Protein AF-A0AAD8QAN9-F1 (afdb_monomer_lite)

InterPro domains:
  IPR000089 Biotin/lipoyl attachment [PF00364] (906-971)
  IPR000089 Biotin/lipoyl attachment [PS50968] (890-973)
  IPR003778 Carboxyltransferase domain, subdomain A and B [PF02626] (230-506)
  IPR003778 Carboxyltransferase domain, subdomain A and B [SM00797] (229-523)
  IPR003833 Carboxyltransferase domain, subdomain C and D [PF02682] (568-786)
  IPR003833 Carboxyltransferase domain, subdomain C and D [SM00796] (567-798)
  IPR005479 Carbamoyl phosphate synthase, ATP-binding domain [PF02786] (1-60)
  IPR005479 Carbamoyl phosphate synthase, ATP-binding domain [PS00867] (33-40)
  IPR005482 Biotin carboxylase, C-terminal [PF02785] (92-199)
  IPR005482 Biotin carboxylase, C-terminal [SM00878] (92-199)
  IPR011053 Single hybrid motif [SSF51230] (899-971)
  IPR011054 Rudiment single hybrid motif [SSF51246] (86-200)
  IPR011761 ATP-grasp fold [PS50975] (3-64)
  IPR011764 Biotin carboxylation domain [PS50979] (1-203)
  IPR029000 Cyclophilin-like domain superfamily [G3DSA:2.40.100.10] (387-538)
  IPR029000 Cyclophilin-like domain superfamily [G3DSA:2.40.100.10] (674-815)
  IPR029000 Cyclophilin-like domain superfamily [SSF50891] (388-512)
  IPR029000 Cyclophilin-like domain superfamily [SSF50891] (685-813)
  IPR050856 Biotin-dependent Carboxylase Complex [PTHR18866] (1-973)

pLDDT: mean 92.1, std 8.52, range [37.84, 98.88]

Structure (mmCIF, N/CA/C/O backbone):
data_AF-A0AAD8QAN9-F1
#
_entry.id   AF-A0AAD8QAN9-F1
#
loop_
_atom_site.group_PDB
_atom_site.id
_atom_site.type_symbol
_atom_site.label_atom_id
_atom_site.label_alt_id
_atom_site.label_comp_id
_atom_site.label_asym_id
_atom_site.label_entity_id
_atom_site.label_seq_id
_atom_site.pdbx_PDB_ins_code
_atom_site.Cartn_x
_atom_site.Cartn_y
_atom_site.Cartn_z
_atom_site.occupancy
_atom_site.B_iso_or_equiv
_atom_site.auth_seq_id
_atom_site.auth_comp_id
_atom_site.auth_asym_id
_atom_site.auth_atom_id
_atom_site.pdbx_PDB_model_num
ATOM 1 N N . MET A 1 1 ? -55.946 -23.473 1.426 1.00 91.75 1 MET A N 1
ATOM 2 C CA . MET A 1 1 ? -54.948 -22.685 0.666 1.00 91.75 1 MET A CA 1
ATOM 3 C C . MET A 1 1 ? -54.656 -23.261 -0.725 1.00 91.75 1 MET A C 1
ATOM 5 O O . MET A 1 1 ? -55.124 -22.663 -1.681 1.00 91.75 1 MET A O 1
ATOM 9 N N . LEU A 1 2 ? -53.988 -24.421 -0.885 1.00 90.81 2 LEU A N 1
ATOM 10 C CA . LEU A 1 2 ? -53.606 -24.976 -2.211 1.00 90.81 2 LEU A CA 1
ATOM 11 C C . LEU A 1 2 ? -54.754 -25.036 -3.234 1.00 90.81 2 LEU A C 1
ATOM 13 O O . LEU A 1 2 ? -54.631 -24.508 -4.334 1.00 90.81 2 LEU A O 1
ATOM 17 N N . GLN A 1 3 ? -55.894 -25.626 -2.864 1.00 93.56 3 GLN A N 1
ATOM 18 C CA . GLN A 1 3 ? -57.057 -25.708 -3.755 1.00 93.56 3 GLN A CA 1
ATOM 19 C C . GLN A 1 3 ? -57.590 -24.322 -4.154 1.00 93.56 3 GLN A C 1
ATOM 21 O O . GLN A 1 3 ? -57.992 -24.132 -5.299 1.00 93.56 3 GLN A O 1
ATOM 26 N N . ALA A 1 4 ? -57.560 -23.349 -3.237 1.00 95.88 4 ALA A N 1
ATOM 27 C CA . ALA A 1 4 ? -57.970 -21.976 -3.522 1.00 95.88 4 ALA A CA 1
ATOM 28 C C . ALA A 1 4 ? -57.007 -21.309 -4.517 1.00 95.88 4 ALA A C 1
ATOM 30 O O . ALA A 1 4 ? -57.466 -20.724 -5.493 1.00 95.88 4 ALA A O 1
ATOM 31 N N . ALA A 1 5 ? -55.692 -21.475 -4.331 1.00 95.56 5 ALA A N 1
ATOM 32 C CA . ALA A 1 5 ? -54.677 -20.963 -5.251 1.00 95.56 5 ALA A CA 1
ATOM 33 C C . ALA A 1 5 ? -54.805 -21.582 -6.656 1.00 95.56 5 ALA A C 1
ATOM 35 O O . ALA A 1 5 ? -54.834 -20.854 -7.647 1.00 95.56 5 ALA A O 1
ATOM 36 N N . VAL A 1 6 ? -54.976 -22.908 -6.750 1.00 93.06 6 VAL A N 1
ATOM 37 C CA . VAL A 1 6 ? -55.193 -23.610 -8.030 1.00 93.06 6 VAL A CA 1
ATOM 38 C C . VAL A 1 6 ? -56.486 -23.148 -8.700 1.00 93.06 6 VAL A C 1
ATOM 40 O O . VAL A 1 6 ? -56.487 -22.886 -9.901 1.00 93.06 6 VAL A O 1
ATOM 43 N N . SER A 1 7 ? -57.580 -23.010 -7.944 1.00 95.88 7 SER A N 1
ATOM 44 C CA . SER A 1 7 ? -58.859 -22.525 -8.476 1.00 95.88 7 SER A CA 1
ATOM 45 C C . SER A 1 7 ? -58.746 -21.091 -8.995 1.00 95.88 7 SER A C 1
ATOM 47 O O . SER A 1 7 ? -59.261 -20.791 -10.072 1.00 95.88 7 SER A O 1
ATOM 49 N N . TYR A 1 8 ? -58.060 -20.216 -8.256 1.00 95.50 8 TYR A N 1
ATOM 50 C CA . TYR A 1 8 ? -57.839 -18.825 -8.639 1.00 95.50 8 TYR A CA 1
ATOM 51 C C . TYR A 1 8 ? -56.999 -18.722 -9.920 1.00 95.50 8 TYR A C 1
ATOM 53 O O . TYR A 1 8 ? -57.440 -18.128 -10.904 1.00 95.50 8 TYR A O 1
ATOM 61 N N . ALA A 1 9 ? -55.847 -19.400 -9.967 1.00 94.25 9 ALA A N 1
ATOM 62 C CA . ALA A 1 9 ? -54.978 -19.428 -11.143 1.00 94.25 9 ALA A CA 1
ATOM 63 C C . ALA A 1 9 ? -55.663 -20.058 -12.372 1.00 94.25 9 ALA A C 1
ATOM 65 O O . ALA A 1 9 ? -55.538 -19.543 -13.485 1.00 94.25 9 ALA A O 1
ATOM 66 N N . SER A 1 10 ? -56.443 -21.130 -12.179 1.00 92.50 10 SER A N 1
ATOM 67 C CA . SER A 1 10 ? -57.203 -21.785 -13.256 1.00 92.50 10 SER A CA 1
ATOM 68 C C . SER A 1 10 ? -58.278 -20.867 -13.835 1.00 92.50 10 SER A C 1
ATOM 70 O O . SER A 1 10 ? -58.451 -20.820 -15.053 1.00 92.50 10 SER A O 1
ATOM 72 N N . HIS A 1 11 ? -58.978 -20.106 -12.985 1.00 94.75 11 HIS A N 1
ATOM 73 C CA . HIS A 1 11 ? -59.978 -19.133 -13.428 1.00 94.75 11 HIS A CA 1
ATOM 74 C C . HIS A 1 11 ? -59.355 -18.042 -14.309 1.00 94.75 11 HIS A C 1
ATOM 76 O O . HIS A 1 11 ? -59.917 -17.680 -15.342 1.00 94.75 11 HIS A O 1
ATOM 82 N N . LEU A 1 12 ? -58.158 -17.579 -13.939 1.00 93.81 12 LEU A N 1
ATOM 83 C CA . LEU A 1 12 ? -57.383 -16.605 -14.709 1.00 93.81 12 LEU A CA 1
ATOM 84 C C . LEU A 1 12 ? -56.740 -17.196 -15.971 1.00 93.81 12 LEU A C 1
ATOM 86 O O . LEU A 1 12 ? -56.231 -16.441 -16.797 1.00 93.81 12 LEU A O 1
ATOM 90 N N . LYS A 1 13 ? -56.745 -18.529 -16.127 1.00 91.56 13 LYS A N 1
ATOM 91 C CA . LYS A 1 13 ? -55.947 -19.252 -17.133 1.00 91.56 13 LYS A CA 1
ATOM 92 C C . LYS A 1 13 ? -54.479 -18.823 -17.070 1.00 91.56 13 LYS A C 1
ATOM 94 O O . LYS A 1 13 ? -53.853 -18.552 -18.096 1.00 91.56 13 LYS A O 1
ATOM 99 N N . TYR A 1 14 ? -53.979 -18.696 -15.843 1.00 92.81 14 TYR A N 1
ATOM 100 C CA . TYR A 1 14 ? -52.655 -18.170 -15.567 1.00 92.81 14 TYR A CA 1
ATOM 101 C C . TYR A 1 14 ? -51.570 -19.058 -16.192 1.00 92.81 14 TYR A C 1
ATOM 103 O O . TYR A 1 14 ? -51.722 -20.277 -16.283 1.00 92.81 14 TYR A O 1
ATOM 111 N N . LYS A 1 15 ? -50.482 -18.432 -16.641 1.00 90.50 15 LYS A N 1
ATOM 112 C CA . LYS A 1 15 ? -49.371 -19.077 -17.348 1.00 90.50 15 LYS A CA 1
ATOM 113 C C . LYS A 1 15 ? -48.068 -18.817 -16.610 1.00 90.50 15 LYS A C 1
ATOM 115 O O . LYS A 1 15 ? -47.901 -17.736 -16.051 1.00 90.50 15 LYS A O 1
ATOM 120 N N . SER A 1 16 ? -47.122 -19.754 -16.705 1.00 92.31 16 SER A N 1
ATOM 121 C CA . SER A 1 16 ? -45.819 -19.662 -16.037 1.00 92.31 16 SER A CA 1
ATOM 122 C C . SER A 1 16 ? -45.941 -19.694 -14.500 1.00 92.31 16 SER A C 1
ATOM 124 O O . SER A 1 16 ? -46.916 -20.217 -13.960 1.00 92.31 16 SER A O 1
ATOM 126 N N . ALA A 1 17 ? -44.940 -19.182 -13.782 1.00 93.75 17 ALA A N 1
ATOM 127 C CA . ALA A 1 17 ? -44.905 -19.158 -12.320 1.00 93.75 17 ALA A CA 1
ATOM 128 C C . ALA A 1 17 ? -45.642 -17.942 -11.726 1.00 93.75 17 ALA A C 1
ATOM 130 O O . ALA A 1 17 ? -45.581 -16.829 -12.257 1.00 93.75 17 ALA A O 1
ATOM 131 N N . GLY A 1 18 ? -46.322 -18.151 -10.598 1.00 95.38 18 GLY A N 1
ATOM 132 C CA . GLY A 1 18 ? -46.926 -17.094 -9.789 1.00 95.38 18 GLY A CA 1
ATOM 133 C C . GLY A 1 18 ? -47.224 -17.581 -8.373 1.00 95.38 18 GLY A C 1
ATOM 134 O O . GLY A 1 18 ? -47.466 -18.773 -8.169 1.00 95.38 18 GLY A O 1
ATOM 135 N N . THR A 1 19 ? -47.218 -16.664 -7.408 1.00 97.12 19 THR A N 1
ATOM 136 C CA . THR A 1 19 ? -47.480 -16.965 -5.992 1.00 97.12 19 THR A CA 1
ATOM 137 C C . THR A 1 19 ? -48.793 -16.337 -5.564 1.00 97.12 19 THR A C 1
ATOM 139 O O . THR A 1 19 ? -49.011 -15.159 -5.817 1.00 97.12 19 THR A O 1
ATOM 142 N N . VAL A 1 20 ? -49.659 -17.107 -4.903 1.00 97.44 20 VAL A N 1
ATOM 143 C CA . VAL A 1 20 ? -50.863 -16.587 -4.239 1.00 97.44 20 VAL A CA 1
ATOM 144 C C . VAL A 1 20 ? -50.574 -16.495 -2.748 1.00 97.44 20 VAL A C 1
ATOM 146 O O . VAL A 1 20 ? -50.345 -17.519 -2.103 1.00 97.44 20 VAL A O 1
ATOM 149 N N . GLU A 1 21 ? -50.578 -15.279 -2.220 1.00 97.19 21 GLU A N 1
ATOM 150 C CA . GLU A 1 21 ? -50.246 -14.984 -0.831 1.00 97.19 21 GLU A CA 1
ATOM 151 C C . GLU A 1 21 ? -51.498 -14.919 0.038 1.00 97.19 21 GLU A C 1
ATOM 153 O O . GLU A 1 21 ? -52.565 -14.455 -0.383 1.00 97.19 21 GLU A O 1
ATOM 158 N N . PHE A 1 22 ? -51.356 -15.391 1.274 1.00 96.56 22 PHE A N 1
ATOM 159 C CA . PHE A 1 22 ? -52.423 -15.410 2.261 1.00 96.56 22 PHE A CA 1
ATOM 160 C C . PHE A 1 22 ? -51.927 -14.829 3.584 1.00 96.56 22 PHE A C 1
ATOM 162 O O . PHE A 1 22 ? -50.818 -15.137 4.017 1.00 96.56 22 PHE A O 1
ATOM 169 N N . LEU A 1 23 ? -52.779 -14.056 4.256 1.00 95.44 23 LEU A N 1
ATOM 170 C CA . LEU A 1 23 ? -52.665 -13.830 5.695 1.00 95.44 23 LEU A CA 1
ATOM 171 C C . LEU A 1 23 ? -53.233 -15.055 6.411 1.00 95.44 23 LEU A C 1
ATOM 173 O O . LEU A 1 23 ? -54.277 -15.558 5.997 1.00 95.44 23 LEU A O 1
ATOM 177 N N . VAL A 1 24 ? -52.565 -15.527 7.460 1.00 94.25 24 VAL A N 1
ATOM 178 C CA . VAL A 1 24 ? -53.010 -16.673 8.264 1.00 94.25 24 VAL A CA 1
ATOM 179 C C . VAL A 1 24 ? -53.081 -16.239 9.720 1.00 94.25 24 VAL A C 1
ATOM 181 O O . VAL A 1 24 ? -52.107 -15.703 10.244 1.00 94.25 24 VAL A O 1
ATOM 184 N N . ASP A 1 25 ? -54.234 -16.453 10.340 1.00 92.56 25 ASP A N 1
ATOM 185 C CA . ASP A 1 25 ? -54.445 -16.256 11.771 1.00 92.56 25 ASP A CA 1
ATOM 186 C C . ASP A 1 25 ? -53.920 -17.491 12.522 1.00 92.56 25 ASP A C 1
ATOM 188 O O . ASP A 1 25 ? -54.283 -18.624 12.195 1.00 92.56 25 ASP A O 1
ATOM 192 N N . ASP A 1 26 ? -52.999 -17.298 13.466 1.00 88.00 26 ASP A N 1
ATOM 193 C CA . ASP A 1 26 ? -52.278 -18.393 14.122 1.00 88.00 26 ASP A CA 1
ATOM 194 C C . ASP A 1 26 ? -53.106 -19.116 15.195 1.00 88.00 26 ASP A C 1
ATOM 196 O O . ASP A 1 26 ? -52.827 -20.279 15.495 1.00 88.00 26 ASP A O 1
ATOM 200 N N . GLU A 1 27 ? -54.150 -18.476 15.727 1.00 90.81 27 GLU A N 1
ATOM 201 C CA . GLU A 1 27 ? -55.052 -19.065 16.721 1.00 90.81 27 GLU A CA 1
ATOM 202 C C . GLU A 1 27 ? -56.147 -19.917 16.067 1.00 90.81 27 GLU A C 1
ATOM 204 O O . GLU A 1 27 ? -56.446 -21.027 16.516 1.00 90.81 27 GLU A O 1
ATOM 209 N N . THR A 1 28 ? -56.757 -19.401 15.001 1.00 95.31 28 THR A N 1
ATOM 210 C CA . THR A 1 28 ? -57.909 -20.024 14.328 1.00 95.31 28 THR A CA 1
ATOM 211 C C . THR A 1 28 ? -57.515 -20.891 13.135 1.00 95.31 28 THR A C 1
ATOM 213 O O . THR A 1 28 ? -58.293 -21.758 12.730 1.00 95.31 28 THR A O 1
ATOM 216 N N . ALA A 1 29 ? -56.314 -20.683 12.581 1.00 92.81 29 ALA A N 1
ATOM 217 C CA . ALA A 1 29 ? -55.864 -21.214 11.293 1.00 92.81 29 ALA A CA 1
ATOM 218 C C . ALA A 1 29 ? -56.712 -20.764 10.084 1.00 92.81 29 ALA A C 1
ATOM 220 O O . ALA A 1 29 ? -56.584 -21.334 8.989 1.00 92.81 29 ALA A O 1
ATOM 221 N N . ASP A 1 30 ? -57.550 -19.734 10.253 1.00 96.31 30 ASP A N 1
ATOM 222 C CA . ASP A 1 30 ? -58.231 -19.080 9.142 1.00 96.31 30 ASP A CA 1
ATOM 223 C C . ASP A 1 30 ? -57.208 -18.386 8.237 1.00 96.31 30 ASP A C 1
ATOM 225 O O . ASP A 1 30 ? -56.179 -17.875 8.685 1.00 96.31 30 ASP A O 1
ATOM 229 N N . PHE A 1 31 ? -57.484 -18.374 6.932 1.00 96.56 31 PHE A N 1
ATOM 230 C CA . PHE A 1 31 ? -56.617 -17.726 5.956 1.00 96.56 31 PHE A CA 1
ATOM 231 C C . PHE A 1 31 ? -57.398 -16.824 5.009 1.00 96.56 31 PHE A C 1
ATOM 233 O O . PHE A 1 31 ? -58.485 -17.163 4.537 1.00 96.56 31 PHE A O 1
ATOM 240 N N . PHE A 1 32 ? -56.796 -15.687 4.681 1.00 96.56 32 PHE A N 1
ATOM 241 C CA . PHE A 1 32 ? -57.403 -14.626 3.890 1.00 96.56 32 PHE A CA 1
ATOM 242 C C . PHE A 1 32 ? -56.495 -14.301 2.713 1.00 96.56 32 PHE A C 1
ATOM 244 O O . PHE A 1 32 ? -55.284 -14.187 2.876 1.00 96.56 32 PHE A O 1
ATOM 251 N N . PHE A 1 33 ? -57.068 -14.182 1.515 1.00 96.81 33 PHE A N 1
ATOM 252 C CA . PHE A 1 33 ? -56.310 -13.766 0.335 1.00 96.81 33 PHE A CA 1
ATOM 253 C C . PHE A 1 33 ? -55.682 -12.387 0.568 1.00 96.81 33 PHE A C 1
ATOM 255 O O . PHE A 1 33 ? -56.381 -11.467 0.994 1.00 96.81 33 PHE A O 1
ATOM 262 N N . LEU A 1 34 ? -54.389 -12.265 0.268 1.00 96.50 34 LEU A N 1
ATOM 263 C CA . LEU A 1 34 ? -53.660 -11.002 0.306 1.00 96.50 34 LEU A CA 1
ATOM 264 C C . LEU A 1 34 ? -53.456 -10.475 -1.115 1.00 96.50 34 LEU A C 1
ATOM 266 O O . LEU A 1 34 ? -54.053 -9.472 -1.500 1.00 96.50 34 LEU A O 1
ATOM 270 N N . GLU A 1 35 ? -52.652 -11.183 -1.908 1.00 96.38 35 GLU A N 1
ATOM 271 C CA . GLU A 1 35 ? -52.354 -10.818 -3.290 1.00 96.38 35 GLU A CA 1
ATOM 272 C C . GLU A 1 35 ? -51.906 -12.020 -4.137 1.00 96.38 35 GLU A C 1
ATOM 274 O O . GLU A 1 35 ? -51.739 -13.135 -3.642 1.00 96.38 35 GLU A O 1
ATOM 279 N N . MET A 1 36 ? -51.721 -11.797 -5.444 1.00 95.62 36 MET A N 1
ATOM 280 C CA . MET A 1 36 ? -51.029 -12.739 -6.322 1.00 95.62 36 MET A CA 1
ATOM 281 C C . MET A 1 36 ? -49.859 -12.046 -7.013 1.00 95.62 36 MET A C 1
ATOM 283 O O . MET A 1 36 ? -50.052 -11.174 -7.860 1.00 95.62 36 MET A O 1
ATOM 287 N N . ASN A 1 37 ? -48.650 -12.502 -6.710 1.00 96.62 37 ASN A N 1
ATOM 288 C CA . ASN A 1 37 ? -47.441 -12.089 -7.398 1.00 96.62 37 ASN A CA 1
ATOM 289 C C . ASN A 1 37 ? -47.364 -12.806 -8.753 1.00 96.62 37 ASN A C 1
ATOM 291 O O . ASN A 1 37 ? -47.120 -14.012 -8.828 1.00 96.62 37 ASN A O 1
ATOM 295 N N . THR A 1 38 ? -47.577 -12.065 -9.846 1.00 95.69 38 THR A N 1
ATOM 296 C CA . THR A 1 38 ? -47.634 -12.611 -11.215 1.00 95.69 38 THR A CA 1
ATOM 297 C C . THR A 1 38 ? -46.245 -12.783 -11.846 1.00 95.69 38 THR A C 1
ATOM 299 O O . THR A 1 38 ? -45.982 -12.323 -12.959 1.00 95.69 38 THR A O 1
ATOM 302 N N . ARG A 1 39 ? -45.317 -13.368 -11.085 1.00 96.50 39 ARG A N 1
ATOM 303 C CA . ARG A 1 39 ? -43.914 -13.597 -11.453 1.00 96.50 39 ARG A CA 1
ATOM 304 C C . ARG A 1 39 ? -43.284 -14.634 -10.523 1.00 96.50 39 ARG A C 1
ATOM 306 O O . ARG A 1 39 ? -43.839 -14.949 -9.474 1.00 96.50 39 ARG A O 1
ATOM 313 N N . LEU A 1 40 ? -42.079 -15.087 -10.867 1.00 97.25 40 LEU A N 1
ATOM 314 C CA . LEU A 1 40 ? -41.220 -15.811 -9.931 1.00 97.25 40 LEU A CA 1
ATOM 315 C C . LEU A 1 40 ? -40.827 -14.895 -8.754 1.00 97.25 40 LEU A C 1
ATOM 317 O O . LEU A 1 40 ? -40.596 -13.691 -8.930 1.00 97.25 40 LEU A O 1
ATOM 321 N N . GLN A 1 41 ? -40.752 -15.466 -7.555 1.00 97.44 41 GLN A N 1
ATOM 322 C CA . GLN A 1 41 ? -40.313 -14.770 -6.346 1.00 97.44 41 GLN A CA 1
ATOM 323 C C . GLN A 1 41 ? -38.879 -15.139 -5.957 1.00 97.44 41 GLN A C 1
ATOM 325 O O . GLN A 1 41 ? -38.317 -16.137 -6.412 1.00 97.44 41 GLN A O 1
ATOM 330 N N . ILE A 1 42 ? -38.267 -14.293 -5.130 1.00 96.56 42 ILE A N 1
ATOM 331 C CA . ILE A 1 42 ? -36.854 -14.394 -4.740 1.00 96.56 42 ILE A CA 1
ATOM 332 C C . ILE A 1 42 ? -36.598 -15.741 -4.037 1.00 96.56 42 ILE A C 1
ATOM 334 O O . ILE A 1 42 ? -35.665 -16.462 -4.389 1.00 96.56 42 ILE A O 1
ATOM 338 N N . GLU A 1 43 ? -37.509 -16.118 -3.147 1.00 97.38 43 GLU A N 1
ATOM 339 C CA . GLU A 1 43 ? -37.532 -17.302 -2.285 1.00 97.38 43 GLU A CA 1
ATOM 340 C C . GLU A 1 43 ? -37.883 -18.624 -2.994 1.00 97.38 43 GLU A C 1
ATOM 342 O O . GLU A 1 43 ? -38.046 -19.655 -2.348 1.00 97.38 43 GLU A O 1
ATOM 347 N N . HIS A 1 44 ? -38.014 -18.651 -4.323 1.00 97.81 44 HIS A N 1
ATOM 348 C CA . HIS A 1 44 ? -38.441 -19.859 -5.044 1.00 97.81 44 HIS A CA 1
ATOM 349 C C . HIS A 1 44 ? -37.535 -21.085 -4.795 1.00 97.81 44 HIS A C 1
ATOM 351 O O . HIS A 1 44 ? -38.011 -22.222 -4.820 1.00 97.81 44 HIS A O 1
ATOM 357 N N . GLY A 1 45 ? -36.247 -20.875 -4.500 1.00 97.44 45 GLY A N 1
ATOM 358 C CA . GLY A 1 45 ? -35.267 -21.952 -4.349 1.00 97.44 45 GLY A CA 1
ATOM 359 C C . GLY A 1 45 ? -35.556 -22.918 -3.189 1.00 97.44 45 GLY A C 1
ATOM 360 O O . GLY A 1 45 ? -35.283 -24.110 -3.313 1.00 97.44 45 GLY A O 1
ATOM 361 N N . ILE A 1 46 ? -36.213 -22.483 -2.105 1.00 97.88 46 ILE A N 1
ATOM 362 C CA . ILE A 1 46 ? -36.637 -23.415 -1.036 1.00 97.88 46 ILE A CA 1
ATOM 363 C C . ILE A 1 46 ? -37.753 -24.363 -1.496 1.00 97.88 46 ILE A C 1
ATOM 365 O O . ILE A 1 46 ? -37.813 -25.510 -1.042 1.00 97.88 46 ILE A O 1
ATOM 369 N N . THR A 1 47 ? -38.591 -23.928 -2.444 1.00 96.56 47 THR A N 1
ATOM 370 C CA . THR A 1 47 ? -39.586 -24.793 -3.098 1.00 96.56 47 THR A CA 1
ATOM 371 C C . THR A 1 47 ? -38.882 -25.814 -3.985 1.00 96.56 47 THR A C 1
ATOM 373 O O . THR A 1 47 ? -39.165 -27.008 -3.886 1.00 96.56 47 THR A O 1
ATOM 376 N N . GLU A 1 48 ? -37.913 -25.372 -4.788 1.00 96.88 48 GLU A N 1
ATOM 377 C CA . GLU A 1 48 ? -37.103 -26.250 -5.643 1.00 96.88 48 GLU A CA 1
ATOM 378 C C . GLU A 1 48 ? -36.406 -27.351 -4.840 1.00 96.88 48 GLU A C 1
ATOM 380 O O . GLU A 1 48 ? -36.466 -28.522 -5.215 1.00 96.88 48 GLU A O 1
ATOM 385 N N . MET A 1 49 ? -35.820 -27.017 -3.688 1.00 96.56 49 MET A N 1
ATOM 386 C CA . MET A 1 49 ? -35.150 -27.997 -2.827 1.00 96.56 49 MET A CA 1
ATOM 387 C C . MET A 1 49 ? -36.122 -29.019 -2.218 1.00 96.56 49 MET A C 1
ATOM 389 O O . MET A 1 49 ? -35.818 -30.213 -2.179 1.00 96.56 49 MET A O 1
ATOM 393 N N . CYS A 1 50 ? -37.307 -28.583 -1.776 1.00 96.62 50 CYS A N 1
ATOM 394 C CA . CYS A 1 50 ? -38.302 -29.469 -1.163 1.00 96.62 50 CYS A CA 1
ATOM 395 C C . CYS A 1 50 ? -39.022 -30.370 -2.181 1.00 96.62 50 CYS A C 1
ATOM 397 O O . CYS A 1 50 ? -39.365 -31.509 -1.857 1.00 96.62 50 CYS A O 1
ATOM 399 N N . TYR A 1 51 ? -39.261 -29.876 -3.398 1.00 94.25 51 TYR A N 1
ATOM 400 C CA . TYR A 1 51 ? -40.020 -30.583 -4.437 1.00 94.25 51 TYR A CA 1
ATOM 401 C C . TYR A 1 51 ? -39.144 -31.180 -5.544 1.00 94.25 51 TYR A C 1
ATOM 403 O O . TYR A 1 51 ? -39.646 -31.948 -6.360 1.00 94.25 51 TYR A O 1
ATOM 411 N N . ARG A 1 52 ? -37.833 -30.909 -5.540 1.00 91.75 52 ARG A N 1
ATOM 412 C CA . ARG A 1 52 ? -36.863 -31.361 -6.555 1.00 91.75 52 ARG A CA 1
ATOM 413 C C . ARG A 1 52 ? -37.282 -30.986 -7.976 1.00 91.75 52 ARG A C 1
ATOM 415 O O . ARG A 1 52 ? -37.248 -31.817 -8.881 1.00 91.75 52 ARG A O 1
ATOM 422 N N . VAL A 1 53 ? -37.686 -29.734 -8.136 1.00 93.12 53 VAL A N 1
ATOM 423 C CA . VAL A 1 53 ? -38.046 -29.123 -9.420 1.00 93.12 53 VAL A CA 1
ATOM 424 C C . VAL A 1 53 ? -37.118 -27.948 -9.699 1.00 93.12 53 VAL A C 1
ATOM 426 O O . VAL A 1 53 ? -36.581 -27.369 -8.762 1.00 93.12 53 VAL A O 1
ATOM 429 N N . ASP A 1 54 ? -36.953 -27.596 -10.969 1.00 95.12 54 ASP A N 1
ATOM 430 C CA . ASP A 1 54 ? -36.341 -26.338 -11.402 1.00 95.12 54 ASP A CA 1
ATOM 431 C C . ASP A 1 54 ? -37.460 -25.482 -12.003 1.00 95.12 54 ASP A C 1
ATOM 433 O O . ASP A 1 54 ? -38.025 -25.803 -13.053 1.00 95.12 54 ASP A O 1
ATOM 437 N N . LEU A 1 55 ? -37.855 -24.438 -11.279 1.00 96.00 55 LEU A N 1
ATOM 438 C CA . LEU A 1 55 ? -38.989 -23.599 -11.643 1.00 96.00 55 LEU A CA 1
ATOM 439 C C . LEU A 1 55 ? -38.658 -22.740 -12.859 1.00 96.00 55 LEU A C 1
ATOM 441 O O . LEU A 1 55 ? -39.523 -22.556 -13.712 1.00 96.00 55 LEU A O 1
ATOM 445 N N . VAL A 1 56 ? -37.415 -22.271 -12.994 1.00 97.12 56 VAL A N 1
ATOM 446 C CA . VAL A 1 56 ? -36.981 -21.509 -14.174 1.00 97.12 56 VAL A CA 1
ATOM 447 C C . VAL A 1 56 ? -37.002 -22.402 -15.411 1.00 97.12 56 VAL A C 1
ATOM 449 O O . VAL A 1 56 ? -37.516 -21.991 -16.453 1.00 97.12 56 VAL A O 1
ATOM 452 N N . HIS A 1 57 ? -36.526 -23.643 -15.294 1.00 96.00 57 HIS A N 1
ATOM 453 C CA . HIS A 1 57 ? -36.639 -24.634 -16.357 1.00 96.00 57 HIS A CA 1
ATOM 454 C C . HIS A 1 57 ? -38.100 -24.860 -16.756 1.00 96.00 57 HIS A C 1
ATOM 456 O O . HIS A 1 57 ? -38.403 -24.795 -17.942 1.00 96.00 57 HIS A O 1
ATOM 462 N N . LEU A 1 58 ? -39.020 -25.054 -15.804 1.00 94.62 58 LEU A N 1
ATOM 463 C CA . LEU A 1 58 ? -40.447 -25.237 -16.108 1.00 94.62 58 LEU A CA 1
ATOM 464 C C . LEU A 1 58 ? -41.066 -24.010 -16.793 1.00 94.62 58 LEU A C 1
ATOM 466 O O . LEU A 1 58 ? -41.856 -24.162 -17.725 1.00 94.62 58 LEU A O 1
ATOM 470 N N . MET A 1 59 ? -40.687 -22.796 -16.383 1.00 96.31 59 MET A N 1
ATOM 471 C CA . MET A 1 59 ? -41.126 -21.561 -17.041 1.00 96.31 59 MET A CA 1
ATOM 472 C C . MET A 1 59 ? -40.654 -21.504 -18.502 1.00 96.31 59 MET A C 1
ATOM 474 O O . MET A 1 59 ? -41.445 -21.195 -19.394 1.00 96.31 59 MET A O 1
ATOM 478 N N . LEU A 1 60 ? -39.380 -21.825 -18.757 1.00 96.81 60 LEU A N 1
ATOM 479 C CA . LEU A 1 60 ? -38.812 -21.872 -20.108 1.00 96.81 60 LEU A CA 1
ATOM 480 C C . LEU A 1 60 ? -39.420 -23.004 -20.941 1.00 96.81 60 LEU A C 1
ATOM 482 O O . LEU A 1 60 ? -39.728 -22.811 -22.113 1.00 96.81 60 LEU A O 1
ATOM 486 N N . TYR A 1 61 ? -39.651 -24.160 -20.325 1.00 94.69 61 TYR A N 1
ATOM 487 C CA . TYR A 1 61 ? -40.222 -25.325 -20.983 1.00 94.69 61 TYR A CA 1
ATOM 488 C C . TYR A 1 61 ? -41.668 -25.073 -21.414 1.00 94.69 61 TYR A C 1
ATOM 490 O O . TYR A 1 61 ? -42.051 -25.376 -22.544 1.00 94.69 61 TYR A O 1
ATOM 498 N N . GLN A 1 62 ? -42.452 -24.404 -20.565 1.00 94.12 62 GLN A N 1
ATOM 499 C CA . GLN A 1 62 ? -43.763 -23.903 -20.958 1.00 94.12 62 GLN A CA 1
ATOM 500 C C . GLN A 1 62 ? -43.671 -22.909 -22.122 1.00 94.12 62 GLN A C 1
ATOM 502 O O . GLN A 1 62 ? -44.445 -23.028 -23.073 1.00 94.12 62 GLN A O 1
ATOM 507 N N . ALA A 1 63 ? -42.730 -21.962 -22.079 1.00 95.19 63 ALA A N 1
ATOM 508 C CA . ALA A 1 63 ? -42.546 -20.996 -23.160 1.00 95.19 63 ALA A CA 1
ATOM 509 C C . ALA A 1 63 ? -42.176 -21.671 -24.498 1.00 95.19 63 ALA A C 1
ATOM 511 O O . ALA A 1 63 ? -42.632 -21.229 -25.553 1.00 95.19 63 ALA A O 1
ATOM 512 N N . ASP A 1 64 ? -41.408 -22.765 -24.474 1.00 96.38 64 ASP A N 1
ATOM 513 C CA . ASP A 1 64 ? -41.074 -23.544 -25.671 1.00 96.38 64 ASP A CA 1
ATOM 514 C C . ASP A 1 64 ? -42.295 -24.242 -26.281 1.00 96.38 64 ASP A C 1
ATOM 516 O O . ASP A 1 64 ? -42.492 -24.179 -27.499 1.00 96.38 64 ASP A O 1
ATOM 520 N N . TYR A 1 65 ? -43.158 -24.841 -25.456 1.00 95.00 65 TYR A N 1
ATOM 521 C CA . TYR A 1 65 ? -44.426 -25.410 -25.921 1.00 95.00 65 TYR A CA 1
ATOM 522 C C . TYR A 1 65 ? -45.343 -24.352 -26.541 1.00 95.00 65 TYR A C 1
ATOM 524 O O . TYR A 1 65 ? -45.918 -24.572 -27.612 1.00 95.00 65 TYR A O 1
ATOM 532 N N . GLU A 1 66 ? -45.443 -23.186 -25.904 1.00 94.00 66 GLU A N 1
ATOM 533 C CA . GLU A 1 66 ? -46.231 -22.060 -26.409 1.00 94.00 66 GLU A CA 1
ATOM 534 C C . GLU A 1 66 ? -45.680 -21.538 -27.741 1.00 94.00 66 GLU A C 1
ATOM 536 O O . GLU A 1 66 ? -46.438 -21.326 -28.691 1.00 94.00 66 GLU A O 1
ATOM 541 N N . ARG A 1 67 ? -44.352 -21.423 -27.863 1.00 95.56 67 ARG A N 1
ATOM 542 C CA . ARG A 1 67 ? -43.682 -21.086 -29.127 1.00 95.56 67 ARG A CA 1
ATOM 543 C C . ARG A 1 67 ? -43.940 -22.135 -30.214 1.00 95.56 67 ARG A C 1
ATOM 545 O O . ARG A 1 67 ? -44.047 -21.780 -31.385 1.00 95.56 67 ARG A O 1
ATOM 552 N N . GLY A 1 68 ? -44.067 -23.405 -29.833 1.00 95.19 68 GLY A N 1
ATOM 553 C CA . GLY A 1 68 ? -44.432 -24.522 -30.707 1.00 95.19 68 GLY A CA 1
ATOM 554 C C . GLY A 1 68 ? -45.914 -24.580 -31.107 1.00 95.19 68 GLY A C 1
ATOM 555 O O . GLY A 1 68 ? -46.306 -25.502 -31.820 1.00 95.19 68 GLY A O 1
ATOM 556 N N . GLY A 1 69 ? -46.743 -23.624 -30.670 1.00 94.88 69 GLY A N 1
ATOM 557 C CA . GLY A 1 69 ? -48.173 -23.554 -30.993 1.00 94.88 69 GLY A CA 1
ATOM 558 C C . GLY A 1 69 ? -49.081 -24.365 -30.064 1.00 94.88 69 GLY A C 1
ATOM 559 O O . GLY A 1 69 ? -50.273 -24.495 -30.344 1.00 94.88 69 GLY A O 1
ATOM 560 N N . GLN A 1 70 ? -48.548 -24.907 -28.967 1.00 92.69 70 GLN A N 1
ATOM 561 C CA . GLN A 1 70 ? -49.340 -25.567 -27.929 1.00 92.69 70 GLN A CA 1
ATOM 562 C C . GLN A 1 70 ? -49.810 -24.558 -26.869 1.00 92.69 70 GLN A C 1
ATOM 564 O O . GLN A 1 70 ? -49.358 -23.416 -26.823 1.00 92.69 70 GLN A O 1
ATOM 569 N N . LEU A 1 71 ? -50.752 -24.956 -26.007 1.00 88.94 71 LEU A N 1
ATOM 570 C CA . LEU A 1 71 ? -51.259 -24.072 -24.945 1.00 88.94 71 LEU A CA 1
ATOM 571 C C . LEU A 1 71 ? -50.267 -23.888 -23.781 1.00 88.94 71 LEU A C 1
ATOM 573 O O . LEU A 1 71 ? -50.340 -22.869 -23.095 1.00 88.94 71 LEU A O 1
ATOM 577 N N . GLY A 1 72 ? -49.381 -24.864 -23.575 1.00 90.62 72 GLY A N 1
ATOM 578 C CA . GLY A 1 72 ? -48.406 -24.972 -22.490 1.00 90.62 72 GLY A CA 1
ATOM 579 C C . GLY A 1 72 ? -47.927 -26.423 -22.367 1.00 90.62 72 GLY A C 1
ATOM 580 O O . GLY A 1 72 ? -48.225 -27.232 -23.248 1.00 90.62 72 GLY A O 1
ATOM 581 N N . ILE A 1 73 ? -47.223 -26.754 -21.281 1.00 92.19 73 ILE A N 1
ATOM 582 C CA . ILE A 1 73 ? -46.773 -28.131 -21.004 1.00 92.19 73 ILE A CA 1
ATOM 583 C C . ILE A 1 73 ? -48.004 -29.061 -20.911 1.00 92.19 73 ILE A C 1
ATOM 585 O O . ILE A 1 73 ? -48.968 -28.709 -20.217 1.00 92.19 73 ILE A O 1
ATOM 589 N N . PRO A 1 74 ? -48.007 -30.231 -21.582 1.00 92.31 74 PRO A N 1
ATOM 590 C CA . PRO A 1 74 ? -49.073 -31.223 -21.466 1.00 92.31 74 PRO A CA 1
ATOM 591 C C . PRO A 1 74 ? -49.384 -31.595 -20.008 1.00 92.31 74 PRO A C 1
ATOM 593 O O . PRO A 1 74 ? -48.496 -31.703 -19.162 1.00 92.31 74 PRO A O 1
ATOM 596 N N . SER A 1 75 ? -50.669 -31.767 -19.685 1.00 87.94 75 SER A N 1
ATOM 597 C CA . SER A 1 75 ? -51.103 -31.976 -18.295 1.00 87.94 75 SER A CA 1
ATOM 598 C C . SER A 1 75 ? -50.603 -33.287 -17.688 1.00 87.94 75 SER A C 1
ATOM 600 O O . SER A 1 75 ? -50.339 -33.331 -16.492 1.00 87.94 75 SER A O 1
ATOM 602 N N . ASP A 1 76 ? -50.476 -34.340 -18.491 1.00 90.44 76 ASP A N 1
ATOM 603 C CA . ASP A 1 76 ? -49.897 -35.627 -18.100 1.00 90.44 76 ASP A CA 1
ATOM 604 C C . ASP A 1 76 ? -48.406 -35.501 -17.761 1.00 90.44 76 ASP A C 1
ATOM 606 O O . ASP A 1 76 ? -47.946 -36.060 -16.766 1.00 90.44 76 ASP A O 1
ATOM 610 N N . GLU A 1 77 ? -47.672 -34.696 -18.528 1.00 91.69 77 GLU A N 1
ATOM 611 C CA . GLU A 1 77 ? -46.275 -34.377 -18.243 1.00 91.69 77 GLU A CA 1
ATOM 612 C C . GLU A 1 77 ? -46.135 -33.537 -16.961 1.00 91.69 77 GLU A C 1
ATOM 614 O O . GLU A 1 77 ? -45.351 -33.890 -16.079 1.00 91.69 77 GLU A O 1
ATOM 619 N N . LEU A 1 78 ? -46.955 -32.491 -16.786 1.00 86.25 78 LEU A N 1
ATOM 620 C CA . LEU A 1 78 ? -46.986 -31.684 -15.554 1.00 86.25 78 LEU A CA 1
ATOM 621 C C . LEU A 1 78 ? -47.311 -32.515 -14.307 1.00 86.25 78 LEU A C 1
ATOM 623 O O . LEU A 1 78 ? -46.684 -32.335 -13.262 1.00 86.25 78 LEU A O 1
ATOM 627 N N . GLN A 1 79 ? -48.266 -33.443 -14.410 1.00 86.88 79 GLN A N 1
ATOM 628 C CA . GLN A 1 79 ? -48.608 -34.362 -13.321 1.00 86.88 79 GLN A CA 1
ATOM 629 C C . GLN A 1 79 ? -47.428 -35.260 -12.928 1.00 86.88 79 GLN A C 1
ATOM 631 O O . GLN A 1 79 ? -47.307 -35.612 -11.756 1.00 86.88 79 GLN A O 1
ATOM 636 N N . GLY A 1 80 ? -46.524 -35.574 -13.863 1.00 88.00 80 GLY A N 1
ATOM 637 C CA . GLY A 1 80 ? -45.295 -36.322 -13.589 1.00 88.00 80 GLY A CA 1
ATOM 638 C C . GLY A 1 80 ? -44.322 -35.608 -12.642 1.00 88.00 80 GLY A C 1
ATOM 639 O O . GLY A 1 80 ? -43.567 -36.273 -11.932 1.00 88.00 80 GLY A O 1
ATOM 640 N N . PHE A 1 81 ? -44.365 -34.273 -12.578 1.00 84.62 81 PHE A N 1
ATOM 641 C CA . PHE A 1 81 ? -43.551 -33.467 -11.657 1.00 84.62 81 PHE A CA 1
ATOM 642 C C . PHE A 1 81 ? -44.218 -33.240 -10.293 1.00 84.62 81 PHE A C 1
ATOM 644 O O . PHE A 1 81 ? -43.567 -32.785 -9.349 1.00 84.62 81 PHE A O 1
ATOM 651 N N . GLN A 1 82 ? -45.513 -33.537 -10.164 1.00 83.31 82 GLN A N 1
ATOM 652 C CA . GLN A 1 82 ? -46.271 -33.255 -8.953 1.00 83.31 82 GLN A CA 1
ATOM 653 C C . GLN A 1 82 ? -45.871 -34.206 -7.816 1.00 83.31 82 GLN A C 1
ATOM 655 O O . GLN A 1 82 ? -45.892 -35.428 -7.959 1.00 83.31 82 GLN A O 1
ATOM 660 N N . GLN A 1 83 ? -45.562 -33.650 -6.642 1.00 84.00 83 GLN A N 1
ATOM 661 C CA . GLN A 1 83 ? -45.390 -34.432 -5.414 1.00 84.00 83 GLN A CA 1
ATOM 662 C C . GLN A 1 83 ? -46.541 -34.166 -4.445 1.00 84.00 83 GLN A C 1
ATOM 664 O O . GLN A 1 83 ? -47.030 -33.043 -4.344 1.00 84.00 83 GLN A O 1
ATOM 669 N N . ALA A 1 84 ? -46.961 -35.204 -3.717 1.00 83.44 84 ALA A N 1
ATOM 670 C CA . ALA A 1 84 ? -48.061 -35.101 -2.757 1.00 83.44 84 ALA A CA 1
ATOM 671 C C . ALA A 1 84 ? -47.708 -34.219 -1.545 1.00 83.44 84 ALA A C 1
ATOM 673 O O . ALA A 1 84 ? -48.566 -33.504 -1.030 1.00 83.44 84 ALA A O 1
ATOM 674 N N . HIS A 1 85 ? -46.446 -34.261 -1.107 1.00 87.69 85 HIS A N 1
ATOM 675 C CA . HIS A 1 85 ? -45.935 -33.540 0.057 1.00 87.69 85 HIS A CA 1
ATOM 676 C C . HIS A 1 85 ? -44.499 -33.058 -0.203 1.00 87.69 85 HIS A C 1
ATOM 678 O O . HIS A 1 85 ? -43.778 -33.719 -0.959 1.00 87.69 85 HIS A O 1
ATOM 684 N N . PRO A 1 86 ? -44.060 -31.951 0.427 1.00 91.88 86 PRO A N 1
ATOM 685 C CA . PRO A 1 86 ? -42.663 -31.534 0.372 1.00 91.88 86 PRO A CA 1
ATOM 686 C C . PRO A 1 86 ? -41.762 -32.598 1.013 1.00 91.88 86 PRO A C 1
ATOM 688 O O . PRO A 1 86 ? -42.128 -33.225 2.010 1.00 91.88 86 PRO A O 1
ATOM 691 N N . ARG A 1 87 ? -40.562 -32.803 0.461 1.00 92.44 87 ARG A N 1
ATOM 692 C CA . ARG A 1 87 ? -39.560 -33.700 1.049 1.00 92.44 87 ARG A CA 1
ATOM 693 C C . ARG A 1 87 ? -38.705 -32.925 2.039 1.00 92.44 87 ARG A C 1
ATOM 695 O O . ARG A 1 87 ? -37.856 -32.145 1.621 1.00 92.44 87 ARG A O 1
ATOM 702 N N . GLY A 1 88 ? -38.876 -33.184 3.331 1.00 95.31 88 GLY A N 1
ATOM 703 C CA . GLY A 1 88 ? -38.095 -32.521 4.374 1.00 95.31 88 GLY A CA 1
ATOM 704 C C . GLY A 1 88 ? -38.475 -31.050 4.548 1.00 95.31 88 GLY A C 1
ATOM 705 O O . GLY A 1 88 ? -39.633 -30.667 4.390 1.00 95.31 88 GLY A O 1
ATOM 706 N N . SER A 1 89 ? -37.504 -30.218 4.908 1.00 97.62 89 SER A N 1
ATOM 707 C CA . SER A 1 89 ? -37.690 -28.778 5.098 1.00 97.62 89 SER A CA 1
ATOM 708 C C . SER A 1 89 ? -36.496 -28.007 4.555 1.00 97.62 89 SER A C 1
ATOM 710 O O . SER A 1 89 ? -35.362 -28.477 4.649 1.00 97.62 89 SER A O 1
ATOM 712 N N . ALA A 1 90 ? -36.751 -26.816 4.018 1.00 98.19 90 ALA A N 1
ATOM 713 C CA . ALA A 1 90 ? -35.715 -25.900 3.573 1.00 98.19 90 ALA A CA 1
ATOM 714 C C . ALA A 1 90 ? -35.917 -24.502 4.169 1.00 98.19 90 ALA A C 1
ATOM 716 O O . ALA A 1 90 ? -37.047 -24.100 4.445 1.00 98.19 90 ALA A O 1
ATOM 717 N N . ILE A 1 91 ? -34.817 -23.785 4.383 1.00 98.31 91 ILE A N 1
ATOM 718 C CA . ILE A 1 91 ? -34.781 -22.410 4.898 1.00 98.31 91 ILE A CA 1
ATOM 719 C C . ILE A 1 91 ? -33.912 -21.584 3.946 1.00 98.31 91 ILE A C 1
ATOM 721 O O . ILE A 1 91 ? -32.872 -22.073 3.513 1.00 98.31 91 ILE A O 1
ATOM 725 N N . GLU A 1 92 ? -34.328 -20.354 3.634 1.00 98.56 92 GLU A N 1
ATOM 726 C CA . GLU A 1 92 ? -33.534 -19.350 2.908 1.00 98.56 92 GLU A CA 1
ATOM 727 C C . GLU A 1 92 ? -33.173 -18.206 3.862 1.00 98.56 92 GLU A C 1
ATOM 729 O O . GLU A 1 92 ? -34.014 -17.751 4.636 1.00 98.56 92 GLU A O 1
ATOM 734 N N . ALA A 1 93 ? -31.934 -17.729 3.781 1.00 98.44 93 ALA A N 1
ATOM 735 C CA . ALA A 1 93 ? -31.450 -16.515 4.416 1.00 98.44 93 ALA A CA 1
ATOM 736 C C . ALA A 1 93 ? -30.917 -15.573 3.327 1.00 98.44 93 ALA A C 1
ATOM 738 O O . ALA A 1 93 ? -30.146 -15.987 2.454 1.00 98.44 93 ALA A O 1
ATOM 739 N N . ARG A 1 94 ? -31.347 -14.307 3.363 1.00 98.38 94 ARG A N 1
ATOM 740 C CA . ARG A 1 94 ? -30.984 -13.291 2.367 1.00 98.38 94 ARG A CA 1
ATOM 741 C C . ARG A 1 94 ? -29.893 -12.396 2.915 1.00 98.38 94 ARG A C 1
ATOM 743 O O . ARG A 1 94 ? -30.135 -11.617 3.836 1.00 98.38 94 ARG A O 1
ATOM 750 N N . ILE A 1 95 ? -28.708 -12.527 2.341 1.00 98.12 95 ILE A N 1
ATOM 751 C CA . ILE A 1 95 ? -27.542 -11.769 2.762 1.00 98.12 95 ILE A CA 1
ATOM 752 C C . ILE A 1 95 ? -27.548 -10.434 2.029 1.00 98.12 95 ILE A C 1
ATOM 754 O O . ILE A 1 95 ? -27.505 -10.413 0.798 1.00 98.12 95 ILE A O 1
ATOM 758 N N . TYR A 1 96 ? -27.588 -9.341 2.780 1.00 97.38 96 TYR A N 1
ATOM 759 C CA . TYR A 1 96 ? -27.636 -7.975 2.270 1.00 97.38 96 TYR A CA 1
ATOM 760 C C . TYR A 1 96 ? -26.402 -7.184 2.692 1.00 97.38 96 TYR A C 1
ATOM 762 O O . TYR A 1 96 ? -25.871 -7.376 3.788 1.00 97.38 96 TYR A O 1
ATOM 770 N N . ALA A 1 97 ? -25.968 -6.283 1.813 1.00 95.50 97 ALA A N 1
ATOM 771 C CA . ALA A 1 97 ? -24.958 -5.270 2.085 1.00 95.50 97 ALA A CA 1
ATOM 772 C C . ALA A 1 97 ? -25.597 -4.112 2.861 1.00 95.50 97 ALA A C 1
ATOM 774 O O . ALA A 1 97 ? -25.904 -3.064 2.296 1.00 95.50 97 ALA A O 1
ATOM 775 N N . GLU A 1 98 ? -25.864 -4.333 4.142 1.00 94.19 98 GLU A N 1
ATOM 776 C CA . GLU A 1 98 ? -26.594 -3.427 5.029 1.00 94.19 98 GLU A CA 1
ATOM 777 C C . GLU A 1 98 ? -25.962 -3.428 6.419 1.00 94.19 98 GLU A C 1
ATOM 779 O O . GLU A 1 98 ? -25.273 -4.378 6.797 1.00 94.19 98 GLU A O 1
ATOM 784 N N . ILE A 1 99 ? -26.230 -2.371 7.186 1.00 93.12 99 ILE A N 1
ATOM 785 C CA . ILE A 1 99 ? -25.790 -2.229 8.575 1.00 93.12 99 ILE A CA 1
ATOM 786 C C . ILE A 1 99 ? -27.015 -2.353 9.494 1.00 93.12 99 ILE A C 1
ATOM 788 O O . ILE A 1 99 ? -27.720 -1.361 9.685 1.00 93.12 99 ILE A O 1
ATOM 792 N N . PRO A 1 100 ? -27.285 -3.529 10.095 1.00 93.69 100 PRO A N 1
ATOM 793 C CA . PRO A 1 100 ? -28.436 -3.712 10.985 1.00 93.69 100 PRO A CA 1
ATOM 794 C C . PRO A 1 100 ? -28.480 -2.736 12.168 1.00 93.69 100 PRO A C 1
ATOM 796 O O . PRO A 1 100 ? -29.562 -2.317 12.560 1.00 93.69 100 PRO A O 1
ATOM 799 N N . LEU A 1 101 ? -27.318 -2.331 12.701 1.00 91.50 101 LEU A N 1
ATOM 800 C CA . LEU A 1 101 ? -27.220 -1.344 13.787 1.00 91.50 101 LEU A CA 1
ATOM 801 C C . LEU A 1 101 ? -27.737 0.051 13.406 1.00 91.50 101 LEU A C 1
ATOM 803 O O . LEU A 1 101 ? -28.065 0.835 14.287 1.00 91.50 101 LEU A O 1
ATOM 807 N N . LEU A 1 102 ? -27.784 0.372 12.112 1.00 89.50 102 LEU A N 1
ATOM 808 C CA . LEU A 1 102 ? -28.140 1.695 11.596 1.00 89.50 102 LEU A CA 1
ATOM 809 C C . LEU A 1 102 ? -29.378 1.598 10.711 1.00 89.50 102 LEU A C 1
ATOM 811 O O . LEU A 1 102 ? -29.348 2.001 9.547 1.00 89.50 102 LEU A O 1
ATOM 815 N N . ASP A 1 103 ? -30.435 0.992 11.252 1.00 90.69 103 ASP A N 1
ATOM 816 C CA . ASP A 1 103 ? -31.729 0.815 10.586 1.00 90.69 103 ASP A CA 1
ATOM 817 C C . ASP A 1 103 ? -31.599 0.209 9.177 1.00 90.69 103 ASP A C 1
ATOM 819 O O . ASP A 1 103 ? -32.277 0.620 8.236 1.00 90.69 103 ASP A O 1
ATOM 823 N N . PHE A 1 104 ? -30.697 -0.770 9.026 1.00 92.06 104 PHE A N 1
ATOM 824 C CA . PHE A 1 104 ? -30.421 -1.464 7.761 1.00 92.06 104 PHE A CA 1
ATOM 825 C C . PHE A 1 104 ? -29.975 -0.527 6.627 1.00 92.06 104 PHE A C 1
ATOM 827 O O . PHE A 1 104 ? -30.219 -0.790 5.452 1.00 92.06 104 PHE A O 1
ATOM 834 N N . THR A 1 105 ? -29.278 0.565 6.960 1.00 89.81 105 THR A N 1
ATOM 835 C CA . THR A 1 105 ? -28.715 1.469 5.949 1.00 89.81 105 THR A CA 1
ATOM 836 C C . THR A 1 105 ? -27.821 0.688 4.968 1.00 89.81 105 THR A C 1
ATOM 838 O O . THR A 1 105 ? -26.970 -0.090 5.419 1.00 89.81 105 THR A O 1
ATOM 841 N N . PRO A 1 106 ? -27.958 0.895 3.641 1.00 88.25 106 PRO A N 1
ATOM 842 C CA . PRO A 1 106 ? -27.122 0.226 2.649 1.00 88.25 106 PRO A CA 1
ATOM 843 C C . PRO A 1 106 ? -25.625 0.495 2.848 1.00 88.25 106 PRO A C 1
ATOM 845 O O . PRO A 1 106 ? -25.206 1.630 3.077 1.00 88.25 106 PRO A O 1
ATOM 848 N N . SER A 1 107 ? -24.811 -0.545 2.679 1.00 90.25 107 SER A N 1
ATOM 849 C CA . SER A 1 107 ? -23.352 -0.526 2.816 1.00 90.25 107 SER A CA 1
ATOM 850 C C . SER A 1 107 ? -22.676 -0.908 1.490 1.00 90.25 107 SER A C 1
ATOM 852 O O . SER A 1 107 ? -22.209 -2.039 1.320 1.00 90.25 107 SER A O 1
ATOM 854 N N . PRO A 1 108 ? -22.653 -0.003 0.491 1.00 87.75 108 PRO A N 1
ATOM 855 C CA . PRO A 1 108 ? -21.874 -0.221 -0.721 1.00 87.75 108 PRO A CA 1
ATOM 856 C C . PRO A 1 108 ? -20.378 -0.213 -0.390 1.00 87.75 108 PRO A C 1
ATOM 858 O O . PRO A 1 108 ? -19.922 0.517 0.491 1.00 87.75 108 PRO A O 1
ATOM 861 N N . GLY A 1 109 ? -19.595 -0.983 -1.135 1.00 90.00 109 GLY A N 1
ATOM 862 C CA . GLY A 1 109 ? -18.167 -1.094 -0.874 1.00 90.00 109 GLY A CA 1
ATOM 863 C C . GLY A 1 109 ? -17.537 -2.323 -1.503 1.00 90.00 109 GLY A C 1
ATOM 864 O O . GLY A 1 109 ? -18.189 -3.103 -2.199 1.00 90.00 109 GLY A O 1
ATOM 865 N N . LEU A 1 110 ? -16.245 -2.485 -1.254 1.00 90.31 110 LEU A N 1
ATOM 866 C CA . LEU A 1 110 ? -15.460 -3.612 -1.729 1.00 90.31 110 LEU A CA 1
ATOM 867 C C . LEU A 1 110 ? -15.604 -4.816 -0.790 1.00 90.31 110 LEU A C 1
ATOM 869 O O . LEU A 1 110 ? -15.301 -4.725 0.399 1.00 90.31 110 LEU A O 1
ATOM 873 N N . LEU A 1 111 ? -15.971 -5.969 -1.349 1.00 92.44 111 LEU A N 1
ATOM 874 C CA . LEU A 1 111 ? -15.804 -7.266 -0.701 1.00 92.44 111 LEU A CA 1
ATOM 875 C C . LEU A 1 111 ? -14.380 -7.783 -0.945 1.00 92.44 111 LEU A C 1
ATOM 877 O O . LEU A 1 111 ? -14.048 -8.291 -2.019 1.00 92.44 111 LEU A O 1
ATOM 881 N N . GLN A 1 112 ? -13.533 -7.636 0.069 1.00 92.25 112 GLN A N 1
ATOM 882 C CA . GLN A 1 112 ? -12.119 -8.006 0.026 1.00 92.25 112 GLN A CA 1
ATOM 883 C C . GLN A 1 112 ? -11.917 -9.517 0.168 1.00 92.25 112 GLN A C 1
ATOM 885 O O . GLN A 1 112 ? -11.047 -10.073 -0.491 1.00 92.25 112 GLN A O 1
ATOM 890 N N . ASN A 1 113 ? -12.716 -10.191 0.996 1.00 92.94 113 ASN A N 1
ATOM 891 C CA . ASN A 1 113 ? -12.643 -11.641 1.168 1.00 92.94 113 ASN A CA 1
ATOM 892 C C . ASN A 1 113 ? -14.050 -12.240 1.284 1.00 92.94 113 ASN A C 1
ATOM 894 O O . ASN A 1 113 ? -14.855 -11.818 2.112 1.00 92.94 113 ASN A O 1
ATOM 898 N N . VAL A 1 114 ? -14.331 -13.213 0.426 1.00 94.75 114 VAL A N 1
ATOM 899 C CA . VAL A 1 114 ? -15.621 -13.859 0.208 1.00 94.75 114 VAL A CA 1
ATOM 900 C C . VAL A 1 114 ? -15.402 -15.366 0.196 1.00 94.75 114 VAL A C 1
ATOM 902 O O . VAL A 1 114 ? -14.745 -15.907 -0.696 1.00 94.75 114 VAL A O 1
ATOM 905 N N . SER A 1 115 ? -16.003 -16.051 1.163 1.00 95.50 115 SER A N 1
ATOM 906 C CA . SER A 1 115 ? -16.074 -17.509 1.223 1.00 95.50 115 SER A CA 1
ATOM 907 C C . SER A 1 115 ? -17.514 -17.929 1.476 1.00 95.50 115 SER A C 1
ATOM 909 O O . SER A 1 115 ? -18.151 -17.460 2.421 1.00 95.50 115 SER A O 1
ATOM 911 N N . TRP A 1 116 ? -18.023 -18.816 0.627 1.00 96.81 116 TRP A N 1
ATOM 912 C CA . TRP A 1 116 ? -19.387 -19.328 0.712 1.00 96.81 116 TRP A CA 1
ATOM 913 C C . TRP A 1 116 ? -19.406 -20.742 1.300 1.00 96.81 116 TRP A C 1
ATOM 915 O O . TRP A 1 116 ? -18.510 -21.538 1.000 1.00 96.81 116 TRP A O 1
ATOM 925 N N . PRO A 1 117 ? -20.436 -21.094 2.089 1.00 96.38 117 PRO A N 1
ATOM 926 C CA . PRO A 1 117 ? -20.549 -22.413 2.685 1.00 96.38 117 PRO A CA 1
ATOM 927 C C . PRO A 1 117 ? -20.795 -23.476 1.609 1.00 96.38 117 PRO A C 1
ATOM 929 O O . PRO A 1 117 ? -21.478 -23.245 0.610 1.00 96.38 117 PRO A O 1
ATOM 932 N N . GLN A 1 118 ? -20.262 -24.671 1.845 1.00 94.00 118 GLN A N 1
ATOM 933 C CA . GLN A 1 118 ? -20.460 -25.850 1.005 1.00 94.00 118 GLN A CA 1
ATOM 934 C C . GLN A 1 118 ? -20.939 -27.015 1.873 1.00 94.00 118 GLN A C 1
ATOM 936 O O . GLN A 1 118 ? -20.618 -27.086 3.059 1.00 94.00 118 GLN A O 1
ATOM 941 N N . GLY A 1 119 ? -21.692 -27.947 1.291 1.00 93.25 119 GLY A N 1
ATOM 942 C CA . GLY A 1 119 ? -22.136 -29.146 1.998 1.00 93.25 119 GLY A CA 1
ATOM 943 C C . GLY A 1 119 ? -23.414 -29.747 1.429 1.00 93.25 119 GLY A C 1
ATOM 944 O O . GLY A 1 119 ? -24.078 -29.154 0.578 1.00 93.25 119 GLY A O 1
ATOM 945 N N . ASP A 1 120 ? -23.762 -30.937 1.917 1.00 93.56 120 ASP A N 1
ATOM 946 C CA . ASP A 1 120 ? -24.992 -31.614 1.514 1.00 93.56 120 ASP A CA 1
ATOM 947 C C . ASP A 1 120 ? -26.236 -30.827 1.948 1.00 93.56 120 ASP A C 1
ATOM 949 O O . ASP A 1 120 ? -26.412 -30.469 3.120 1.00 93.56 120 ASP A O 1
ATOM 953 N N . GLY A 1 121 ? -27.107 -30.568 0.977 1.00 95.19 121 GLY A N 1
ATOM 954 C CA . GLY A 1 121 ? -28.294 -29.746 1.155 1.00 95.19 121 GLY A CA 1
ATOM 955 C C . GLY A 1 121 ? -28.013 -28.250 1.299 1.00 95.19 121 GLY A C 1
ATOM 956 O O . GLY A 1 121 ? -28.933 -27.550 1.691 1.00 95.19 121 GLY A O 1
ATOM 957 N N . VAL A 1 122 ? -26.812 -27.738 1.001 1.00 97.94 122 VAL A N 1
ATOM 958 C CA . VAL A 1 122 ? -26.523 -26.290 0.966 1.00 97.94 122 VAL A CA 1
ATOM 959 C C . VAL A 1 122 ? -26.515 -25.798 -0.483 1.00 97.94 122 VAL A C 1
ATOM 961 O O . VAL A 1 122 ? -25.849 -26.379 -1.338 1.00 97.94 122 VAL A O 1
ATOM 964 N N . ARG A 1 123 ? -27.236 -24.710 -0.764 1.00 97.94 123 ARG A N 1
ATOM 965 C CA . ARG A 1 123 ? -27.240 -24.008 -2.054 1.00 97.94 123 ARG A CA 1
ATOM 966 C C . ARG A 1 123 ? -27.032 -22.518 -1.814 1.00 97.94 123 ARG A C 1
ATOM 968 O O . ARG A 1 123 ? -27.707 -21.934 -0.974 1.00 97.94 123 ARG A O 1
ATOM 975 N N . VAL A 1 124 ? -26.129 -21.906 -2.572 1.00 98.25 124 VAL A N 1
ATOM 976 C CA . VAL A 1 124 ? -25.870 -20.464 -2.512 1.00 98.25 124 VAL A CA 1
ATOM 977 C C . VAL A 1 124 ? -26.089 -19.871 -3.895 1.00 98.25 124 VAL A C 1
ATOM 979 O O . VAL A 1 124 ? -25.317 -20.134 -4.814 1.00 98.25 124 VAL A O 1
ATOM 982 N N . ASP A 1 125 ? -27.138 -19.065 -4.032 1.00 98.06 125 ASP A N 1
ATOM 983 C CA . ASP A 1 125 ? -27.376 -18.271 -5.235 1.00 98.06 125 ASP A CA 1
ATOM 984 C C . ASP A 1 125 ? -26.749 -16.890 -5.010 1.00 98.06 125 ASP A C 1
ATOM 986 O O . ASP A 1 125 ? -27.210 -16.128 -4.159 1.00 98.06 125 ASP A O 1
ATOM 990 N N . THR A 1 126 ? -25.683 -16.560 -5.736 1.00 97.31 126 THR A N 1
ATOM 991 C CA . THR A 1 126 ? -24.946 -15.301 -5.558 1.00 97.31 126 THR A CA 1
ATOM 992 C C . THR A 1 126 ? -24.331 -14.817 -6.866 1.00 97.31 126 THR A C 1
ATOM 994 O O . THR A 1 126 ? -24.142 -15.588 -7.807 1.00 97.31 126 THR A O 1
ATOM 997 N N . TRP A 1 127 ? -24.012 -13.528 -6.915 1.00 94.56 127 TRP A N 1
ATOM 998 C CA . TRP A 1 127 ? -23.294 -12.884 -8.013 1.00 94.56 127 TRP A CA 1
ATOM 999 C C . TRP A 1 127 ? -21.921 -12.345 -7.587 1.00 94.56 127 TRP A C 1
ATOM 1001 O O . TRP A 1 127 ? -21.158 -11.896 -8.442 1.00 94.56 127 TRP A O 1
ATOM 1011 N N . VAL A 1 128 ? -21.596 -12.385 -6.288 1.00 92.88 128 VAL A N 1
ATOM 1012 C CA . VAL A 1 128 ? -20.361 -11.805 -5.751 1.00 92.88 128 VAL A CA 1
ATOM 1013 C C . VAL A 1 128 ? -19.275 -12.855 -5.518 1.00 92.88 128 VAL A C 1
ATOM 1015 O O . VAL A 1 128 ? -19.529 -14.036 -5.274 1.00 92.88 128 VAL A O 1
ATOM 1018 N N . LYS A 1 129 ? -18.033 -12.383 -5.555 1.00 90.25 129 LYS A N 1
ATOM 1019 C CA . LYS A 1 129 ? -16.796 -13.123 -5.290 1.00 90.25 129 LYS A CA 1
ATOM 1020 C C . LYS A 1 129 ? -15.758 -12.151 -4.716 1.00 90.25 129 LYS A C 1
ATOM 1022 O O . LYS A 1 129 ? -16.051 -10.965 -4.579 1.00 90.25 129 LYS A O 1
ATOM 1027 N N . ASN A 1 130 ? -14.555 -12.637 -4.414 1.00 88.50 130 ASN A N 1
ATOM 1028 C CA . ASN A 1 130 ? -13.427 -11.771 -4.051 1.00 88.50 130 ASN A CA 1
ATOM 1029 C C . ASN A 1 130 ? -13.240 -10.643 -5.075 1.00 88.50 130 ASN A C 1
ATOM 1031 O O . ASN A 1 130 ? -13.351 -10.891 -6.278 1.00 88.50 130 ASN A O 1
ATOM 1035 N N . ASP A 1 131 ? -12.911 -9.446 -4.587 1.00 85.12 131 ASP A N 1
ATOM 1036 C CA . ASP A 1 131 ? -12.730 -8.222 -5.385 1.00 85.12 131 ASP A CA 1
ATOM 1037 C C . ASP A 1 131 ? -14.020 -7.666 -6.011 1.00 85.12 131 ASP A C 1
ATOM 1039 O O . ASP A 1 131 ? -13.981 -6.874 -6.953 1.00 85.12 131 ASP A O 1
ATOM 1043 N N . GLN A 1 132 ? -15.193 -8.079 -5.521 1.00 89.12 132 GLN A N 1
ATOM 1044 C CA . GLN A 1 132 ? -16.454 -7.541 -6.019 1.00 89.12 132 GLN A CA 1
ATOM 1045 C C . GLN A 1 132 ? -16.802 -6.235 -5.304 1.00 89.12 132 GLN A C 1
ATOM 1047 O O . GLN A 1 132 ? -16.944 -6.192 -4.083 1.00 89.12 132 GLN A O 1
ATOM 1052 N N . HIS A 1 133 ? -17.010 -5.173 -6.081 1.00 88.56 133 HIS A N 1
ATOM 1053 C CA . HIS A 1 133 ? -17.539 -3.917 -5.566 1.00 88.56 133 HIS A CA 1
ATOM 1054 C C . HIS A 1 133 ? -19.070 -3.929 -5.615 1.00 88.56 133 HIS A C 1
ATOM 1056 O O . HIS A 1 133 ? -19.664 -4.134 -6.679 1.00 88.56 133 HIS A O 1
ATOM 1062 N N . ILE A 1 134 ? -19.706 -3.687 -4.472 1.00 88.38 134 ILE A N 1
ATOM 1063 C CA . ILE A 1 134 ? -21.147 -3.474 -4.345 1.00 88.38 134 ILE A CA 1
ATOM 1064 C C . ILE A 1 134 ? -21.428 -1.991 -4.573 1.00 88.38 134 ILE A C 1
ATOM 1066 O O . ILE A 1 134 ? -20.806 -1.125 -3.959 1.00 88.38 134 ILE A O 1
ATOM 1070 N N . THR A 1 135 ? -22.337 -1.683 -5.494 1.00 86.75 135 THR A N 1
ATOM 1071 C CA . THR A 1 135 ? -22.689 -0.301 -5.856 1.00 86.75 135 THR A CA 1
ATOM 1072 C C . THR A 1 135 ? -24.004 0.125 -5.208 1.00 86.75 135 THR A C 1
ATOM 1074 O O . THR A 1 135 ? -24.877 -0.724 -5.051 1.00 86.75 135 THR A O 1
ATOM 1077 N N . PRO A 1 136 ? -24.225 1.427 -4.957 1.00 82.19 136 PRO A N 1
ATOM 1078 C CA . PRO A 1 136 ? -25.484 1.922 -4.393 1.00 82.19 136 PRO A CA 1
ATOM 1079 C C . PRO A 1 136 ? -26.632 2.053 -5.416 1.00 82.19 136 PRO A C 1
ATOM 1081 O O . PRO A 1 136 ? -27.668 2.618 -5.092 1.00 82.19 136 PRO A O 1
ATOM 1084 N N . PHE A 1 137 ? -26.455 1.623 -6.672 1.00 82.31 137 PHE A N 1
ATOM 1085 C CA . PHE A 1 137 ? -27.383 1.961 -7.764 1.00 82.31 137 PHE A CA 1
ATOM 1086 C C . PHE A 1 137 ? -28.653 1.107 -7.838 1.00 82.31 137 PHE A C 1
ATOM 1088 O O . PHE A 1 137 ? -29.618 1.527 -8.474 1.00 82.31 137 PHE A O 1
ATOM 1095 N N . TYR A 1 138 ? -28.639 -0.090 -7.254 1.00 90.06 138 TYR A N 1
ATOM 1096 C CA . TYR A 1 138 ? -29.722 -1.067 -7.379 1.00 90.06 138 TYR A CA 1
ATOM 1097 C C . TYR A 1 138 ? -30.150 -1.568 -5.993 1.00 90.06 138 TYR A C 1
ATOM 1099 O O . TYR A 1 138 ? -30.477 -0.767 -5.125 1.00 90.06 138 TYR A O 1
ATOM 1107 N N . ASP A 1 139 ? -30.153 -2.884 -5.797 1.00 91.44 139 ASP A N 1
ATOM 1108 C CA . ASP A 1 139 ? -30.543 -3.564 -4.569 1.00 91.44 139 ASP A CA 1
ATOM 1109 C C . ASP A 1 139 ? -29.297 -4.122 -3.838 1.00 91.44 139 ASP A C 1
ATOM 1111 O O . ASP A 1 139 ? -28.358 -4.561 -4.514 1.00 91.44 139 ASP A O 1
ATOM 1115 N N . PRO A 1 140 ? -29.253 -4.106 -2.488 1.00 92.06 140 PRO A N 1
ATOM 1116 C CA . PRO A 1 140 ? -28.093 -4.561 -1.723 1.00 92.06 140 PRO A CA 1
ATOM 1117 C C . PRO A 1 140 ? -27.980 -6.091 -1.565 1.00 92.06 140 PRO A C 1
ATOM 1119 O O . PRO A 1 140 ? -27.114 -6.544 -0.814 1.00 92.06 140 PRO A O 1
ATOM 1122 N N . LEU A 1 141 ? -28.816 -6.911 -2.222 1.00 96.56 141 LEU A N 1
ATOM 1123 C CA . LEU A 1 141 ? -28.766 -8.373 -2.106 1.00 96.56 141 LEU A CA 1
ATOM 1124 C C . LEU A 1 141 ? -27.439 -8.936 -2.636 1.00 96.56 141 LEU A C 1
ATOM 1126 O O . LEU A 1 141 ? -27.118 -8.864 -3.824 1.00 96.56 141 LEU A O 1
ATOM 1130 N N . ILE A 1 142 ? -26.692 -9.577 -1.742 1.00 96.88 142 ILE A N 1
ATOM 1131 C CA . ILE A 1 142 ? -25.406 -10.225 -2.014 1.00 96.88 142 ILE A CA 1
ATOM 1132 C C . ILE A 1 142 ? -25.624 -11.676 -2.446 1.00 96.88 142 ILE A C 1
ATOM 1134 O O . ILE A 1 142 ? -25.058 -12.152 -3.437 1.00 96.88 142 ILE A O 1
ATOM 1138 N N . ALA A 1 143 ? -26.419 -12.405 -1.665 1.00 97.88 143 ALA A N 1
ATOM 1139 C CA . ALA A 1 143 ? -26.635 -13.830 -1.855 1.00 97.88 143 ALA A CA 1
ATOM 1140 C C . ALA A 1 143 ? -27.918 -14.316 -1.188 1.00 97.88 143 ALA A C 1
ATOM 1142 O O . ALA A 1 143 ? -28.407 -13.736 -0.219 1.00 97.88 143 ALA A O 1
ATOM 1143 N N . LYS A 1 144 ? -28.404 -15.458 -1.666 1.00 98.50 144 LYS A N 1
ATOM 1144 C CA . LYS A 1 144 ? -29.409 -16.275 -0.990 1.00 98.50 144 LYS A CA 1
ATOM 1145 C C . LYS A 1 144 ? -28.739 -17.571 -0.575 1.00 98.50 144 LYS A C 1
ATOM 1147 O O . LYS A 1 144 ? -28.369 -18.377 -1.431 1.00 98.50 144 LYS A O 1
ATOM 1152 N N . ILE A 1 145 ? -28.568 -17.757 0.728 1.00 98.56 145 ILE A N 1
ATOM 1153 C CA . ILE A 1 145 ? -28.102 -19.025 1.283 1.00 98.56 145 ILE A CA 1
ATOM 1154 C C . ILE A 1 145 ? -29.339 -19.841 1.605 1.00 98.56 145 ILE A C 1
ATOM 1156 O O . ILE A 1 145 ? -30.212 -19.399 2.346 1.00 98.56 145 ILE A O 1
ATOM 1160 N N . MET A 1 146 ? -29.422 -21.032 1.034 1.00 98.56 146 MET A N 1
ATOM 1161 C CA . MET A 1 146 ? -30.508 -21.967 1.253 1.00 98.56 146 MET A CA 1
ATOM 1162 C C . MET A 1 146 ? -29.950 -23.266 1.799 1.00 98.56 146 MET A C 1
ATOM 1164 O O . MET A 1 146 ? -28.925 -23.767 1.332 1.00 98.56 146 MET A O 1
ATOM 1168 N N . VAL A 1 147 ? -30.651 -23.832 2.774 1.00 98.38 147 VAL A N 1
ATOM 1169 C CA . VAL A 1 147 ? -30.330 -25.155 3.298 1.00 98.38 147 VAL A CA 1
ATOM 1170 C C . VAL A 1 147 ? -31.555 -26.044 3.286 1.00 98.38 147 VAL A C 1
ATOM 1172 O O . VAL A 1 147 ? -32.666 -25.580 3.526 1.00 98.38 147 VAL A O 1
ATOM 1175 N N . HIS A 1 148 ? -31.342 -27.331 3.049 1.00 98.50 148 HIS A N 1
ATOM 1176 C CA . HIS A 1 148 ? -32.354 -28.374 3.050 1.00 98.50 148 HIS A CA 1
ATOM 1177 C C . HIS A 1 148 ? -31.958 -29.506 3.996 1.00 98.50 148 HIS A C 1
ATOM 1179 O O . HIS A 1 148 ? -30.789 -29.900 4.097 1.00 98.50 148 HIS A O 1
ATOM 1185 N N . SER A 1 149 ? -32.957 -30.046 4.688 1.00 98.00 149 SER A N 1
ATOM 1186 C CA . SER A 1 149 ? -32.807 -31.268 5.463 1.00 98.00 149 SER A CA 1
ATOM 1187 C C . SER A 1 149 ? -33.998 -32.208 5.278 1.00 98.00 149 SER A C 1
ATOM 1189 O O . SER A 1 149 ? -35.147 -31.770 5.411 1.00 98.00 149 SER A O 1
ATOM 1191 N N . PRO A 1 150 ? -33.760 -33.511 5.026 1.00 96.69 150 PRO A N 1
ATOM 1192 C CA . PRO A 1 150 ? -34.814 -34.520 5.083 1.00 96.69 150 PRO A CA 1
ATOM 1193 C C . PRO A 1 150 ? -35.353 -34.724 6.510 1.00 96.69 150 PRO A C 1
ATOM 1195 O O . PRO A 1 150 ? -36.496 -35.150 6.656 1.00 96.69 150 PRO A O 1
ATOM 1198 N N . ASP A 1 151 ? -34.582 -34.357 7.539 1.00 96.62 151 ASP A N 1
ATOM 1199 C CA . ASP A 1 151 ? -34.884 -34.597 8.958 1.00 96.62 151 ASP A CA 1
ATOM 1200 C C . ASP A 1 151 ? -35.723 -33.471 9.597 1.00 96.62 151 ASP A C 1
ATOM 1202 O O . ASP A 1 151 ? -35.855 -33.364 10.819 1.00 96.62 151 ASP A O 1
ATOM 1206 N N . GLY A 1 152 ? -36.325 -32.625 8.758 1.00 95.81 152 GLY A N 1
ATOM 1207 C CA . GLY A 1 152 ? -37.288 -31.602 9.150 1.00 95.81 152 GLY A CA 1
ATOM 1208 C C . GLY A 1 152 ? -36.676 -30.254 9.541 1.00 95.81 152 GLY A C 1
ATOM 1209 O O . GLY A 1 152 ? -35.469 -30.017 9.472 1.00 95.81 152 GLY A O 1
ATOM 1210 N N . ARG A 1 153 ? -37.555 -29.330 9.946 1.00 96.31 153 ARG A N 1
ATOM 1211 C CA . ARG A 1 153 ? -37.238 -27.908 10.158 1.00 96.31 153 ARG A CA 1
ATOM 1212 C C . ARG A 1 153 ? -36.125 -27.666 11.178 1.00 96.31 153 ARG A C 1
ATOM 1214 O O . ARG A 1 153 ? -35.284 -26.806 10.946 1.00 96.31 153 ARG A O 1
ATOM 1221 N N . ALA A 1 154 ? -36.108 -28.412 12.282 1.00 96.94 154 ALA A N 1
ATOM 1222 C CA . ALA A 1 154 ? -35.104 -28.231 13.330 1.00 96.94 154 ALA A CA 1
ATOM 1223 C C . ALA A 1 154 ? -33.686 -28.561 12.833 1.00 96.94 154 ALA A C 1
ATOM 1225 O O . ALA A 1 154 ? -32.731 -27.875 13.191 1.00 96.94 154 ALA A O 1
ATOM 1226 N N . ASP A 1 155 ? -33.537 -29.581 11.982 1.00 97.75 155 ASP A N 1
ATOM 1227 C CA . ASP A 1 155 ? -32.242 -29.892 11.377 1.00 97.75 155 ASP A CA 1
ATOM 1228 C C . ASP A 1 155 ? -31.860 -28.879 10.291 1.00 97.75 155 ASP A C 1
ATOM 1230 O O . ASP A 1 155 ? -30.726 -28.408 10.271 1.00 97.75 155 ASP A O 1
ATOM 1234 N N . ALA A 1 156 ? -32.818 -28.443 9.464 1.00 97.94 156 ALA A N 1
ATOM 1235 C CA . ALA A 1 156 ? -32.592 -27.356 8.510 1.00 97.94 156 ALA A CA 1
ATOM 1236 C C . ALA A 1 156 ? -32.131 -26.061 9.211 1.00 97.94 156 ALA A C 1
ATOM 1238 O O . ALA A 1 156 ? -31.200 -25.414 8.746 1.00 97.94 156 ALA A O 1
ATOM 1239 N N . GLN A 1 157 ? -32.707 -25.709 10.365 1.00 97.94 157 GLN A N 1
ATOM 1240 C CA . GLN A 1 157 ? -32.274 -24.560 11.170 1.00 97.94 157 GLN A CA 1
ATOM 1241 C C . GLN A 1 157 ? -30.827 -24.719 11.651 1.00 97.94 157 GLN A C 1
ATOM 1243 O O . GLN A 1 157 ? -30.023 -23.808 11.456 1.00 97.94 157 GLN A O 1
ATOM 1248 N N . ARG A 1 158 ? -30.464 -25.880 12.221 1.00 97.62 158 ARG A N 1
ATOM 1249 C CA . ARG A 1 158 ? -29.074 -26.160 12.631 1.00 97.62 158 ARG A CA 1
ATOM 1250 C C . ARG A 1 158 ? -28.102 -26.045 11.459 1.00 97.62 158 ARG A C 1
ATOM 1252 O O . ARG A 1 158 ? -27.054 -25.419 11.599 1.00 97.62 158 ARG A O 1
ATOM 1259 N N . LYS A 1 159 ? -28.462 -26.608 10.300 1.00 97.88 159 LYS A N 1
ATOM 1260 C CA . LYS A 1 159 ? -27.669 -26.491 9.070 1.00 97.88 159 LYS A CA 1
ATOM 1261 C C . LYS A 1 159 ? -27.538 -25.040 8.608 1.00 97.88 159 LYS A C 1
ATOM 1263 O O . LYS A 1 159 ? -26.450 -24.660 8.194 1.00 97.88 159 LYS A O 1
ATOM 1268 N N . MET A 1 160 ? -28.596 -24.228 8.700 1.00 98.31 160 MET A N 1
ATOM 1269 C CA . MET A 1 160 ? -28.544 -22.816 8.301 1.00 98.31 160 MET A CA 1
ATOM 1270 C C . MET A 1 160 ? -27.608 -22.026 9.211 1.00 98.31 160 MET A C 1
ATOM 1272 O O . MET A 1 160 ? -26.757 -21.299 8.717 1.00 98.31 160 MET A O 1
ATOM 1276 N N . ILE A 1 161 ? -27.714 -22.211 10.529 1.00 98.06 161 ILE A N 1
ATOM 1277 C CA . ILE A 1 161 ? -26.817 -21.577 11.506 1.00 98.06 161 ILE A CA 1
ATOM 1278 C C . ILE A 1 161 ? -25.359 -21.932 11.184 1.00 98.06 161 ILE A C 1
ATOM 1280 O O . ILE A 1 161 ? -24.513 -21.045 11.118 1.00 98.06 161 ILE A O 1
ATOM 1284 N N . ALA A 1 162 ? -25.073 -23.209 10.908 1.00 97.31 162 ALA A N 1
ATOM 1285 C CA . ALA A 1 162 ? -23.737 -23.644 10.507 1.00 97.31 162 ALA A CA 1
ATOM 1286 C C . ALA A 1 162 ? -23.296 -23.056 9.152 1.00 97.31 162 ALA A C 1
ATOM 1288 O O . ALA A 1 162 ? -22.133 -22.701 8.994 1.00 97.31 162 ALA A O 1
ATOM 1289 N N . ALA A 1 163 ? -24.196 -22.937 8.172 1.00 97.94 163 ALA A N 1
ATOM 1290 C CA . ALA A 1 163 ? -23.892 -22.345 6.869 1.00 97.94 163 ALA A CA 1
ATOM 1291 C C . ALA A 1 163 ? -23.565 -20.846 6.982 1.00 97.94 163 ALA A C 1
ATOM 1293 O O . ALA A 1 163 ? -22.576 -20.395 6.409 1.00 97.94 163 ALA A O 1
ATOM 1294 N N . LEU A 1 164 ? -24.341 -20.089 7.764 1.00 97.62 164 LEU A N 1
ATOM 1295 C CA . LEU A 1 164 ? -24.081 -18.671 8.023 1.00 97.62 164 LEU A CA 1
ATOM 1296 C C . LEU A 1 164 ? -22.790 -18.465 8.821 1.00 97.62 164 LEU A C 1
ATOM 1298 O O . LEU A 1 164 ? -21.989 -17.617 8.449 1.00 97.62 164 LEU A O 1
ATOM 1302 N N . ALA A 1 165 ? -22.537 -19.277 9.852 1.00 95.19 165 ALA A N 1
ATOM 1303 C CA . ALA A 1 165 ? -21.296 -19.211 10.628 1.00 95.19 165 ALA A CA 1
ATOM 1304 C C . ALA A 1 165 ? -20.042 -19.557 9.799 1.00 95.19 165 ALA A C 1
ATOM 1306 O O . ALA A 1 165 ? -18.958 -19.063 10.087 1.00 95.19 165 ALA A O 1
ATOM 1307 N N . ASN A 1 166 ? -20.189 -20.384 8.757 1.00 95.69 166 ASN A N 1
ATOM 1308 C CA . ASN A 1 166 ? -19.122 -20.725 7.809 1.00 95.69 166 ASN A CA 1
ATOM 1309 C C . ASN A 1 166 ? -19.092 -19.808 6.569 1.00 95.69 166 ASN A C 1
ATOM 1311 O O . ASN A 1 166 ? -18.381 -20.099 5.607 1.00 95.69 166 ASN A O 1
ATOM 1315 N N . THR A 1 167 ? -19.872 -18.725 6.560 1.00 97.25 167 THR A N 1
ATOM 1316 C CA . THR A 1 167 ? -19.820 -17.696 5.518 1.00 97.25 167 THR A CA 1
ATOM 1317 C C . THR A 1 167 ? -18.827 -16.618 5.936 1.00 97.25 167 THR A C 1
ATOM 1319 O O . THR A 1 167 ? -18.872 -16.129 7.059 1.00 97.25 167 THR A O 1
ATOM 1322 N N . THR A 1 168 ? -17.942 -16.211 5.030 1.00 95.50 168 THR A N 1
ATOM 1323 C CA . THR A 1 168 ? -17.019 -15.092 5.256 1.00 95.50 168 THR A CA 1
ATOM 1324 C C . THR A 1 168 ? -17.302 -14.006 4.236 1.00 95.50 168 THR A C 1
ATOM 1326 O O . THR A 1 168 ? -17.198 -14.254 3.039 1.00 95.50 168 THR A O 1
ATOM 1329 N N . LEU A 1 169 ? -17.648 -12.810 4.708 1.00 95.50 169 LEU A N 1
ATOM 1330 C CA . LEU A 1 169 ? -17.847 -11.613 3.893 1.00 95.50 169 LEU A CA 1
ATOM 1331 C C . LEU A 1 169 ? -17.156 -10.449 4.597 1.00 95.50 169 LEU A C 1
ATOM 1333 O O . LEU A 1 169 ? -17.689 -9.896 5.550 1.00 95.50 169 LEU A O 1
ATOM 1337 N N . GLN A 1 170 ? -15.946 -10.120 4.155 1.00 94.94 170 GLN A N 1
ATOM 1338 C CA . GLN A 1 170 ? -15.118 -9.084 4.769 1.00 94.94 170 GLN A CA 1
ATOM 1339 C C . GLN A 1 170 ? -14.910 -7.913 3.808 1.00 94.94 170 GLN A C 1
ATOM 1341 O O . GLN A 1 170 ? -14.753 -8.100 2.597 1.00 94.94 170 GLN A O 1
ATOM 1346 N N . GLY A 1 171 ? -14.865 -6.704 4.364 1.00 91.12 171 GLY A N 1
ATOM 1347 C CA . GLY A 1 171 ? -14.655 -5.448 3.647 1.00 91.12 171 GLY A CA 1
ATOM 1348 C C . GLY A 1 171 ? -15.852 -4.512 3.786 1.00 91.12 171 GLY A C 1
ATOM 1349 O O . GLY A 1 171 ? -15.725 -3.452 4.398 1.00 91.12 171 GLY A O 1
ATOM 1350 N N . THR A 1 172 ? -17.016 -4.912 3.274 1.00 89.75 172 THR A N 1
ATOM 1351 C CA . THR A 1 172 ? -18.275 -4.171 3.457 1.00 89.75 172 THR A CA 1
ATOM 1352 C C . THR A 1 172 ? -19.146 -4.801 4.540 1.00 89.75 172 THR A C 1
ATOM 1354 O O . THR A 1 172 ? -19.040 -6.002 4.789 1.00 89.75 172 THR A O 1
ATOM 1357 N N . GLN A 1 173 ? -20.006 -4.003 5.174 1.00 92.94 173 GLN A N 1
ATOM 1358 C CA . GLN A 1 173 ? -20.894 -4.500 6.223 1.00 92.94 173 GLN A CA 1
ATOM 1359 C C . GLN A 1 173 ? -22.042 -5.316 5.640 1.00 92.94 173 GLN A C 1
ATOM 1361 O O . GLN A 1 173 ? -22.518 -5.052 4.532 1.00 92.94 173 GLN A O 1
ATOM 1366 N N . THR A 1 174 ? -22.475 -6.323 6.396 1.00 95.44 174 THR A N 1
ATOM 1367 C CA . THR A 1 174 ? -23.564 -7.208 5.989 1.00 95.44 174 THR A CA 1
ATOM 1368 C C . THR A 1 174 ? -24.499 -7.511 7.149 1.00 95.44 174 THR A C 1
ATOM 1370 O O . THR A 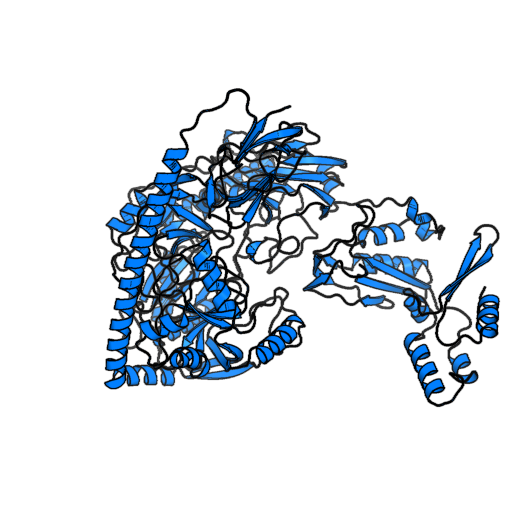1 174 ? -24.142 -7.386 8.320 1.00 95.44 174 THR A O 1
ATOM 1373 N N . ASN A 1 175 ? -25.688 -8.011 6.831 1.00 96.31 175 ASN A N 1
ATOM 1374 C CA . ASN A 1 175 ? -26.648 -8.484 7.824 1.00 96.31 175 ASN A CA 1
ATOM 1375 C C . ASN A 1 175 ? -26.376 -9.921 8.335 1.00 96.31 175 ASN A C 1
ATOM 1377 O O . ASN A 1 175 ? -27.253 -10.520 8.960 1.00 96.31 175 ASN A O 1
ATOM 1381 N N . LEU A 1 176 ? -25.193 -10.501 8.086 1.00 95.31 176 LEU A N 1
ATOM 1382 C CA . LEU A 1 176 ? -24.900 -11.908 8.393 1.00 95.31 176 LEU A CA 1
ATOM 1383 C C . LEU A 1 176 ? -25.096 -12.244 9.882 1.00 95.31 176 LEU A C 1
ATOM 1385 O O . LEU A 1 176 ? -25.769 -13.222 10.215 1.00 95.31 176 LEU A O 1
ATOM 1389 N N . GLN A 1 177 ? -24.561 -11.408 10.776 1.00 93.75 177 GLN A N 1
ATOM 1390 C CA . GLN A 1 177 ? -24.697 -11.588 12.225 1.00 93.75 177 GLN A CA 1
ATOM 1391 C C . GLN A 1 177 ? -26.153 -11.464 12.689 1.00 93.75 177 GLN A C 1
ATOM 1393 O O . GLN A 1 177 ? -26.611 -12.263 13.506 1.00 93.75 177 GLN A O 1
ATOM 1398 N N . TYR A 1 178 ? -26.898 -10.508 12.126 1.00 96.62 178 TYR A N 1
ATOM 1399 C CA . TYR A 1 178 ? -28.325 -10.344 12.397 1.00 96.62 178 TYR A CA 1
ATOM 1400 C C . TYR A 1 178 ? -29.103 -11.623 12.054 1.00 96.62 178 TYR A C 1
ATOM 1402 O O . TYR A 1 178 ? -29.846 -12.142 12.886 1.00 96.62 178 TYR A O 1
ATOM 1410 N N . LEU A 1 179 ? -28.879 -12.191 10.865 1.00 97.44 179 LEU A N 1
ATOM 1411 C CA . LEU A 1 179 ? -29.544 -13.424 10.432 1.00 97.44 179 LEU A CA 1
ATOM 1412 C C . LEU A 1 179 ? -29.200 -14.615 11.332 1.00 97.44 179 LEU A C 1
ATOM 1414 O O . LEU A 1 179 ? -30.082 -15.411 11.662 1.00 97.44 179 LEU A O 1
ATOM 1418 N N . LEU A 1 180 ? -27.935 -14.727 11.747 1.00 96.25 180 LEU A N 1
ATOM 1419 C CA . LEU A 1 180 ? -27.490 -15.771 12.665 1.00 96.25 180 LEU A CA 1
ATOM 1420 C C . LEU A 1 180 ? -28.254 -15.697 13.997 1.00 96.25 180 LEU A C 1
ATOM 1422 O O . LEU A 1 180 ? -28.785 -16.711 14.448 1.00 96.25 180 LEU A O 1
ATOM 1426 N N . GLN A 1 181 ? -28.376 -14.503 14.582 1.00 96.50 181 GLN A N 1
ATOM 1427 C CA . GLN A 1 181 ? -29.081 -14.303 15.853 1.00 96.50 181 GLN A CA 1
ATOM 1428 C C . GLN A 1 181 ? -30.590 -14.523 15.734 1.00 96.50 181 GLN A C 1
ATOM 1430 O O . GLN A 1 181 ? -31.187 -15.161 16.604 1.00 96.50 181 GLN A O 1
ATOM 1435 N N . VAL A 1 182 ? -31.216 -14.078 14.638 1.00 96.94 182 VAL A N 1
ATOM 1436 C CA . VAL A 1 182 ? -32.636 -14.359 14.368 1.00 96.94 182 VAL A CA 1
ATOM 1437 C C . VAL A 1 182 ? -32.885 -15.867 14.370 1.00 96.94 182 VAL A C 1
ATOM 1439 O O . VAL A 1 182 ? -33.812 -16.340 15.032 1.00 96.94 182 VAL A O 1
ATOM 1442 N N . LEU A 1 183 ? -32.034 -16.636 13.688 1.00 96.75 183 LEU A N 1
ATOM 1443 C CA . LEU A 1 183 ? -32.147 -18.093 13.615 1.00 96.75 183 LEU A CA 1
ATOM 1444 C C . LEU A 1 183 ? -31.800 -18.797 14.928 1.00 96.75 183 LEU A C 1
ATOM 1446 O O . LEU A 1 183 ? -32.292 -19.898 15.153 1.00 96.75 183 LEU A O 1
ATOM 1450 N N . GLN A 1 184 ? -30.978 -18.202 15.789 1.00 96.38 184 GLN A N 1
ATOM 1451 C CA . GLN A 1 184 ? -30.680 -18.727 17.126 1.00 96.38 184 GLN A CA 1
ATOM 1452 C C . GLN A 1 184 ? -31.772 -18.397 18.152 1.00 96.38 184 GLN A C 1
ATOM 1454 O O . GLN A 1 184 ? -31.816 -19.015 19.214 1.00 96.38 184 GLN A O 1
ATOM 1459 N N . SER A 1 185 ? -32.673 -17.461 17.841 1.00 95.88 185 SER A N 1
ATOM 1460 C CA . SER A 1 185 ? -33.709 -17.026 18.772 1.00 95.88 185 SER A CA 1
ATOM 1461 C C . SER A 1 185 ? -34.714 -18.130 19.124 1.00 95.88 185 SER A C 1
ATOM 1463 O O . SER A 1 185 ? -35.089 -18.991 18.315 1.00 95.88 185 SER A O 1
ATOM 1465 N N . ASP A 1 186 ? -35.223 -18.051 20.351 1.00 94.31 186 ASP A N 1
ATOM 1466 C CA . ASP A 1 186 ? -36.280 -18.923 20.861 1.00 94.31 186 ASP A CA 1
ATOM 1467 C C . ASP A 1 186 ? -37.568 -18.825 20.028 1.00 94.31 186 ASP A C 1
ATOM 1469 O O . ASP A 1 186 ? -38.225 -19.838 19.774 1.00 94.31 186 ASP A O 1
ATOM 1473 N N . ASN A 1 187 ? -37.914 -17.615 19.575 1.00 93.44 187 ASN A N 1
ATOM 1474 C CA . ASN A 1 187 ? -39.100 -17.360 18.757 1.00 93.44 187 ASN A CA 1
ATOM 1475 C C . ASN A 1 187 ? -39.002 -18.067 17.406 1.00 93.44 187 ASN A C 1
ATOM 1477 O O . ASN A 1 187 ? -39.925 -18.793 17.032 1.00 93.44 187 ASN A O 1
ATOM 1481 N N . PHE A 1 188 ? -37.866 -17.943 16.709 1.00 95.31 188 PHE A N 1
ATOM 1482 C CA . PHE A 1 188 ? -37.663 -18.672 15.461 1.00 95.31 188 PHE A CA 1
ATOM 1483 C C . PHE A 1 188 ? -37.679 -20.184 15.702 1.00 95.31 188 PHE A C 1
ATOM 1485 O O . PHE A 1 188 ? -38.370 -20.915 14.991 1.00 95.31 188 PHE A O 1
ATOM 1492 N N . SER A 1 189 ? -36.990 -20.673 16.734 1.00 94.62 189 SER A N 1
ATOM 1493 C CA . SER A 1 189 ? -36.930 -22.106 17.054 1.00 94.62 189 SER A CA 1
ATOM 1494 C C . SER A 1 189 ? -38.320 -22.712 17.286 1.00 94.62 189 SER A C 1
ATOM 1496 O O . SER A 1 189 ? -38.637 -23.759 16.720 1.00 94.62 189 SER A O 1
ATOM 1498 N N . LYS A 1 190 ? -39.183 -22.017 18.038 1.00 93.00 190 LYS A N 1
ATOM 1499 C CA . LYS A 1 190 ? -40.562 -22.444 18.340 1.00 93.00 190 LYS A CA 1
ATOM 1500 C C . LYS A 1 190 ? -41.546 -22.224 17.184 1.00 93.00 190 LYS A C 1
ATOM 1502 O O . LYS A 1 190 ? -42.623 -22.807 17.205 1.00 93.00 190 LYS A O 1
ATOM 1507 N N . GLY A 1 191 ? -41.170 -21.440 16.169 1.00 90.56 191 GLY A N 1
ATOM 1508 C CA . GLY A 1 191 ? -42.044 -21.080 15.047 1.00 90.56 191 GLY A CA 1
ATOM 1509 C C . GLY A 1 191 ? -42.958 -19.882 15.325 1.00 90.56 191 GLY A C 1
ATOM 1510 O O . GLY A 1 191 ? -43.875 -19.632 14.551 1.00 90.56 191 GLY A O 1
ATOM 1511 N N . ASN A 1 192 ? -42.693 -19.120 16.388 1.00 90.94 192 ASN A N 1
ATOM 1512 C CA . ASN A 1 192 ? -43.435 -17.914 16.762 1.00 90.94 192 ASN A CA 1
ATOM 1513 C C . ASN A 1 192 ? -42.966 -16.718 15.915 1.00 90.94 192 ASN A C 1
ATOM 1515 O O . ASN A 1 192 ? -42.377 -15.764 16.426 1.00 90.94 192 ASN A O 1
ATOM 1519 N N . THR A 1 193 ? -43.168 -16.801 14.601 1.00 90.38 193 THR A N 1
ATOM 1520 C CA . THR A 1 193 ? -42.670 -15.838 13.608 1.00 90.38 193 THR A CA 1
ATOM 1521 C C . THR A 1 193 ? -43.824 -15.096 12.937 1.00 90.38 193 THR A C 1
ATOM 1523 O O . THR A 1 193 ? -44.005 -15.188 11.722 1.00 90.38 193 THR A O 1
ATOM 1526 N N . LEU A 1 194 ? -44.632 -14.388 13.733 1.00 90.25 194 LEU A N 1
ATOM 1527 C CA . LEU A 1 194 ? -45.656 -13.471 13.218 1.00 90.25 194 LEU A CA 1
ATOM 1528 C C . LEU A 1 194 ? -45.021 -12.410 12.306 1.00 90.25 194 LEU A C 1
ATOM 1530 O O . LEU A 1 194 ? -43.832 -12.120 12.417 1.00 90.25 194 LEU A O 1
ATOM 1534 N N . ALA A 1 195 ? -45.808 -11.778 11.434 1.00 85.38 195 ALA A N 1
ATOM 1535 C CA . ALA A 1 195 ? -45.285 -10.804 10.467 1.00 85.38 195 ALA A CA 1
ATOM 1536 C C . ALA A 1 195 ? -44.531 -9.617 11.113 1.00 85.38 195 ALA A C 1
ATOM 1538 O O . ALA A 1 195 ? -43.660 -9.022 10.487 1.00 85.38 195 ALA A O 1
ATOM 1539 N N . ASN A 1 196 ? -44.824 -9.293 12.376 1.00 87.62 196 ASN A N 1
ATOM 1540 C CA . ASN A 1 196 ? -44.156 -8.247 13.155 1.00 87.62 196 ASN A CA 1
ATOM 1541 C C . ASN A 1 196 ? -43.014 -8.758 14.057 1.00 87.62 196 ASN A C 1
ATOM 1543 O O . ASN A 1 196 ? -42.436 -7.962 14.793 1.00 87.62 196 ASN A O 1
ATOM 1547 N N . PHE A 1 197 ? -42.674 -10.052 14.017 1.00 89.81 197 PHE A N 1
ATOM 1548 C CA . PHE A 1 197 ? -41.650 -10.681 14.866 1.00 89.81 197 PHE A CA 1
ATOM 1549 C C . PHE A 1 197 ? -40.312 -9.930 14.835 1.00 89.81 197 PHE A C 1
ATOM 1551 O O . PHE A 1 197 ? -39.710 -9.695 15.881 1.00 89.81 197 PHE A O 1
ATOM 1558 N N . LEU A 1 198 ? -39.867 -9.519 13.646 1.00 92.38 198 LEU A N 1
ATOM 1559 C CA . LEU A 1 198 ? -38.584 -8.839 13.469 1.00 92.38 198 LEU A CA 1
ATOM 1560 C C . LEU A 1 198 ? -38.611 -7.361 13.883 1.00 92.38 198 LEU A C 1
ATOM 1562 O O . LEU A 1 198 ? -37.552 -6.797 14.128 1.00 92.38 198 LEU A O 1
ATOM 1566 N N . ALA A 1 199 ? -39.789 -6.737 14.007 1.00 87.62 199 ALA A N 1
ATOM 1567 C CA . ALA A 1 199 ? -39.905 -5.303 14.294 1.00 87.62 199 ALA A CA 1
ATOM 1568 C C . ALA A 1 199 ? -39.381 -4.919 15.689 1.00 87.62 199 ALA A C 1
ATOM 1570 O O . ALA A 1 199 ? -38.975 -3.783 15.903 1.00 87.62 199 ALA A O 1
ATOM 1571 N N . ALA A 1 200 ? -39.395 -5.861 16.636 1.00 83.50 200 ALA A N 1
ATOM 1572 C CA . ALA A 1 200 ? -38.870 -5.676 17.989 1.00 83.50 200 ALA A CA 1
ATOM 1573 C C . ALA A 1 200 ? -37.553 -6.437 18.232 1.00 83.50 200 ALA A C 1
ATOM 1575 O O . ALA A 1 200 ? -37.073 -6.478 19.365 1.00 83.50 200 ALA A O 1
ATOM 1576 N N . PHE A 1 201 ? -36.985 -7.075 17.203 1.00 90.88 201 PHE A N 1
ATOM 1577 C CA . PHE A 1 201 ? -35.761 -7.856 17.344 1.00 90.88 201 PHE A CA 1
ATOM 1578 C C . PHE A 1 201 ? -34.547 -6.924 17.398 1.00 90.88 201 PHE A C 1
ATOM 1580 O O . PHE A 1 201 ? -34.265 -6.213 16.438 1.00 90.88 201 PHE A O 1
ATOM 1587 N N . GLN A 1 202 ? -33.829 -6.942 18.519 1.00 86.88 202 GLN A N 1
ATOM 1588 C CA . GLN A 1 202 ? -32.596 -6.183 18.716 1.00 86.88 202 GLN A CA 1
ATOM 1589 C C . GLN A 1 202 ? -31.399 -7.094 18.448 1.00 86.88 202 GLN A C 1
ATOM 1591 O O . GLN A 1 202 ? -31.355 -8.218 18.945 1.00 86.88 202 GLN A O 1
ATOM 1596 N N . VAL A 1 203 ? -30.449 -6.613 17.649 1.00 90.19 203 VAL A N 1
ATOM 1597 C CA . VAL A 1 203 ? -29.199 -7.326 17.368 1.00 90.19 203 VAL A CA 1
ATOM 1598 C C . VAL A 1 203 ? -28.135 -6.907 18.372 1.00 90.19 203 VAL A C 1
ATOM 1600 O O . VAL A 1 203 ? -27.936 -5.720 18.612 1.00 90.19 203 VAL A O 1
ATOM 1603 N N . GLU A 1 204 ? -27.428 -7.878 18.938 1.00 89.88 204 GLU A N 1
ATOM 1604 C CA . GLU A 1 204 ? -26.262 -7.611 19.781 1.00 89.88 204 GLU A CA 1
ATOM 1605 C C . GLU A 1 204 ? -24.993 -7.703 18.933 1.00 89.88 204 GLU A C 1
ATOM 1607 O O . GLU A 1 204 ? -24.775 -8.698 18.239 1.00 89.88 204 GLU A O 1
ATOM 1612 N N . VAL A 1 205 ? -24.138 -6.684 18.965 1.00 91.25 205 VAL A N 1
ATOM 1613 C CA . VAL A 1 205 ? -22.942 -6.639 18.115 1.00 91.25 205 VAL A CA 1
ATOM 1614 C C . VAL A 1 205 ? -21.693 -6.446 18.963 1.00 91.25 205 VAL A C 1
ATOM 1616 O O . VAL A 1 205 ? -21.560 -5.461 19.678 1.00 91.25 205 VAL A O 1
ATOM 1619 N N . CYS A 1 206 ? -20.740 -7.372 18.839 1.00 95.44 206 CYS A N 1
ATOM 1620 C CA . CYS A 1 206 ? -19.414 -7.239 19.433 1.00 95.44 206 CYS A CA 1
ATOM 1621 C C . CYS A 1 206 ? -18.520 -6.405 18.503 1.00 95.44 206 CYS A C 1
ATOM 1623 O O . CYS A 1 206 ? -17.731 -6.938 17.721 1.00 95.44 206 CYS A O 1
ATOM 1625 N N . ALA A 1 207 ? -18.708 -5.087 18.522 1.00 97.25 207 ALA A N 1
ATOM 1626 C CA . ALA A 1 207 ? -18.006 -4.159 17.642 1.00 97.25 207 ALA A CA 1
ATOM 1627 C C . ALA A 1 207 ? -17.838 -2.775 18.278 1.00 97.25 207 ALA A C 1
ATOM 1629 O O . ALA A 1 207 ? -18.455 -2.448 19.292 1.00 97.25 207 ALA A O 1
ATOM 1630 N N . MET A 1 208 ? -17.040 -1.939 17.621 1.00 97.88 208 MET A N 1
ATOM 1631 C CA . MET A 1 208 ? -17.075 -0.489 17.785 1.00 97.88 208 MET A CA 1
ATOM 1632 C C . MET A 1 208 ? -17.568 0.177 16.497 1.00 97.88 208 MET A C 1
ATOM 1634 O O . MET A 1 208 ? -17.285 -0.296 15.395 1.00 97.88 208 MET A O 1
ATOM 1638 N N . GLN A 1 209 ? -18.294 1.279 16.635 1.00 97.50 209 GLN A N 1
ATOM 1639 C CA . GLN A 1 209 ? -18.803 2.093 15.540 1.00 97.50 209 GLN A CA 1
ATOM 1640 C C . GLN A 1 209 ? -18.028 3.403 15.450 1.00 97.50 209 GLN A C 1
ATOM 1642 O O . GLN A 1 209 ? -17.820 4.093 16.445 1.00 97.50 209 GLN A O 1
ATOM 1647 N N . VAL A 1 210 ? -17.658 3.789 14.233 1.00 97.56 210 VAL A N 1
ATOM 1648 C CA . VAL A 1 210 ? -17.031 5.083 13.966 1.00 97.56 210 VAL A CA 1
ATOM 1649 C C . VAL A 1 210 ? -18.100 6.170 13.861 1.00 97.56 210 VAL A C 1
ATOM 1651 O O . VAL A 1 210 ? -18.781 6.275 12.843 1.00 97.56 210 VAL A O 1
ATOM 1654 N N . LEU A 1 211 ? -18.228 7.019 14.881 1.00 94.88 211 LEU A N 1
ATOM 1655 C CA . LEU A 1 211 ? -19.098 8.202 14.833 1.00 94.88 211 LEU A CA 1
ATOM 1656 C C . LEU A 1 211 ? -18.444 9.325 14.019 1.00 94.88 211 LEU A C 1
ATOM 1658 O O . LEU A 1 211 ? -19.067 9.947 13.157 1.00 94.88 211 LEU A O 1
ATOM 1662 N N . SER A 1 212 ? -17.149 9.539 14.249 1.00 93.62 212 SER A N 1
ATOM 1663 C CA . SER A 1 212 ? -16.308 10.465 13.492 1.00 93.62 212 SER A CA 1
ATOM 1664 C C . SER A 1 212 ? -14.966 9.798 13.192 1.00 93.62 212 SER A C 1
ATOM 1666 O O . SER A 1 212 ? -14.344 9.275 14.112 1.00 93.62 212 SER A O 1
ATOM 1668 N N . PRO A 1 213 ? -14.473 9.798 11.941 1.00 90.81 213 PRO A N 1
ATOM 1669 C CA . PRO A 1 213 ? -13.261 9.058 11.580 1.00 90.81 213 PRO A CA 1
ATOM 1670 C C . PRO A 1 213 ? -11.942 9.787 11.889 1.00 90.81 213 PRO A C 1
ATOM 1672 O O . PRO A 1 213 ? -10.871 9.193 11.741 1.00 90.81 213 PRO A O 1
ATOM 1675 N N . GLY A 1 214 ? -11.986 11.069 12.261 1.00 91.38 214 GLY A N 1
ATOM 1676 C CA . GLY A 1 214 ? -10.798 11.927 12.305 1.00 91.38 214 GLY A CA 1
ATOM 1677 C C . GLY A 1 214 ? -10.301 12.337 10.908 1.00 91.38 214 GLY A C 1
ATOM 1678 O O . GLY A 1 214 ? -11.013 12.215 9.908 1.00 91.38 214 GLY A O 1
ATOM 1679 N N . VAL A 1 215 ? -9.069 12.849 10.818 1.00 86.38 215 VAL A N 1
ATOM 1680 C CA . VAL A 1 215 ? -8.494 13.342 9.543 1.00 86.38 215 VAL A CA 1
ATOM 1681 C C . VAL A 1 215 ? -8.020 12.183 8.660 1.00 86.38 215 VAL A C 1
ATOM 1683 O O . VAL A 1 215 ? -8.437 12.046 7.497 1.00 86.38 215 VAL A O 1
ATOM 1686 N N . LEU A 1 216 ? -7.149 11.343 9.222 1.00 92.31 216 LEU A N 1
ATOM 1687 C CA . LEU A 1 216 ? -6.567 10.169 8.580 1.00 92.31 216 LEU A CA 1
ATOM 1688 C C . LEU A 1 216 ? -6.298 9.102 9.649 1.00 92.31 216 LEU A C 1
ATOM 1690 O O . LEU A 1 216 ? -5.223 9.067 10.248 1.00 92.31 216 LEU A O 1
ATOM 1694 N N . THR A 1 217 ? -7.298 8.247 9.863 1.00 98.56 217 THR A N 1
ATOM 1695 C CA . THR A 1 217 ? -7.213 7.073 10.739 1.00 98.56 217 THR A CA 1
ATOM 1696 C C . THR A 1 217 ? -7.189 5.814 9.881 1.00 98.56 217 THR A C 1
ATOM 1698 O O . THR A 1 217 ? -8.072 5.628 9.042 1.00 98.56 217 THR A O 1
ATOM 1701 N N . THR A 1 218 ? -6.174 4.966 10.041 1.00 98.62 218 THR A N 1
ATOM 1702 C CA . THR A 1 218 ? -5.991 3.747 9.229 1.00 98.62 218 THR A CA 1
ATOM 1703 C C . THR A 1 218 ? -5.639 2.550 10.093 1.00 98.62 218 THR A C 1
ATOM 1705 O O . THR A 1 218 ? -4.997 2.705 11.128 1.00 98.62 218 THR A O 1
ATOM 1708 N N . VAL A 1 219 ? -6.018 1.356 9.643 1.00 98.75 219 VAL A N 1
ATOM 1709 C CA . VAL A 1 219 ? -5.617 0.101 10.285 1.00 98.75 219 VAL A CA 1
ATOM 1710 C C . VAL A 1 219 ? -4.179 -0.211 9.885 1.00 98.75 219 VAL A C 1
ATOM 1712 O O . VAL A 1 219 ? -3.848 -0.211 8.696 1.00 98.75 219 VAL A O 1
ATOM 1715 N N . GLN A 1 220 ? -3.323 -0.445 10.871 1.00 98.81 220 GLN A N 1
ATOM 1716 C CA . GLN A 1 220 ? -1.921 -0.805 10.684 1.00 98.81 220 GLN A CA 1
ATOM 1717 C C . GLN A 1 220 ? -1.572 -1.983 11.591 1.00 98.81 220 GLN A C 1
ATOM 1719 O O . GLN A 1 220 ? -2.167 -2.152 12.649 1.00 98.81 220 GLN A O 1
ATOM 1724 N N . ASP A 1 221 ? -0.603 -2.782 11.174 1.00 98.44 221 ASP A N 1
ATOM 1725 C CA . ASP A 1 221 ? 0.024 -3.838 11.966 1.00 98.44 221 ASP A CA 1
ATOM 1726 C C . ASP A 1 221 ? 1.550 -3.728 11.852 1.00 98.44 221 ASP A C 1
ATOM 1728 O O . ASP A 1 221 ? 2.079 -2.958 11.046 1.00 98.44 221 ASP A O 1
ATOM 1732 N N . TYR A 1 222 ? 2.277 -4.464 12.688 1.00 97.38 222 TYR A N 1
ATOM 1733 C CA . TYR A 1 222 ? 3.739 -4.457 12.680 1.00 97.38 222 TYR A CA 1
ATOM 1734 C C . TYR A 1 222 ? 4.277 -5.862 12.371 1.00 97.38 222 TYR A C 1
ATOM 1736 O O . TYR A 1 222 ? 3.814 -6.820 12.982 1.00 97.38 222 TYR A O 1
ATOM 1744 N N . PRO A 1 223 ? 5.270 -6.020 11.472 1.00 95.06 223 PRO A N 1
ATOM 1745 C CA . PRO A 1 223 ? 6.026 -4.976 10.769 1.00 95.06 223 PRO A CA 1
ATOM 1746 C C . PRO A 1 223 ? 5.391 -4.510 9.444 1.00 95.06 223 PRO A C 1
ATOM 1748 O O . PRO A 1 223 ? 6.029 -3.766 8.696 1.00 95.06 223 PRO A O 1
ATOM 1751 N N . GLY A 1 224 ? 4.175 -4.956 9.126 1.00 96.00 224 GLY A N 1
ATOM 1752 C CA . GLY A 1 224 ? 3.586 -4.810 7.797 1.00 96.00 224 GLY A CA 1
ATOM 1753 C C . GLY A 1 224 ? 4.145 -5.831 6.795 1.00 96.00 224 GLY A C 1
ATOM 1754 O O . GLY A 1 224 ? 4.678 -6.876 7.160 1.00 96.00 224 GLY A O 1
ATOM 1755 N N . ARG A 1 225 ? 4.059 -5.522 5.499 1.00 94.56 225 ARG A N 1
ATOM 1756 C CA . ARG A 1 225 ? 4.418 -6.390 4.356 1.00 94.56 225 ARG A CA 1
ATOM 1757 C C . ARG A 1 225 ? 5.908 -6.370 3.990 1.00 94.56 225 ARG A C 1
ATOM 1759 O O . ARG A 1 225 ? 6.270 -6.315 2.814 1.00 94.56 225 ARG A O 1
ATOM 1766 N N . THR A 1 226 ? 6.806 -6.387 4.969 1.00 91.25 226 THR A N 1
ATOM 1767 C CA . THR A 1 226 ? 8.256 -6.232 4.719 1.00 91.25 226 THR A CA 1
ATOM 1768 C C . THR A 1 226 ? 8.870 -7.351 3.871 1.00 91.25 226 THR A C 1
ATOM 1770 O O . THR A 1 226 ? 9.898 -7.139 3.231 1.00 91.25 226 THR A O 1
ATOM 1773 N N . THR A 1 227 ? 8.235 -8.520 3.795 1.00 89.38 227 THR A N 1
ATOM 1774 C CA . THR A 1 227 ? 8.755 -9.710 3.102 1.00 89.38 227 THR A CA 1
ATOM 1775 C C . THR A 1 227 ? 8.337 -9.829 1.631 1.00 89.38 227 THR A C 1
ATOM 1777 O O . THR A 1 227 ? 8.903 -10.652 0.916 1.00 89.38 227 THR A O 1
ATOM 1780 N N . VAL A 1 228 ? 7.397 -9.006 1.145 1.00 91.50 228 VAL A N 1
ATOM 1781 C CA . VAL A 1 228 ? 6.759 -9.185 -0.179 1.00 91.50 228 VAL A CA 1
ATOM 1782 C C . VAL A 1 228 ? 7.644 -8.729 -1.355 1.00 91.50 228 VAL A C 1
ATOM 1784 O O . VAL A 1 228 ? 7.765 -9.436 -2.360 1.00 91.50 228 VAL A O 1
ATOM 1787 N N . GLY A 1 229 ? 8.266 -7.550 -1.244 1.00 90.94 229 GLY A N 1
ATOM 1788 C CA . GLY A 1 229 ? 9.040 -6.931 -2.333 1.00 90.94 229 GLY A CA 1
ATOM 1789 C C . GLY A 1 229 ? 8.171 -6.470 -3.515 1.00 90.94 229 GLY A C 1
ATOM 1790 O O . GLY A 1 229 ? 6.981 -6.191 -3.355 1.00 90.94 229 GLY A O 1
ATOM 1791 N N . HIS A 1 230 ? 8.762 -6.407 -4.714 1.00 94.00 230 HIS A N 1
ATOM 1792 C CA . HIS A 1 230 ? 8.072 -6.111 -5.984 1.00 94.00 230 HIS A CA 1
ATOM 1793 C C . HIS A 1 230 ? 7.266 -4.797 -5.994 1.00 94.00 230 HIS A C 1
ATOM 1795 O O . HIS A 1 230 ? 6.230 -4.694 -6.649 1.00 94.00 230 HIS A O 1
ATOM 1801 N N . GLY A 1 231 ? 7.705 -3.772 -5.273 1.00 93.31 231 GLY A N 1
ATOM 1802 C CA . GLY A 1 231 ? 7.039 -2.471 -5.206 1.00 93.31 231 GLY A CA 1
ATOM 1803 C C . GLY A 1 231 ? 5.782 -2.456 -4.349 1.00 93.31 231 GLY A C 1
ATOM 1804 O O . GLY A 1 231 ? 5.083 -1.442 -4.320 1.00 93.31 231 GLY A O 1
ATOM 1805 N N . VAL A 1 232 ? 5.450 -3.553 -3.666 1.00 95.06 232 VAL A N 1
ATOM 1806 C CA . VAL A 1 232 ? 4.389 -3.539 -2.659 1.00 95.06 232 VAL A CA 1
ATOM 1807 C C . VAL A 1 232 ? 4.947 -2.831 -1.424 1.00 95.06 232 VAL A C 1
ATOM 1809 O O . VAL A 1 232 ? 5.925 -3.317 -0.847 1.00 95.06 232 VAL A O 1
ATOM 1812 N N . PRO A 1 233 ? 4.378 -1.684 -1.007 1.00 94.25 233 PRO A N 1
ATOM 1813 C CA . PRO A 1 233 ? 4.888 -0.994 0.163 1.00 94.25 233 PRO A CA 1
ATOM 1814 C C . PRO A 1 233 ? 4.737 -1.879 1.407 1.00 94.25 233 PRO A C 1
ATOM 1816 O O . PRO A 1 233 ? 3.706 -2.554 1.558 1.00 94.25 233 PRO A O 1
ATOM 1819 N N . PRO A 1 234 ? 5.718 -1.842 2.327 1.00 94.56 234 PRO A N 1
ATOM 1820 C CA . PRO A 1 234 ? 5.602 -2.559 3.587 1.00 94.56 234 PRO A CA 1
ATOM 1821 C C . PRO A 1 234 ? 4.424 -2.033 4.413 1.00 94.56 234 PRO A C 1
ATOM 1823 O O . PRO A 1 234 ? 3.750 -2.817 5.074 1.00 94.56 234 PRO A O 1
ATOM 1826 N N . SER A 1 235 ? 4.125 -0.731 4.336 1.00 97.00 235 SER A N 1
ATOM 1827 C CA . SER A 1 235 ? 3.163 -0.068 5.220 1.00 97.00 235 SER A CA 1
ATOM 1828 C C . SER A 1 235 ? 3.516 -0.317 6.690 1.00 97.00 235 SER A C 1
ATOM 1830 O O . SER A 1 235 ? 4.695 -0.246 7.045 1.00 97.00 235 SER A O 1
ATOM 1832 N N . GLY A 1 236 ? 2.527 -0.529 7.556 1.00 97.56 236 GLY A N 1
ATOM 1833 C CA . GLY A 1 236 ? 2.729 -0.560 8.993 1.00 97.56 236 GLY A CA 1
ATOM 1834 C C . GLY A 1 236 ? 2.767 0.841 9.602 1.00 97.56 236 GLY A C 1
ATOM 1835 O O . GLY A 1 236 ? 2.540 1.850 8.908 1.00 97.56 236 GLY A O 1
ATOM 1836 N N . PRO A 1 237 ? 3.030 0.919 10.914 1.00 97.94 237 PRO A N 1
ATOM 1837 C CA . PRO A 1 237 ? 3.048 2.175 11.641 1.00 97.94 237 PRO A CA 1
ATOM 1838 C C . PRO A 1 237 ? 4.221 3.055 11.205 1.00 97.94 237 PRO A C 1
ATOM 1840 O O . PRO A 1 237 ? 5.360 2.599 11.059 1.00 97.94 237 PRO A O 1
ATOM 1843 N N . MET A 1 238 ? 3.956 4.347 11.037 1.00 97.75 238 MET A N 1
ATOM 1844 C CA . MET A 1 238 ? 5.003 5.350 10.824 1.00 97.75 238 MET A CA 1
ATOM 1845 C C . MET A 1 238 ? 5.909 5.492 12.055 1.00 97.75 238 MET A C 1
ATOM 1847 O O . MET A 1 238 ? 7.098 5.750 11.906 1.00 97.75 238 MET A O 1
ATOM 1851 N N . ASP A 1 239 ? 5.349 5.289 13.247 1.00 97.75 239 ASP A N 1
ATOM 1852 C CA . ASP A 1 239 ? 6.042 5.153 14.527 1.00 97.75 239 ASP A CA 1
ATOM 1853 C C . ASP A 1 239 ? 5.722 3.782 15.139 1.00 97.75 239 ASP A C 1
ATOM 1855 O O . ASP A 1 239 ? 4.678 3.549 15.758 1.00 97.75 239 ASP A O 1
ATOM 1859 N N . ASP A 1 240 ? 6.636 2.843 14.890 1.00 96.00 240 ASP A N 1
ATOM 1860 C CA . ASP A 1 240 ? 6.539 1.463 15.354 1.00 96.00 240 ASP A CA 1
ATOM 1861 C C . ASP A 1 240 ? 6.805 1.303 16.853 1.00 96.00 240 ASP A C 1
ATOM 1863 O O . ASP A 1 240 ? 6.373 0.317 17.442 1.00 96.00 240 ASP A O 1
ATOM 1867 N N . LEU A 1 241 ? 7.448 2.278 17.498 1.00 96.69 241 LEU A N 1
ATOM 1868 C CA . LEU A 1 241 ? 7.701 2.232 18.932 1.00 96.69 241 LEU A CA 1
ATOM 1869 C C . LEU A 1 241 ? 6.392 2.436 19.704 1.00 96.69 241 LEU A C 1
ATOM 1871 O O . LEU A 1 241 ? 5.973 1.575 20.475 1.00 96.69 241 LEU A O 1
ATOM 1875 N N . SER A 1 242 ? 5.708 3.552 19.457 1.00 98.19 242 SER A N 1
ATOM 1876 C CA . SER A 1 242 ? 4.501 3.941 20.193 1.00 98.19 242 SER A CA 1
ATOM 1877 C C . SER A 1 242 ? 3.335 2.987 19.947 1.00 98.19 242 SER A C 1
ATOM 1879 O O . SER A 1 242 ? 2.577 2.679 20.868 1.00 98.19 242 SER A O 1
ATOM 1881 N N . SER A 1 243 ? 3.205 2.488 18.718 1.00 98.38 243 SER A N 1
ATOM 1882 C CA . SER A 1 243 ? 2.181 1.501 18.364 1.00 98.38 243 SER A CA 1
ATOM 1883 C C . SER A 1 243 ? 2.381 0.167 19.084 1.00 98.38 243 SER A C 1
ATOM 1885 O O . SER A 1 243 ? 1.436 -0.364 19.670 1.00 98.38 243 SER A O 1
ATOM 1887 N N . ARG A 1 244 ? 3.617 -0.345 19.131 1.00 98.62 244 ARG A N 1
ATOM 1888 C CA . ARG A 1 244 ? 3.945 -1.567 19.879 1.00 98.62 244 ARG A CA 1
ATOM 1889 C C . ARG A 1 244 ? 3.716 -1.389 21.380 1.00 98.62 244 ARG A C 1
ATOM 1891 O O . ARG A 1 244 ? 3.184 -2.299 22.010 1.00 98.62 244 ARG A O 1
ATOM 1898 N N . VAL A 1 245 ? 4.025 -0.218 21.949 1.00 98.56 245 VAL A N 1
ATOM 1899 C CA . VAL A 1 245 ? 3.702 0.076 23.359 1.00 98.56 245 VAL A CA 1
ATOM 1900 C C . VAL A 1 245 ? 2.190 0.087 23.609 1.00 98.56 245 VAL A C 1
ATOM 1902 O O . VAL A 1 245 ? 1.746 -0.460 24.617 1.00 98.56 245 VAL A O 1
ATOM 1905 N N . ALA A 1 246 ? 1.384 0.651 22.701 1.00 98.75 246 ALA A N 1
ATOM 1906 C CA . ALA A 1 246 ? -0.076 0.604 22.822 1.00 98.75 246 ALA A CA 1
ATOM 1907 C C . ALA A 1 246 ? -0.593 -0.846 22.873 1.00 98.75 246 ALA A C 1
ATOM 1909 O O . ALA A 1 246 ? -1.399 -1.181 23.742 1.00 98.75 246 ALA A O 1
ATOM 1910 N N . ASN A 1 247 ? -0.070 -1.727 22.011 1.00 98.75 247 ASN A N 1
ATOM 1911 C CA . ASN A 1 247 ? -0.385 -3.157 22.044 1.00 98.75 247 ASN A CA 1
ATOM 1912 C C . ASN A 1 247 ? 0.019 -3.823 23.363 1.00 98.75 247 ASN A C 1
ATOM 1914 O O . ASN A 1 247 ? -0.794 -4.525 23.966 1.00 98.75 247 ASN A O 1
ATOM 1918 N N . ILE A 1 248 ? 1.235 -3.568 23.848 1.00 98.56 248 ILE A N 1
ATOM 1919 C CA . ILE A 1 248 ? 1.712 -4.108 25.129 1.00 98.56 248 ILE A CA 1
ATOM 1920 C C . ILE A 1 248 ? 0.776 -3.691 26.274 1.00 98.56 248 ILE A C 1
ATOM 1922 O O . ILE A 1 248 ? 0.383 -4.527 27.084 1.00 98.56 248 ILE A O 1
ATOM 1926 N N . LEU A 1 249 ? 0.340 -2.427 26.322 1.00 98.50 249 LEU A N 1
ATOM 1927 C CA . LEU A 1 249 ? -0.532 -1.923 27.391 1.00 98.50 249 LEU A CA 1
ATOM 1928 C C . LEU A 1 249 ? -1.893 -2.615 27.448 1.00 98.50 249 LEU A C 1
ATOM 1930 O O . LEU A 1 249 ? -2.390 -2.908 28.542 1.00 98.50 249 LEU A O 1
ATOM 1934 N N . VAL A 1 250 ? -2.487 -2.916 26.292 1.00 98.44 250 VAL A N 1
ATOM 1935 C CA . VAL A 1 250 ? -3.726 -3.705 26.238 1.00 98.44 250 VAL A CA 1
ATOM 1936 C C . VAL A 1 250 ? -3.476 -5.203 26.426 1.00 98.44 250 VAL A C 1
ATOM 1938 O O . VAL A 1 250 ? -4.432 -5.947 26.595 1.00 98.44 250 VAL A O 1
ATOM 1941 N N . GLY A 1 251 ? -2.217 -5.651 26.454 1.00 97.56 251 GLY A N 1
ATOM 1942 C CA . GLY A 1 251 ? -1.810 -7.047 26.628 1.00 97.56 251 GLY A CA 1
ATOM 1943 C C . GLY A 1 251 ? -1.803 -7.858 25.330 1.00 97.56 251 GLY A C 1
ATOM 1944 O O . GLY A 1 251 ? -1.973 -9.075 25.376 1.00 97.56 251 GLY A O 1
ATOM 1945 N N . ASN A 1 252 ? -1.710 -7.210 24.170 1.00 98.31 252 ASN A N 1
ATOM 1946 C CA . ASN A 1 252 ? -1.560 -7.866 22.871 1.00 98.31 252 ASN A CA 1
ATOM 1947 C C . ASN A 1 252 ? -0.103 -8.258 22.604 1.00 98.31 252 ASN A C 1
ATOM 1949 O O . ASN A 1 252 ? 0.825 -7.656 23.145 1.00 98.31 252 ASN A O 1
ATOM 1953 N N . ASP A 1 253 ? 0.087 -9.207 21.684 1.00 97.69 253 ASP A N 1
ATOM 1954 C CA . ASP A 1 253 ? 1.365 -9.306 20.982 1.00 97.69 253 ASP A CA 1
ATOM 1955 C C . ASP A 1 253 ? 1.638 -7.970 20.251 1.00 97.69 253 ASP A C 1
ATOM 1957 O O . ASP A 1 253 ? 0.706 -7.404 19.664 1.00 97.69 253 ASP A O 1
ATOM 1961 N N . PRO A 1 254 ? 2.873 -7.431 20.272 1.00 97.56 254 PRO A N 1
ATOM 1962 C CA . PRO A 1 254 ? 3.189 -6.151 19.641 1.00 97.56 254 PRO A CA 1
ATOM 1963 C C . PRO A 1 254 ? 2.850 -6.054 18.146 1.00 97.56 254 PRO A C 1
ATOM 1965 O O . PRO A 1 254 ? 2.724 -4.937 17.645 1.00 97.56 254 PRO A O 1
ATOM 1968 N N . SER A 1 255 ? 2.708 -7.185 17.445 1.00 97.12 255 SER A N 1
ATOM 1969 C CA . SER A 1 255 ? 2.364 -7.253 16.019 1.00 97.12 255 SER A CA 1
ATOM 1970 C C . SER A 1 255 ? 0.875 -7.091 15.702 1.00 97.12 255 SER A C 1
ATOM 1972 O O . SER A 1 255 ? 0.553 -6.794 14.553 1.00 97.12 255 SER A O 1
ATOM 1974 N N . VAL A 1 256 ? -0.021 -7.256 16.686 1.00 98.31 256 VAL A N 1
ATOM 1975 C CA . VAL A 1 256 ? -1.482 -7.186 16.480 1.00 98.31 256 VAL A CA 1
ATOM 1976 C C . VAL A 1 256 ? -1.880 -5.840 15.878 1.00 98.31 256 VAL A C 1
ATOM 1978 O O . VAL A 1 256 ? -1.299 -4.808 16.200 1.00 98.31 256 VAL A O 1
ATOM 1981 N N . GLU A 1 257 ? -2.875 -5.831 15.001 1.00 98.56 257 GLU A N 1
ATOM 1982 C CA . GLU A 1 257 ? -3.352 -4.615 14.357 1.00 98.56 257 GLU A CA 1
ATOM 1983 C C . GLU A 1 257 ? -3.953 -3.584 15.332 1.00 98.56 257 GLU A C 1
ATOM 1985 O O . GLU A 1 257 ? -4.590 -3.911 16.335 1.00 98.56 257 GLU A O 1
ATOM 1990 N N . PHE A 1 258 ? -3.778 -2.309 14.994 1.00 98.81 258 PHE A N 1
ATOM 1991 C CA . PHE A 1 258 ? -4.225 -1.129 15.737 1.00 98.81 258 PHE A CA 1
ATOM 1992 C C . PHE A 1 258 ? -4.626 -0.014 14.759 1.00 98.81 258 PHE A C 1
ATOM 1994 O O . PHE A 1 258 ? -4.468 -0.133 13.540 1.00 98.81 258 PHE A O 1
ATOM 2001 N N . LEU A 1 259 ? -5.155 1.091 15.284 1.00 98.88 259 LEU A N 1
ATOM 2002 C CA . LEU A 1 259 ? -5.442 2.288 14.495 1.00 98.88 259 LEU A CA 1
ATOM 2003 C C . LEU A 1 259 ? -4.284 3.285 14.598 1.00 98.88 259 LEU A C 1
ATOM 2005 O O . LEU A 1 259 ? -3.971 3.762 15.687 1.00 98.88 259 LEU A O 1
ATOM 2009 N N . GLU A 1 260 ? -3.668 3.629 13.466 1.00 98.88 260 GLU A N 1
ATOM 2010 C CA . GLU A 1 260 ? -2.787 4.797 13.344 1.00 98.88 260 GLU A CA 1
ATOM 2011 C C . GLU A 1 260 ? -3.638 6.040 13.085 1.00 98.88 260 GLU A C 1
ATOM 2013 O O . GLU A 1 260 ? -4.419 6.075 12.131 1.00 98.88 260 GLU A O 1
ATOM 2018 N N . ILE A 1 261 ? -3.448 7.066 13.911 1.00 98.69 261 ILE A N 1
ATOM 2019 C CA . ILE A 1 261 ? -4.185 8.327 13.905 1.00 98.69 261 ILE A CA 1
ATOM 2020 C C . ILE A 1 261 ? -3.225 9.452 13.532 1.00 98.69 261 ILE A C 1
ATOM 2022 O O . ILE A 1 261 ? -2.211 9.653 14.198 1.00 98.69 261 ILE A O 1
ATOM 2026 N N . THR A 1 262 ? -3.553 10.220 12.494 1.00 96.25 262 THR A N 1
ATOM 2027 C CA . THR A 1 262 ? -2.769 11.393 12.079 1.00 96.25 262 THR A CA 1
ATOM 2028 C C . THR A 1 262 ? -3.555 12.680 12.328 1.00 96.25 262 THR A C 1
ATOM 2030 O O . THR A 1 262 ? -4.673 12.824 11.835 1.00 96.25 262 THR A O 1
ATOM 2033 N N . MET A 1 263 ? -2.943 13.633 13.040 1.00 91.81 263 MET A N 1
ATOM 2034 C CA . MET A 1 263 ? -3.508 14.935 13.437 1.00 91.81 263 MET A CA 1
ATOM 2035 C C . MET A 1 263 ? -4.706 14.892 14.390 1.00 91.81 263 MET A C 1
ATOM 2037 O O . MET A 1 263 ? -4.561 15.310 15.529 1.00 91.81 263 MET A O 1
ATOM 2041 N N . THR A 1 264 ? -5.878 14.443 13.948 1.00 91.56 264 THR A N 1
ATOM 2042 C CA . THR A 1 264 ? -7.098 14.406 14.773 1.00 91.56 264 THR A CA 1
ATOM 2043 C C . THR A 1 264 ? -7.683 13.011 14.724 1.00 91.56 264 THR A C 1
ATOM 2045 O O . THR A 1 264 ? -7.858 12.459 13.631 1.00 91.56 264 THR A O 1
ATOM 2048 N N . GLY A 1 265 ? -7.952 12.459 15.904 1.00 95.94 265 GLY A N 1
ATOM 2049 C CA . GLY A 1 265 ? -8.446 11.104 16.075 1.00 95.94 265 GLY A CA 1
ATOM 2050 C C . GLY A 1 265 ? -9.944 10.925 15.864 1.00 95.94 265 GLY A C 1
ATOM 2051 O O . GLY A 1 265 ? -10.664 11.880 15.555 1.00 95.94 265 GLY A O 1
ATOM 2052 N N . PRO A 1 266 ? -10.392 9.662 15.949 1.00 98.06 266 PRO A N 1
ATOM 2053 C CA . PRO A 1 266 ? -11.786 9.309 15.801 1.00 98.06 266 PRO A CA 1
ATOM 2054 C C . PRO A 1 266 ? -12.583 9.483 17.101 1.00 98.06 266 PRO A C 1
ATOM 2056 O O . PRO A 1 266 ? -12.038 9.498 18.206 1.00 98.06 266 PRO A O 1
ATOM 2059 N N . GLU A 1 267 ? -13.899 9.525 16.931 1.00 98.62 267 GLU A N 1
ATOM 2060 C CA . GLU A 1 267 ? -14.898 9.316 17.976 1.00 98.62 267 GLU A CA 1
ATOM 2061 C C . GLU A 1 267 ? -15.565 7.959 17.720 1.00 98.62 267 GLU A C 1
ATOM 2063 O O . GLU A 1 267 ? -16.066 7.714 16.617 1.00 98.62 267 GLU A O 1
ATOM 2068 N N . LEU A 1 268 ? -15.509 7.066 18.709 1.00 98.81 268 LEU A N 1
ATOM 2069 C CA . LEU A 1 268 ? -15.863 5.654 18.588 1.00 98.81 268 LEU A CA 1
ATOM 2070 C C . LEU A 1 268 ? -16.863 5.256 19.676 1.00 98.81 268 LEU A C 1
ATOM 2072 O O . LEU A 1 268 ? -16.557 5.381 20.859 1.00 98.81 268 LEU A O 1
ATOM 2076 N N . GLU A 1 269 ? -18.017 4.729 19.283 1.00 98.50 269 GLU A N 1
ATOM 2077 C CA . GLU A 1 269 ? -18.996 4.135 20.199 1.00 98.50 269 GLU A CA 1
ATOM 2078 C C . GLU A 1 269 ? -18.749 2.629 20.324 1.00 98.50 269 GLU A C 1
ATOM 2080 O O . GLU A 1 269 ? -18.563 1.939 19.321 1.00 98.50 269 GLU A O 1
ATOM 2085 N N . PHE A 1 270 ? -18.733 2.106 21.547 1.00 98.56 270 PHE A N 1
ATOM 2086 C CA . PHE A 1 270 ? -18.466 0.694 21.812 1.00 98.56 270 PHE A CA 1
ATOM 2087 C C . PHE A 1 270 ? -19.764 -0.076 22.068 1.00 98.56 270 PHE A C 1
ATOM 2089 O O . PHE A 1 270 ? -20.423 0.131 23.082 1.00 98.56 270 PHE A O 1
ATOM 2096 N N . HIS A 1 271 ? -20.101 -1.025 21.190 1.00 97.69 271 HIS A N 1
ATOM 2097 C CA . HIS A 1 271 ? -21.268 -1.912 21.342 1.00 97.69 271 HIS A CA 1
ATOM 2098 C C . HIS A 1 271 ? -20.977 -3.144 22.216 1.00 97.69 271 HIS A C 1
ATOM 2100 O O . HIS A 1 271 ? -21.889 -3.879 22.586 1.00 97.69 271 HIS A O 1
ATOM 2106 N N . GLU A 1 272 ? -19.717 -3.321 22.620 1.00 97.75 272 GLU A N 1
ATOM 2107 C CA . GLU A 1 272 ? -19.246 -4.265 23.637 1.00 97.75 272 GLU A CA 1
ATOM 2108 C C . GLU A 1 272 ? -18.118 -3.612 24.452 1.00 97.75 272 GLU A C 1
ATOM 2110 O O . GLU A 1 272 ? -17.377 -2.769 23.947 1.00 97.75 272 GLU A O 1
ATOM 2115 N N . SER A 1 273 ? -17.969 -3.998 25.718 1.00 98.50 273 SER A N 1
ATOM 2116 C CA . SER A 1 273 ? -16.889 -3.515 26.577 1.00 98.50 273 SER A CA 1
ATOM 2117 C C . SER A 1 273 ? -15.519 -3.947 26.043 1.00 98.50 273 SER A C 1
ATOM 2119 O O . SER A 1 273 ? -15.336 -5.079 25.594 1.00 98.50 273 SER A O 1
ATOM 2121 N N . ALA A 1 274 ? -14.527 -3.063 26.130 1.00 98.69 274 ALA A N 1
ATOM 2122 C CA . ALA A 1 274 ? -13.203 -3.276 25.558 1.00 98.69 274 ALA A CA 1
ATOM 2123 C C . ALA A 1 274 ? -12.077 -2.685 26.415 1.00 98.69 274 ALA A C 1
ATOM 2125 O O . ALA A 1 274 ? -12.268 -1.763 27.212 1.00 98.69 274 ALA A O 1
ATOM 2126 N N . ILE A 1 275 ? -10.870 -3.216 26.208 1.00 98.81 275 ILE A N 1
ATOM 2127 C CA . ILE A 1 275 ? -9.624 -2.662 26.744 1.00 98.81 275 ILE A CA 1
ATOM 2128 C C . ILE A 1 275 ? -8.908 -1.940 25.609 1.00 98.81 275 ILE A C 1
ATOM 2130 O O . ILE A 1 275 ? -8.622 -2.548 24.575 1.00 98.81 275 ILE A O 1
ATOM 2134 N N . VAL A 1 276 ? -8.581 -0.671 25.828 1.00 98.88 276 VAL A N 1
ATOM 2135 C CA . VAL A 1 276 ? -7.914 0.179 24.843 1.00 98.88 276 VAL A CA 1
ATOM 2136 C C . VAL A 1 276 ? -6.693 0.880 25.434 1.00 98.88 276 VAL A C 1
ATOM 2138 O O . VAL A 1 276 ? -6.598 1.061 26.649 1.00 98.88 276 VAL A O 1
ATOM 2141 N N . ALA A 1 277 ? -5.756 1.287 24.582 1.00 98.88 277 ALA A N 1
ATOM 2142 C CA . ALA A 1 277 ? -4.645 2.157 24.961 1.00 98.88 277 ALA A CA 1
ATOM 2143 C C . ALA A 1 277 ? -4.333 3.142 23.835 1.00 98.88 277 ALA A C 1
ATOM 2145 O O . ALA A 1 277 ? -4.351 2.764 22.663 1.00 98.88 277 ALA A O 1
ATOM 2146 N N . VAL A 1 278 ? -4.024 4.387 24.208 1.00 98.81 278 VAL A N 1
ATOM 2147 C CA . VAL A 1 278 ? -3.627 5.453 23.279 1.00 98.81 278 VAL A CA 1
ATOM 2148 C C . VAL A 1 278 ? -2.204 5.911 23.602 1.00 98.81 278 VAL A C 1
ATOM 2150 O O . VAL A 1 278 ? -1.949 6.383 24.712 1.00 98.81 278 VAL A O 1
ATOM 2153 N N . CYS A 1 279 ? -1.291 5.783 22.640 1.00 98.56 279 CYS A N 1
ATOM 2154 C CA . CYS A 1 279 ? 0.126 6.167 22.751 1.00 98.56 279 CYS A CA 1
ATOM 2155 C C . CYS A 1 279 ? 0.554 7.040 21.559 1.00 98.56 279 CYS A C 1
ATOM 2157 O O . CYS A 1 279 ? -0.191 7.168 20.590 1.00 98.56 279 CYS A O 1
ATOM 2159 N N . GLY A 1 280 ? 1.760 7.611 21.592 1.00 97.94 280 GLY A N 1
ATOM 2160 C CA . GLY A 1 280 ? 2.276 8.498 20.541 1.00 97.94 280 GLY A CA 1
ATOM 2161 C C . GLY A 1 280 ? 2.224 9.977 20.930 1.00 97.94 280 GLY A C 1
ATOM 2162 O O . GLY A 1 280 ? 2.364 10.320 22.106 1.00 97.94 280 GLY A O 1
ATOM 2163 N N . ALA A 1 281 ? 2.013 10.840 19.934 1.00 96.81 281 ALA A N 1
ATOM 2164 C CA . ALA A 1 281 ? 1.872 12.282 20.111 1.00 96.81 281 ALA A CA 1
ATOM 2165 C C . ALA A 1 281 ? 0.720 12.628 21.063 1.00 96.81 281 ALA A C 1
ATOM 2167 O O . ALA A 1 281 ? -0.301 11.938 21.096 1.00 96.81 281 ALA A O 1
ATOM 2168 N N . GLN A 1 282 ? 0.883 13.719 21.811 1.00 96.12 282 GLN A N 1
ATOM 2169 C CA . GLN A 1 282 ? -0.076 14.123 22.834 1.00 96.12 282 GLN A CA 1
ATOM 2170 C C . GLN A 1 282 ? -1.431 14.489 22.225 1.00 96.12 282 GLN A C 1
ATOM 2172 O O . GLN A 1 282 ? -1.520 15.369 21.368 1.00 96.12 282 GLN A O 1
ATOM 2177 N N . VAL A 1 283 ? -2.483 13.822 22.698 1.00 97.06 283 VAL A N 1
ATOM 2178 C CA . VAL A 1 283 ? -3.882 14.034 22.310 1.00 97.06 283 VAL A CA 1
ATOM 2179 C C . VAL A 1 283 ? -4.780 13.992 23.549 1.00 97.06 283 VAL A C 1
ATOM 2181 O O . VAL A 1 283 ? -4.538 13.187 24.450 1.00 97.06 283 VAL A O 1
ATOM 2184 N N . PRO A 1 284 ? -5.845 14.810 23.618 1.00 97.81 284 PRO A N 1
ATOM 2185 C CA . PRO A 1 284 ? -6.889 14.621 24.615 1.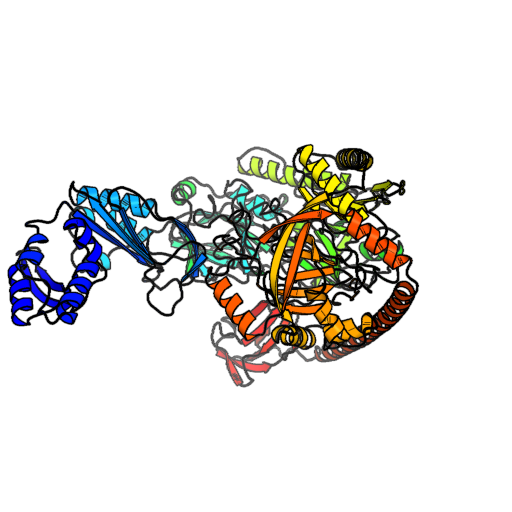00 97.81 284 PRO A CA 1
ATOM 2186 C C . PRO A 1 284 ? -7.597 13.287 24.361 1.00 97.81 284 PRO A C 1
ATOM 2188 O O . PRO A 1 284 ? -7.999 13.014 23.229 1.00 97.81 284 PRO A O 1
ATOM 2191 N N . VAL A 1 285 ? -7.764 12.472 25.402 1.00 98.62 285 VAL A N 1
ATOM 2192 C CA . VAL A 1 285 ? -8.510 11.208 25.341 1.00 98.62 285 VAL A CA 1
ATOM 2193 C C . VAL A 1 285 ? -9.639 11.279 26.356 1.00 98.62 285 VAL A C 1
ATOM 2195 O O . VAL A 1 285 ? -9.384 11.509 27.538 1.00 98.62 285 VAL A O 1
ATOM 2198 N N . THR A 1 286 ? -10.882 11.085 25.917 1.00 98.69 286 THR A N 1
ATOM 2199 C CA . THR A 1 286 ? -12.042 11.084 26.815 1.00 98.69 286 THR A CA 1
ATOM 2200 C C . THR A 1 286 ? -12.931 9.866 26.605 1.00 98.69 286 THR A C 1
ATOM 2202 O O . THR A 1 286 ? -13.025 9.338 25.500 1.00 98.69 286 THR A O 1
ATOM 2205 N N . VAL A 1 287 ? -13.579 9.412 27.680 1.00 98.62 287 VAL A N 1
ATOM 2206 C CA . VAL A 1 287 ? -14.644 8.398 27.648 1.00 98.62 287 VAL A CA 1
ATOM 2207 C C . VAL A 1 287 ? -15.894 9.034 28.240 1.00 98.62 287 VAL A C 1
ATOM 2209 O O . VAL A 1 287 ? -15.860 9.455 29.394 1.00 98.62 287 VAL A O 1
ATOM 2212 N N . ASP A 1 288 ? -16.959 9.162 27.448 1.00 97.75 288 ASP A N 1
ATOM 2213 C CA . ASP A 1 288 ? -18.177 9.922 27.785 1.00 97.75 288 ASP A CA 1
ATOM 2214 C C . ASP A 1 288 ? -17.884 11.357 28.272 1.00 97.75 288 ASP A C 1
ATOM 2216 O O . ASP A 1 288 ? -18.534 11.895 29.167 1.00 97.75 288 ASP A O 1
ATOM 2220 N N . GLY A 1 289 ? -16.856 11.983 27.692 1.00 94.50 289 GLY A N 1
ATOM 2221 C CA . GLY A 1 289 ? -16.402 13.326 28.061 1.00 94.50 289 GLY A CA 1
ATOM 2222 C C . GLY A 1 289 ? -15.501 13.394 29.301 1.00 94.50 289 GLY A C 1
ATOM 2223 O O . GLY A 1 289 ? -14.926 14.450 29.553 1.00 94.50 289 GLY A O 1
ATOM 2224 N N . GLU A 1 290 ? -15.305 12.297 30.040 1.00 97.94 290 GLU A N 1
ATOM 2225 C CA . GLU A 1 290 ? -14.341 12.240 31.146 1.00 97.94 290 GLU A CA 1
ATOM 2226 C C . GLU A 1 290 ? -12.921 11.988 30.632 1.00 97.94 290 GLU A C 1
ATOM 2228 O O . GLU A 1 290 ? -12.685 11.024 29.902 1.00 97.94 290 GLU A O 1
ATOM 2233 N N . GLU A 1 291 ? -11.955 12.808 31.050 1.00 98.06 291 GLU A N 1
ATOM 2234 C CA . GLU A 1 291 ? -10.551 12.647 30.659 1.00 98.06 291 GLU A CA 1
ATOM 2235 C C . GLU A 1 291 ? -9.953 11.315 31.130 1.00 98.06 291 GLU A C 1
ATOM 2237 O O . GLU A 1 291 ? -10.139 10.864 32.267 1.00 98.06 291 GLU A O 1
ATOM 2242 N N . ARG A 1 292 ? -9.179 10.693 30.238 1.00 97.94 292 ARG A N 1
ATOM 2243 C CA . ARG A 1 292 ? -8.380 9.499 30.503 1.00 97.94 292 ARG A CA 1
ATOM 2244 C C . ARG A 1 292 ? -6.919 9.771 30.143 1.00 97.94 292 ARG A C 1
ATOM 2246 O O . ARG A 1 292 ? -6.647 10.424 29.137 1.00 97.94 292 ARG A O 1
ATOM 2253 N N . PRO A 1 293 ? -5.962 9.267 30.936 1.00 97.19 293 PRO A N 1
ATOM 2254 C CA . PRO A 1 293 ? -4.552 9.426 30.616 1.00 97.19 293 PRO A CA 1
ATOM 2255 C C . PRO A 1 293 ? -4.177 8.602 29.376 1.00 97.19 293 PRO A C 1
ATOM 2257 O O . PRO A 1 293 ? -4.571 7.443 29.249 1.00 97.19 293 PRO A O 1
ATOM 2260 N N . MET A 1 294 ? -3.355 9.176 28.492 1.00 97.50 294 MET A N 1
ATOM 2261 C CA . MET A 1 294 ? -2.602 8.404 27.494 1.00 97.50 294 MET A CA 1
ATOM 2262 C C . MET A 1 294 ? -1.636 7.418 28.175 1.00 97.50 294 MET A C 1
ATOM 2264 O O . MET A 1 294 ? -1.469 7.437 29.398 1.00 97.50 294 MET A O 1
ATOM 2268 N N . TRP A 1 295 ? -0.983 6.554 27.389 1.00 98.06 295 TRP A N 1
ATOM 2269 C CA . TRP A 1 295 ? 0.020 5.594 27.880 1.00 98.06 295 TRP A CA 1
ATOM 2270 C C . TRP A 1 295 ? -0.518 4.721 29.015 1.00 98.06 295 TRP A C 1
ATOM 2272 O O . TRP A 1 295 ? 0.170 4.411 29.990 1.00 98.06 295 TRP A O 1
ATOM 2282 N N . SER A 1 296 ? -1.799 4.374 28.898 1.00 97.94 296 SER A N 1
ATOM 2283 C CA . SER A 1 296 ? -2.563 3.706 29.936 1.00 97.94 296 SER A CA 1
ATOM 2284 C C . SER A 1 296 ? -3.484 2.650 29.347 1.00 97.94 296 SER A C 1
ATOM 2286 O O . SER A 1 296 ? -3.999 2.800 28.240 1.00 97.94 296 SER A O 1
ATOM 2288 N N . ARG A 1 297 ? -3.730 1.600 30.129 1.00 98.19 297 ARG A N 1
ATOM 2289 C CA . ARG A 1 297 ? -4.804 0.639 29.916 1.00 98.19 297 ARG A CA 1
ATOM 2290 C C . ARG A 1 297 ? -6.122 1.271 30.358 1.00 98.19 297 ARG A C 1
ATOM 2292 O O . ARG A 1 297 ? -6.361 1.444 31.555 1.00 98.19 297 ARG A O 1
ATOM 2299 N N . ILE A 1 298 ? -6.963 1.602 29.389 1.00 98.62 298 ILE A N 1
ATOM 2300 C CA . ILE A 1 298 ? -8.280 2.211 29.571 1.00 98.62 298 ILE A CA 1
ATOM 2301 C C . ILE A 1 298 ? -9.342 1.132 29.346 1.00 98.62 298 ILE A C 1
ATOM 2303 O O . ILE A 1 298 ? -9.242 0.334 28.417 1.00 98.62 298 ILE A O 1
ATOM 2307 N N . ILE A 1 299 ? -10.360 1.102 30.203 1.00 98.50 299 ILE A N 1
ATOM 2308 C CA . ILE A 1 299 ? -11.508 0.200 30.070 1.00 98.50 299 ILE A CA 1
ATOM 2309 C C . ILE A 1 299 ? -12.687 1.046 29.595 1.00 98.50 299 ILE A C 1
ATOM 2311 O O . ILE A 1 299 ? -13.087 1.975 30.298 1.00 98.50 299 ILE A O 1
ATOM 2315 N N . VAL A 1 300 ? -13.217 0.727 28.417 1.00 98.56 300 VAL A N 1
ATOM 2316 C CA . VAL A 1 300 ? -14.415 1.352 27.842 1.00 98.56 300 VAL A CA 1
ATOM 2317 C C . VAL A 1 300 ? -15.553 0.352 27.976 1.00 98.56 300 VAL A C 1
ATOM 2319 O O . VAL A 1 300 ? -15.402 -0.804 27.586 1.00 98.56 300 VAL A O 1
ATOM 2322 N N . LYS A 1 301 ? -16.666 0.748 28.588 1.00 98.25 301 LYS A N 1
ATOM 2323 C CA . LYS A 1 301 ? -17.824 -0.136 28.763 1.00 98.25 301 LYS A CA 1
ATOM 2324 C C . LYS A 1 301 ? -18.724 -0.089 27.532 1.00 98.25 301 LYS A C 1
ATOM 2326 O O . LYS A 1 301 ? -18.714 0.885 26.786 1.00 98.25 301 LYS A O 1
ATOM 2331 N N . GLN A 1 302 ? -19.534 -1.128 27.369 1.00 97.75 302 GLN A N 1
ATOM 2332 C CA . GLN A 1 302 ? -20.619 -1.145 26.392 1.00 97.75 302 GLN A CA 1
ATOM 2333 C C . GLN A 1 302 ? -21.504 0.111 26.521 1.00 97.75 302 GLN A C 1
ATOM 2335 O O . GLN A 1 302 ? -21.889 0.495 27.629 1.00 97.75 302 GLN A O 1
ATOM 2340 N N . GLY A 1 303 ? -21.814 0.733 25.385 1.00 97.31 303 GLY A N 1
ATOM 2341 C CA . GLY A 1 303 ? -22.590 1.966 25.251 1.00 97.31 303 GLY A CA 1
ATOM 2342 C C . GLY A 1 303 ? -21.802 3.257 25.489 1.00 97.31 303 GLY A C 1
ATOM 2343 O O . GLY A 1 303 ? -22.390 4.330 25.398 1.00 97.31 303 GLY A O 1
ATOM 2344 N N . GLN A 1 304 ? -20.506 3.182 25.819 1.00 98.56 304 GLN A N 1
ATOM 2345 C CA . GLN A 1 304 ? -19.676 4.373 26.017 1.00 98.56 304 GLN A CA 1
ATOM 2346 C C . GLN A 1 304 ? -18.987 4.814 24.727 1.00 98.56 304 GLN A C 1
ATOM 2348 O O . GLN A 1 304 ? -18.655 4.000 23.859 1.00 98.56 304 GLN A O 1
ATOM 2353 N N . THR A 1 305 ? -18.679 6.108 24.667 1.00 98.81 305 THR A N 1
ATOM 2354 C CA . THR A 1 305 ? -17.980 6.728 23.542 1.00 98.81 305 THR A CA 1
ATOM 2355 C C . THR A 1 305 ? -16.563 7.125 23.933 1.00 98.81 305 THR A C 1
ATOM 2357 O O . THR A 1 305 ? -16.356 7.917 24.853 1.00 98.81 305 THR A O 1
ATOM 2360 N N . LEU A 1 306 ? -15.577 6.607 23.200 1.00 98.81 306 LEU A N 1
ATOM 2361 C CA . LEU A 1 306 ? -14.179 7.028 23.255 1.00 98.81 306 LEU A CA 1
ATOM 2362 C C . LEU A 1 306 ? -13.938 8.129 22.219 1.00 98.81 306 LEU A C 1
ATOM 2364 O O . LEU A 1 306 ? -14.139 7.912 21.027 1.00 98.81 306 LEU A O 1
ATOM 2368 N N . ASN A 1 307 ? -13.436 9.280 22.650 1.00 98.69 307 ASN A N 1
ATOM 2369 C CA . ASN A 1 307 ? -13.038 10.369 21.763 1.00 98.69 307 ASN A CA 1
ATOM 2370 C C . ASN A 1 307 ? -11.532 10.625 21.875 1.00 98.69 307 ASN A C 1
ATOM 2372 O O . ASN A 1 307 ? -10.997 10.780 22.977 1.00 98.69 307 ASN A O 1
ATOM 2376 N N . ILE A 1 308 ? -10.859 10.683 20.726 1.00 98.50 308 ILE A N 1
ATOM 2377 C CA . ILE A 1 308 ? -9.450 11.052 20.608 1.00 98.50 308 ILE A CA 1
ATOM 2378 C C . ILE A 1 308 ? -9.365 12.378 19.854 1.00 98.50 308 ILE A C 1
ATOM 2380 O O . ILE A 1 308 ? -9.686 12.460 18.670 1.00 98.50 308 ILE A O 1
ATOM 2384 N N . GLY A 1 309 ? -8.912 13.419 20.548 1.00 94.19 309 GLY A N 1
ATOM 2385 C CA . GLY A 1 309 ? -8.875 14.779 20.024 1.00 94.19 309 GLY A CA 1
ATOM 2386 C C . GLY A 1 309 ? -7.764 15.043 19.002 1.00 94.19 309 GLY A C 1
ATOM 2387 O O . GLY A 1 309 ? -7.216 14.148 18.355 1.00 94.19 309 GLY A O 1
ATOM 2388 N N . SER A 1 310 ? -7.437 16.326 18.849 1.00 93.81 310 SER A N 1
ATOM 2389 C CA . SER A 1 310 ? -6.343 16.786 17.992 1.00 93.81 310 SER A CA 1
ATOM 2390 C C . SER A 1 310 ? -5.005 16.759 18.722 1.00 93.81 310 SER A C 1
ATOM 2392 O O . SER A 1 310 ? -4.930 17.090 19.906 1.00 93.81 310 SER A O 1
ATOM 2394 N N . VAL A 1 311 ? -3.949 16.419 17.989 1.00 92.25 311 VAL A N 1
ATOM 2395 C CA . VAL A 1 311 ? -2.565 16.472 18.456 1.00 92.25 311 VAL A CA 1
ATOM 2396 C C . VAL A 1 311 ? -2.207 17.899 18.851 1.00 92.25 311 VAL A C 1
ATOM 2398 O O . VAL A 1 311 ? -2.455 18.844 18.098 1.00 92.25 311 VAL A O 1
ATOM 2401 N N . PHE A 1 312 ? -1.585 18.049 20.017 1.00 89.81 312 PHE A N 1
ATOM 2402 C CA . PHE A 1 312 ? -1.017 19.305 20.495 1.00 89.81 312 PHE A CA 1
ATOM 2403 C C . PHE A 1 312 ? 0.419 19.087 20.986 1.00 89.81 312 PHE A C 1
ATOM 2405 O O . PHE A 1 312 ? 0.792 17.990 21.384 1.00 89.81 312 PHE A O 1
ATOM 2412 N N . GLY A 1 313 ? 1.242 20.138 20.955 1.00 88.62 313 GLY A N 1
ATOM 2413 C CA . GLY A 1 313 ? 2.664 20.023 21.292 1.00 88.62 313 GLY A CA 1
ATOM 2414 C C . GLY A 1 313 ? 3.475 19.309 20.206 1.00 88.62 313 GLY A C 1
ATOM 2415 O O . GLY A 1 313 ? 3.233 19.517 19.012 1.00 88.62 313 GLY A O 1
ATOM 2416 N N . ASP A 1 314 ? 4.468 18.523 20.615 1.00 90.69 314 ASP A N 1
ATOM 2417 C CA . ASP A 1 314 ? 5.367 17.799 19.714 1.00 90.69 314 ASP A CA 1
ATOM 2418 C C . ASP A 1 314 ? 4.750 16.495 19.190 1.00 90.69 314 ASP A C 1
ATOM 2420 O O . ASP A 1 314 ? 3.879 15.887 19.814 1.00 90.69 314 ASP A O 1
ATOM 2424 N N . GLY A 1 315 ? 5.213 16.063 18.016 1.00 94.12 315 GLY A N 1
ATOM 2425 C CA . GLY A 1 315 ? 4.689 14.890 17.319 1.00 94.12 315 GLY A CA 1
ATOM 2426 C C . GLY A 1 315 ? 3.567 15.183 16.316 1.00 94.12 315 GLY A C 1
ATOM 2427 O O . GLY A 1 315 ? 3.160 16.328 16.102 1.00 94.12 315 GLY A O 1
ATOM 2428 N N . LEU A 1 316 ? 3.090 14.121 15.661 1.00 95.38 316 LEU A N 1
ATOM 2429 C CA . LEU A 1 316 ? 2.044 14.169 14.629 1.00 95.38 316 LEU A CA 1
ATOM 2430 C C . LEU A 1 316 ? 1.043 13.007 14.714 1.00 95.38 316 LEU A C 1
ATOM 2432 O O . LEU A 1 316 ? -0.096 13.151 14.256 1.00 95.38 316 LEU A O 1
ATOM 2436 N N . ARG A 1 317 ? 1.465 11.847 15.232 1.00 98.06 317 ARG A N 1
ATOM 2437 C CA . ARG A 1 317 ? 0.679 10.610 15.175 1.00 98.06 317 ARG A CA 1
ATOM 2438 C C . ARG A 1 317 ? 0.469 9.988 16.542 1.00 98.06 317 ARG A C 1
ATOM 2440 O O . ARG A 1 317 ? 1.409 9.879 17.327 1.00 98.06 317 ARG A O 1
ATOM 2447 N N . ALA A 1 318 ? -0.748 9.516 16.770 1.00 98.56 318 ALA A N 1
ATOM 2448 C CA . ALA A 1 318 ? -1.116 8.686 17.907 1.00 98.56 318 ALA A CA 1
ATOM 2449 C C . ALA A 1 318 ? -1.566 7.299 17.423 1.00 98.56 318 ALA A C 1
ATOM 2451 O O . ALA A 1 318 ? -1.861 7.104 16.243 1.00 98.56 318 ALA A O 1
ATOM 2452 N N . TYR A 1 319 ? -1.614 6.334 18.334 1.00 98.88 319 TYR A N 1
ATOM 2453 C CA . TYR A 1 319 ? -1.965 4.947 18.046 1.00 98.88 319 TYR A CA 1
ATOM 2454 C C . TYR A 1 319 ? -2.967 4.447 19.070 1.00 98.88 319 TYR A C 1
ATOM 2456 O O . TYR A 1 319 ? -2.707 4.553 20.266 1.00 98.88 319 TYR A O 1
ATOM 2464 N N . LEU A 1 320 ? -4.081 3.895 18.594 1.00 98.88 320 LEU A N 1
ATOM 2465 C CA . LEU A 1 320 ? -5.111 3.266 19.414 1.00 98.88 320 LEU A CA 1
ATOM 2466 C C . LEU A 1 320 ? -5.058 1.751 19.213 1.00 98.88 320 LEU A C 1
ATOM 2468 O O . LEU A 1 320 ? -5.437 1.249 18.153 1.00 98.88 320 LEU A O 1
ATOM 2472 N N . ALA A 1 321 ? -4.610 1.031 20.237 1.00 98.88 321 ALA A N 1
ATOM 2473 C CA . ALA A 1 321 ? -4.690 -0.424 20.284 1.00 98.88 321 ALA A CA 1
ATOM 2474 C C . ALA A 1 321 ? -5.956 -0.862 21.026 1.00 98.88 321 ALA A C 1
ATOM 2476 O O . ALA A 1 321 ? -6.345 -0.241 22.018 1.00 98.88 321 ALA A O 1
ATOM 2477 N N . VAL A 1 322 ? -6.559 -1.960 20.570 1.00 98.81 322 VAL A N 1
ATOM 2478 C CA . VAL A 1 322 ? -7.679 -2.636 21.235 1.00 98.81 322 VAL A CA 1
ATOM 2479 C C . VAL A 1 322 ? -7.264 -4.078 21.517 1.00 98.81 322 VAL A C 1
ATOM 2481 O O . VAL A 1 322 ? -6.678 -4.737 20.652 1.00 98.81 322 VAL A O 1
ATOM 2484 N N . LYS A 1 323 ? -7.518 -4.585 22.729 1.00 98.75 323 LYS A N 1
ATOM 2485 C CA . LYS A 1 323 ? -7.193 -5.979 23.080 1.00 98.75 323 LYS A CA 1
ATOM 2486 C C . LYS A 1 323 ? -7.861 -6.939 22.082 1.00 98.75 323 LYS A C 1
ATOM 2488 O O . LYS A 1 323 ? -9.073 -6.908 21.906 1.00 98.75 323 LYS A O 1
ATOM 2493 N N . GLY A 1 324 ? -7.067 -7.816 21.468 1.00 98.25 324 GLY A N 1
ATOM 2494 C CA . GLY A 1 324 ? -7.521 -8.789 20.468 1.00 98.25 324 GLY A CA 1
ATOM 2495 C C . GLY A 1 324 ? -7.594 -8.279 19.023 1.00 98.25 324 GLY A C 1
ATOM 2496 O O . GLY A 1 324 ? -7.888 -9.083 18.143 1.00 98.25 324 GLY A O 1
ATOM 2497 N N . GLY A 1 325 ? -7.301 -7.000 18.764 1.00 98.25 325 GLY A N 1
ATOM 2498 C CA . GLY A 1 325 ? -7.271 -6.438 17.411 1.00 98.25 325 GLY A CA 1
ATOM 2499 C C . GLY A 1 325 ? -8.650 -6.358 16.744 1.00 98.25 325 GLY A C 1
ATOM 2500 O O . GLY A 1 325 ? -9.671 -6.167 17.406 1.00 98.25 325 GLY A O 1
ATOM 2501 N N . PHE A 1 326 ? -8.664 -6.503 15.419 1.00 97.94 326 PHE A N 1
ATOM 2502 C CA . PHE A 1 326 ? -9.816 -6.373 14.523 1.00 97.94 326 PHE A CA 1
ATOM 2503 C C . PHE A 1 326 ? -9.975 -7.658 13.684 1.00 97.94 326 PHE A C 1
ATOM 2505 O O . PHE A 1 326 ? -9.539 -7.719 12.523 1.00 97.94 326 PHE A O 1
ATOM 2512 N N . PRO A 1 327 ? -10.571 -8.725 14.248 1.00 94.94 327 PRO A N 1
ATOM 2513 C CA . PRO A 1 327 ? -10.559 -10.069 13.662 1.00 94.94 327 PRO A CA 1
ATOM 2514 C C . PRO A 1 327 ? -11.191 -10.160 12.267 1.00 94.94 327 PRO A C 1
ATOM 2516 O O . PRO A 1 327 ? -10.735 -10.959 11.451 1.00 94.94 327 PRO A O 1
ATOM 2519 N N . GLU A 1 328 ? -12.191 -9.330 11.961 1.00 94.69 328 GLU A N 1
ATOM 2520 C CA . GLU A 1 328 ? -12.896 -9.376 10.672 1.00 94.69 328 GLU A CA 1
ATOM 2521 C C . GLU A 1 328 ? -12.235 -8.563 9.550 1.00 94.69 328 GLU A C 1
ATOM 2523 O O . GLU A 1 328 ? -12.691 -8.606 8.407 1.00 94.69 328 GLU A O 1
ATOM 2528 N N . ILE A 1 329 ? -11.138 -7.857 9.833 1.00 96.50 329 ILE A N 1
ATOM 2529 C CA . ILE A 1 329 ? -10.349 -7.197 8.790 1.00 96.50 329 ILE A CA 1
ATOM 2530 C C . ILE A 1 329 ? -9.462 -8.246 8.099 1.00 96.50 329 ILE A C 1
ATOM 2532 O O . ILE A 1 329 ? -8.690 -8.926 8.783 1.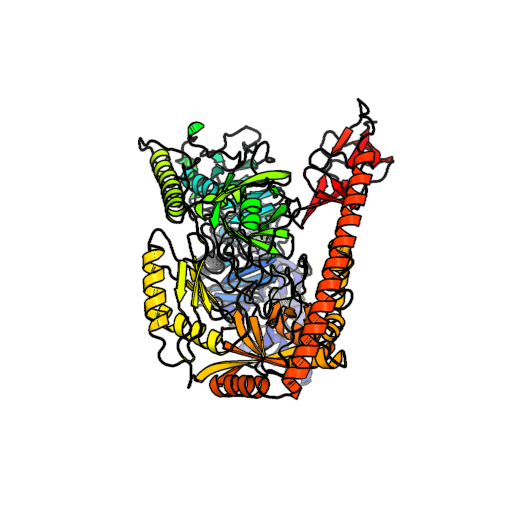00 96.50 329 ILE A O 1
ATOM 2536 N N . PRO A 1 330 ? -9.542 -8.398 6.763 1.00 94.50 330 PRO A N 1
ATOM 2537 C CA . PRO A 1 330 ? -8.831 -9.450 6.050 1.00 94.50 330 PRO A CA 1
ATOM 2538 C C . PRO A 1 330 ? -7.331 -9.163 5.954 1.00 94.50 330 PRO A C 1
ATOM 2540 O O . PRO A 1 330 ? -6.896 -8.014 5.853 1.00 94.50 330 PRO A O 1
ATOM 2543 N N . LEU A 1 331 ? -6.539 -10.235 5.907 1.00 94.38 331 LEU A N 1
ATOM 2544 C CA . LEU A 1 331 ? -5.133 -10.150 5.523 1.00 94.38 331 LEU A CA 1
ATOM 2545 C C . LEU A 1 331 ? -5.013 -9.867 4.024 1.00 94.38 331 LEU A C 1
ATOM 2547 O O . LEU A 1 331 ? -5.709 -10.464 3.201 1.00 94.38 331 LEU A O 1
ATOM 2551 N N . PHE A 1 332 ? -4.062 -9.011 3.672 1.00 93.69 332 PHE A N 1
ATOM 2552 C CA . PHE A 1 332 ? -3.622 -8.784 2.307 1.00 93.69 332 PHE A CA 1
ATOM 2553 C C . PHE A 1 332 ? -2.103 -8.956 2.238 1.00 93.69 332 PHE A C 1
ATOM 2555 O O . PHE A 1 332 ? -1.360 -8.131 2.772 1.00 93.69 332 PHE A O 1
ATOM 2562 N N . LEU A 1 333 ? -1.653 -10.036 1.585 1.00 94.38 333 LEU A N 1
ATOM 2563 C CA . LEU A 1 333 ? -0.242 -10.446 1.545 1.00 94.38 333 LEU A CA 1
ATOM 2564 C C . LEU A 1 333 ? 0.365 -10.516 2.961 1.00 94.38 333 LEU A C 1
ATOM 2566 O O . LEU A 1 333 ? 1.347 -9.844 3.260 1.00 94.38 333 LEU A O 1
ATOM 2570 N N . ASP A 1 334 ? -0.283 -11.306 3.824 1.00 93.06 334 ASP A N 1
ATOM 2571 C CA . ASP A 1 334 ? 0.117 -11.604 5.210 1.00 93.06 334 ASP A CA 1
ATOM 2572 C C . ASP A 1 334 ? 0.102 -10.421 6.197 1.00 93.06 334 ASP A C 1
ATOM 2574 O O . ASP A 1 334 ? 0.646 -10.524 7.292 1.00 93.06 334 ASP A O 1
ATOM 2578 N N . SER A 1 335 ? -0.561 -9.309 5.860 1.00 96.88 335 SER A N 1
ATOM 2579 C CA . SER A 1 335 ? -0.698 -8.149 6.756 1.00 96.88 335 SER A CA 1
ATOM 2580 C C . SER A 1 335 ? -2.035 -7.424 6.574 1.00 96.88 335 SER A C 1
ATOM 2582 O O . SER A 1 335 ? -2.593 -7.371 5.476 1.00 96.88 335 SER A O 1
ATOM 2584 N N . LYS A 1 336 ? -2.547 -6.832 7.655 1.00 97.38 336 LYS A N 1
ATOM 2585 C CA . LYS A 1 336 ? -3.736 -5.964 7.692 1.00 97.38 336 LYS A CA 1
ATOM 2586 C C . LYS A 1 336 ? -3.401 -4.483 7.497 1.00 97.38 336 LYS A C 1
ATOM 2588 O O . LYS A 1 336 ? -4.308 -3.656 7.474 1.00 97.38 336 LYS A O 1
ATOM 2593 N N . SER A 1 337 ? -2.129 -4.125 7.325 1.00 98.25 337 SER A N 1
ATOM 2594 C CA . SER A 1 337 ? -1.711 -2.731 7.167 1.00 98.25 337 SER A CA 1
ATOM 2595 C C . SER A 1 337 ? -2.297 -2.057 5.934 1.00 98.25 337 SER A C 1
ATOM 2597 O O . SER A 1 337 ? -2.287 -2.619 4.836 1.00 98.25 337 SER A O 1
ATOM 2599 N N . THR A 1 338 ? -2.730 -0.810 6.086 1.00 98.06 338 THR A N 1
ATOM 2600 C CA . THR A 1 338 ? -3.367 -0.043 5.010 1.00 98.06 338 THR A CA 1
ATOM 2601 C C . THR A 1 338 ? -2.351 0.831 4.268 1.00 98.06 338 THR A C 1
ATOM 2603 O O . THR A 1 338 ? -1.619 1.590 4.902 1.00 98.06 338 THR A O 1
ATOM 2606 N N . ALA A 1 339 ? -2.358 0.796 2.932 1.00 95.12 339 ALA A N 1
ATOM 2607 C CA . ALA A 1 339 ? -1.699 1.787 2.074 1.00 95.12 339 ALA A CA 1
ATOM 2608 C C . ALA A 1 339 ? -2.776 2.598 1.324 1.00 95.12 339 ALA A C 1
ATOM 2610 O O . ALA A 1 339 ? -3.144 2.236 0.202 1.00 95.12 339 ALA A O 1
ATOM 2611 N N . PRO A 1 340 ? -3.322 3.673 1.925 1.00 90.75 340 PRO A N 1
ATOM 2612 C CA . PRO A 1 340 ? -4.533 4.322 1.424 1.00 90.75 340 PRO A CA 1
ATOM 2613 C C . PRO A 1 340 ? -4.370 4.973 0.046 1.00 90.75 340 PRO A C 1
ATOM 2615 O O . PRO A 1 340 ? -5.302 4.950 -0.749 1.00 90.75 340 PRO A O 1
ATOM 2618 N N . GLU A 1 341 ? -3.186 5.508 -0.276 1.00 84.38 341 GLU A N 1
ATOM 2619 C CA . GLU A 1 341 ? -2.917 6.094 -1.602 1.00 84.38 341 GLU A CA 1
ATOM 2620 C C . GLU A 1 341 ? -2.926 5.043 -2.731 1.00 84.38 341 GLU A C 1
ATOM 2622 O O . GLU A 1 341 ? -3.113 5.401 -3.892 1.00 84.38 341 GLU A O 1
ATOM 2627 N N . LEU A 1 342 ? -2.747 3.756 -2.402 1.00 87.81 342 LEU A N 1
ATOM 2628 C CA . LEU A 1 342 ? -2.772 2.640 -3.354 1.00 87.81 342 LEU A CA 1
ATOM 2629 C C . LEU A 1 342 ? -4.023 1.757 -3.225 1.00 87.81 342 LEU A C 1
ATOM 2631 O O . LEU A 1 342 ? -4.182 0.829 -4.015 1.00 87.81 342 LEU A O 1
ATOM 2635 N N . GLY A 1 343 ? -4.891 2.009 -2.240 1.00 89.81 343 GLY A N 1
ATOM 2636 C CA . GLY A 1 343 ? -6.082 1.194 -2.003 1.00 89.81 343 GLY A CA 1
ATOM 2637 C C . GLY A 1 343 ? -5.790 -0.217 -1.476 1.00 89.81 343 GLY A C 1
ATOM 2638 O O . GLY A 1 343 ? -6.540 -1.132 -1.794 1.00 89.81 343 GLY A O 1
ATOM 2639 N N . LEU A 1 344 ? -4.706 -0.430 -0.713 1.00 92.75 344 LEU A N 1
ATOM 2640 C CA . LEU A 1 344 ? -4.278 -1.774 -0.280 1.00 92.75 344 LEU A CA 1
ATOM 2641 C C . LEU A 1 344 ? -4.513 -2.030 1.212 1.00 92.75 344 LEU A C 1
ATOM 2643 O O . LEU A 1 344 ? -4.219 -1.162 2.032 1.00 92.75 344 LEU A O 1
ATOM 2647 N N . GLY A 1 345 ? -4.913 -3.259 1.556 1.00 94.38 345 GLY A N 1
ATOM 2648 C CA . GLY A 1 345 ? -4.999 -3.756 2.937 1.00 94.38 345 GLY A CA 1
ATOM 2649 C C . GLY A 1 345 ? -6.038 -3.047 3.813 1.00 94.38 345 GLY A C 1
ATOM 2650 O O . GLY A 1 345 ? -6.855 -2.275 3.323 1.00 94.38 345 GLY A O 1
ATOM 2651 N N . GLY A 1 346 ? -6.034 -3.336 5.114 1.00 96.06 346 GLY A N 1
ATOM 2652 C CA . GLY A 1 346 ? -6.967 -2.751 6.079 1.00 96.06 346 GLY A CA 1
ATOM 2653 C C . GLY A 1 346 ? -8.438 -2.878 5.686 1.00 96.06 346 GLY A C 1
ATOM 2654 O O . GLY A 1 346 ? -8.844 -3.822 5.004 1.00 96.06 346 GLY A O 1
ATOM 2655 N N . LEU A 1 347 ? -9.238 -1.895 6.103 1.00 94.88 347 LEU A N 1
ATOM 2656 C CA . LEU A 1 347 ? -10.653 -1.814 5.755 1.00 94.88 347 LEU A CA 1
ATOM 2657 C C . LEU A 1 347 ? -10.809 -1.201 4.357 1.00 94.88 347 LEU A C 1
ATOM 2659 O O . LEU A 1 347 ? -10.687 0.010 4.179 1.00 94.88 347 LEU A O 1
ATOM 2663 N N . GLN A 1 348 ? -11.054 -2.053 3.360 1.00 93.12 348 GLN A N 1
ATOM 2664 C CA . GLN A 1 348 ? -11.256 -1.687 1.950 1.00 93.12 348 GLN A CA 1
ATOM 2665 C C . GLN A 1 348 ? -10.133 -0.824 1.342 1.00 93.12 348 GLN A C 1
ATOM 2667 O O . GLN A 1 348 ? -10.385 -0.018 0.448 1.00 93.12 348 GLN A O 1
ATOM 2672 N N . GLY A 1 349 ? -8.895 -0.942 1.831 1.00 93.56 349 GLY A N 1
ATOM 2673 C CA . GLY A 1 349 ? -7.770 -0.167 1.308 1.00 93.56 349 GLY A CA 1
ATOM 2674 C C . GLY A 1 349 ? -7.797 1.316 1.657 1.00 93.56 349 GLY A C 1
ATOM 2675 O O . GLY A 1 349 ? -7.042 2.078 1.061 1.00 93.56 349 GLY A O 1
ATOM 2676 N N . ARG A 1 350 ? -8.660 1.761 2.578 1.00 93.69 350 ARG A N 1
ATOM 2677 C CA . ARG A 1 350 ? -8.918 3.184 2.836 1.00 93.69 350 ARG A CA 1
ATOM 2678 C C . ARG A 1 350 ? -8.772 3.558 4.308 1.00 93.69 350 ARG A C 1
ATOM 2680 O O . ARG A 1 350 ? -8.680 2.720 5.199 1.00 93.69 350 ARG A O 1
ATOM 2687 N N . LYS A 1 351 ? -8.784 4.867 4.560 1.00 94.94 351 LYS A N 1
ATOM 2688 C CA . LYS A 1 351 ? -9.002 5.410 5.904 1.00 94.94 351 LYS A CA 1
ATOM 2689 C C . LYS A 1 351 ? -10.412 5.095 6.410 1.00 94.94 351 LYS A C 1
ATOM 2691 O O . LYS A 1 351 ? -11.321 4.865 5.602 1.00 94.94 351 LYS A O 1
ATOM 2696 N N . LEU A 1 352 ? -10.586 5.142 7.729 1.00 96.06 352 LEU A N 1
ATOM 2697 C CA . LEU A 1 352 ? -11.899 5.013 8.356 1.00 96.06 352 LEU A CA 1
ATOM 2698 C C . LEU A 1 352 ? -12.863 6.089 7.841 1.00 96.06 352 LEU A C 1
ATOM 2700 O O . LEU A 1 352 ? -12.465 7.201 7.475 1.00 96.06 352 LEU A O 1
ATOM 2704 N N . GLN A 1 353 ? -14.138 5.740 7.815 1.00 90.31 353 GLN A N 1
ATOM 2705 C CA . GLN A 1 353 ? -15.264 6.584 7.451 1.00 90.31 353 GLN A CA 1
ATOM 2706 C C . GLN A 1 353 ? -16.310 6.533 8.564 1.00 90.31 353 GLN A C 1
ATOM 2708 O O . GLN A 1 353 ? -16.343 5.601 9.364 1.00 90.31 353 GLN A O 1
ATOM 2713 N N . ALA A 1 354 ? -17.155 7.563 8.631 1.00 87.56 354 ALA A N 1
ATOM 2714 C CA . ALA A 1 354 ? -18.296 7.541 9.536 1.00 87.56 354 ALA A CA 1
ATOM 2715 C C . ALA A 1 354 ? -19.180 6.324 9.228 1.00 87.56 354 ALA A C 1
ATOM 2717 O O . ALA A 1 354 ? -19.370 5.983 8.059 1.00 87.56 354 ALA A O 1
ATOM 2718 N N . ASN A 1 355 ? -19.721 5.716 10.279 1.00 89.88 355 ASN A N 1
ATOM 2719 C CA . ASN A 1 355 ? -20.543 4.508 10.257 1.00 89.88 355 ASN A CA 1
ATOM 2720 C C . ASN A 1 355 ? -19.811 3.214 9.871 1.00 89.88 355 ASN A C 1
ATOM 2722 O O . ASN A 1 355 ? -20.463 2.182 9.718 1.00 89.88 355 ASN A O 1
ATOM 2726 N N . ASP A 1 356 ? -18.479 3.224 9.764 1.00 94.75 356 ASP A N 1
ATOM 2727 C CA . ASP A 1 356 ? -17.730 1.968 9.760 1.00 94.75 356 ASP A CA 1
ATOM 2728 C C . ASP A 1 356 ? -17.999 1.215 11.076 1.00 94.75 356 ASP A C 1
ATOM 2730 O O . ASP A 1 356 ? -17.880 1.784 12.165 1.00 94.75 356 ASP A O 1
ATOM 2734 N N . ILE A 1 357 ? -18.347 -0.068 10.966 1.00 95.75 357 ILE A N 1
ATOM 2735 C CA . ILE A 1 357 ? -18.478 -0.993 12.097 1.00 95.75 357 ILE A CA 1
ATOM 2736 C C . ILE A 1 357 ? -17.247 -1.896 12.094 1.00 95.75 357 ILE A C 1
ATOM 2738 O O . ILE A 1 357 ? -16.946 -2.549 11.096 1.00 95.75 357 ILE A O 1
ATOM 2742 N N . ILE A 1 358 ? -16.503 -1.908 13.194 1.00 97.38 358 ILE A N 1
ATOM 2743 C CA . ILE A 1 358 ? -15.257 -2.662 13.318 1.00 97.38 358 ILE A CA 1
ATOM 2744 C C . ILE A 1 358 ? -15.457 -3.715 14.400 1.00 97.38 358 ILE A C 1
ATOM 2746 O O . ILE A 1 358 ? -15.585 -3.383 15.579 1.00 97.38 358 ILE A O 1
ATOM 2750 N N . ALA A 1 359 ? -15.499 -4.980 13.985 1.00 96.94 359 ALA A N 1
ATOM 2751 C CA . ALA A 1 359 ? -15.675 -6.104 14.892 1.00 96.94 359 ALA A CA 1
ATOM 2752 C C . ALA A 1 359 ? -14.545 -6.175 15.927 1.00 96.94 359 ALA A C 1
ATOM 2754 O O . ALA A 1 359 ? -13.372 -5.956 15.609 1.00 96.94 359 ALA A O 1
ATOM 2755 N N . LEU A 1 360 ? -14.921 -6.522 17.153 1.00 98.06 360 LEU A N 1
ATOM 2756 C CA . LEU A 1 360 ? -14.015 -6.813 18.256 1.00 98.06 360 LEU A CA 1
ATOM 2757 C C . LEU A 1 360 ? -13.910 -8.330 18.455 1.00 98.06 360 LEU A C 1
ATOM 2759 O O . LEU A 1 360 ? -14.684 -9.115 17.905 1.00 98.06 360 LEU A O 1
ATOM 2763 N N . SER A 1 361 ? -12.935 -8.762 19.254 1.00 97.06 361 SER A N 1
ATOM 2764 C CA . SER A 1 361 ? -12.855 -10.163 19.674 1.00 97.06 361 SER A CA 1
ATOM 2765 C C . SER A 1 361 ? -14.128 -10.575 20.429 1.00 97.06 361 SER A C 1
ATOM 2767 O O . SER A 1 361 ? -14.544 -9.842 21.328 1.00 97.06 361 SER A O 1
ATOM 2769 N N . PRO A 1 362 ? -14.691 -11.775 20.190 1.00 95.56 362 PRO A N 1
ATOM 2770 C CA . PRO A 1 362 ? -15.785 -12.314 21.003 1.00 95.56 362 PRO A CA 1
ATOM 2771 C C . PRO A 1 362 ? -15.480 -12.384 22.511 1.00 95.56 362 PRO A C 1
ATOM 2773 O O . PRO A 1 362 ? -16.398 -12.422 23.322 1.00 95.56 362 PRO A O 1
ATOM 2776 N N . GLU A 1 363 ? -14.202 -12.385 22.907 1.00 97.81 363 GLU A N 1
ATOM 2777 C CA . GLU A 1 363 ? -13.781 -12.375 24.316 1.00 97.81 363 GLU A CA 1
ATOM 2778 C C . GLU A 1 363 ? -13.651 -10.960 24.919 1.00 97.81 363 GLU A C 1
ATOM 2780 O O . GLU A 1 363 ? -13.340 -10.830 26.105 1.00 97.81 363 GLU A O 1
ATOM 2785 N N . SER A 1 364 ? -13.894 -9.894 24.140 1.00 98.06 364 SER A N 1
ATOM 2786 C CA . SER A 1 364 ? -13.652 -8.498 24.542 1.00 98.06 364 SER A CA 1
ATOM 2787 C C . SER A 1 364 ? -14.311 -8.139 25.877 1.00 98.06 364 SER A C 1
ATOM 2789 O O . SER A 1 364 ? -13.628 -7.666 26.791 1.00 98.06 364 SER A O 1
ATOM 2791 N N . GLY A 1 365 ? -15.603 -8.446 26.035 1.00 97.81 365 GLY A N 1
ATOM 2792 C CA . GLY A 1 365 ? -16.340 -8.166 27.269 1.00 97.81 365 GLY A CA 1
ATOM 2793 C C . GLY A 1 365 ? -15.782 -8.916 28.485 1.00 97.81 365 GLY A C 1
ATOM 2794 O O . GLY A 1 365 ? -15.637 -8.342 29.567 1.00 97.81 365 GLY A O 1
ATOM 2795 N N . ALA A 1 366 ? -15.381 -10.180 28.304 1.00 98.06 366 ALA A N 1
ATOM 2796 C CA . ALA A 1 366 ? -14.797 -10.994 29.370 1.00 98.06 366 ALA A CA 1
ATOM 2797 C C . ALA A 1 366 ? -13.428 -10.457 29.818 1.00 98.06 366 ALA A C 1
ATOM 2799 O O . ALA A 1 366 ? -13.158 -10.361 31.018 1.00 98.06 366 ALA A O 1
ATOM 2800 N N . TRP A 1 367 ? -12.574 -10.058 28.871 1.00 98.25 367 TRP A N 1
ATOM 2801 C CA . TRP A 1 367 ? -11.286 -9.440 29.185 1.00 98.25 367 TRP A CA 1
ATOM 2802 C C . TRP A 1 367 ? -11.463 -8.091 29.883 1.00 98.25 367 TRP A C 1
ATOM 2804 O O . TRP A 1 367 ? -10.806 -7.839 30.894 1.00 98.25 367 TRP A O 1
ATOM 2814 N N . ALA A 1 368 ? -12.372 -7.244 29.391 1.00 97.94 368 ALA A N 1
ATOM 2815 C CA . ALA A 1 368 ? -12.660 -5.942 29.985 1.00 97.94 368 ALA A CA 1
ATOM 2816 C C . ALA A 1 368 ? -13.158 -6.067 31.435 1.00 97.94 368 ALA A C 1
ATOM 2818 O O . ALA A 1 368 ? -12.725 -5.303 32.297 1.00 97.94 368 ALA A O 1
ATOM 2819 N N . ALA A 1 369 ? -13.995 -7.067 31.728 1.00 97.62 369 ALA A N 1
ATOM 2820 C CA . ALA A 1 369 ? -14.486 -7.336 33.079 1.00 97.62 369 ALA A CA 1
ATOM 2821 C C . ALA A 1 369 ? -13.377 -7.761 34.064 1.00 97.62 369 ALA A C 1
ATOM 2823 O O . ALA A 1 369 ? -13.468 -7.469 35.257 1.00 97.62 369 ALA A O 1
ATOM 2824 N N . ALA A 1 370 ? -12.332 -8.442 33.582 1.00 96.88 370 ALA A N 1
ATOM 2825 C CA . ALA A 1 370 ? -11.201 -8.892 34.398 1.00 96.88 370 ALA A CA 1
ATOM 2826 C C . ALA A 1 370 ? -10.071 -7.850 34.520 1.00 96.88 370 ALA A C 1
ATOM 2828 O O . ALA A 1 370 ? -9.211 -7.961 35.401 1.00 96.88 370 ALA A O 1
ATOM 2829 N N . ALA A 1 371 ? -10.043 -6.854 33.632 1.00 95.62 371 ALA A N 1
ATOM 2830 C CA . ALA A 1 371 ? -8.966 -5.882 33.544 1.00 95.62 371 ALA A CA 1
ATOM 2831 C C . ALA A 1 371 ? -8.969 -4.868 34.695 1.00 95.62 371 ALA A C 1
ATOM 2833 O O . ALA A 1 371 ? -10.000 -4.501 35.258 1.00 95.62 371 ALA A O 1
ATOM 2834 N N . LYS A 1 372 ? -7.777 -4.354 35.009 1.00 93.88 372 LYS A N 1
ATOM 2835 C CA . LYS A 1 372 ? -7.579 -3.216 35.914 1.00 93.88 372 LYS A CA 1
ATOM 2836 C C . LYS A 1 372 ? -6.920 -2.068 35.151 1.00 93.88 372 LYS A C 1
ATOM 2838 O O . LYS A 1 372 ? -6.008 -2.355 34.370 1.00 93.88 372 LYS A O 1
ATOM 2843 N N . PRO A 1 373 ? -7.322 -0.805 35.384 1.00 94.69 373 PRO A N 1
ATOM 2844 C CA . PRO A 1 373 ? -6.609 0.344 34.843 1.00 94.69 373 PRO A CA 1
ATOM 2845 C C . PRO A 1 373 ? -5.136 0.329 35.257 1.00 94.69 373 PRO A C 1
ATOM 2847 O O . PRO A 1 373 ? -4.800 -0.068 36.374 1.00 94.69 373 PRO A O 1
ATOM 2850 N N . PHE A 1 374 ? -4.269 0.767 34.355 1.00 96.00 374 PHE A N 1
ATOM 2851 C CA . PHE A 1 374 ? -2.826 0.850 34.566 1.00 96.00 374 PHE A CA 1
ATOM 2852 C C . PHE A 1 374 ? -2.279 2.010 33.740 1.00 96.00 374 PHE A C 1
ATOM 2854 O O . PHE A 1 374 ? -2.712 2.183 32.607 1.00 96.00 374 PHE A O 1
ATOM 2861 N N . SER A 1 375 ? -1.332 2.776 34.273 1.00 96.81 375 SER A N 1
ATOM 2862 C CA . SER A 1 375 ? -0.718 3.912 33.579 1.00 96.81 375 SER A CA 1
ATOM 2863 C C . SER A 1 375 ? 0.792 3.820 33.690 1.00 96.81 375 SER A C 1
ATOM 2865 O O . SER A 1 375 ? 1.314 3.550 34.774 1.00 96.81 375 SER A O 1
ATOM 2867 N N . LEU A 1 376 ? 1.493 4.071 32.586 1.00 96.19 376 LEU A N 1
ATOM 2868 C CA . LEU A 1 376 ? 2.945 4.148 32.619 1.00 96.19 376 LEU A CA 1
ATOM 2869 C C . LEU A 1 376 ? 3.406 5.390 33.395 1.00 96.19 376 LEU A C 1
ATOM 2871 O O . LEU A 1 376 ? 2.802 6.460 33.270 1.00 96.19 376 LEU A O 1
ATOM 2875 N N . PRO A 1 377 ? 4.497 5.286 34.173 1.00 93.12 377 PRO A N 1
ATOM 2876 C CA . PRO A 1 377 ? 5.144 6.456 34.746 1.00 93.12 377 PRO A CA 1
ATOM 2877 C C . PRO A 1 377 ? 5.602 7.433 33.644 1.00 93.12 377 PRO A C 1
ATOM 2879 O O . PRO A 1 377 ? 6.145 6.990 32.634 1.00 93.12 377 PRO A O 1
ATOM 2882 N N . PRO A 1 378 ? 5.497 8.763 33.827 1.00 90.06 378 PRO A N 1
ATOM 2883 C CA . PRO A 1 378 ? 5.895 9.725 32.792 1.00 90.06 378 PRO A CA 1
ATOM 2884 C C . PRO A 1 378 ? 7.346 9.581 32.305 1.00 90.06 378 PRO A C 1
ATOM 2886 O O . PRO A 1 378 ? 7.629 9.823 31.139 1.00 90.06 378 PRO A O 1
ATOM 2889 N N . GLY A 1 379 ? 8.266 9.150 33.178 1.00 91.75 379 GLY A N 1
ATOM 2890 C CA . GLY A 1 379 ? 9.689 8.997 32.854 1.00 91.75 379 GLY A CA 1
ATOM 2891 C C . GLY A 1 379 ? 10.028 7.847 31.900 1.00 91.75 379 GLY A C 1
ATOM 2892 O O . GLY A 1 379 ? 11.172 7.761 31.468 1.00 91.75 379 GLY A O 1
ATOM 2893 N N . VAL A 1 380 ? 9.068 6.972 31.574 1.00 93.75 380 VAL A N 1
ATOM 2894 C CA . VAL A 1 380 ? 9.276 5.861 30.627 1.00 93.75 380 VAL A CA 1
ATOM 2895 C C . VAL A 1 380 ? 8.663 6.130 29.252 1.00 93.75 380 VAL A C 1
ATOM 2897 O O . VAL A 1 380 ? 8.756 5.282 28.365 1.00 93.75 380 VAL A O 1
ATOM 2900 N N . VAL A 1 381 ? 8.025 7.288 29.063 1.00 94.31 381 VAL A N 1
ATOM 2901 C CA . VAL A 1 381 ? 7.433 7.704 27.785 1.00 94.31 381 VAL A CA 1
ATOM 2902 C C . VAL A 1 381 ? 8.532 8.282 26.876 1.00 94.31 381 VAL A C 1
ATOM 2904 O O . VAL A 1 381 ? 9.355 9.057 27.368 1.00 94.31 381 VAL A O 1
ATOM 2907 N N . PRO A 1 382 ? 8.586 7.927 25.575 1.00 92.88 382 PRO A N 1
ATOM 2908 C CA . PRO A 1 382 ? 9.565 8.491 24.646 1.00 92.88 382 PRO A CA 1
ATOM 2909 C C . PRO A 1 382 ? 9.403 10.008 24.471 1.00 92.88 382 PRO A C 1
ATOM 2911 O O . PRO A 1 382 ? 8.288 10.530 24.499 1.00 92.88 382 PRO A O 1
ATOM 2914 N N . ASP A 1 383 ? 10.516 10.707 24.248 1.00 91.00 383 ASP A N 1
ATOM 2915 C CA . ASP A 1 383 ? 10.519 12.142 23.943 1.00 91.00 383 ASP A CA 1
ATOM 2916 C C . ASP A 1 383 ? 10.279 12.387 22.444 1.00 91.00 383 ASP A C 1
ATOM 2918 O O . ASP A 1 383 ? 10.961 11.816 21.590 1.00 91.00 383 ASP A O 1
ATOM 2922 N N . TYR A 1 384 ? 9.319 13.254 22.122 1.00 89.94 384 TYR A N 1
ATOM 2923 C CA . TYR A 1 384 ? 8.944 13.609 20.750 1.00 89.94 384 TYR A CA 1
ATOM 2924 C C . TYR A 1 384 ? 9.549 14.930 20.263 1.00 89.94 384 TYR A C 1
ATOM 2926 O O . TYR A 1 384 ? 9.306 15.324 19.118 1.00 89.94 384 TYR A O 1
ATOM 2934 N N . ASN A 1 385 ? 10.362 15.600 21.082 1.00 90.50 385 ASN A N 1
ATOM 2935 C CA . ASN A 1 385 ? 11.141 16.757 20.659 1.00 90.50 385 ASN A CA 1
ATOM 2936 C C . ASN A 1 385 ? 12.353 16.318 19.812 1.00 90.50 385 ASN A C 1
ATOM 2938 O O . ASN A 1 385 ? 13.473 16.135 20.294 1.00 90.50 385 ASN A O 1
ATOM 2942 N N . VAL A 1 386 ? 12.110 16.098 18.519 1.00 91.56 386 VAL A N 1
ATOM 2943 C CA . VAL A 1 386 ? 13.104 15.570 17.574 1.00 91.56 386 VAL A CA 1
ATOM 2944 C C . VAL A 1 386 ? 13.991 16.689 17.023 1.00 91.56 386 VAL A C 1
ATOM 2946 O O . VAL A 1 386 ? 13.688 17.303 16.007 1.00 91.56 386 VAL A O 1
ATOM 2949 N N . SER A 1 387 ? 15.149 16.907 17.643 1.00 92.94 387 SER A N 1
ATOM 2950 C CA . SER A 1 387 ? 16.173 17.831 17.128 1.00 92.94 387 SER A CA 1
ATOM 2951 C C . SER A 1 387 ? 17.191 17.163 16.194 1.00 92.94 387 SER A C 1
ATOM 2953 O O . SER A 1 387 ? 17.743 17.814 15.302 1.00 92.94 387 SER A O 1
ATOM 2955 N N . GLU A 1 388 ? 17.415 15.858 16.361 1.00 94.31 388 GLU A N 1
ATOM 2956 C CA . GLU A 1 388 ? 18.387 15.063 15.607 1.00 94.31 388 GLU A CA 1
ATOM 2957 C C . GLU A 1 388 ? 17.811 13.700 15.204 1.00 94.31 388 GLU A C 1
ATOM 2959 O O . GLU A 1 388 ? 17.111 13.041 15.982 1.00 94.31 388 GLU A O 1
ATOM 2964 N N . ILE A 1 389 ? 18.152 13.261 13.990 1.00 95.81 389 ILE A N 1
ATOM 2965 C CA . ILE A 1 389 ? 17.813 11.933 13.467 1.00 95.81 389 ILE A CA 1
ATOM 2966 C C . ILE A 1 389 ? 19.095 11.229 13.032 1.00 95.81 389 ILE A C 1
ATOM 2968 O O . ILE A 1 389 ? 19.849 11.758 12.204 1.00 95.81 389 ILE A O 1
ATOM 2972 N N . TYR A 1 390 ? 19.333 10.029 13.570 1.00 95.88 390 TYR A N 1
ATOM 2973 C CA . TYR A 1 390 ? 20.513 9.250 13.206 1.00 95.88 390 TYR A CA 1
ATOM 2974 C C . TYR A 1 390 ? 20.354 8.566 11.847 1.00 95.88 390 TYR A C 1
ATOM 2976 O O . TYR A 1 390 ? 19.307 8.009 11.505 1.00 95.88 390 TYR A O 1
ATOM 2984 N N . CYS A 1 391 ? 21.420 8.625 11.053 1.00 96.12 391 CYS A N 1
ATOM 2985 C CA . CYS A 1 391 ? 21.470 8.052 9.716 1.00 96.12 391 CYS A CA 1
ATOM 2986 C C . CYS A 1 391 ? 22.851 7.466 9.407 1.00 96.12 391 CYS A C 1
ATOM 2988 O O . CYS A 1 391 ? 23.872 7.873 9.960 1.00 96.12 391 CYS A O 1
ATOM 2990 N N . LEU A 1 392 ? 22.882 6.510 8.487 1.00 96.25 392 LEU A N 1
ATOM 2991 C CA . LEU A 1 392 ? 24.096 5.919 7.954 1.00 96.25 392 LEU A CA 1
ATOM 2992 C C . LEU A 1 392 ? 24.496 6.603 6.643 1.00 96.25 392 LEU A C 1
ATOM 2994 O O . LEU A 1 392 ? 23.651 7.003 5.838 1.00 96.25 392 LEU A O 1
ATOM 2998 N N . ASN A 1 393 ? 25.805 6.682 6.400 1.00 95.62 393 ASN A N 1
ATOM 2999 C CA . ASN A 1 393 ? 26.359 7.115 5.119 1.00 95.62 393 ASN A CA 1
ATOM 3000 C C . ASN A 1 393 ? 26.106 6.024 4.068 1.00 95.62 393 ASN A C 1
ATOM 3002 O O . ASN A 1 393 ? 26.608 4.908 4.215 1.00 95.62 393 ASN A O 1
ATOM 3006 N N . GLY A 1 394 ? 25.354 6.341 3.015 1.00 94.50 394 GLY A N 1
ATOM 3007 C CA . GLY A 1 394 ? 25.115 5.447 1.886 1.00 94.50 394 GLY A CA 1
ATOM 3008 C C . GLY A 1 394 ? 23.647 5.248 1.509 1.00 94.50 394 GLY A C 1
ATOM 3009 O O . GLY A 1 394 ? 22.748 5.629 2.264 1.00 94.50 394 GLY A O 1
ATOM 3010 N N . PRO A 1 395 ? 23.404 4.655 0.323 1.00 96.06 395 PRO A N 1
ATOM 3011 C CA . PRO A 1 395 ? 24.403 4.022 -0.558 1.00 96.06 395 PRO A CA 1
ATOM 3012 C C . PRO A 1 395 ? 25.272 4.972 -1.398 1.00 96.06 395 PRO A C 1
ATOM 3014 O O . PRO A 1 395 ? 26.375 4.592 -1.785 1.00 96.06 395 PRO A O 1
ATOM 3017 N N . PHE A 1 396 ? 24.841 6.211 -1.648 1.00 96.00 396 PHE A N 1
ATOM 3018 C CA . PHE A 1 396 ? 25.505 7.120 -2.600 1.00 96.00 396 PHE A CA 1
ATOM 3019 C C . PHE A 1 396 ? 26.104 8.381 -1.954 1.00 96.00 396 PHE A C 1
ATOM 3021 O O . PHE A 1 396 ? 26.119 9.455 -2.552 1.00 96.00 396 PHE A O 1
ATOM 3028 N N . GLY A 1 397 ? 26.587 8.258 -0.716 1.00 95.00 397 GLY A N 1
ATOM 3029 C CA . GLY A 1 397 ? 27.263 9.330 0.027 1.00 95.00 397 GLY A CA 1
ATOM 3030 C C . GLY A 1 397 ? 28.780 9.401 -0.201 1.00 95.00 397 GLY A C 1
ATOM 3031 O O . GLY A 1 397 ? 29.501 9.981 0.609 1.00 95.00 397 GLY A O 1
ATOM 3032 N N . SER A 1 398 ? 29.283 8.753 -1.253 1.00 93.75 398 SER A N 1
ATOM 3033 C CA . SER A 1 398 ? 30.703 8.638 -1.598 1.00 93.75 398 SER A CA 1
ATOM 3034 C C . SER A 1 398 ? 31.104 9.602 -2.721 1.00 93.75 398 SER A C 1
ATOM 3036 O O . SER A 1 398 ? 30.259 10.115 -3.455 1.00 93.75 398 SER A O 1
ATOM 3038 N N . GLN A 1 399 ? 32.414 9.840 -2.863 1.00 92.88 399 GLN A N 1
ATOM 3039 C CA . GLN A 1 399 ? 32.986 10.878 -3.739 1.00 92.88 399 GLN A CA 1
ATOM 3040 C C . GLN A 1 399 ? 32.770 10.667 -5.244 1.00 92.88 399 GLN A C 1
ATOM 3042 O O . GLN A 1 399 ? 33.008 11.581 -6.024 1.00 92.88 399 GLN A O 1
ATOM 3047 N N . ASP A 1 400 ? 32.315 9.493 -5.665 1.00 91.44 400 ASP A N 1
ATOM 3048 C CA . ASP A 1 400 ? 31.878 9.220 -7.035 1.00 91.44 400 ASP A CA 1
ATOM 3049 C C . ASP A 1 400 ? 30.519 9.867 -7.369 1.00 91.44 400 ASP A C 1
ATOM 3051 O O . ASP A 1 400 ? 30.225 10.104 -8.541 1.00 91.44 400 ASP A O 1
ATOM 3055 N N . ILE A 1 401 ? 29.707 10.203 -6.357 1.00 93.69 401 ILE A N 1
ATOM 3056 C CA . ILE A 1 401 ? 28.380 10.816 -6.529 1.00 93.69 401 ILE A CA 1
ATOM 3057 C C . ILE A 1 401 ? 28.275 12.167 -5.815 1.00 93.69 401 ILE A C 1
ATOM 3059 O O . ILE A 1 401 ? 27.838 13.151 -6.421 1.00 93.69 401 ILE A O 1
ATOM 3063 N N . LEU A 1 402 ? 28.686 12.238 -4.548 1.00 95.31 402 LEU A N 1
ATOM 3064 C CA . LEU A 1 402 ? 28.540 13.409 -3.685 1.00 95.31 402 LEU A CA 1
ATOM 3065 C C . LEU A 1 402 ? 29.905 13.899 -3.196 1.00 95.31 402 LEU A C 1
ATOM 3067 O O . LEU A 1 402 ? 30.742 13.116 -2.756 1.00 95.31 402 LEU A O 1
ATOM 3071 N N . THR A 1 403 ? 30.142 15.211 -3.254 1.00 95.94 403 THR A N 1
ATOM 3072 C CA . THR A 1 403 ? 31.396 15.775 -2.731 1.00 95.94 403 THR A CA 1
ATOM 3073 C C . THR A 1 403 ? 31.443 15.688 -1.197 1.00 95.94 403 THR A C 1
ATOM 3075 O O . THR A 1 403 ? 30.385 15.669 -0.564 1.00 95.94 403 THR A O 1
ATOM 3078 N N . PRO A 1 404 ? 32.635 15.708 -0.567 1.00 94.25 404 PRO A N 1
ATOM 3079 C CA . PRO A 1 404 ? 32.747 15.828 0.890 1.00 94.25 404 PRO A CA 1
ATOM 3080 C C . PRO A 1 404 ? 31.983 17.040 1.441 1.00 94.25 404 PRO A C 1
ATOM 3082 O O . PRO A 1 404 ? 31.237 16.904 2.399 1.00 94.25 404 PRO A O 1
ATOM 3085 N N . GLU A 1 405 ? 32.068 18.184 0.755 1.00 95.38 405 GLU A N 1
ATOM 3086 C CA . GLU A 1 405 ? 31.300 19.382 1.106 1.00 95.38 405 GLU A CA 1
ATOM 3087 C C . GLU A 1 405 ? 29.785 19.139 1.015 1.00 95.38 405 GLU A C 1
ATOM 3089 O O . GLU A 1 405 ? 29.035 19.572 1.880 1.00 95.38 405 GLU A O 1
ATOM 3094 N N . GLY A 1 406 ? 29.318 18.407 0.000 1.00 95.31 406 GLY A N 1
ATOM 3095 C CA . GLY A 1 406 ? 27.916 18.011 -0.110 1.00 95.31 406 GLY A CA 1
ATOM 3096 C C . GLY A 1 406 ? 27.448 17.141 1.062 1.00 95.31 406 GLY A C 1
ATOM 3097 O O . GLY A 1 406 ? 26.330 17.326 1.532 1.00 95.31 406 GLY A O 1
ATOM 3098 N N . MET A 1 407 ? 28.289 16.231 1.563 1.00 95.12 407 MET A N 1
ATOM 3099 C CA . MET A 1 407 ? 27.980 15.446 2.766 1.00 95.12 407 MET A CA 1
ATOM 3100 C C . MET A 1 407 ? 27.963 16.325 4.025 1.00 95.12 407 MET A C 1
ATOM 3102 O O . MET A 1 407 ? 27.035 16.222 4.825 1.00 95.12 407 MET A O 1
ATOM 3106 N N . ASP A 1 408 ? 28.925 17.240 4.168 1.00 94.38 408 ASP A N 1
ATOM 3107 C CA . ASP A 1 408 ? 28.953 18.202 5.275 1.00 94.38 408 ASP A CA 1
ATOM 3108 C C . ASP A 1 408 ? 27.703 19.093 5.270 1.00 94.38 408 ASP A C 1
ATOM 3110 O O . ASP A 1 408 ? 27.153 19.406 6.324 1.00 94.38 408 ASP A O 1
ATOM 3114 N N . MET A 1 409 ? 27.189 19.465 4.092 1.00 95.50 409 MET A N 1
ATOM 3115 C CA . MET A 1 409 ? 25.925 20.196 3.973 1.00 95.50 409 MET A CA 1
ATOM 3116 C C . MET A 1 409 ? 24.735 19.386 4.500 1.00 95.50 409 MET A C 1
ATOM 3118 O O . MET A 1 409 ? 23.846 19.979 5.105 1.00 95.50 409 MET A O 1
ATOM 3122 N N . ILE A 1 410 ? 24.703 18.060 4.319 1.00 95.25 410 ILE A N 1
ATOM 3123 C CA . ILE A 1 410 ? 23.619 17.212 4.844 1.00 95.25 410 ILE A CA 1
ATOM 3124 C C . ILE A 1 410 ? 23.598 17.243 6.375 1.00 95.25 410 ILE A C 1
ATOM 3126 O O . ILE A 1 410 ? 22.527 17.409 6.958 1.00 95.25 410 ILE A O 1
ATOM 3130 N N . THR A 1 411 ? 24.757 17.117 7.021 1.00 93.75 411 THR A N 1
ATOM 3131 C CA . THR A 1 411 ? 24.857 16.952 8.481 1.00 93.75 411 THR A CA 1
ATOM 3132 C C . THR A 1 411 ? 24.914 18.271 9.254 1.00 93.75 411 THR A C 1
ATOM 3134 O O . THR A 1 411 ? 24.431 18.351 10.380 1.00 93.75 411 THR A O 1
ATOM 3137 N N . SER A 1 412 ? 25.470 19.333 8.664 1.00 94.62 412 SER A N 1
ATOM 3138 C CA . SER A 1 412 ? 25.579 20.646 9.322 1.00 94.62 412 SER A CA 1
ATOM 3139 C C . SER A 1 412 ? 24.344 21.534 9.150 1.00 94.62 412 SER A C 1
ATOM 3141 O O . SER A 1 412 ? 24.138 22.460 9.941 1.00 94.62 412 SER A O 1
ATOM 3143 N N . SER A 1 413 ? 23.513 21.263 8.139 1.00 95.62 413 SER A N 1
ATOM 3144 C CA . SER A 1 413 ? 22.314 22.057 7.862 1.00 95.62 413 SER A CA 1
ATOM 3145 C C . SER A 1 413 ? 21.132 21.631 8.718 1.00 95.62 413 SER A C 1
ATOM 3147 O O . SER A 1 413 ? 20.951 20.460 9.043 1.00 95.62 413 SER A O 1
ATOM 3149 N N . GLN A 1 414 ? 20.283 22.604 9.028 1.00 95.88 414 GLN A N 1
ATOM 3150 C CA . GLN A 1 414 ? 18.962 22.364 9.584 1.00 95.88 414 GLN A CA 1
ATOM 3151 C C . GLN A 1 414 ? 17.971 22.142 8.438 1.00 95.88 414 GLN A C 1
ATOM 3153 O O . GLN A 1 414 ? 17.857 22.979 7.542 1.00 95.88 414 GLN A O 1
ATOM 3158 N N . TRP A 1 415 ? 17.275 21.012 8.470 1.00 96.06 415 TRP A N 1
ATOM 3159 C CA . TRP A 1 415 ? 16.278 20.620 7.478 1.00 96.06 415 TRP A CA 1
ATOM 3160 C C . TRP A 1 415 ? 14.890 20.861 8.037 1.00 96.06 415 TRP A C 1
ATOM 3162 O O . TRP A 1 415 ? 14.637 20.505 9.183 1.00 96.06 415 TRP A O 1
ATOM 3172 N N . THR A 1 416 ? 13.998 21.439 7.235 1.00 95.44 416 THR A N 1
ATOM 3173 C CA . THR A 1 416 ? 12.612 21.719 7.639 1.00 95.44 416 THR A CA 1
ATOM 3174 C C . THR A 1 416 ? 11.647 20.821 6.882 1.00 95.44 416 THR A C 1
ATOM 3176 O O . THR A 1 416 ? 11.798 20.603 5.682 1.00 95.44 416 THR A O 1
ATOM 3179 N N . VAL A 1 417 ? 10.650 20.279 7.571 1.00 94.06 417 VAL A N 1
ATOM 3180 C CA . VAL A 1 417 ? 9.632 19.411 6.973 1.00 94.06 417 VAL A CA 1
ATOM 3181 C C . VAL A 1 417 ? 8.627 20.248 6.188 1.00 94.06 417 VAL A C 1
ATOM 3183 O O . VAL A 1 417 ? 7.972 21.132 6.737 1.00 94.06 417 VAL A O 1
ATOM 3186 N N . SER A 1 418 ? 8.456 19.931 4.909 1.00 87.44 418 SER A N 1
ATOM 3187 C CA . SER A 1 418 ? 7.483 20.590 4.035 1.00 87.44 418 SER A CA 1
ATOM 3188 C C . SER A 1 418 ? 6.060 20.082 4.300 1.00 87.44 418 SER A C 1
ATOM 3190 O O . SER A 1 418 ? 5.862 18.903 4.622 1.00 87.44 418 SER A O 1
ATOM 3192 N N . HIS A 1 419 ? 5.045 20.925 4.072 1.00 78.19 419 HIS A N 1
ATOM 3193 C CA . HIS A 1 419 ? 3.622 20.541 4.135 1.00 78.19 419 HIS A CA 1
ATOM 3194 C C . HIS A 1 419 ? 3.225 19.480 3.099 1.00 78.19 419 HIS A C 1
ATOM 3196 O O . HIS A 1 419 ? 2.213 18.797 3.249 1.00 78.19 419 HIS A O 1
ATOM 3202 N N . ASN A 1 420 ? 4.056 19.281 2.074 1.00 77.94 420 ASN A N 1
ATOM 3203 C CA . ASN A 1 420 ? 3.908 18.245 1.050 1.00 77.94 420 ASN A CA 1
ATOM 3204 C C . ASN A 1 420 ? 4.490 16.880 1.477 1.00 77.94 420 ASN A C 1
ATOM 3206 O O . ASN A 1 420 ? 5.165 16.209 0.690 1.00 77.94 420 ASN A O 1
ATOM 3210 N N . SER A 1 421 ? 4.237 16.473 2.722 1.00 87.31 421 SER A N 1
ATOM 3211 C CA . SER A 1 421 ? 4.698 15.208 3.314 1.00 87.31 421 SER A CA 1
ATOM 3212 C C . SER A 1 421 ? 3.531 14.241 3.538 1.00 87.31 421 SER A C 1
ATOM 3214 O O . SER A 1 421 ? 2.422 14.660 3.836 1.00 87.31 421 SER A O 1
ATOM 3216 N N . SER A 1 422 ? 3.762 12.938 3.381 1.00 88.62 422 SER A N 1
ATOM 3217 C CA . SER A 1 422 ? 2.724 11.886 3.434 1.00 88.62 422 SER A CA 1
ATOM 3218 C C . SER A 1 422 ? 3.315 10.578 3.975 1.00 88.62 422 SER A C 1
ATOM 3220 O O . SER A 1 422 ? 4.507 10.521 4.270 1.00 88.62 422 SER A O 1
ATOM 3222 N N . ARG A 1 423 ? 2.522 9.502 4.061 1.00 93.62 423 ARG A N 1
ATOM 3223 C CA . ARG A 1 423 ? 3.039 8.164 4.415 1.00 93.62 423 ARG A CA 1
ATOM 3224 C C . ARG A 1 423 ? 3.975 7.566 3.355 1.00 93.62 423 ARG A C 1
ATOM 3226 O O . ARG A 1 423 ? 4.762 6.679 3.689 1.00 93.62 423 ARG A O 1
ATOM 3233 N N . ILE A 1 424 ? 3.945 8.063 2.111 1.00 91.12 424 ILE A N 1
ATOM 3234 C CA . ILE A 1 424 ? 4.928 7.706 1.069 1.00 91.12 424 ILE A CA 1
ATOM 3235 C C . ILE A 1 424 ? 6.326 8.231 1.433 1.00 91.12 424 ILE A C 1
ATOM 3237 O O . ILE A 1 424 ? 7.340 7.589 1.154 1.00 91.12 424 ILE A O 1
ATOM 3241 N N . GLY A 1 425 ? 6.379 9.405 2.061 1.00 91.38 425 GLY A N 1
ATOM 3242 C CA . GLY A 1 425 ? 7.611 9.985 2.572 1.00 91.38 425 GLY A CA 1
ATOM 3243 C C . GLY A 1 425 ? 7.486 11.443 2.989 1.00 91.38 425 GLY A C 1
ATOM 3244 O O . GLY A 1 425 ? 6.494 12.129 2.707 1.00 91.38 425 GLY A O 1
ATOM 3245 N N . VAL A 1 426 ? 8.532 11.894 3.676 1.00 93.88 426 VAL A N 1
ATOM 3246 C CA . VAL A 1 426 ? 8.640 13.210 4.301 1.00 93.88 426 VAL A CA 1
ATOM 3247 C C . VAL A 1 426 ? 9.520 14.096 3.429 1.00 93.88 426 VAL A C 1
ATOM 3249 O O . VAL A 1 426 ? 10.710 13.832 3.253 1.00 93.88 426 VAL A O 1
ATOM 3252 N N . ARG A 1 427 ? 8.927 15.141 2.848 1.00 91.75 427 ARG A N 1
ATOM 3253 C CA . ARG A 1 427 ? 9.642 16.096 1.998 1.00 91.75 427 ARG A CA 1
ATOM 3254 C C . ARG A 1 427 ? 10.357 17.121 2.864 1.00 91.75 427 ARG A C 1
ATOM 3256 O O . ARG A 1 427 ? 9.771 17.635 3.814 1.00 91.75 427 ARG A O 1
ATOM 3263 N N . LEU A 1 428 ? 11.593 17.440 2.495 1.00 94.06 428 LEU A N 1
ATOM 3264 C CA . LEU A 1 428 ? 12.435 18.362 3.245 1.00 94.06 428 LEU A CA 1
ATOM 3265 C C . LEU A 1 428 ? 12.772 19.613 2.436 1.00 94.06 428 LEU A C 1
ATOM 3267 O O . LEU A 1 428 ? 12.898 19.580 1.211 1.00 94.06 428 LEU A O 1
ATOM 3271 N N . GLU A 1 429 ? 12.969 20.703 3.162 1.00 90.38 429 GLU A N 1
ATOM 3272 C CA . GLU A 1 429 ? 13.466 21.982 2.681 1.00 90.38 429 GLU A CA 1
ATOM 3273 C C . GLU A 1 429 ? 14.830 22.253 3.318 1.00 90.38 429 GLU A C 1
ATOM 3275 O O . GLU A 1 429 ? 15.021 22.075 4.524 1.00 90.38 429 GLU A O 1
ATOM 3280 N N . GLY A 1 430 ? 15.794 22.645 2.488 1.00 90.25 430 GLY A N 1
ATOM 3281 C CA . GLY A 1 430 ? 17.174 22.891 2.889 1.00 90.25 430 GLY A CA 1
ATOM 3282 C C . GLY A 1 430 ? 18.054 23.245 1.687 1.00 90.25 430 GLY A C 1
ATOM 3283 O O . GLY A 1 430 ? 17.534 23.541 0.604 1.00 90.25 430 GLY A O 1
ATOM 3284 N N . PRO A 1 431 ? 19.384 23.272 1.856 1.00 90.69 431 PRO A N 1
ATOM 3285 C CA . PRO A 1 431 ? 20.282 23.752 0.816 1.00 90.69 431 PRO A CA 1
ATOM 3286 C C . PRO A 1 431 ? 20.449 22.750 -0.337 1.00 90.69 431 PRO A C 1
ATOM 3288 O O . PRO A 1 431 ? 20.283 21.540 -0.182 1.00 90.69 431 PRO A O 1
ATOM 3291 N N . ARG A 1 432 ? 20.840 23.268 -1.508 1.00 89.62 432 ARG A N 1
ATOM 3292 C CA . ARG A 1 432 ? 21.170 22.452 -2.688 1.00 89.62 432 ARG A CA 1
ATOM 3293 C C . ARG A 1 432 ? 22.516 21.765 -2.507 1.00 89.62 432 ARG A C 1
ATOM 3295 O O . ARG A 1 432 ? 23.493 22.425 -2.160 1.00 89.62 432 ARG A O 1
ATOM 3302 N N . LEU A 1 433 ? 22.578 20.466 -2.780 1.00 91.94 433 LEU A N 1
ATOM 3303 C CA . LEU A 1 433 ? 23.800 19.690 -2.592 1.00 91.94 433 LEU A CA 1
ATOM 3304 C C . LEU A 1 433 ? 24.845 19.953 -3.679 1.00 91.94 433 LEU A C 1
ATOM 3306 O O . LEU A 1 433 ? 24.537 20.229 -4.839 1.00 91.94 433 LEU A O 1
ATOM 3310 N N . LYS A 1 434 ? 26.112 19.781 -3.298 1.00 93.88 434 LYS A N 1
ATOM 3311 C CA . LYS A 1 434 ? 27.257 19.808 -4.209 1.00 93.88 434 LYS A CA 1
ATOM 3312 C C . LYS A 1 434 ? 27.602 18.400 -4.676 1.00 93.88 434 LYS A C 1
ATOM 3314 O O . LYS A 1 434 ? 28.264 17.631 -3.972 1.00 93.88 434 LYS A O 1
ATOM 3319 N N . TRP A 1 435 ? 27.153 18.075 -5.880 1.00 94.88 435 TRP A N 1
ATOM 3320 C CA . TRP A 1 435 ? 27.409 16.796 -6.541 1.00 94.88 435 TRP A CA 1
ATOM 3321 C C . TRP A 1 435 ? 28.847 16.693 -7.061 1.00 94.88 435 TRP A C 1
ATOM 3323 O O . TRP A 1 435 ? 29.413 17.673 -7.540 1.00 94.88 435 TRP A O 1
ATOM 3333 N N . ALA A 1 436 ? 29.437 15.496 -6.996 1.00 94.94 436 ALA A N 1
ATOM 3334 C CA . ALA A 1 436 ? 30.794 15.231 -7.495 1.00 94.94 436 ALA A CA 1
ATOM 3335 C C . ALA A 1 436 ? 30.852 15.024 -9.020 1.00 94.94 436 ALA A C 1
ATOM 3337 O O . ALA A 1 436 ? 31.924 14.908 -9.611 1.00 94.94 436 ALA A O 1
ATOM 3338 N N . ARG A 1 437 ? 29.684 14.995 -9.664 1.00 92.25 437 ARG A N 1
ATOM 3339 C CA . ARG A 1 437 ? 29.497 14.751 -11.093 1.00 92.25 437 ARG A CA 1
ATOM 3340 C C . ARG A 1 437 ? 28.539 15.770 -11.695 1.00 92.25 437 ARG A C 1
ATOM 3342 O O . ARG A 1 437 ? 27.729 16.371 -10.997 1.00 92.25 437 ARG A O 1
ATOM 3349 N N . THR A 1 438 ? 28.615 15.933 -13.009 1.00 87.88 438 THR A N 1
ATOM 3350 C CA . THR A 1 438 ? 27.786 16.884 -13.768 1.00 87.88 438 THR A CA 1
ATOM 3351 C C . THR A 1 438 ? 26.564 16.239 -14.424 1.00 87.88 438 THR A C 1
ATOM 3353 O O . THR A 1 438 ? 25.683 16.949 -14.896 1.00 87.88 438 THR A O 1
ATOM 3356 N N . THR A 1 439 ? 26.495 14.906 -14.450 1.00 86.94 439 THR A N 1
ATOM 3357 C CA . THR A 1 439 ? 25.407 14.120 -15.048 1.00 86.94 439 THR A CA 1
ATOM 3358 C C . THR A 1 439 ? 25.277 12.766 -14.347 1.00 86.94 439 THR A C 1
ATOM 3360 O O . THR A 1 439 ? 26.247 12.271 -13.771 1.00 86.94 439 THR A O 1
ATOM 3363 N N . GLY A 1 440 ? 24.087 12.166 -14.401 1.00 85.69 440 GLY A N 1
ATOM 3364 C CA . GLY A 1 440 ? 23.810 10.806 -13.936 1.00 85.69 440 GLY A CA 1
ATOM 3365 C C . GLY A 1 440 ? 24.109 9.712 -14.968 1.00 85.69 440 GLY A C 1
ATOM 3366 O O . GLY A 1 440 ? 23.873 8.534 -14.701 1.00 85.69 440 GLY A O 1
ATOM 3367 N N . GLY A 1 441 ? 24.606 10.076 -16.155 1.00 83.75 441 GLY A N 1
ATOM 3368 C CA . GLY A 1 441 ? 24.960 9.118 -17.202 1.00 83.75 441 GLY A CA 1
ATOM 3369 C C . GLY A 1 441 ? 23.745 8.321 -17.687 1.00 83.75 441 GLY A C 1
ATOM 3370 O O . GLY A 1 441 ? 22.747 8.901 -18.119 1.00 83.75 441 GLY A O 1
ATOM 3371 N N . GLY A 1 442 ? 23.818 6.987 -17.618 1.00 79.81 442 GLY A N 1
ATOM 3372 C CA . GLY A 1 442 ? 22.736 6.099 -18.058 1.00 79.81 442 GLY A CA 1
ATOM 3373 C C . GLY A 1 442 ? 21.430 6.231 -17.259 1.00 79.81 442 GLY A C 1
ATOM 3374 O O . GLY A 1 442 ? 20.369 5.874 -17.780 1.00 79.81 442 GLY A O 1
ATOM 3375 N N . GLY A 1 443 ? 21.494 6.783 -16.040 1.00 83.94 443 GLY A N 1
ATOM 3376 C CA . GLY A 1 443 ? 20.338 7.029 -15.172 1.00 83.94 443 GLY A CA 1
ATOM 3377 C C . GLY A 1 443 ? 19.549 8.307 -15.491 1.00 83.94 443 GLY A C 1
ATOM 3378 O O . GLY A 1 443 ? 18.395 8.428 -15.073 1.00 83.94 443 GLY A O 1
ATOM 3379 N N . GLY A 1 444 ? 20.138 9.254 -16.233 1.00 85.81 444 GLY A N 1
ATOM 3380 C CA . GLY A 1 444 ? 19.523 10.537 -16.596 1.00 85.81 444 GLY A CA 1
ATOM 3381 C C . GLY A 1 444 ? 20.491 11.723 -16.522 1.00 85.81 444 GLY A C 1
ATOM 3382 O O . GLY A 1 444 ? 21.612 11.606 -16.033 1.00 85.81 444 GLY A O 1
ATOM 3383 N N . SER A 1 445 ? 20.060 12.886 -17.019 1.00 85.88 445 SER A N 1
ATOM 3384 C CA . SER A 1 445 ? 20.928 14.066 -17.158 1.00 85.88 445 SER A CA 1
ATOM 3385 C C . SER A 1 445 ? 21.232 14.793 -15.844 1.00 85.88 445 SER A C 1
ATOM 3387 O O . SER A 1 445 ? 22.219 15.521 -15.779 1.00 85.88 445 SER A O 1
ATOM 3389 N N . HIS A 1 446 ? 20.423 14.618 -14.794 1.00 89.19 446 HIS A N 1
ATOM 3390 C CA . HIS A 1 446 ? 20.649 15.296 -13.515 1.00 89.19 446 HIS A CA 1
ATOM 3391 C C . HIS A 1 446 ? 21.725 14.564 -12.687 1.00 89.19 446 HIS A C 1
ATOM 3393 O O . HIS A 1 446 ? 21.690 13.334 -12.627 1.00 89.19 446 HIS A O 1
ATOM 3399 N N . PRO A 1 447 ? 22.634 15.263 -11.976 1.00 91.81 447 PRO A N 1
ATOM 3400 C CA . PRO A 1 447 ? 23.659 14.635 -11.132 1.00 91.81 447 PRO A CA 1
ATOM 3401 C C . PRO A 1 447 ? 23.144 13.712 -10.022 1.00 91.81 447 PRO A C 1
ATOM 3403 O O . PRO A 1 447 ? 23.886 12.863 -9.539 1.00 91.81 447 PRO A O 1
ATOM 3406 N N . SER A 1 448 ? 21.886 13.849 -9.606 1.00 92.25 448 SER A N 1
ATOM 3407 C CA . SER A 1 448 ? 21.270 12.929 -8.641 1.00 92.25 448 SER A CA 1
ATOM 3408 C C . SER A 1 448 ? 20.713 11.654 -9.283 1.00 92.25 448 SER A C 1
ATOM 3410 O O . SER A 1 448 ? 20.382 10.713 -8.568 1.00 92.25 448 SER A O 1
ATOM 3412 N N . ASN A 1 449 ? 20.606 11.580 -10.615 1.00 92.12 449 ASN A N 1
ATOM 3413 C CA . ASN A 1 449 ? 20.100 10.388 -11.289 1.00 92.12 449 ASN A CA 1
ATOM 3414 C C . ASN A 1 449 ? 21.129 9.256 -11.245 1.00 92.12 449 ASN A C 1
ATOM 3416 O O . ASN A 1 449 ? 22.291 9.437 -11.591 1.00 92.12 449 ASN A O 1
ATOM 3420 N N . VAL A 1 450 ? 20.691 8.071 -10.855 1.00 92.69 450 VAL A N 1
ATOM 3421 C CA . VAL A 1 450 ? 21.463 6.824 -10.928 1.00 92.69 450 VAL A CA 1
ATOM 3422 C C . VAL A 1 450 ? 20.639 5.804 -11.704 1.00 92.69 450 VAL A C 1
ATOM 3424 O O . VAL A 1 450 ? 19.448 6.033 -11.956 1.00 92.69 450 VAL A O 1
ATOM 3427 N N . PHE A 1 451 ? 21.247 4.691 -12.105 1.00 90.50 451 PHE A N 1
ATOM 3428 C CA . PHE A 1 451 ? 20.447 3.544 -12.502 1.00 90.50 451 PHE A CA 1
ATOM 3429 C C . PHE A 1 451 ? 19.522 3.133 -11.382 1.00 90.50 451 PHE A C 1
ATOM 3431 O O . PHE A 1 451 ? 19.851 3.254 -10.202 1.00 90.50 451 PHE A O 1
ATOM 3438 N N . ASP A 1 452 ? 18.344 2.684 -11.786 1.00 91.94 452 ASP A N 1
ATOM 3439 C CA . ASP A 1 452 ? 17.339 2.263 -10.847 1.00 91.94 452 ASP A CA 1
ATOM 3440 C C . ASP A 1 452 ? 17.904 1.131 -9.973 1.00 91.94 452 ASP A C 1
ATOM 3442 O O . ASP A 1 452 ? 18.658 0.263 -10.417 1.00 91.94 452 ASP A O 1
ATOM 3446 N N . TYR A 1 453 ? 17.609 1.216 -8.687 1.00 94.50 453 TYR A N 1
ATOM 3447 C CA . TYR A 1 453 ? 18.010 0.265 -7.663 1.00 94.50 453 TYR A CA 1
ATOM 3448 C C . TYR A 1 453 ? 16.902 0.234 -6.616 1.00 94.50 453 TYR A C 1
ATOM 3450 O O . TYR A 1 453 ? 16.061 1.137 -6.567 1.00 94.50 453 TYR A O 1
ATOM 3458 N N . GLU A 1 454 ? 16.868 -0.804 -5.790 1.00 94.69 454 GLU A N 1
ATOM 3459 C CA . GLU A 1 454 ? 15.932 -0.806 -4.675 1.00 94.69 454 GLU A CA 1
ATOM 3460 C C . GLU A 1 454 ? 16.439 0.127 -3.571 1.00 94.69 454 GLU A C 1
ATOM 3462 O O . GLU A 1 454 ? 17.537 -0.046 -3.034 1.00 94.69 454 GLU A O 1
ATOM 3467 N N . TYR A 1 455 ? 15.627 1.122 -3.238 1.00 94.62 455 TYR A N 1
ATOM 3468 C CA . TYR A 1 455 ? 15.856 2.046 -2.150 1.00 94.62 455 TYR A CA 1
ATOM 3469 C C . TYR A 1 455 ? 15.884 1.311 -0.806 1.00 94.62 455 TYR A C 1
ATOM 3471 O O . TYR A 1 455 ? 14.963 0.540 -0.496 1.00 94.62 455 TYR A O 1
ATOM 3479 N N . PRO A 1 456 ? 16.884 1.600 0.043 1.00 91.06 456 PRO A N 1
ATOM 3480 C CA . PRO A 1 456 ? 16.881 1.100 1.406 1.00 91.06 456 PRO A CA 1
ATOM 3481 C C . PRO A 1 456 ? 15.731 1.724 2.206 1.00 91.06 456 PRO A C 1
ATOM 3483 O O . PRO A 1 456 ? 15.231 2.809 1.882 1.00 91.06 456 PRO A O 1
ATOM 3486 N N . ASN A 1 457 ? 15.300 1.036 3.263 1.00 86.56 457 ASN A N 1
ATOM 3487 C CA . ASN A 1 457 ? 14.307 1.580 4.184 1.00 86.56 457 ASN A CA 1
ATOM 3488 C C . ASN A 1 457 ? 14.841 2.864 4.833 1.00 86.56 457 ASN A C 1
ATOM 3490 O O . ASN A 1 457 ? 15.982 2.882 5.277 1.00 86.56 457 ASN A O 1
ATOM 3494 N N . GLY A 1 458 ? 14.053 3.943 4.849 1.00 93.56 458 GLY A N 1
ATOM 3495 C CA . GLY A 1 458 ? 14.528 5.236 5.352 1.00 93.56 458 GLY A CA 1
ATOM 3496 C C . GLY A 1 458 ? 15.545 5.941 4.443 1.00 93.56 458 GLY A C 1
ATOM 3497 O O . GLY A 1 458 ? 16.174 6.908 4.871 1.00 93.56 458 GLY A O 1
ATOM 3498 N N . GLY A 1 459 ? 15.741 5.490 3.198 1.00 96.50 459 GLY A N 1
ATOM 3499 C CA . GLY A 1 459 ? 16.633 6.158 2.249 1.00 96.50 459 GLY A CA 1
ATOM 3500 C C . GLY A 1 459 ? 16.226 7.617 2.021 1.00 96.50 459 GLY A C 1
ATOM 3501 O O . GLY A 1 459 ? 15.081 7.892 1.649 1.00 96.50 459 GLY A O 1
ATOM 3502 N N . VAL A 1 460 ? 17.160 8.553 2.218 1.00 96.88 460 VAL A N 1
ATOM 3503 C CA . VAL A 1 460 ? 16.926 9.984 1.981 1.00 96.88 460 VAL A CA 1
ATOM 3504 C C . VAL A 1 460 ? 17.240 10.293 0.524 1.00 96.88 460 VAL A C 1
ATOM 3506 O O . VAL A 1 460 ? 18.393 10.444 0.128 1.00 96.88 460 VAL A O 1
ATOM 3509 N N . ASN A 1 461 ? 16.192 10.328 -0.287 1.00 94.81 461 ASN A N 1
ATOM 3510 C CA . ASN A 1 461 ? 16.241 10.367 -1.736 1.00 94.81 461 ASN A CA 1
ATOM 3511 C C . ASN A 1 461 ? 16.282 11.793 -2.289 1.00 94.81 461 ASN A C 1
ATOM 3513 O O . ASN A 1 461 ? 15.466 12.631 -1.910 1.00 94.81 461 ASN A O 1
ATOM 3517 N N . TRP A 1 462 ? 17.181 12.058 -3.241 1.00 93.12 462 TRP A N 1
ATOM 3518 C CA . TRP A 1 462 ? 17.264 13.350 -3.933 1.00 93.12 462 TRP A CA 1
ATOM 3519 C C . TRP A 1 462 ? 16.594 13.313 -5.309 1.00 93.12 462 TRP A C 1
ATOM 3521 O O . TRP A 1 462 ? 17.224 13.054 -6.342 1.00 93.12 462 TRP A O 1
ATOM 3531 N N . THR A 1 463 ? 15.297 13.625 -5.327 1.00 87.38 463 THR A N 1
ATOM 3532 C CA . THR A 1 463 ? 14.481 13.745 -6.548 1.00 87.38 463 THR A CA 1
ATOM 3533 C C . THR A 1 463 ? 14.825 15.020 -7.325 1.00 87.38 463 THR A C 1
ATOM 3535 O O . THR A 1 463 ? 14.137 16.037 -7.264 1.00 87.38 463 THR A O 1
ATOM 3538 N N . GLY A 1 464 ? 15.953 14.983 -8.032 1.00 85.62 464 GLY A N 1
ATOM 3539 C CA . GLY A 1 464 ? 16.584 16.190 -8.561 1.00 85.62 464 GLY A CA 1
ATOM 3540 C C . GLY A 1 464 ? 17.247 16.984 -7.435 1.00 85.62 464 GLY A C 1
ATOM 3541 O O . GLY A 1 464 ? 18.194 16.499 -6.817 1.00 85.62 464 GLY A O 1
ATOM 3542 N N . GLU A 1 465 ? 16.731 18.182 -7.166 1.00 85.38 465 GLU A N 1
ATOM 3543 C CA . GLU A 1 465 ? 17.243 19.099 -6.131 1.00 85.38 465 GLU A CA 1
ATOM 3544 C C . GLU A 1 465 ? 16.521 18.964 -4.778 1.00 85.38 465 GLU A C 1
ATOM 3546 O O . GLU A 1 465 ? 16.946 19.564 -3.792 1.00 85.38 465 GLU A O 1
ATOM 3551 N N . TYR A 1 466 ? 15.432 18.189 -4.715 1.00 83.38 466 TYR A N 1
ATOM 3552 C CA . TYR A 1 466 ? 14.574 18.100 -3.531 1.00 83.38 466 TYR A CA 1
ATOM 3553 C C . TYR A 1 466 ? 14.813 16.803 -2.740 1.00 83.38 466 TYR A C 1
ATOM 3555 O O . TYR A 1 466 ? 14.608 15.718 -3.304 1.00 83.38 466 TYR A O 1
ATOM 3563 N N . PRO A 1 467 ? 15.185 16.898 -1.446 1.00 91.94 467 PRO A N 1
ATOM 3564 C CA . PRO A 1 467 ? 15.301 15.748 -0.564 1.00 91.94 467 PRO A CA 1
ATOM 3565 C C . PRO A 1 467 ? 13.946 15.220 -0.098 1.00 91.94 467 PRO A C 1
ATOM 3567 O O . PRO A 1 467 ? 12.995 15.967 0.160 1.00 91.94 467 PRO A O 1
ATOM 3570 N N . PHE A 1 468 ? 13.892 13.905 0.063 1.00 89.75 468 PHE A N 1
ATOM 3571 C CA . PHE A 1 468 ? 12.697 13.178 0.450 1.00 89.75 468 PHE A CA 1
ATOM 3572 C C . PHE A 1 468 ? 13.081 11.948 1.279 1.00 89.75 468 PHE A C 1
ATOM 3574 O O . PHE A 1 468 ? 13.776 11.068 0.782 1.00 89.75 468 PHE A O 1
ATOM 3581 N N . ILE A 1 469 ? 12.644 11.858 2.536 1.00 95.88 469 ILE A N 1
ATOM 3582 C CA . ILE A 1 469 ? 12.833 10.642 3.342 1.00 95.88 469 ILE A CA 1
ATOM 3583 C C . ILE A 1 469 ? 11.746 9.652 2.944 1.00 95.88 469 ILE A C 1
ATOM 3585 O O . ILE A 1 469 ? 10.564 9.922 3.162 1.00 95.88 469 ILE A O 1
ATOM 3589 N N . PHE A 1 470 ? 12.115 8.505 2.381 1.00 94.75 470 PHE A N 1
ATOM 3590 C CA . PHE A 1 470 ? 11.138 7.455 2.115 1.00 94.75 470 PHE A CA 1
ATOM 3591 C C . PHE A 1 470 ? 10.677 6.776 3.409 1.00 94.75 470 PHE A C 1
ATOM 3593 O O . PHE A 1 470 ? 11.499 6.331 4.208 1.00 94.75 470 PHE A O 1
ATOM 3600 N N . SER A 1 471 ? 9.359 6.667 3.594 1.00 91.88 471 SER A N 1
ATOM 3601 C CA . SER A 1 471 ? 8.741 6.077 4.790 1.00 91.88 471 SER A CA 1
ATOM 3602 C C . SER A 1 471 ? 7.937 4.809 4.472 1.00 91.88 471 SER A C 1
ATOM 3604 O O . SER A 1 471 ? 8.286 4.075 3.554 1.00 91.88 471 SER A O 1
ATOM 3606 N N . ARG A 1 472 ? 6.901 4.482 5.253 1.00 93.75 472 ARG A N 1
ATOM 3607 C CA . ARG A 1 472 ? 6.252 3.160 5.229 1.00 93.75 472 ARG A CA 1
ATOM 3608 C C . ARG A 1 472 ? 5.486 2.831 3.938 1.00 93.75 472 ARG A C 1
ATOM 3610 O O . ARG A 1 472 ? 5.539 1.687 3.498 1.00 93.75 472 ARG A O 1
ATOM 3617 N N . ASP A 1 473 ? 4.857 3.808 3.283 1.00 94.50 473 ASP A N 1
ATOM 3618 C CA . ASP A 1 473 ? 4.138 3.608 2.008 1.00 94.50 473 ASP A CA 1
ATOM 3619 C C . ASP A 1 473 ? 4.992 3.997 0.780 1.00 94.50 473 ASP A C 1
ATOM 3621 O O . ASP A 1 473 ? 4.479 4.397 -0.266 1.00 94.50 473 ASP A O 1
ATOM 3625 N N . ARG A 1 474 ? 6.322 3.945 0.915 1.00 92.00 474 ARG A N 1
ATOM 3626 C CA . ARG A 1 474 ? 7.278 4.308 -0.141 1.00 92.00 474 ARG A CA 1
ATOM 3627 C C . ARG A 1 474 ? 7.215 3.372 -1.354 1.00 92.00 474 ARG A C 1
ATOM 3629 O O . ARG A 1 474 ? 6.887 2.195 -1.190 1.00 92.00 474 ARG A O 1
ATOM 3636 N N . PRO A 1 475 ? 7.646 3.837 -2.542 1.00 92.00 475 PRO A N 1
ATOM 3637 C CA . PRO A 1 475 ? 8.087 2.907 -3.567 1.00 92.00 475 PRO A CA 1
ATOM 3638 C C . PRO A 1 475 ? 9.346 2.168 -3.094 1.00 92.00 475 PRO A C 1
ATOM 3640 O O . PRO A 1 475 ? 10.175 2.728 -2.363 1.00 92.00 475 PRO A O 1
ATOM 3643 N N . ASP A 1 476 ? 9.524 0.923 -3.524 1.00 91.56 476 ASP A N 1
ATOM 3644 C CA . ASP A 1 476 ? 10.720 0.159 -3.160 1.00 91.56 476 ASP A CA 1
ATOM 3645 C C . ASP A 1 476 ? 11.930 0.518 -4.029 1.00 91.56 476 ASP A C 1
ATOM 3647 O O . ASP A 1 476 ? 13.039 0.518 -3.524 1.00 91.56 476 ASP A O 1
ATOM 3651 N N . LEU A 1 477 ? 11.734 0.897 -5.291 1.00 92.25 477 LEU A N 1
ATOM 3652 C CA . LEU A 1 477 ? 12.789 1.041 -6.296 1.00 92.25 477 LEU A CA 1
ATOM 3653 C C . LEU A 1 477 ? 12.689 2.357 -7.059 1.00 92.25 477 LEU A C 1
ATOM 3655 O O . LEU A 1 477 ? 11.607 2.886 -7.283 1.00 92.25 477 LEU A O 1
ATOM 3659 N N . GLY A 1 478 ? 13.821 2.873 -7.523 1.00 92.00 478 GLY A N 1
ATOM 3660 C CA . GLY A 1 478 ? 13.880 3.986 -8.467 1.00 92.00 478 GLY A CA 1
ATOM 3661 C C . GLY A 1 478 ? 15.319 4.419 -8.717 1.00 92.00 478 GLY A C 1
ATOM 3662 O O . GLY A 1 478 ? 16.248 3.828 -8.181 1.00 92.00 478 GLY A O 1
ATOM 3663 N N . GLY A 1 479 ? 15.529 5.439 -9.549 1.00 91.19 479 GLY A N 1
ATOM 3664 C CA . GLY A 1 479 ? 16.887 5.851 -9.943 1.00 91.19 479 GLY A CA 1
ATOM 3665 C C . GLY A 1 479 ? 17.227 7.296 -9.608 1.00 91.19 479 GLY A C 1
ATOM 3666 O O . GLY A 1 479 ? 17.619 8.073 -10.484 1.00 91.19 479 GLY A O 1
ATOM 3667 N N . PHE A 1 480 ? 17.063 7.644 -8.337 1.00 93.56 480 PHE A N 1
ATOM 3668 C CA . PHE A 1 480 ? 17.622 8.844 -7.718 1.00 93.56 480 PHE A CA 1
ATOM 3669 C C . PHE A 1 480 ? 18.529 8.433 -6.559 1.00 93.56 480 PHE A C 1
ATOM 3671 O O . PHE A 1 480 ? 18.207 7.498 -5.838 1.00 93.56 480 PHE A O 1
ATOM 3678 N N . ALA A 1 481 ? 19.651 9.115 -6.368 1.00 95.31 481 ALA A N 1
ATOM 3679 C CA . ALA A 1 481 ? 20.600 8.780 -5.318 1.00 95.31 481 ALA A CA 1
ATOM 3680 C C . ALA A 1 481 ? 20.007 9.017 -3.917 1.00 95.31 481 ALA A C 1
ATOM 3682 O O . ALA A 1 481 ? 19.401 10.062 -3.661 1.00 95.31 481 ALA A O 1
ATOM 3683 N N . CYS A 1 482 ? 20.255 8.074 -3.004 1.00 97.25 482 CYS A N 1
ATOM 3684 C CA . CYS A 1 482 ? 20.145 8.273 -1.559 1.00 97.25 482 CYS A CA 1
ATOM 3685 C C . CYS A 1 482 ? 21.555 8.404 -0.959 1.00 97.25 482 CYS A C 1
ATOM 3687 O O . CYS A 1 482 ? 22.252 7.391 -0.839 1.00 97.25 482 CYS A O 1
ATOM 3689 N N . PRO A 1 483 ? 22.027 9.619 -0.621 1.00 96.81 483 PRO A N 1
ATOM 3690 C CA . PRO A 1 483 ? 23.352 9.788 -0.030 1.00 96.81 483 PRO A CA 1
ATOM 3691 C C . PRO A 1 483 ? 23.453 9.287 1.412 1.00 96.81 483 PRO A C 1
ATOM 3693 O O . PRO A 1 483 ? 24.515 8.828 1.828 1.00 96.81 483 PRO A O 1
ATOM 3696 N N . VAL A 1 484 ? 22.350 9.363 2.157 1.00 97.38 484 VAL A N 1
ATOM 3697 C CA . VAL A 1 484 ? 22.226 8.862 3.529 1.00 97.38 484 VAL A CA 1
ATOM 3698 C C . VAL A 1 484 ? 20.942 8.050 3.680 1.00 97.38 484 VAL A C 1
ATOM 3700 O O . VAL A 1 484 ? 19.990 8.219 2.911 1.00 97.38 484 VAL A O 1
ATOM 3703 N N . THR A 1 485 ? 20.914 7.177 4.682 1.00 97.81 485 THR A N 1
ATOM 3704 C CA . THR A 1 485 ? 19.769 6.318 5.006 1.00 97.81 485 THR A CA 1
ATOM 3705 C C . THR A 1 485 ? 19.483 6.403 6.499 1.00 97.81 485 THR A C 1
ATOM 3707 O O . THR A 1 485 ? 20.397 6.214 7.297 1.00 97.81 485 THR A O 1
ATOM 3710 N N . ILE A 1 486 ? 18.246 6.717 6.888 1.00 97.56 486 ILE A N 1
ATOM 3711 C CA . ILE A 1 486 ? 17.838 6.766 8.300 1.00 97.56 486 ILE A CA 1
ATOM 3712 C C . ILE A 1 486 ? 18.023 5.389 8.941 1.00 97.56 486 ILE A C 1
ATOM 3714 O O . ILE A 1 486 ? 17.678 4.385 8.323 1.00 97.56 486 ILE A O 1
ATOM 3718 N N . CYS A 1 487 ? 18.547 5.344 10.168 1.00 95.88 487 CYS A N 1
ATOM 3719 C CA . CYS A 1 487 ? 18.630 4.092 10.918 1.00 95.88 487 CYS A CA 1
ATOM 3720 C C . CYS A 1 487 ? 17.222 3.506 11.096 1.00 95.88 487 CYS A C 1
ATOM 3722 O O . CYS A 1 487 ? 16.313 4.229 11.510 1.00 95.88 487 CYS A O 1
ATOM 3724 N N . SER A 1 488 ? 17.020 2.209 10.858 1.00 95.19 488 SER A N 1
ATOM 3725 C CA . SER A 1 488 ? 15.681 1.601 10.943 1.00 95.19 488 SER A CA 1
ATOM 3726 C C . SER A 1 488 ? 15.002 1.858 12.294 1.00 95.19 488 SER A C 1
ATOM 3728 O O . SER A 1 488 ? 13.822 2.199 12.336 1.00 95.19 488 SER A O 1
ATOM 3730 N N . ALA A 1 489 ? 15.766 1.792 13.389 1.00 95.31 489 ALA A N 1
ATOM 3731 C CA . ALA A 1 489 ? 15.303 2.047 14.753 1.00 95.31 489 ALA A CA 1
ATOM 3732 C C . ALA A 1 489 ? 15.052 3.537 15.088 1.00 95.31 489 ALA A C 1
ATOM 3734 O O . ALA A 1 489 ? 14.612 3.853 16.189 1.00 95.31 489 ALA A O 1
ATOM 3735 N N . GLU A 1 490 ? 15.300 4.462 14.160 1.00 96.12 490 GLU A N 1
ATOM 3736 C CA . GLU A 1 490 ? 14.999 5.897 14.291 1.00 96.12 490 GLU A CA 1
ATOM 3737 C C . GLU A 1 490 ? 13.779 6.314 13.457 1.00 96.12 490 GLU A C 1
ATOM 3739 O O . GLU A 1 490 ? 13.322 7.455 13.550 1.00 96.12 490 GLU A O 1
ATOM 3744 N N . MET A 1 491 ? 13.206 5.398 12.665 1.00 96.19 491 MET A N 1
ATOM 3745 C CA . MET A 1 491 ? 12.038 5.687 11.827 1.00 96.19 491 MET A CA 1
ATOM 3746 C C . MET A 1 491 ? 10.827 6.160 12.637 1.00 96.19 491 MET A C 1
ATOM 3748 O O . MET A 1 491 ? 10.024 6.934 12.118 1.00 96.19 491 MET A O 1
ATOM 3752 N N . TRP A 1 492 ? 10.734 5.798 13.920 1.00 96.44 492 TRP A N 1
ATOM 3753 C CA . TRP A 1 492 ? 9.687 6.307 14.802 1.00 96.44 492 TRP A CA 1
ATOM 3754 C C . TRP A 1 492 ? 9.715 7.830 14.974 1.00 96.44 492 TRP A C 1
ATOM 3756 O O . TRP A 1 492 ? 8.661 8.465 14.990 1.00 96.44 492 TRP A O 1
ATOM 3766 N N . LYS A 1 493 ? 10.905 8.443 14.986 1.00 97.12 493 LYS A N 1
ATOM 3767 C CA . LYS A 1 493 ? 11.053 9.905 15.004 1.00 97.12 493 LYS A CA 1
ATOM 3768 C C . LYS A 1 493 ? 10.527 10.520 13.712 1.00 97.12 493 LYS A C 1
ATOM 3770 O O . LYS A 1 493 ? 9.791 11.504 13.752 1.00 97.12 493 LYS A O 1
ATOM 3775 N N . VAL A 1 494 ? 10.837 9.903 12.565 1.00 96.94 494 VAL A N 1
ATOM 3776 C CA . VAL A 1 494 ? 10.313 10.316 11.248 1.00 96.94 494 VAL A CA 1
ATOM 3777 C C . VAL A 1 494 ? 8.783 10.257 11.233 1.00 96.94 494 VAL A C 1
ATOM 3779 O O . VAL A 1 494 ? 8.137 11.156 10.695 1.00 96.94 494 VAL A O 1
ATOM 3782 N N . GLY A 1 495 ? 8.188 9.248 11.875 1.00 96.56 495 GLY A N 1
ATOM 3783 C CA . GLY A 1 495 ? 6.739 9.118 12.020 1.00 96.56 495 GLY A CA 1
ATOM 3784 C C . GLY A 1 495 ? 6.059 10.229 12.822 1.00 96.56 495 GLY A C 1
ATOM 3785 O O . GLY A 1 495 ? 4.850 10.424 12.671 1.00 96.56 495 GLY A O 1
ATOM 3786 N N . GLN A 1 496 ? 6.824 10.989 13.605 1.00 97.06 496 GLN A N 1
ATOM 3787 C CA . GLN A 1 496 ? 6.344 12.078 14.457 1.00 97.06 496 GLN A CA 1
ATOM 3788 C C . GLN A 1 496 ? 6.671 13.475 13.909 1.00 97.06 496 GLN A C 1
ATOM 3790 O O . GLN A 1 496 ? 6.228 14.486 14.454 1.00 97.06 496 GLN A O 1
ATOM 3795 N N . LEU A 1 497 ? 7.392 13.560 12.789 1.00 95.56 497 LEU A N 1
ATOM 3796 C CA . LEU A 1 497 ? 7.654 14.824 12.110 1.00 95.56 497 LEU A CA 1
ATOM 3797 C C . LEU A 1 497 ? 6.362 15.442 11.552 1.00 95.56 497 LEU A C 1
ATOM 3799 O O . LEU A 1 497 ? 5.584 14.775 10.868 1.00 95.56 497 LEU A O 1
ATOM 3803 N N . LYS A 1 498 ? 6.177 16.745 11.787 1.00 90.69 498 LYS A N 1
ATOM 3804 C CA . LYS A 1 498 ? 5.077 17.571 11.258 1.00 90.69 498 LYS A CA 1
ATOM 3805 C C . LYS A 1 498 ? 5.618 18.715 10.402 1.00 90.69 498 LYS A C 1
ATOM 3807 O O . LYS A 1 498 ? 6.784 19.076 10.531 1.00 90.69 498 LYS A O 1
ATOM 3812 N N . ALA A 1 499 ? 4.778 19.293 9.545 1.00 88.81 499 ALA A N 1
ATOM 3813 C CA . ALA A 1 499 ? 5.157 20.440 8.716 1.00 88.81 499 ALA A CA 1
ATOM 3814 C C . ALA A 1 499 ? 5.740 21.585 9.567 1.00 88.81 499 ALA A C 1
ATOM 3816 O O . ALA A 1 499 ? 5.227 21.882 10.646 1.00 88.81 499 ALA A O 1
ATOM 3817 N N . GLY A 1 500 ? 6.826 22.196 9.092 1.00 89.38 500 GLY A N 1
ATOM 3818 C CA . GLY A 1 500 ? 7.573 23.236 9.802 1.00 89.38 500 GLY A CA 1
ATOM 3819 C C . GLY A 1 500 ? 8.533 22.723 10.883 1.00 89.38 500 GLY A C 1
ATOM 3820 O O . GLY A 1 500 ? 9.368 23.493 11.349 1.00 89.38 500 GLY A O 1
ATOM 3821 N N . HIS A 1 501 ? 8.474 21.442 11.271 1.00 92.62 501 HIS A N 1
ATOM 3822 C CA . HIS A 1 501 ? 9.442 20.869 12.208 1.00 92.62 501 HIS A CA 1
ATOM 3823 C C . HIS A 1 501 ? 10.829 20.863 11.563 1.00 92.62 501 HIS A C 1
ATOM 3825 O O . HIS A 1 501 ? 10.980 20.457 10.408 1.00 92.62 501 HIS A O 1
ATOM 3831 N N . ALA A 1 502 ? 11.831 21.312 12.311 1.00 95.31 502 ALA A N 1
ATOM 3832 C CA . ALA A 1 502 ? 13.201 21.372 11.861 1.00 95.31 502 ALA A CA 1
ATOM 3833 C C . ALA A 1 502 ? 14.138 20.497 12.704 1.00 95.31 502 ALA A C 1
ATOM 3835 O O . ALA A 1 502 ? 14.066 20.523 13.928 1.00 95.31 502 ALA A O 1
ATOM 3836 N N . PHE A 1 503 ? 15.036 19.767 12.043 1.00 96.50 503 PHE A N 1
ATOM 3837 C CA . PHE A 1 503 ? 15.973 18.828 12.670 1.00 96.50 503 PHE A CA 1
ATOM 3838 C C . PHE A 1 503 ? 17.312 18.795 11.914 1.00 96.50 503 PHE A C 1
ATOM 3840 O O . PHE A 1 503 ? 17.458 19.404 10.848 1.00 96.50 503 PHE A O 1
ATOM 3847 N N . ARG A 1 504 ? 18.302 18.077 12.453 1.00 96.75 504 ARG A N 1
ATOM 3848 C CA . ARG A 1 504 ? 19.579 17.790 11.776 1.00 96.75 504 ARG A CA 1
ATOM 3849 C C . ARG A 1 504 ? 19.801 16.295 11.592 1.00 96.75 504 ARG A C 1
ATOM 3851 O O . ARG A 1 504 ? 19.389 15.485 12.421 1.00 96.75 504 ARG A O 1
ATOM 3858 N N . PHE A 1 505 ? 20.478 15.934 10.506 1.00 96.38 505 PHE A N 1
ATOM 3859 C CA . PHE A 1 505 ? 20.969 14.574 10.320 1.00 96.38 505 PHE A CA 1
ATOM 3860 C C . PHE A 1 505 ? 22.278 14.390 11.073 1.00 96.38 505 PHE A C 1
ATOM 3862 O O . PHE A 1 505 ? 23.204 15.183 10.910 1.00 96.38 505 PHE A O 1
ATOM 3869 N N . GLN A 1 506 ? 22.377 13.301 11.822 1.00 94.19 506 GLN A N 1
ATOM 3870 C CA . GLN A 1 506 ? 23.600 12.936 12.517 1.00 94.19 506 GLN A CA 1
ATOM 3871 C C . GLN A 1 506 ? 24.077 11.573 12.007 1.00 94.19 506 GLN A C 1
ATOM 3873 O O . GLN A 1 506 ? 23.345 10.584 12.044 1.00 94.19 506 GLN A O 1
ATOM 3878 N N . LEU A 1 507 ? 25.302 11.537 11.479 1.00 94.00 507 LEU A N 1
ATOM 3879 C CA . LEU A 1 507 ? 25.889 10.305 10.959 1.00 94.00 507 LEU A CA 1
ATOM 3880 C C . LEU A 1 507 ? 26.328 9.397 12.105 1.00 94.00 507 LEU A C 1
ATOM 3882 O O . LEU A 1 507 ? 26.993 9.852 13.036 1.00 94.00 507 LEU A O 1
ATOM 3886 N N . VAL A 1 508 ? 26.002 8.114 11.982 1.00 93.88 508 VAL A N 1
ATOM 3887 C CA . VAL A 1 508 ? 26.414 7.057 12.910 1.00 93.88 508 VAL A CA 1
ATOM 3888 C C . VAL A 1 508 ? 27.000 5.864 12.152 1.00 93.88 508 VAL A C 1
ATOM 3890 O O . VAL A 1 508 ? 26.856 5.746 10.928 1.00 93.88 508 VAL A O 1
ATOM 3893 N N . THR A 1 509 ? 27.710 4.992 12.862 1.00 93.88 509 THR A N 1
ATOM 3894 C CA . THR A 1 509 ? 28.253 3.754 12.290 1.00 93.88 509 THR A CA 1
ATOM 3895 C C . THR A 1 509 ? 27.189 2.655 12.209 1.00 93.88 509 THR A C 1
ATOM 3897 O O . THR A 1 509 ? 26.110 2.768 12.791 1.00 93.88 509 THR A O 1
ATOM 3900 N N . PHE A 1 510 ? 27.494 1.566 11.495 1.00 94.75 510 PHE A N 1
ATOM 3901 C CA . PHE A 1 510 ? 26.656 0.364 11.519 1.00 94.75 510 PHE A CA 1
ATOM 3902 C C . PHE A 1 510 ? 26.479 -0.167 12.951 1.00 94.75 510 PHE A C 1
ATOM 3904 O O . PHE A 1 510 ? 25.356 -0.442 13.357 1.00 94.75 510 PHE A O 1
ATOM 3911 N N . GLU A 1 511 ? 27.554 -0.216 13.743 1.00 93.81 511 GLU A N 1
ATOM 3912 C CA . GLU A 1 511 ? 27.504 -0.701 15.130 1.00 93.81 511 GLU A CA 1
ATOM 3913 C C . GLU A 1 511 ? 26.590 0.148 16.016 1.00 93.81 511 GLU A C 1
ATOM 3915 O O . GLU A 1 511 ? 25.795 -0.392 16.785 1.00 93.81 511 GLU A O 1
ATOM 3920 N N . ASP A 1 512 ? 26.646 1.474 15.863 1.00 93.88 512 ASP A N 1
ATOM 3921 C CA . ASP A 1 512 ? 25.746 2.383 16.575 1.00 93.88 512 ASP A CA 1
ATOM 3922 C C . ASP A 1 512 ? 24.281 2.109 16.202 1.00 93.88 512 ASP A C 1
ATOM 3924 O O . ASP A 1 512 ? 23.418 2.065 17.076 1.00 93.88 512 ASP A O 1
ATOM 3928 N N . ALA A 1 513 ? 23.985 1.890 14.914 1.00 94.88 513 ALA A N 1
ATOM 3929 C CA . ALA A 1 513 ? 22.630 1.593 14.446 1.00 94.88 513 ALA A CA 1
ATOM 3930 C C . ALA A 1 513 ? 22.096 0.259 15.001 1.00 94.88 513 ALA A C 1
ATOM 3932 O O . ALA A 1 513 ? 20.931 0.176 15.412 1.00 94.88 513 ALA A O 1
ATOM 3933 N N . VAL A 1 514 ? 22.947 -0.770 15.078 1.00 95.50 514 VAL A N 1
ATOM 3934 C CA . VAL A 1 514 ? 22.594 -2.050 15.709 1.00 95.50 514 VAL A CA 1
ATOM 3935 C C . VAL A 1 514 ? 22.354 -1.869 17.208 1.00 95.50 514 VAL A C 1
ATOM 3937 O O . VAL A 1 514 ? 21.389 -2.415 17.742 1.00 95.50 514 VAL A O 1
ATOM 3940 N N . GLU A 1 515 ? 23.171 -1.071 17.894 1.00 94.69 515 GLU A N 1
ATOM 3941 C CA . GLU A 1 515 ? 22.994 -0.805 19.323 1.00 94.69 515 GLU A CA 1
ATOM 3942 C C . GLU A 1 515 ? 21.714 -0.012 19.621 1.00 94.69 515 GLU A C 1
ATOM 3944 O O . GLU A 1 515 ? 20.973 -0.357 20.542 1.00 94.69 515 GLU A O 1
ATOM 3949 N N . ILE A 1 516 ? 21.384 0.990 18.798 1.00 95.06 516 ILE A N 1
ATOM 3950 C CA . ILE A 1 516 ? 20.104 1.709 18.888 1.00 95.06 516 ILE A CA 1
ATOM 3951 C C . ILE A 1 516 ? 18.935 0.727 18.726 1.00 95.06 516 ILE A C 1
ATOM 3953 O O . ILE A 1 516 ? 17.974 0.784 19.495 1.00 95.06 516 ILE A O 1
ATOM 3957 N N . THR A 1 517 ? 19.036 -0.211 17.780 1.00 95.44 517 THR A N 1
ATOM 3958 C CA . THR A 1 517 ? 18.021 -1.255 17.572 1.00 95.44 517 THR A CA 1
ATOM 3959 C C . THR A 1 517 ? 17.873 -2.144 18.808 1.00 95.44 517 THR A C 1
ATOM 3961 O O . THR A 1 517 ? 16.762 -2.313 19.311 1.00 95.44 517 THR A O 1
ATOM 3964 N N . ARG A 1 518 ? 18.982 -2.656 19.363 1.00 95.69 518 ARG A N 1
ATOM 3965 C CA . ARG A 1 518 ? 18.965 -3.474 20.591 1.00 95.69 518 ARG A CA 1
ATOM 3966 C C . ARG A 1 518 ? 18.355 -2.730 21.770 1.00 95.69 518 ARG A C 1
ATOM 3968 O O . ARG A 1 518 ? 17.586 -3.321 22.524 1.00 95.69 518 ARG A O 1
ATOM 3975 N N . ARG A 1 519 ? 18.670 -1.443 21.927 1.00 94.88 519 ARG A N 1
ATOM 3976 C CA . ARG A 1 519 ? 18.119 -0.611 23.000 1.00 94.88 519 ARG A CA 1
ATOM 3977 C C . ARG A 1 519 ? 16.610 -0.426 22.857 1.00 94.88 519 ARG A C 1
ATOM 3979 O O . ARG A 1 519 ? 15.905 -0.541 23.854 1.00 94.88 519 ARG A O 1
ATOM 3986 N N . ASN A 1 520 ? 16.110 -0.168 21.649 1.00 95.81 520 ASN A N 1
ATOM 3987 C CA . ASN A 1 520 ? 14.672 -0.017 21.418 1.00 95.81 520 ASN A CA 1
ATOM 3988 C C . ASN A 1 520 ? 13.912 -1.329 21.682 1.00 95.81 520 ASN A C 1
ATOM 3990 O O . ASN A 1 520 ? 12.886 -1.309 22.360 1.00 95.81 520 ASN A O 1
ATOM 3994 N N . GLU A 1 521 ? 14.432 -2.473 21.225 1.00 96.06 521 GLU A N 1
ATOM 3995 C CA . GLU A 1 521 ? 13.844 -3.785 21.545 1.00 96.06 521 GLU A CA 1
ATOM 3996 C C . GLU A 1 521 ? 13.930 -4.103 23.046 1.00 96.06 521 GLU A C 1
ATOM 3998 O O . GLU A 1 521 ? 12.980 -4.618 23.635 1.00 96.06 521 GLU A O 1
ATOM 4003 N N . GLY A 1 522 ? 15.044 -3.743 23.693 1.00 96.50 522 GLY A N 1
ATOM 4004 C CA . GLY A 1 522 ? 15.217 -3.853 25.139 1.00 96.50 522 GLY A CA 1
ATOM 4005 C C . GLY A 1 522 ? 14.188 -3.029 25.914 1.00 96.50 522 GLY A C 1
ATOM 4006 O O . GLY A 1 522 ? 13.578 -3.544 26.846 1.00 96.50 522 GLY A O 1
ATOM 4007 N N . TYR A 1 523 ? 13.931 -1.791 25.488 1.00 96.88 523 TYR A N 1
ATOM 4008 C CA . TYR A 1 523 ? 12.896 -0.929 26.060 1.00 96.88 523 TYR A CA 1
ATOM 4009 C C . TYR A 1 523 ? 11.502 -1.561 25.966 1.00 96.88 523 TYR A C 1
ATOM 4011 O O . TYR A 1 523 ? 10.799 -1.638 26.973 1.00 96.88 523 TYR A O 1
ATOM 4019 N N . LEU A 1 524 ? 11.118 -2.068 24.790 1.00 97.25 524 LEU A N 1
ATOM 4020 C CA . LEU A 1 524 ? 9.821 -2.724 24.598 1.00 97.25 524 LEU A CA 1
ATOM 4021 C C . LEU A 1 524 ? 9.686 -3.988 25.454 1.00 97.25 524 LEU A C 1
ATOM 4023 O O . LEU A 1 524 ? 8.635 -4.221 26.050 1.00 97.25 524 LEU A O 1
ATOM 4027 N N . LYS A 1 525 ? 10.759 -4.779 25.566 1.00 96.94 525 LYS A N 1
ATOM 4028 C CA . LYS A 1 525 ? 10.786 -5.970 26.419 1.00 96.94 525 LYS A CA 1
ATOM 4029 C C . LYS A 1 525 ? 10.637 -5.619 27.902 1.00 96.94 525 LYS A C 1
ATOM 4031 O O . LYS A 1 525 ? 9.837 -6.250 28.588 1.00 96.94 525 LYS A O 1
ATOM 4036 N N . SER A 1 526 ? 11.368 -4.618 28.394 1.00 96.94 526 SER A N 1
ATOM 4037 C CA . SER A 1 526 ? 11.249 -4.164 29.785 1.00 96.94 526 SER A CA 1
ATOM 4038 C C . SER A 1 526 ? 9.872 -3.558 30.069 1.00 96.94 526 SER A C 1
ATOM 4040 O O . SER A 1 526 ? 9.325 -3.762 31.147 1.00 96.94 526 SER A O 1
ATOM 4042 N N . LEU A 1 527 ? 9.265 -2.861 29.104 1.00 95.88 527 LEU A N 1
ATOM 4043 C CA . LEU A 1 527 ? 7.888 -2.383 29.236 1.00 95.88 527 LEU A CA 1
ATOM 4044 C C . LEU A 1 527 ? 6.876 -3.522 29.353 1.00 95.88 527 LEU A C 1
ATOM 4046 O O . LEU A 1 527 ? 5.975 -3.431 30.181 1.00 95.88 527 LEU A O 1
ATOM 4050 N N . ALA A 1 528 ? 7.013 -4.578 28.548 1.00 96.44 528 ALA A N 1
ATOM 4051 C CA . ALA A 1 528 ? 6.131 -5.739 28.638 1.00 96.44 528 ALA A CA 1
ATOM 4052 C C . ALA A 1 528 ? 6.205 -6.386 30.029 1.00 96.44 528 ALA A C 1
ATOM 4054 O O . ALA A 1 528 ? 5.174 -6.560 30.672 1.00 96.44 528 ALA A O 1
ATOM 4055 N N . ALA A 1 529 ? 7.419 -6.606 30.542 1.00 95.94 529 ALA A N 1
ATOM 4056 C CA . ALA A 1 529 ? 7.632 -7.116 31.896 1.00 95.94 529 ALA A CA 1
ATOM 4057 C C . ALA A 1 529 ? 7.016 -6.202 32.977 1.00 95.94 529 ALA A C 1
ATOM 4059 O O . ALA A 1 529 ? 6.329 -6.684 33.877 1.00 95.94 529 ALA A O 1
ATOM 4060 N N . LEU A 1 530 ? 7.176 -4.875 32.858 1.00 95.06 530 LEU A N 1
ATOM 4061 C CA . LEU A 1 530 ? 6.556 -3.911 33.777 1.00 95.06 530 LEU A CA 1
ATOM 4062 C C . LEU A 1 530 ? 5.018 -3.989 33.752 1.00 95.06 530 LEU A C 1
ATOM 4064 O O . LEU A 1 530 ? 4.376 -3.940 34.801 1.00 95.06 530 LEU A O 1
ATOM 4068 N N . VAL A 1 531 ? 4.418 -4.104 32.564 1.00 94.00 531 VAL A N 1
ATOM 4069 C CA . VAL A 1 531 ? 2.958 -4.208 32.384 1.00 94.00 531 VAL A CA 1
ATOM 4070 C C . VAL A 1 531 ? 2.406 -5.532 32.928 1.00 94.00 531 VAL A C 1
ATOM 4072 O O . VAL A 1 531 ? 1.278 -5.557 33.431 1.00 94.00 531 VAL A O 1
ATOM 4075 N N . ASP A 1 532 ? 3.209 -6.596 32.892 1.00 92.38 532 ASP A N 1
ATOM 4076 C CA . ASP A 1 532 ? 2.900 -7.903 33.484 1.00 92.38 532 ASP A CA 1
ATOM 4077 C C . ASP A 1 532 ? 3.132 -7.949 35.009 1.00 92.38 532 ASP A C 1
ATOM 4079 O O . ASP A 1 532 ? 2.789 -8.932 35.670 1.00 92.38 532 ASP A O 1
ATOM 4083 N N . GLY A 1 533 ? 3.625 -6.853 35.598 1.00 91.56 533 GLY A N 1
ATOM 4084 C CA . GLY A 1 533 ? 3.787 -6.681 37.042 1.00 91.56 533 GLY A CA 1
ATOM 4085 C C . GLY A 1 533 ? 5.160 -7.078 37.586 1.00 91.56 533 GLY A C 1
ATOM 4086 O O . GLY A 1 533 ? 5.302 -7.218 38.801 1.00 91.56 533 GLY A O 1
ATOM 4087 N N . GLU A 1 534 ? 6.163 -7.258 36.725 1.00 93.12 534 GLU A N 1
ATOM 4088 C CA . GLU A 1 534 ? 7.548 -7.491 37.140 1.00 93.12 534 GLU A CA 1
ATOM 4089 C C . GLU A 1 534 ? 8.236 -6.180 37.565 1.00 93.12 534 GLU A C 1
ATOM 4091 O O . GLU A 1 534 ? 8.056 -5.124 36.953 1.00 93.12 534 GLU A O 1
ATOM 4096 N N . GLU A 1 535 ? 9.073 -6.238 38.607 1.00 89.06 535 GLU A N 1
ATOM 4097 C CA . GLU A 1 535 ? 9.933 -5.113 38.993 1.00 89.06 535 GLU A CA 1
ATOM 4098 C C . GLU A 1 535 ? 11.125 -5.016 38.028 1.00 89.06 535 GLU A C 1
ATOM 4100 O O . GLU A 1 535 ? 12.122 -5.724 38.175 1.00 89.06 535 GLU A O 1
ATOM 4105 N N . THR A 1 536 ? 11.031 -4.128 37.037 1.00 91.88 536 THR A N 1
ATOM 4106 C CA . THR A 1 536 ? 12.116 -3.852 36.086 1.00 91.88 536 THR A CA 1
ATOM 4107 C C . THR A 1 536 ? 12.306 -2.356 35.863 1.00 91.88 536 THR A C 1
ATOM 4109 O O . THR A 1 536 ? 11.349 -1.582 35.819 1.00 91.88 536 THR A O 1
ATOM 4112 N N . GLU A 1 537 ? 13.558 -1.941 35.684 1.00 91.62 537 GLU A N 1
ATOM 4113 C CA . GLU A 1 537 ? 13.883 -0.589 35.236 1.00 91.62 537 GLU A CA 1
ATOM 4114 C C . GLU A 1 537 ? 13.591 -0.469 33.734 1.00 91.62 537 GLU A C 1
ATOM 4116 O O . GLU A 1 537 ? 13.930 -1.355 32.941 1.00 91.62 537 GLU A O 1
ATOM 4121 N N . VAL A 1 538 ? 12.930 0.620 33.345 1.00 94.31 538 VAL A N 1
ATOM 4122 C CA . VAL A 1 538 ? 12.574 0.907 31.955 1.00 94.31 538 VAL A CA 1
ATOM 4123 C C . VAL A 1 538 ? 13.189 2.243 31.571 1.00 94.31 538 VAL A C 1
ATOM 4125 O O . VAL A 1 538 ? 12.827 3.280 32.121 1.00 94.31 538 VAL A O 1
ATOM 4128 N N . THR A 1 539 ? 14.082 2.212 30.586 1.00 92.94 539 THR A N 1
ATOM 4129 C CA . THR A 1 539 ? 14.732 3.412 30.054 1.00 92.94 539 THR A CA 1
ATOM 4130 C C . THR A 1 539 ? 14.205 3.679 28.649 1.00 92.94 539 THR A C 1
ATOM 4132 O O . THR A 1 539 ? 14.411 2.832 27.774 1.00 92.94 539 THR A O 1
ATOM 4135 N N . PRO A 1 540 ? 13.528 4.815 28.400 1.00 91.81 540 PRO A N 1
ATOM 4136 C CA . PRO A 1 540 ? 13.045 5.141 27.066 1.00 91.81 540 PRO A CA 1
ATOM 4137 C C . PRO A 1 540 ? 14.213 5.347 26.089 1.00 91.81 540 PRO A C 1
ATOM 4139 O O . PRO A 1 540 ? 15.328 5.681 26.510 1.00 91.81 540 PRO A O 1
ATOM 4142 N N . PRO A 1 541 ? 13.986 5.179 24.775 1.00 91.25 541 PRO A N 1
ATOM 4143 C CA . PRO A 1 541 ? 14.988 5.517 23.774 1.00 91.25 541 PRO A CA 1
ATOM 4144 C C . PRO A 1 541 ? 15.445 6.973 23.916 1.00 91.25 541 PRO A C 1
ATOM 4146 O O . PRO A 1 541 ? 14.628 7.883 24.025 1.00 91.25 541 PRO A O 1
ATOM 4149 N N . GLY A 1 542 ? 16.759 7.190 23.901 1.00 83.44 542 GLY A N 1
ATOM 4150 C CA . GLY A 1 542 ? 17.370 8.510 24.069 1.00 83.44 542 GLY A CA 1
ATOM 4151 C C . GLY A 1 542 ? 18.508 8.779 23.080 1.00 83.44 542 GLY A C 1
ATOM 4152 O O . GLY A 1 542 ? 18.749 7.989 22.164 1.00 83.44 542 GLY A O 1
ATOM 4153 N N . PRO A 1 543 ? 19.253 9.878 23.236 1.00 77.94 543 PRO A N 1
ATOM 4154 C CA . PRO A 1 543 ? 20.454 10.106 22.442 1.00 77.94 543 PRO A CA 1
ATOM 4155 C C . PRO A 1 543 ? 21.500 9.012 22.705 1.00 77.94 543 PRO A C 1
ATOM 4157 O O . PRO A 1 543 ? 21.593 8.468 23.807 1.00 77.94 543 PRO A O 1
ATOM 4160 N N . THR A 1 544 ? 22.283 8.681 21.683 1.00 71.00 544 THR A N 1
ATOM 4161 C CA . THR A 1 544 ? 23.429 7.770 21.797 1.00 71.00 544 THR A CA 1
ATOM 4162 C C . THR A 1 544 ? 24.704 8.591 21.665 1.00 71.00 544 THR A C 1
ATOM 4164 O O . THR A 1 544 ? 24.805 9.462 20.802 1.00 71.00 544 THR A O 1
ATOM 4167 N N . THR A 1 545 ? 25.704 8.329 22.506 1.00 60.22 545 THR A N 1
ATOM 4168 C CA . THR A 1 545 ? 27.023 8.955 22.369 1.00 60.22 545 THR A CA 1
ATOM 4169 C C . THR A 1 545 ? 27.786 8.299 21.220 1.00 60.22 545 THR A C 1
ATOM 4171 O O . THR A 1 545 ? 28.553 7.364 21.439 1.00 60.22 545 THR A O 1
ATOM 4174 N N . SER A 1 546 ? 27.582 8.776 19.992 1.00 56.50 546 SER A N 1
ATOM 4175 C CA . SER A 1 546 ? 28.427 8.385 18.860 1.00 56.50 546 SER A CA 1
ATOM 4176 C C . SER A 1 546 ? 29.802 9.034 19.019 1.00 56.50 546 SER A C 1
ATOM 4178 O O . SER A 1 546 ? 29.928 10.259 19.056 1.00 56.50 546 SER A O 1
ATOM 4180 N N . GLY A 1 547 ? 30.859 8.223 19.089 1.00 53.97 547 GLY A N 1
ATOM 4181 C CA . GLY A 1 547 ? 32.221 8.723 18.901 1.00 53.97 547 GLY A CA 1
ATOM 4182 C C . GLY A 1 547 ? 32.385 9.320 17.498 1.00 53.97 547 GLY A C 1
ATOM 4183 O O . GLY A 1 547 ? 31.678 8.934 16.569 1.00 53.97 547 GLY A O 1
ATOM 4184 N N . SER A 1 548 ? 33.322 10.257 17.328 1.00 55.44 548 SER A N 1
ATOM 4185 C CA . SER A 1 548 ? 33.702 10.829 16.024 1.00 55.44 548 SER A CA 1
ATOM 4186 C C . SER A 1 548 ? 34.417 9.777 15.163 1.00 55.44 548 SER A C 1
ATOM 4188 O O . SER A 1 548 ? 35.642 9.779 15.027 1.00 55.44 548 SER A O 1
ATOM 4190 N N . GLN A 1 549 ? 33.668 8.803 14.647 1.00 66.69 549 GLN A N 1
ATOM 4191 C CA . GLN A 1 549 ? 34.177 7.792 13.730 1.00 66.69 549 GLN A CA 1
ATOM 4192 C C . GLN A 1 549 ? 33.827 8.163 12.291 1.00 66.69 549 GLN A C 1
ATOM 4194 O O . GLN A 1 549 ? 32.726 8.607 11.974 1.00 66.69 549 GLN A O 1
ATOM 4199 N N . LYS A 1 550 ? 34.801 7.987 11.398 1.00 76.25 550 LYS A N 1
ATOM 4200 C CA . LYS A 1 550 ? 34.643 8.270 9.974 1.00 76.25 550 LYS A CA 1
ATOM 4201 C C . LYS A 1 550 ? 33.748 7.201 9.344 1.00 76.25 550 LYS A C 1
ATOM 4203 O O . LYS A 1 550 ? 34.130 6.036 9.304 1.00 76.25 550 LYS A O 1
ATOM 4208 N N . THR A 1 551 ? 32.591 7.596 8.826 1.00 84.25 551 THR A N 1
ATOM 4209 C CA . THR A 1 551 ? 31.677 6.699 8.105 1.00 84.25 551 THR A CA 1
ATOM 4210 C C . THR A 1 551 ? 32.031 6.639 6.613 1.00 84.25 551 THR A C 1
ATOM 4212 O O . THR A 1 551 ? 32.550 7.602 6.042 1.00 84.25 551 THR A O 1
ATOM 4215 N N . THR A 1 552 ? 31.759 5.506 5.962 1.00 88.56 552 THR A N 1
ATOM 4216 C CA . THR A 1 552 ? 31.908 5.317 4.508 1.00 88.56 552 THR A CA 1
ATOM 4217 C C . THR A 1 552 ? 30.660 4.646 3.948 1.00 88.56 552 THR A C 1
ATOM 4219 O O . THR A 1 552 ? 30.076 3.791 4.605 1.00 88.56 552 THR A O 1
ATOM 4222 N N . SER A 1 553 ? 30.256 5.028 2.739 1.00 94.00 553 SER A N 1
ATOM 4223 C CA . SER A 1 553 ? 29.170 4.369 2.004 1.00 94.00 553 SER A CA 1
ATOM 4224 C C . SER A 1 553 ? 29.645 3.229 1.112 1.00 94.00 553 SER A C 1
ATOM 4226 O O . SER A 1 553 ? 28.837 2.374 0.766 1.00 94.00 553 SER A O 1
ATOM 4228 N N . ILE A 1 554 ? 30.933 3.180 0.754 1.00 96.88 554 ILE A N 1
ATOM 4229 C CA . ILE A 1 554 ? 31.533 2.049 0.036 1.00 96.88 554 ILE A CA 1
ATOM 4230 C C . ILE A 1 554 ? 32.171 1.124 1.071 1.00 96.88 554 ILE A C 1
ATOM 4232 O O . ILE A 1 554 ? 33.103 1.530 1.770 1.00 96.88 554 ILE A O 1
ATOM 4236 N N . LEU A 1 555 ? 31.657 -0.102 1.153 1.00 97.06 555 LEU A N 1
ATOM 4237 C CA . LEU A 1 555 ? 32.134 -1.165 2.036 1.00 97.06 555 LEU A CA 1
ATOM 4238 C C . LEU A 1 555 ? 33.321 -1.908 1.416 1.00 97.06 555 LEU A C 1
ATOM 4240 O O . LEU A 1 555 ? 34.303 -2.200 2.094 1.00 97.06 555 LEU A O 1
ATOM 4244 N N . HIS A 1 556 ? 33.241 -2.200 0.115 1.00 97.56 556 HIS A N 1
ATOM 4245 C CA . HIS A 1 556 ? 34.298 -2.883 -0.626 1.00 97.56 556 HIS A CA 1
ATOM 4246 C C . HIS A 1 556 ? 34.229 -2.564 -2.126 1.00 97.56 556 HIS A C 1
ATOM 4248 O O . HIS A 1 556 ? 33.187 -2.160 -2.647 1.00 97.56 556 HIS A O 1
ATOM 4254 N N . THR A 1 557 ? 35.339 -2.731 -2.846 1.00 96.94 557 THR A N 1
ATOM 4255 C CA . THR A 1 557 ? 35.372 -2.632 -4.312 1.00 96.94 557 THR A CA 1
ATOM 4256 C C . THR A 1 557 ? 36.343 -3.651 -4.887 1.00 96.94 557 THR A C 1
ATOM 4258 O O . THR A 1 557 ? 37.512 -3.667 -4.505 1.00 96.94 557 THR A O 1
ATOM 4261 N N . THR A 1 558 ? 35.873 -4.441 -5.848 1.00 95.25 558 THR A N 1
ATOM 4262 C CA . THR A 1 558 ? 36.697 -5.357 -6.644 1.00 95.25 558 THR A CA 1
ATOM 4263 C C . THR A 1 558 ? 36.914 -4.770 -8.036 1.00 95.25 558 THR A C 1
ATOM 4265 O O . THR A 1 558 ? 36.032 -4.123 -8.603 1.00 95.25 558 THR A O 1
ATOM 4268 N N . GLN A 1 559 ? 38.116 -4.944 -8.587 1.00 93.69 559 GLN A N 1
ATOM 4269 C CA . GLN A 1 559 ? 38.433 -4.506 -9.950 1.00 93.69 559 GLN A CA 1
ATOM 4270 C C . GLN A 1 559 ? 37.838 -5.475 -10.978 1.00 93.69 559 GLN A C 1
ATOM 4272 O O . GLN A 1 559 ? 37.612 -6.642 -10.672 1.00 93.69 559 GLN A O 1
ATOM 4277 N N . SER A 1 560 ? 37.616 -5.003 -12.205 1.00 90.25 560 SER A N 1
ATOM 4278 C CA . SER A 1 560 ? 37.176 -5.869 -13.305 1.00 90.25 560 SER A CA 1
ATOM 4279 C C . SER A 1 560 ? 38.209 -6.959 -13.610 1.00 90.25 560 SER A C 1
ATOM 4281 O O . SER A 1 560 ? 39.408 -6.665 -13.673 1.00 90.25 560 SER A O 1
ATOM 4283 N N . LEU A 1 561 ? 37.747 -8.179 -13.885 1.00 87.25 561 LEU A N 1
ATOM 4284 C CA . LEU A 1 561 ? 38.581 -9.321 -14.261 1.00 87.25 561 LEU A CA 1
ATOM 4285 C C . LEU A 1 561 ? 38.019 -9.985 -15.526 1.00 87.25 561 LEU A C 1
ATOM 4287 O O . LEU A 1 561 ? 37.020 -10.697 -15.476 1.00 87.25 561 LEU A O 1
ATOM 4291 N N . GLY A 1 562 ? 38.666 -9.764 -16.674 1.00 84.56 562 GLY A N 1
ATOM 4292 C CA . GLY A 1 562 ? 38.154 -10.252 -17.960 1.00 84.56 562 GLY A CA 1
ATOM 4293 C C . GLY A 1 562 ? 36.793 -9.629 -18.293 1.00 84.56 562 GLY A C 1
ATOM 4294 O O . GLY A 1 562 ? 36.662 -8.408 -18.264 1.00 84.56 562 GLY A O 1
ATOM 4295 N N . ASP A 1 563 ? 35.796 -10.466 -18.588 1.00 82.31 563 ASP A N 1
ATOM 4296 C CA . ASP A 1 563 ? 34.406 -10.042 -18.814 1.00 82.31 563 ASP A CA 1
ATOM 4297 C C . ASP A 1 563 ? 33.623 -9.798 -17.507 1.00 82.31 563 ASP A C 1
ATOM 4299 O O . ASP A 1 563 ? 32.503 -9.286 -17.559 1.00 82.31 563 ASP A O 1
ATOM 4303 N N . HIS A 1 564 ? 34.185 -10.140 -16.337 1.00 90.00 564 HIS A N 1
ATOM 4304 C CA . HIS A 1 564 ? 33.562 -9.840 -15.049 1.00 90.00 564 HIS A CA 1
ATOM 4305 C C . HIS A 1 564 ? 33.735 -8.347 -14.718 1.00 90.00 564 HIS A C 1
ATOM 4307 O O . HIS A 1 564 ? 34.873 -7.869 -14.594 1.00 90.00 564 HIS A O 1
ATOM 4313 N N . PRO A 1 565 ? 32.639 -7.584 -14.560 1.00 92.69 565 PRO A N 1
ATOM 4314 C CA . PRO A 1 565 ? 32.708 -6.149 -14.330 1.00 92.69 565 PRO A CA 1
ATOM 4315 C C . PRO A 1 565 ? 33.279 -5.813 -12.946 1.00 92.69 565 PRO A C 1
ATOM 4317 O O . PRO A 1 565 ? 33.325 -6.645 -12.039 1.00 92.69 565 PRO A O 1
ATOM 4320 N N . ARG A 1 566 ? 33.709 -4.555 -12.785 1.00 94.81 566 ARG A N 1
ATOM 4321 C CA . ARG A 1 566 ? 34.032 -3.969 -11.474 1.00 94.81 566 ARG A CA 1
ATOM 4322 C C . ARG A 1 566 ? 32.810 -4.080 -10.561 1.00 94.81 566 ARG A C 1
ATOM 4324 O O . ARG A 1 566 ? 31.710 -3.777 -11.023 1.00 94.81 566 ARG A O 1
ATOM 4331 N N . VAL A 1 567 ? 33.004 -4.423 -9.289 1.00 97.31 567 VAL A N 1
ATOM 4332 C CA . VAL A 1 567 ? 31.908 -4.506 -8.311 1.00 97.31 567 VAL A CA 1
ATOM 4333 C C . VAL A 1 567 ? 32.142 -3.532 -7.172 1.00 97.31 567 VAL A C 1
ATOM 4335 O O . VAL A 1 567 ? 33.235 -3.463 -6.612 1.00 97.31 567 VAL A O 1
ATOM 4338 N N . THR A 1 568 ? 31.113 -2.777 -6.811 1.00 97.81 568 THR A N 1
ATOM 4339 C CA . THR A 1 568 ? 31.116 -1.871 -5.663 1.00 97.81 568 THR A CA 1
ATOM 4340 C C . THR A 1 568 ? 30.034 -2.307 -4.684 1.00 97.81 568 THR A C 1
ATOM 4342 O O . THR A 1 568 ? 28.850 -2.309 -5.008 1.00 97.81 568 THR A O 1
ATOM 4345 N N . TYR A 1 569 ? 30.445 -2.656 -3.467 1.00 98.25 569 TYR A N 1
ATOM 4346 C CA . TYR A 1 569 ? 29.551 -3.029 -2.375 1.00 98.25 569 TYR A CA 1
ATOM 4347 C C . TYR A 1 569 ? 29.277 -1.787 -1.535 1.00 98.25 569 TYR A C 1
ATOM 4349 O O . TYR A 1 569 ? 30.200 -1.224 -0.940 1.00 98.25 569 TYR A O 1
ATOM 4357 N N . ARG A 1 570 ? 28.025 -1.335 -1.502 1.00 98.00 570 ARG A N 1
ATOM 4358 C CA . ARG A 1 570 ? 27.603 -0.102 -0.832 1.00 98.00 570 ARG A CA 1
ATOM 4359 C C . ARG A 1 570 ? 26.725 -0.392 0.375 1.00 98.00 570 ARG A C 1
ATOM 4361 O O . ARG A 1 570 ? 25.905 -1.308 0.358 1.00 98.00 570 ARG A O 1
ATOM 4368 N N . GLN A 1 571 ? 26.857 0.437 1.400 1.00 97.38 571 GLN A N 1
ATOM 4369 C CA . GLN A 1 571 ? 26.004 0.406 2.580 1.00 97.38 571 GLN A CA 1
ATOM 4370 C C . GLN A 1 571 ? 24.599 0.923 2.242 1.00 97.38 571 GLN A C 1
ATOM 4372 O O . GLN A 1 571 ? 24.433 2.091 1.896 1.00 97.38 571 GLN A O 1
ATOM 4377 N N . GLY A 1 572 ? 23.583 0.069 2.355 1.00 95.62 572 GLY A N 1
ATOM 4378 C CA . GLY A 1 572 ? 22.171 0.399 2.145 1.00 95.62 572 GLY A CA 1
ATOM 4379 C C . GLY A 1 572 ? 21.425 0.615 3.464 1.00 95.62 572 GLY A C 1
ATOM 4380 O O . GLY A 1 572 ? 20.392 -0.006 3.686 1.00 95.62 572 GLY A O 1
ATOM 4381 N N . GLY A 1 573 ? 21.961 1.450 4.357 1.00 95.44 573 GLY A N 1
ATOM 4382 C CA . GLY A 1 573 ? 21.479 1.555 5.740 1.00 95.44 573 GLY A CA 1
ATOM 4383 C C . GLY A 1 573 ? 21.944 0.392 6.623 1.00 95.44 573 GLY A C 1
ATOM 4384 O O . GLY A 1 573 ? 22.932 -0.273 6.312 1.00 95.44 573 GLY A O 1
ATOM 4385 N N . ASP A 1 574 ? 21.241 0.161 7.731 1.00 95.81 574 ASP A N 1
ATOM 4386 C CA . ASP A 1 574 ? 21.524 -0.908 8.700 1.00 95.81 574 ASP A CA 1
ATOM 4387 C C . ASP A 1 574 ? 20.938 -2.275 8.309 1.00 95.81 574 ASP A C 1
ATOM 4389 O O . ASP A 1 574 ? 21.322 -3.285 8.885 1.00 95.81 574 ASP A O 1
ATOM 4393 N N . ALA A 1 575 ? 20.059 -2.326 7.304 1.00 95.19 575 ALA A N 1
ATOM 4394 C CA . ALA A 1 575 ? 19.336 -3.543 6.923 1.00 95.19 575 ALA A CA 1
ATOM 4395 C C . ALA A 1 575 ? 19.534 -3.964 5.455 1.00 95.19 575 ALA A C 1
ATOM 4397 O O . ALA A 1 575 ? 18.828 -4.849 4.973 1.00 95.19 575 ALA A O 1
ATOM 4398 N N . ALA A 1 576 ? 20.465 -3.346 4.714 1.00 96.56 576 ALA A N 1
ATOM 4399 C CA . ALA A 1 576 ? 20.769 -3.768 3.346 1.00 96.56 576 ALA A CA 1
ATOM 4400 C C . ALA A 1 576 ? 22.212 -3.489 2.892 1.00 96.56 576 ALA A C 1
ATOM 4402 O O . ALA A 1 576 ? 22.875 -2.552 3.344 1.00 96.56 576 ALA A O 1
ATOM 4403 N N . ILE A 1 577 ? 22.677 -4.286 1.928 1.00 98.06 577 ILE A N 1
ATOM 4404 C CA . ILE A 1 577 ? 23.880 -4.040 1.122 1.00 98.06 577 ILE A CA 1
ATOM 4405 C C . ILE A 1 577 ? 23.449 -3.906 -0.342 1.00 98.06 577 ILE A C 1
ATOM 4407 O O . ILE A 1 577 ? 22.725 -4.755 -0.860 1.00 98.06 577 ILE A O 1
ATOM 4411 N N . VAL A 1 578 ? 23.895 -2.844 -1.015 1.00 98.12 578 VAL A N 1
ATOM 4412 C CA . VAL A 1 578 ? 23.649 -2.619 -2.447 1.00 98.12 578 VAL A CA 1
ATOM 4413 C C . VAL A 1 578 ? 24.907 -2.993 -3.220 1.00 98.12 578 VAL A C 1
ATOM 4415 O O . VAL A 1 578 ? 25.950 -2.365 -3.055 1.00 98.12 578 VAL A O 1
ATOM 4418 N N . ILE A 1 579 ? 24.813 -4.017 -4.060 1.00 98.19 579 ILE A N 1
ATOM 4419 C CA . ILE A 1 579 ? 25.907 -4.491 -4.910 1.00 98.19 579 ILE A CA 1
ATOM 4420 C C . ILE A 1 579 ? 25.731 -3.850 -6.280 1.00 98.19 579 ILE A C 1
ATOM 4422 O O . ILE A 1 579 ? 24.697 -4.042 -6.911 1.00 98.19 579 ILE A O 1
ATOM 4426 N N . GLU A 1 580 ? 26.709 -3.076 -6.733 1.00 96.69 580 GLU A N 1
ATOM 4427 C CA . GLU A 1 580 ? 26.685 -2.384 -8.020 1.00 96.69 580 GLU A CA 1
ATOM 4428 C C . GLU A 1 580 ? 27.761 -2.938 -8.955 1.00 96.69 580 GLU A C 1
ATOM 4430 O O . GLU A 1 580 ? 28.940 -2.954 -8.608 1.00 96.69 580 GLU A O 1
ATOM 4435 N N . TYR A 1 581 ? 27.358 -3.330 -10.161 1.00 95.94 581 TYR A N 1
ATOM 4436 C CA . TYR A 1 581 ? 28.248 -3.769 -11.229 1.00 95.94 581 TYR A CA 1
ATOM 4437 C C . TYR A 1 581 ? 28.497 -2.645 -12.245 1.00 95.94 581 TYR A C 1
ATOM 4439 O O . TYR A 1 581 ? 27.562 -2.008 -12.738 1.00 95.94 581 TYR A O 1
ATOM 4447 N N . GLY A 1 582 ? 29.763 -2.436 -12.606 1.00 92.75 582 GLY A N 1
ATOM 4448 C CA . GLY A 1 582 ? 30.186 -1.492 -13.642 1.00 92.75 582 GLY A CA 1
ATOM 4449 C C . GLY A 1 582 ? 30.298 -0.031 -13.178 1.00 92.75 582 GLY A C 1
ATOM 4450 O O . GLY A 1 582 ? 30.680 0.262 -12.042 1.00 92.75 582 GLY A O 1
ATOM 4451 N N . GLU A 1 583 ? 30.042 0.906 -14.102 1.00 86.25 583 GLU A N 1
ATOM 4452 C CA . GLU A 1 583 ? 30.278 2.352 -13.915 1.00 86.25 583 GLU A CA 1
ATOM 4453 C C . GLU A 1 583 ? 29.058 3.232 -14.265 1.00 86.25 583 GLU A C 1
ATOM 4455 O O . GLU A 1 583 ? 29.192 4.219 -14.985 1.00 86.25 583 GLU A O 1
ATOM 4460 N N . GLN A 1 584 ? 27.846 2.889 -13.803 1.00 84.88 584 GLN A N 1
ATOM 4461 C CA . GLN A 1 584 ? 26.608 3.630 -14.146 1.00 84.88 584 GLN A CA 1
ATOM 4462 C C . GLN A 1 584 ? 26.388 3.798 -15.674 1.00 84.88 584 GLN A C 1
ATOM 4464 O O . GLN A 1 584 ? 25.752 4.745 -16.153 1.00 84.88 584 GLN A O 1
ATOM 4469 N N . VAL A 1 585 ? 26.895 2.833 -16.451 1.00 84.00 585 VAL A N 1
ATOM 4470 C CA . VAL A 1 585 ? 26.672 2.662 -17.893 1.00 84.00 585 VAL A CA 1
ATOM 4471 C C . VAL A 1 585 ? 26.004 1.310 -18.132 1.00 84.00 585 VAL A C 1
ATOM 4473 O O . VAL A 1 585 ? 26.367 0.316 -17.506 1.00 84.00 585 VAL A O 1
ATOM 4476 N N . ALA A 1 586 ? 24.985 1.287 -18.993 1.00 85.25 586 ALA A N 1
ATOM 4477 C CA . ALA A 1 586 ? 24.207 0.082 -19.239 1.00 85.25 586 ALA A CA 1
ATOM 4478 C C . ALA A 1 586 ? 25.058 -0.932 -20.012 1.00 85.25 586 ALA A C 1
ATOM 4480 O O . ALA A 1 586 ? 25.478 -0.656 -21.137 1.00 85.25 586 ALA A O 1
ATOM 4481 N N . ASP A 1 587 ? 25.272 -2.096 -19.408 1.00 90.12 587 ASP A N 1
ATOM 4482 C CA . ASP A 1 587 ? 25.918 -3.253 -20.017 1.00 90.12 587 ASP A CA 1
ATOM 4483 C C . ASP A 1 587 ? 25.141 -4.505 -19.601 1.00 90.12 587 ASP A C 1
ATOM 4485 O O . ASP A 1 587 ? 24.892 -4.727 -18.414 1.00 90.12 587 ASP A O 1
ATOM 4489 N N . LEU A 1 588 ? 24.753 -5.323 -20.579 1.00 92.06 588 LEU A N 1
ATOM 4490 C CA . LEU A 1 588 ? 24.028 -6.567 -20.330 1.00 92.06 588 LEU A CA 1
ATOM 4491 C C . LEU A 1 588 ? 24.872 -7.580 -19.540 1.00 92.06 588 LEU A C 1
ATOM 4493 O O . LEU A 1 588 ? 24.293 -8.423 -18.857 1.00 92.06 588 LEU A O 1
ATOM 4497 N N . ARG A 1 589 ? 26.210 -7.471 -19.561 1.00 91.94 589 ARG A N 1
ATOM 4498 C CA . ARG A 1 589 ? 27.105 -8.263 -18.698 1.00 91.94 589 ARG A CA 1
ATOM 4499 C C . ARG A 1 589 ? 26.823 -8.016 -17.214 1.00 91.94 589 ARG A C 1
ATOM 4501 O O . ARG A 1 589 ? 26.744 -8.969 -16.446 1.00 91.94 589 ARG A O 1
ATOM 4508 N N . ASN A 1 590 ? 26.555 -6.765 -16.825 1.00 93.69 590 ASN A N 1
ATOM 4509 C CA . ASN A 1 590 ? 26.177 -6.422 -15.449 1.00 93.69 590 ASN A CA 1
ATOM 4510 C C . ASN A 1 590 ? 24.868 -7.122 -15.054 1.00 93.69 590 ASN A C 1
ATOM 4512 O O . ASN A 1 590 ? 24.768 -7.704 -13.977 1.00 93.69 590 ASN A O 1
ATOM 4516 N N . THR A 1 591 ? 23.876 -7.114 -15.949 1.00 94.19 591 THR A N 1
ATOM 4517 C CA . THR A 1 591 ? 22.574 -7.761 -15.725 1.00 94.19 591 THR A CA 1
ATOM 4518 C C . THR A 1 591 ? 22.707 -9.281 -15.583 1.00 94.19 591 THR A C 1
ATOM 4520 O O . THR A 1 591 ? 22.011 -9.898 -14.773 1.00 94.19 591 THR A O 1
ATOM 4523 N N . VAL A 1 592 ? 23.627 -9.897 -16.335 1.00 93.50 592 VAL A N 1
ATOM 4524 C CA . VAL A 1 592 ? 23.972 -11.320 -16.194 1.00 93.50 592 VAL A CA 1
ATOM 4525 C C . VAL A 1 592 ? 24.565 -11.603 -14.812 1.00 93.50 592 VAL A C 1
ATOM 4527 O O . VAL A 1 592 ? 24.075 -12.508 -14.135 1.00 93.50 592 VAL A O 1
ATOM 4530 N N . CYS A 1 593 ? 25.539 -10.810 -14.350 1.00 94.94 593 CYS A N 1
ATOM 4531 C CA . CYS A 1 593 ? 26.119 -10.960 -13.010 1.00 94.94 593 CYS A CA 1
ATOM 4532 C C . CYS A 1 593 ? 25.058 -10.842 -11.908 1.00 94.94 593 CYS A C 1
ATOM 4534 O O . CYS A 1 593 ? 24.963 -11.727 -11.060 1.00 94.94 593 CYS A O 1
ATOM 4536 N N . VAL A 1 594 ? 24.192 -9.821 -11.970 1.00 96.00 594 VAL A N 1
ATOM 4537 C CA . VAL A 1 594 ? 23.074 -9.640 -11.022 1.00 96.00 594 VAL A CA 1
ATOM 4538 C C . VAL A 1 594 ? 22.200 -10.892 -10.950 1.00 96.00 594 VAL A C 1
ATOM 4540 O O . VAL A 1 594 ? 21.864 -11.365 -9.859 1.00 96.00 594 VAL A O 1
ATOM 4543 N N . LYS A 1 595 ? 21.830 -11.453 -12.108 1.00 94.50 595 LYS A N 1
ATOM 4544 C CA . LYS A 1 595 ? 21.010 -12.665 -12.175 1.00 94.50 595 LYS A CA 1
ATOM 4545 C C . LYS A 1 595 ? 21.718 -13.861 -11.535 1.00 94.50 595 LYS A C 1
ATOM 4547 O O . LYS A 1 595 ? 21.113 -14.525 -10.692 1.00 94.50 595 LYS A O 1
ATOM 4552 N N . ILE A 1 596 ? 22.965 -14.127 -11.924 1.00 94.75 596 ILE A N 1
ATOM 4553 C CA . ILE A 1 596 ? 23.732 -15.280 -11.431 1.00 94.75 596 ILE A CA 1
ATOM 4554 C C . ILE A 1 596 ? 23.957 -15.160 -9.921 1.00 94.75 596 ILE A C 1
ATOM 4556 O O . ILE A 1 596 ? 23.749 -16.130 -9.191 1.00 94.75 596 ILE A O 1
ATOM 4560 N N . LEU A 1 597 ? 24.320 -13.972 -9.429 1.00 96.25 597 LEU A N 1
ATOM 4561 C CA . LEU A 1 597 ? 24.526 -13.748 -8.002 1.00 96.25 597 LEU A CA 1
ATOM 4562 C C . LEU A 1 597 ? 23.229 -13.965 -7.211 1.00 96.25 597 LEU A C 1
ATOM 4564 O O . LEU A 1 597 ? 23.242 -14.676 -6.205 1.00 96.25 597 LEU A O 1
ATOM 4568 N N . LYS A 1 598 ? 22.089 -13.442 -7.688 1.00 96.12 598 LYS A N 1
ATOM 4569 C CA . LYS A 1 598 ? 20.778 -13.688 -7.062 1.00 96.12 598 LYS A CA 1
ATOM 4570 C C . LYS A 1 598 ? 20.467 -15.185 -6.961 1.00 96.12 598 LYS A C 1
ATOM 4572 O O . LYS A 1 598 ? 19.995 -15.646 -5.919 1.00 96.12 598 LYS A O 1
ATOM 4577 N N . GLU A 1 599 ? 20.718 -15.948 -8.023 1.00 94.56 599 GLU A N 1
ATOM 4578 C CA . GLU A 1 599 ? 20.499 -17.400 -8.046 1.00 94.56 599 GLU A CA 1
ATOM 4579 C C . GLU A 1 599 ? 21.427 -18.131 -7.070 1.00 94.56 599 GLU A C 1
ATOM 4581 O O . GLU A 1 599 ? 20.961 -18.969 -6.293 1.00 94.56 599 GLU A O 1
ATOM 4586 N N . LYS A 1 600 ? 22.714 -17.763 -7.034 1.00 95.50 600 LYS A N 1
ATOM 4587 C CA . LYS A 1 600 ? 23.695 -18.308 -6.085 1.00 95.50 600 LYS A CA 1
ATOM 4588 C C . LYS A 1 600 ? 23.306 -18.020 -4.630 1.00 95.50 600 LYS A C 1
ATOM 4590 O O . LYS A 1 600 ? 23.353 -18.939 -3.813 1.00 95.50 600 LYS A O 1
ATOM 4595 N N . ILE A 1 601 ? 22.872 -16.800 -4.298 1.00 96.00 601 ILE A N 1
ATOM 4596 C CA . ILE A 1 601 ? 22.394 -16.450 -2.946 1.00 96.00 601 ILE A CA 1
ATOM 4597 C C . ILE A 1 601 ? 21.147 -17.267 -2.590 1.00 96.00 601 ILE A C 1
ATOM 4599 O O . ILE A 1 601 ? 21.090 -17.887 -1.527 1.00 96.00 601 ILE A O 1
ATOM 4603 N N . SER A 1 602 ? 20.174 -17.336 -3.503 1.00 94.12 602 SER A N 1
ATOM 4604 C CA . SER A 1 602 ? 18.929 -18.087 -3.290 1.00 94.12 602 SER A CA 1
ATOM 4605 C C . SER A 1 602 ? 19.198 -19.578 -3.046 1.00 94.12 602 SER A C 1
ATOM 4607 O O . SER A 1 602 ? 18.579 -20.192 -2.177 1.00 94.12 602 SER A O 1
ATOM 4609 N N . ALA A 1 603 ? 20.174 -20.161 -3.752 1.00 95.38 603 ALA A N 1
ATOM 4610 C CA . ALA A 1 603 ? 20.585 -21.552 -3.575 1.00 95.38 603 ALA A CA 1
ATOM 4611 C C . ALA A 1 603 ? 21.211 -21.836 -2.196 1.00 95.38 603 ALA A C 1
ATOM 4613 O O . ALA A 1 603 ? 21.118 -22.961 -1.704 1.00 95.38 603 ALA A O 1
ATOM 4614 N N . ARG A 1 604 ? 21.816 -20.829 -1.547 1.00 93.81 604 ARG A N 1
ATOM 4615 C CA . ARG A 1 604 ? 22.387 -20.956 -0.195 1.00 93.81 604 ARG A CA 1
ATOM 4616 C C . ARG A 1 604 ? 21.334 -20.949 0.914 1.00 93.81 604 ARG A C 1
ATOM 4618 O O . ARG A 1 604 ? 21.661 -21.380 2.015 1.00 93.81 604 ARG A O 1
ATOM 4625 N N . LYS A 1 605 ? 20.103 -20.491 0.637 1.00 90.38 605 LYS A N 1
ATOM 4626 C CA . LYS A 1 605 ? 18.999 -20.388 1.614 1.00 90.38 605 LYS A CA 1
ATOM 4627 C C . LYS A 1 605 ? 19.419 -19.680 2.910 1.00 90.38 605 LYS A C 1
ATOM 4629 O O . LYS A 1 605 ? 19.150 -20.162 4.009 1.00 90.38 605 LYS A O 1
ATOM 4634 N N . LEU A 1 606 ? 20.127 -18.561 2.767 1.00 89.06 606 LEU A N 1
ATOM 4635 C CA . LEU A 1 606 ? 20.534 -17.741 3.904 1.00 89.06 606 LEU A CA 1
ATOM 4636 C C . LEU A 1 606 ? 19.294 -17.217 4.645 1.00 89.06 606 LEU A C 1
ATOM 4638 O O . LEU A 1 606 ? 18.310 -16.821 4.020 1.00 89.06 606 LEU A O 1
ATOM 4642 N N . VAL A 1 607 ? 19.343 -17.244 5.976 1.00 88.12 607 VAL A N 1
ATOM 4643 C CA . VAL A 1 607 ? 18.233 -16.818 6.838 1.00 88.12 607 VAL A CA 1
ATOM 4644 C C . VAL A 1 607 ? 18.042 -15.307 6.723 1.00 88.12 607 VAL A C 1
ATOM 4646 O O . VAL A 1 607 ? 19.021 -14.565 6.700 1.00 88.12 607 VAL A O 1
ATOM 4649 N N . SER A 1 608 ? 16.783 -14.867 6.662 1.00 87.12 608 SER A N 1
ATOM 4650 C CA . SER A 1 608 ? 16.405 -13.447 6.651 1.00 87.12 608 SER A CA 1
ATOM 4651 C C . SER A 1 608 ? 17.012 -12.636 5.498 1.00 87.12 608 SER A C 1
ATOM 4653 O O . SER A 1 608 ? 17.162 -11.427 5.622 1.00 87.12 608 SER A O 1
ATOM 4655 N N . ILE A 1 609 ? 17.340 -13.281 4.369 1.00 93.12 609 ILE A N 1
ATOM 4656 C CA . ILE A 1 609 ? 17.854 -12.614 3.168 1.00 93.12 609 ILE A CA 1
ATOM 4657 C C . ILE A 1 609 ? 16.762 -12.456 2.110 1.00 93.12 609 ILE A C 1
ATOM 4659 O O . ILE A 1 609 ? 16.119 -13.430 1.712 1.00 93.12 609 ILE A O 1
ATOM 4663 N N . ARG A 1 610 ? 16.615 -11.234 1.587 1.00 92.81 610 ARG A N 1
ATOM 4664 C CA . ARG A 1 610 ? 15.790 -10.926 0.407 1.00 92.81 610 ARG A CA 1
ATOM 4665 C C . ARG A 1 610 ? 16.622 -10.181 -0.630 1.00 92.81 610 ARG A C 1
ATOM 4667 O O . ARG A 1 610 ? 17.375 -9.275 -0.288 1.00 92.81 610 ARG A O 1
ATOM 4674 N N . CYS A 1 611 ? 16.472 -10.558 -1.896 1.00 95.06 611 CYS A N 1
ATOM 4675 C CA . CYS A 1 611 ? 17.296 -10.066 -2.995 1.00 95.06 611 CYS A CA 1
ATOM 4676 C C . CYS A 1 611 ? 16.442 -9.443 -4.101 1.00 95.06 611 CYS A C 1
ATOM 4678 O O . CYS A 1 611 ? 15.716 -10.173 -4.786 1.00 95.06 611 CYS A O 1
ATOM 4680 N N . GLU A 1 612 ? 16.618 -8.146 -4.348 1.00 95.00 612 GLU A N 1
ATOM 4681 C CA . GLU A 1 612 ? 15.924 -7.435 -5.423 1.00 95.00 612 GLU A CA 1
ATOM 4682 C C . GLU A 1 612 ? 16.894 -7.011 -6.536 1.00 95.00 612 GLU A C 1
ATOM 4684 O O . GLU A 1 612 ? 17.792 -6.189 -6.314 1.00 95.00 612 GLU A O 1
ATOM 4689 N N . PRO A 1 613 ? 16.764 -7.604 -7.737 1.00 95.94 613 PRO A N 1
ATOM 4690 C CA . PRO A 1 613 ? 17.631 -7.311 -8.867 1.00 95.94 613 PRO A CA 1
ATOM 4691 C C . PRO A 1 613 ? 17.160 -6.079 -9.652 1.00 95.94 613 PRO A C 1
ATOM 4693 O O . PRO A 1 613 ? 15.962 -5.827 -9.799 1.00 95.94 613 PRO A O 1
ATOM 4696 N N . ASN A 1 614 ? 18.123 -5.364 -10.228 1.00 94.88 614 ASN A N 1
ATOM 4697 C CA . ASN A 1 614 ? 17.920 -4.347 -11.254 1.00 94.88 614 ASN A CA 1
ATOM 4698 C C . ASN A 1 614 ? 18.925 -4.537 -12.414 1.00 94.88 614 ASN A C 1
ATOM 4700 O O . ASN A 1 614 ? 19.657 -5.523 -12.466 1.00 94.88 614 ASN A O 1
ATOM 4704 N N . ILE A 1 615 ? 19.012 -3.570 -13.334 1.00 93.12 615 ILE A N 1
ATOM 4705 C CA . ILE A 1 615 ? 19.894 -3.616 -14.510 1.00 93.12 615 ILE A CA 1
ATOM 4706 C C . ILE A 1 615 ? 21.359 -3.886 -14.174 1.00 93.12 615 ILE A C 1
ATOM 4708 O O . ILE A 1 615 ? 22.014 -4.669 -14.859 1.00 93.12 615 ILE A O 1
ATOM 4712 N N . SER A 1 616 ? 21.875 -3.230 -13.141 1.00 94.75 616 SER A N 1
ATOM 4713 C CA . SER A 1 616 ? 23.283 -3.304 -12.751 1.00 94.75 616 SER A CA 1
ATOM 4714 C C . SER A 1 616 ? 23.465 -3.344 -11.241 1.00 94.75 616 SER A C 1
ATOM 4716 O O . SER A 1 616 ? 24.579 -3.165 -10.757 1.00 94.75 616 SER A O 1
ATOM 4718 N N . THR A 1 617 ? 22.380 -3.526 -10.489 1.00 96.38 617 THR A N 1
ATOM 4719 C CA . THR A 1 617 ? 22.415 -3.564 -9.032 1.00 96.38 617 THR A CA 1
ATOM 4720 C C . THR A 1 617 ? 21.674 -4.778 -8.497 1.00 96.38 617 THR A C 1
ATOM 4722 O O . THR A 1 617 ? 20.694 -5.238 -9.084 1.00 96.38 617 THR A O 1
ATOM 4725 N N . LEU A 1 618 ? 22.153 -5.297 -7.372 1.00 97.62 618 LEU A N 1
ATOM 4726 C CA . LEU A 1 618 ? 21.431 -6.247 -6.541 1.00 97.62 618 LEU A CA 1
ATOM 4727 C C . LEU A 1 618 ? 21.376 -5.690 -5.120 1.00 97.62 618 LEU A C 1
ATOM 4729 O O . LEU A 1 618 ? 22.414 -5.556 -4.470 1.00 97.62 618 LEU A O 1
ATOM 4733 N N . THR A 1 619 ? 20.177 -5.380 -4.635 1.00 97.31 619 THR A N 1
ATOM 4734 C CA . THR A 1 619 ? 19.981 -5.008 -3.231 1.00 97.31 619 THR A CA 1
ATOM 4735 C C . THR A 1 619 ? 19.706 -6.268 -2.420 1.00 97.31 619 THR A C 1
ATOM 4737 O O . THR A 1 619 ? 18.809 -7.048 -2.745 1.00 97.31 619 THR A O 1
ATOM 4740 N N . VAL A 1 620 ? 20.497 -6.482 -1.369 1.00 97.38 620 VAL A N 1
ATOM 4741 C CA . VAL A 1 620 ? 20.386 -7.625 -0.459 1.00 97.38 620 VAL A CA 1
ATOM 4742 C C . VAL A 1 620 ? 19.978 -7.111 0.917 1.00 97.38 620 VAL A C 1
ATOM 4744 O O . VAL A 1 620 ? 20.783 -6.481 1.600 1.00 97.38 620 VAL A O 1
ATOM 4747 N N . HIS A 1 621 ? 18.732 -7.370 1.311 1.00 95.94 621 HIS A N 1
ATOM 4748 C CA . HIS A 1 621 ? 18.214 -7.054 2.646 1.00 95.94 621 HIS A CA 1
ATOM 4749 C C . HIS A 1 621 ? 18.566 -8.153 3.633 1.00 95.94 621 HIS A C 1
ATOM 4751 O O . HIS A 1 621 ? 18.587 -9.325 3.252 1.00 95.94 621 HIS A O 1
ATOM 4757 N N . PHE A 1 622 ? 18.794 -7.769 4.885 1.00 95.62 622 PHE A N 1
ATOM 4758 C CA . PHE A 1 622 ? 19.090 -8.679 5.984 1.00 95.62 622 PHE A CA 1
ATOM 4759 C C . PHE A 1 622 ? 18.598 -8.127 7.326 1.00 95.62 622 PHE A C 1
ATOM 4761 O O . PHE A 1 622 ? 18.368 -6.928 7.467 1.00 95.62 622 PHE A O 1
ATOM 4768 N N . ASP A 1 623 ? 18.452 -9.009 8.315 1.00 94.94 623 ASP A N 1
ATOM 4769 C CA . ASP A 1 623 ? 18.222 -8.622 9.709 1.00 94.94 623 ASP A CA 1
ATOM 4770 C C . ASP A 1 623 ? 19.579 -8.468 10.427 1.00 94.94 623 ASP A C 1
ATOM 4772 O O . ASP A 1 623 ? 20.274 -9.477 10.623 1.00 94.94 623 ASP A O 1
ATOM 4776 N N . PRO A 1 624 ? 19.974 -7.246 10.837 1.00 94.56 624 PRO A N 1
ATOM 4777 C CA . PRO A 1 624 ? 21.271 -7.006 11.460 1.00 94.56 624 PRO A CA 1
ATOM 4778 C C . PRO A 1 624 ? 21.418 -7.621 12.859 1.00 94.56 624 PRO A C 1
ATOM 4780 O O . PRO A 1 624 ? 22.541 -7.748 13.350 1.00 94.56 624 PRO A O 1
ATOM 4783 N N . LEU A 1 625 ? 20.322 -8.030 13.509 1.00 94.31 625 LEU A N 1
ATOM 4784 C CA . LEU A 1 625 ? 20.378 -8.768 14.773 1.00 94.31 625 LEU A CA 1
ATOM 4785 C C . LEU A 1 625 ? 20.654 -10.264 14.566 1.00 94.31 625 LEU A C 1
ATOM 4787 O O . LEU A 1 625 ? 21.113 -10.926 15.496 1.00 94.31 625 LEU A O 1
ATOM 4791 N N . GLN A 1 626 ? 20.401 -10.792 13.364 1.00 94.56 626 GLN A N 1
ATOM 4792 C CA . GLN A 1 626 ? 20.638 -12.199 13.022 1.00 94.56 626 GLN A CA 1
ATOM 4793 C C . GLN A 1 626 ? 21.926 -12.418 12.225 1.00 94.56 626 GLN A C 1
ATOM 4795 O O . GLN A 1 626 ? 22.557 -13.463 12.374 1.00 94.56 626 GLN A O 1
ATOM 4800 N N . MET A 1 627 ? 22.315 -11.466 11.373 1.00 94.62 627 MET A N 1
ATOM 4801 C CA . MET A 1 627 ? 23.505 -11.567 10.528 1.00 94.62 627 MET A CA 1
ATOM 4802 C C . MET A 1 627 ? 24.259 -10.243 10.508 1.00 94.62 627 MET A C 1
ATOM 4804 O O . MET A 1 627 ? 23.710 -9.208 10.145 1.00 94.62 627 MET A O 1
ATOM 4808 N N . HIS A 1 628 ? 25.539 -10.277 10.873 1.00 95.75 628 HIS A N 1
ATOM 4809 C CA . HIS A 1 628 ? 26.363 -9.074 10.886 1.00 95.75 628 HIS A CA 1
ATOM 4810 C C . HIS A 1 628 ? 26.681 -8.591 9.460 1.00 95.75 628 HIS A C 1
ATOM 4812 O O . HIS A 1 628 ? 26.930 -9.411 8.572 1.00 95.75 628 HIS A O 1
ATOM 4818 N N . GLN A 1 629 ? 26.764 -7.271 9.237 1.00 96.56 629 GLN A N 1
ATOM 4819 C CA . GLN A 1 629 ? 27.041 -6.696 7.909 1.00 96.56 629 GLN A CA 1
ATOM 4820 C C . GLN A 1 629 ? 28.344 -7.234 7.302 1.00 96.56 629 GLN A C 1
ATOM 4822 O O . GLN A 1 629 ? 28.374 -7.596 6.129 1.00 96.56 629 GLN A O 1
ATOM 4827 N N . SER A 1 630 ? 29.418 -7.311 8.093 1.00 96.62 630 SER A N 1
ATOM 4828 C CA . SER A 1 630 ? 30.711 -7.826 7.619 1.00 96.62 630 SER A CA 1
ATOM 4829 C C . SER A 1 630 ? 30.663 -9.313 7.253 1.00 96.62 630 SER A C 1
ATOM 4831 O O . SER A 1 630 ? 31.296 -9.715 6.279 1.00 96.62 630 SER A O 1
ATOM 4833 N N . GLU A 1 631 ? 29.885 -10.118 7.985 1.00 96.44 631 GLU A N 1
ATOM 4834 C CA . GLU A 1 631 ? 29.689 -11.535 7.673 1.00 96.44 631 GLU A CA 1
ATOM 4835 C C . GLU A 1 631 ? 28.931 -11.691 6.348 1.00 96.44 631 GLU A C 1
ATOM 4837 O O . GLU A 1 631 ? 29.342 -12.468 5.482 1.00 96.44 631 GLU A O 1
ATOM 4842 N N . LEU A 1 632 ? 27.841 -10.937 6.167 1.00 97.19 632 LEU A N 1
ATOM 4843 C CA . LEU A 1 632 ? 27.083 -10.948 4.920 1.00 97.19 632 LEU A CA 1
ATOM 4844 C C . LEU A 1 632 ? 27.947 -10.476 3.747 1.00 97.19 632 LEU A C 1
ATOM 4846 O O . LEU A 1 632 ? 27.990 -11.148 2.721 1.00 97.19 632 LEU A O 1
ATOM 4850 N N . LEU A 1 633 ? 28.663 -9.360 3.905 1.00 98.00 633 LEU A N 1
ATOM 4851 C CA . LEU A 1 633 ? 29.551 -8.811 2.882 1.00 98.00 633 LEU A CA 1
ATOM 4852 C C . LEU A 1 633 ? 30.564 -9.854 2.400 1.00 98.00 633 LEU A C 1
ATOM 4854 O O . LEU A 1 633 ? 30.701 -10.048 1.195 1.00 98.00 633 LEU A O 1
ATOM 4858 N N . GLN A 1 634 ? 31.216 -10.562 3.327 1.00 97.69 634 GLN A N 1
ATOM 4859 C CA . GLN A 1 634 ? 32.170 -11.610 2.978 1.00 97.69 634 GLN A CA 1
ATOM 4860 C C . GLN A 1 634 ? 31.506 -12.730 2.162 1.00 97.69 634 GLN A C 1
ATOM 4862 O O . GLN A 1 634 ? 32.022 -13.104 1.111 1.00 97.69 634 GLN A O 1
ATOM 4867 N N . LYS A 1 635 ? 30.335 -13.228 2.587 1.00 97.19 635 LYS A N 1
ATOM 4868 C CA . LYS A 1 635 ? 29.603 -14.261 1.829 1.00 97.19 635 LYS A CA 1
ATOM 4869 C C . LYS A 1 635 ? 29.207 -13.774 0.436 1.00 97.19 635 LYS A C 1
ATOM 4871 O O . LYS A 1 635 ? 29.259 -14.550 -0.512 1.00 97.19 635 LYS A O 1
ATOM 4876 N N . LEU A 1 636 ? 28.783 -12.516 0.304 1.00 97.81 636 LEU A N 1
ATOM 4877 C CA . LEU A 1 636 ? 28.404 -11.935 -0.985 1.00 97.81 636 LEU A CA 1
ATOM 4878 C C . LEU A 1 636 ? 29.607 -11.855 -1.928 1.00 97.81 636 LEU A C 1
ATOM 4880 O O . LEU A 1 636 ? 29.482 -12.270 -3.076 1.00 97.81 636 LEU A O 1
ATOM 4884 N N . MET A 1 637 ? 30.762 -11.412 -1.424 1.00 97.56 637 MET A N 1
ATOM 4885 C CA . MET A 1 637 ? 32.016 -11.376 -2.181 1.00 97.56 637 MET A CA 1
ATOM 4886 C C . MET A 1 637 ? 32.449 -12.773 -2.634 1.00 97.56 637 MET A C 1
ATOM 4888 O O . MET A 1 637 ? 32.720 -12.972 -3.810 1.00 97.56 637 MET A O 1
ATOM 4892 N N . GLU A 1 638 ? 32.430 -13.768 -1.744 1.00 96.31 638 GLU A N 1
ATOM 4893 C CA . GLU A 1 638 ? 32.782 -15.154 -2.090 1.00 96.31 638 GLU A CA 1
ATOM 4894 C C . GLU A 1 638 ? 31.853 -15.744 -3.172 1.00 96.31 638 GLU A C 1
ATOM 4896 O O . GLU A 1 638 ? 32.284 -16.508 -4.039 1.00 96.31 638 GLU A O 1
ATOM 4901 N N . LEU A 1 639 ? 30.557 -15.413 -3.133 1.00 96.25 639 LEU A N 1
ATOM 4902 C CA . LEU A 1 639 ? 29.592 -15.870 -4.136 1.00 96.25 639 LEU A CA 1
ATOM 4903 C C . LEU A 1 639 ? 29.786 -15.171 -5.485 1.00 96.25 639 LEU A C 1
ATOM 4905 O O . LEU A 1 639 ? 29.672 -15.839 -6.515 1.00 96.25 639 LEU A O 1
ATOM 4909 N N . ASP A 1 640 ? 30.079 -13.876 -5.473 1.00 95.81 640 ASP A N 1
ATOM 4910 C CA . ASP A 1 640 ? 30.375 -13.067 -6.657 1.00 95.81 640 ASP A CA 1
ATOM 4911 C C . ASP A 1 640 ? 31.676 -13.515 -7.339 1.00 95.81 640 ASP A C 1
ATOM 4913 O O . ASP A 1 640 ? 31.672 -13.851 -8.519 1.00 95.81 640 ASP A O 1
ATOM 4917 N N . GLU A 1 641 ? 32.761 -13.680 -6.579 1.00 92.75 641 GLU A N 1
ATOM 4918 C CA . GLU A 1 641 ? 34.052 -14.173 -7.084 1.00 92.75 641 GLU A CA 1
ATOM 4919 C C . GLU A 1 641 ? 33.957 -15.585 -7.691 1.00 92.75 641 GLU A C 1
ATOM 4921 O O . GLU A 1 641 ? 34.766 -15.961 -8.538 1.00 92.75 641 GLU A O 1
ATOM 4926 N N . SER A 1 642 ? 32.947 -16.371 -7.299 1.00 91.50 642 SER A N 1
ATOM 4927 C CA . SER A 1 642 ? 32.678 -17.703 -7.859 1.00 91.50 642 SER A CA 1
ATOM 4928 C C . SER A 1 642 ? 31.910 -17.696 -9.194 1.00 91.50 642 SER A C 1
ATOM 4930 O O . SER A 1 642 ? 31.445 -18.750 -9.648 1.00 91.50 642 SER A O 1
ATOM 4932 N N . ILE A 1 643 ? 31.667 -16.530 -9.799 1.00 90.06 643 ILE A N 1
ATOM 4933 C CA . ILE A 1 643 ? 31.039 -16.410 -11.121 1.00 90.06 643 ILE A CA 1
ATOM 4934 C C . ILE A 1 643 ? 32.106 -16.687 -12.194 1.00 90.06 643 ILE A C 1
ATOM 4936 O O . ILE A 1 643 ? 32.860 -15.805 -12.589 1.00 90.06 643 ILE A O 1
ATOM 4940 N N . GLU A 1 644 ? 32.173 -17.943 -12.650 1.00 73.50 644 GLU A N 1
ATOM 4941 C CA . GLU A 1 644 ? 33.197 -18.425 -13.596 1.00 73.50 644 GLU A CA 1
ATOM 4942 C C . GLU A 1 644 ? 32.919 -18.033 -15.061 1.00 73.50 644 GLU A C 1
ATOM 4944 O O . GLU A 1 644 ? 33.854 -17.744 -15.807 1.00 73.50 644 GLU A O 1
ATOM 4949 N N . GLU A 1 645 ? 31.647 -17.992 -15.481 1.00 69.56 645 GLU A N 1
ATOM 4950 C CA . GLU A 1 645 ? 31.240 -17.704 -16.865 1.00 69.56 645 GLU A CA 1
ATOM 4951 C C . GLU A 1 645 ? 30.144 -16.624 -16.919 1.00 69.56 645 GLU A C 1
ATOM 4953 O O . GLU A 1 645 ? 29.021 -16.815 -16.454 1.00 69.56 645 GLU A O 1
ATOM 4958 N N . VAL A 1 646 ? 30.470 -15.483 -17.535 1.00 71.31 646 VAL A N 1
ATOM 4959 C CA . VAL A 1 646 ? 29.526 -14.409 -17.927 1.00 71.31 646 VAL A CA 1
ATOM 4960 C C . VAL A 1 646 ? 29.180 -14.449 -19.424 1.00 71.31 646 VAL A C 1
ATOM 4962 O O . VAL A 1 646 ? 28.402 -13.631 -19.913 1.00 71.31 646 VAL A O 1
ATOM 4965 N N . VAL A 1 647 ? 29.735 -15.430 -20.139 1.00 66.00 647 VAL A N 1
ATOM 4966 C CA . VAL A 1 647 ? 29.561 -15.707 -21.571 1.00 66.00 647 VAL A CA 1
ATOM 4967 C C . VAL A 1 647 ? 28.991 -17.124 -21.706 1.00 66.00 647 VAL A C 1
ATOM 4969 O O . VAL A 1 647 ? 29.271 -17.973 -20.871 1.00 66.00 647 VAL A O 1
ATOM 4972 N N . GLY A 1 648 ? 28.178 -17.407 -22.721 1.00 69.31 648 GLY A N 1
ATOM 4973 C CA . GLY A 1 648 ? 27.477 -18.690 -22.881 1.00 69.31 648 GLY A CA 1
ATOM 4974 C C . GLY A 1 648 ? 26.087 -18.716 -22.236 1.00 69.31 648 GLY A C 1
ATOM 4975 O O . GLY A 1 648 ? 25.415 -19.753 -22.236 1.00 69.31 648 GLY A O 1
ATOM 4976 N N . VAL A 1 649 ? 25.637 -17.593 -21.665 1.00 82.50 649 VAL A N 1
ATOM 4977 C CA . VAL A 1 649 ? 24.475 -17.558 -20.772 1.00 82.50 649 VAL A CA 1
ATOM 4978 C C . VAL A 1 649 ? 23.171 -17.601 -21.566 1.00 82.50 649 VAL A C 1
ATOM 4980 O O . VAL A 1 649 ? 22.795 -16.661 -22.276 1.00 82.50 649 VAL A O 1
ATOM 4983 N N . LYS A 1 650 ? 22.442 -18.707 -21.398 1.00 88.44 650 LYS A N 1
ATOM 4984 C CA . LYS A 1 650 ? 21.077 -18.892 -21.900 1.00 88.44 650 LYS A CA 1
ATOM 4985 C C . LYS A 1 650 ? 20.098 -18.850 -20.742 1.00 88.44 650 LYS A C 1
ATOM 4987 O O . LYS A 1 650 ? 20.192 -19.647 -19.813 1.00 88.44 650 LYS A O 1
ATOM 4992 N N . VAL A 1 651 ? 19.140 -17.936 -20.817 1.00 90.12 651 VAL A N 1
ATOM 4993 C CA . VAL A 1 651 ? 18.154 -17.719 -19.760 1.00 90.12 651 VAL A CA 1
ATOM 4994 C C . VAL A 1 651 ? 16.784 -18.169 -20.241 1.00 90.12 651 VAL A C 1
ATOM 4996 O O . VAL A 1 651 ? 16.341 -17.765 -21.314 1.00 90.12 651 VAL A O 1
ATOM 4999 N N . ALA A 1 652 ? 16.102 -18.994 -19.446 1.00 94.06 652 ALA A N 1
ATOM 5000 C CA . ALA A 1 652 ? 14.680 -19.247 -19.639 1.00 94.06 652 ALA A CA 1
ATOM 5001 C C . ALA A 1 652 ? 13.900 -17.966 -19.318 1.00 94.06 652 ALA A C 1
ATOM 5003 O O . ALA A 1 652 ? 14.052 -17.400 -18.234 1.00 94.06 652 ALA A O 1
ATOM 5004 N N . VAL A 1 653 ? 13.087 -17.508 -20.264 1.00 96.56 653 VAL A N 1
ATOM 5005 C CA . VAL A 1 653 ? 12.336 -16.251 -20.172 1.00 96.56 653 VAL A CA 1
ATOM 5006 C C . VAL A 1 653 ? 10.877 -16.482 -20.533 1.00 96.56 653 VAL A C 1
ATOM 5008 O O . VAL A 1 653 ? 10.549 -17.430 -21.245 1.00 96.56 653 VAL A O 1
ATOM 5011 N N . ARG A 1 654 ? 10.000 -15.584 -20.082 1.00 97.44 654 ARG A N 1
ATOM 5012 C CA . ARG A 1 654 ? 8.635 -15.485 -20.608 1.00 97.44 654 ARG A CA 1
ATOM 5013 C C . ARG A 1 654 ? 8.563 -14.287 -21.536 1.00 97.44 654 ARG A C 1
ATOM 5015 O O . ARG A 1 654 ? 9.018 -13.210 -21.168 1.00 97.44 654 ARG A O 1
ATOM 5022 N N . GLU A 1 655 ? 7.978 -14.453 -22.709 1.00 97.94 655 GLU A N 1
ATOM 5023 C CA . GLU A 1 655 ? 7.628 -13.348 -23.597 1.00 97.94 655 GLU A CA 1
ATOM 5024 C C . GLU A 1 655 ? 6.160 -12.971 -23.378 1.00 97.94 655 GLU A C 1
ATOM 5026 O O . GLU A 1 655 ? 5.283 -13.829 -23.467 1.00 97.94 655 GLU A O 1
ATOM 5031 N N . LEU A 1 656 ? 5.898 -11.694 -23.094 1.00 97.88 656 LEU A N 1
ATOM 5032 C CA . LEU A 1 656 ? 4.571 -11.115 -22.922 1.00 97.88 656 LEU A CA 1
ATOM 5033 C C . LEU A 1 656 ? 4.279 -10.153 -24.071 1.00 97.88 656 LEU A C 1
ATOM 5035 O O . LEU A 1 656 ? 5.082 -9.262 -24.363 1.00 97.88 656 LEU A O 1
ATOM 5039 N N . ARG A 1 657 ? 3.101 -10.287 -24.686 1.00 97.50 657 ARG A N 1
ATOM 5040 C CA . ARG A 1 657 ? 2.619 -9.352 -25.712 1.00 97.50 657 ARG A CA 1
ATOM 5041 C C . ARG A 1 657 ? 1.503 -8.481 -25.162 1.00 97.50 657 ARG A C 1
ATOM 5043 O O . ARG A 1 657 ? 0.472 -8.988 -24.727 1.00 97.50 657 ARG A O 1
ATOM 5050 N N . LEU A 1 658 ? 1.713 -7.167 -25.189 1.00 97.88 658 LEU A N 1
ATOM 5051 C CA . LEU A 1 658 ? 0.793 -6.195 -24.602 1.00 97.88 658 LEU A CA 1
ATOM 5052 C C . LEU A 1 658 ? 0.264 -5.214 -25.654 1.00 97.88 658 LEU A C 1
ATOM 5054 O O . LEU A 1 658 ? 1.052 -4.719 -26.465 1.00 97.88 658 LEU A O 1
ATOM 5058 N N . PRO A 1 659 ? -1.042 -4.883 -25.643 1.00 98.06 659 PRO A N 1
ATOM 5059 C CA . PRO A 1 659 ? -1.554 -3.785 -26.449 1.00 98.06 659 PRO A CA 1
ATOM 5060 C C . PRO A 1 659 ? -0.981 -2.458 -25.935 1.00 98.06 659 PRO A C 1
ATOM 5062 O O . PRO A 1 659 ? -0.815 -2.263 -24.729 1.00 98.06 659 PRO A O 1
ATOM 5065 N N . LEU A 1 660 ? -0.690 -1.539 -26.849 1.00 98.25 660 LEU A N 1
ATOM 5066 C CA . LEU A 1 660 ? -0.158 -0.214 -26.548 1.00 98.25 660 LEU A CA 1
ATOM 5067 C C . LEU A 1 660 ? -0.862 0.835 -27.408 1.00 98.25 660 LEU A C 1
ATOM 5069 O O . LEU A 1 660 ? -0.757 0.805 -28.631 1.00 98.25 660 LEU A O 1
ATOM 5073 N N . CYS A 1 661 ? -1.527 1.793 -26.772 1.00 98.19 661 CYS A N 1
ATOM 5074 C CA . CYS A 1 661 ? -1.943 3.028 -27.425 1.00 98.19 661 CYS A CA 1
ATOM 5075 C C . CYS A 1 661 ? -0.829 4.063 -27.242 1.00 98.19 661 CYS A C 1
ATOM 5077 O O . CYS A 1 661 ? -0.633 4.593 -26.144 1.00 98.19 661 CYS A O 1
ATOM 5079 N N . VAL A 1 662 ? -0.072 4.339 -28.301 1.00 96.75 662 VAL A N 1
ATOM 5080 C CA . VAL A 1 662 ? 0.904 5.440 -28.303 1.00 96.75 662 VAL A CA 1
ATOM 5081 C C . VAL A 1 662 ? 0.176 6.786 -28.277 1.00 96.75 662 VAL A C 1
ATOM 5083 O O . VAL A 1 662 ? -0.951 6.871 -28.763 1.00 96.75 662 VAL A O 1
ATOM 5086 N N . ASP A 1 663 ? 0.789 7.822 -27.693 1.00 89.12 663 ASP A N 1
ATOM 5087 C CA . ASP A 1 663 ? 0.204 9.176 -27.616 1.00 89.12 663 ASP A CA 1
ATOM 5088 C C . ASP A 1 663 ? -1.237 9.214 -27.054 1.00 89.12 663 ASP A C 1
ATOM 5090 O O . ASP A 1 663 ? -2.083 10.001 -27.479 1.00 89.12 663 ASP A O 1
ATOM 5094 N N . HIS A 1 664 ? -1.538 8.351 -26.078 1.00 95.50 664 HIS A N 1
ATOM 5095 C CA . HIS A 1 664 ? -2.856 8.310 -25.446 1.00 95.50 664 HIS A CA 1
ATOM 5096 C C . HIS A 1 664 ? -3.214 9.673 -24.798 1.00 95.50 664 HIS A C 1
ATOM 5098 O O . HIS A 1 664 ? -2.368 10.232 -24.095 1.00 95.50 664 HIS A O 1
ATOM 5104 N N . PRO A 1 665 ? -4.451 10.202 -24.939 1.00 92.81 665 PRO A N 1
ATOM 5105 C CA . PRO A 1 665 ? -4.816 11.545 -24.457 1.00 92.81 665 PRO A CA 1
ATOM 5106 C C . PRO A 1 665 ? -4.515 11.813 -22.975 1.00 92.81 665 PRO A C 1
ATOM 5108 O O . PRO A 1 665 ? -4.037 12.890 -22.623 1.00 92.81 665 PRO A O 1
ATOM 5111 N N . THR A 1 666 ? -4.687 10.807 -22.114 1.00 90.94 666 THR A N 1
ATOM 5112 C CA . THR A 1 666 ? -4.422 10.929 -20.667 1.00 90.94 666 THR A CA 1
ATOM 5113 C C . THR A 1 666 ? -2.954 11.201 -20.324 1.00 90.94 666 THR A C 1
ATOM 5115 O O . THR A 1 666 ? -2.657 11.696 -19.239 1.00 90.94 666 THR A O 1
ATOM 5118 N N . VAL A 1 667 ? -2.012 10.904 -21.229 1.00 88.38 667 VAL A N 1
ATOM 5119 C CA . VAL A 1 667 ? -0.597 11.274 -21.062 1.00 88.38 667 VAL A CA 1
ATOM 5120 C C . VAL A 1 667 ? -0.434 12.795 -21.105 1.00 88.38 667 VAL A C 1
ATOM 5122 O O . VAL A 1 667 ? 0.309 13.372 -20.304 1.00 88.38 667 VAL A O 1
ATOM 5125 N N . LYS A 1 668 ? -1.160 13.449 -22.017 1.00 91.31 668 LYS A N 1
ATOM 5126 C CA . LYS A 1 668 ? -1.170 14.905 -22.141 1.00 91.31 668 LYS A CA 1
ATOM 5127 C C . LYS A 1 668 ? -1.819 15.541 -20.915 1.00 91.31 668 LYS A C 1
ATOM 5129 O O . LYS A 1 668 ? -1.206 16.412 -20.311 1.00 91.31 668 LYS A O 1
ATOM 5134 N N . GLU A 1 669 ? -2.971 15.028 -20.488 1.00 91.56 669 GLU A N 1
ATOM 5135 C CA . GLU A 1 669 ? -3.675 15.490 -19.279 1.00 91.56 669 GLU A CA 1
ATOM 5136 C C . GLU A 1 669 ? -2.788 15.394 -18.027 1.00 91.56 669 GLU A C 1
ATOM 5138 O O . GLU A 1 669 ? -2.717 16.324 -17.226 1.00 91.56 669 GLU A O 1
ATOM 5143 N N . ALA A 1 670 ? -2.043 14.293 -17.864 1.00 90.12 670 ALA A N 1
ATOM 5144 C CA . ALA A 1 670 ? -1.110 14.137 -16.747 1.00 90.12 670 ALA A CA 1
ATOM 5145 C C . ALA A 1 670 ? 0.036 15.166 -16.783 1.00 90.12 670 ALA A C 1
ATOM 5147 O O . ALA A 1 670 ? 0.522 15.599 -15.735 1.00 90.12 670 ALA A O 1
ATOM 5148 N N . THR A 1 671 ? 0.467 15.561 -17.983 1.00 93.00 671 THR A N 1
ATOM 5149 C CA . THR A 1 671 ? 1.512 16.574 -18.183 1.00 93.00 671 THR A CA 1
ATOM 5150 C C . THR A 1 671 ? 0.979 17.985 -17.933 1.00 93.00 671 THR A C 1
ATOM 5152 O O . THR A 1 671 ? 1.635 18.761 -17.241 1.00 93.00 671 THR A O 1
ATOM 5155 N N . GLU A 1 672 ? -0.228 18.294 -18.410 1.00 92.00 672 GLU A N 1
ATOM 5156 C CA . GLU A 1 672 ? -0.935 19.556 -18.147 1.00 92.00 672 GLU A CA 1
ATOM 5157 C C . GLU A 1 672 ? -1.172 19.739 -16.640 1.00 92.00 672 GLU A C 1
ATOM 5159 O O . GLU A 1 672 ? -0.756 20.746 -16.067 1.00 92.00 672 GLU A O 1
ATOM 5164 N N . ARG A 1 673 ? -1.672 18.701 -15.953 1.00 86.31 673 ARG A N 1
ATOM 5165 C CA . ARG A 1 673 ? -1.838 18.710 -14.491 1.00 86.31 673 ARG A CA 1
ATOM 5166 C C . ARG A 1 673 ? -0.528 19.000 -13.756 1.00 86.31 673 ARG A C 1
ATOM 5168 O O . ARG A 1 673 ? -0.526 19.725 -12.762 1.00 86.31 673 ARG A O 1
ATOM 5175 N N . TYR A 1 674 ? 0.594 18.437 -14.209 1.00 88.50 674 TYR A N 1
ATOM 5176 C CA . TYR A 1 674 ? 1.907 18.715 -13.616 1.00 88.50 674 TYR A CA 1
ATOM 5177 C C . TYR A 1 674 ? 2.333 20.176 -13.803 1.00 88.50 674 TYR A C 1
ATOM 5179 O O . TYR A 1 674 ? 2.867 20.784 -12.872 1.00 88.50 674 TYR A O 1
ATOM 5187 N N . MET A 1 675 ? 2.100 20.735 -14.991 1.00 91.69 675 MET A N 1
ATOM 5188 C CA . MET A 1 675 ? 2.429 22.127 -15.297 1.00 91.69 675 MET A CA 1
ATOM 5189 C C . MET A 1 675 ? 1.652 23.103 -14.415 1.00 91.69 675 MET A C 1
ATOM 5191 O O . MET A 1 675 ? 2.233 24.066 -13.921 1.00 91.69 675 MET A O 1
ATOM 5195 N N . GLU A 1 676 ? 0.370 22.825 -14.189 1.00 85.38 676 GLU A N 1
ATOM 5196 C CA . GLU A 1 676 ? -0.518 23.661 -13.378 1.00 85.38 676 GLU A CA 1
ATOM 5197 C C . GLU A 1 676 ? -0.210 23.575 -11.879 1.00 85.38 676 GLU A C 1
ATOM 5199 O O . GLU A 1 676 ? -0.220 24.589 -11.188 1.00 85.38 676 GLU A O 1
ATOM 5204 N N . SER A 1 677 ? 0.075 22.373 -11.368 1.00 75.62 677 SER A N 1
ATOM 5205 C CA . SER A 1 677 ? 0.174 22.138 -9.917 1.00 75.62 677 SER A CA 1
ATOM 5206 C C . SER A 1 677 ? 1.595 22.168 -9.354 1.00 75.62 677 SER A C 1
ATOM 5208 O O . SER A 1 677 ? 1.780 22.411 -8.162 1.00 75.62 677 SER A O 1
ATOM 5210 N N . ILE A 1 678 ? 2.617 21.883 -10.170 1.00 83.06 678 ILE A N 1
ATOM 5211 C CA . ILE A 1 678 ? 3.980 21.645 -9.673 1.00 83.06 678 ILE A CA 1
ATOM 5212 C C . ILE A 1 678 ? 4.989 22.577 -10.332 1.00 83.06 678 ILE A C 1
ATOM 5214 O O . ILE A 1 678 ? 5.573 23.411 -9.637 1.00 83.06 678 ILE A O 1
ATOM 5218 N N . ARG A 1 679 ? 5.240 22.426 -11.639 1.00 88.19 679 ARG A N 1
ATOM 5219 C CA . ARG A 1 679 ? 6.283 23.180 -12.351 1.00 88.19 679 ARG A CA 1
ATOM 5220 C C . ARG A 1 679 ? 5.836 23.491 -13.785 1.00 88.19 679 ARG A C 1
ATOM 5222 O O . ARG A 1 679 ? 5.787 22.574 -14.605 1.00 88.19 679 ARG A O 1
ATOM 5229 N N . PRO A 1 680 ? 5.592 24.768 -14.124 1.00 91.94 680 PRO A N 1
ATOM 5230 C CA . PRO A 1 680 ? 4.996 25.145 -15.405 1.00 91.94 680 PRO A CA 1
ATOM 5231 C C . PRO A 1 680 ? 5.963 25.045 -16.592 1.00 91.94 680 PRO A C 1
ATOM 5233 O O . PRO A 1 680 ? 5.519 24.904 -17.729 1.00 91.94 680 PRO A O 1
ATOM 5236 N N . THR A 1 681 ? 7.280 25.120 -16.362 1.00 95.06 681 THR A N 1
ATOM 5237 C CA . THR A 1 681 ? 8.292 25.124 -17.432 1.00 95.06 681 THR A CA 1
ATOM 5238 C C . THR A 1 681 ? 9.477 24.206 -17.124 1.00 95.06 681 THR A C 1
ATOM 5240 O O . THR A 1 681 ? 10.084 24.255 -16.051 1.00 95.06 681 THR A O 1
ATOM 5243 N N . ALA A 1 682 ? 9.831 23.366 -18.098 1.00 95.56 682 ALA A N 1
ATOM 5244 C CA . ALA A 1 682 ? 10.991 22.476 -18.084 1.00 95.56 682 ALA A CA 1
ATOM 5245 C C . ALA A 1 682 ? 11.337 22.060 -19.521 1.00 95.56 682 ALA A C 1
ATOM 5247 O O . ALA A 1 682 ? 10.491 22.166 -20.408 1.00 95.56 682 ALA A O 1
ATOM 5248 N N . ALA A 1 683 ? 12.549 21.547 -19.763 1.00 95.81 683 ALA A N 1
ATOM 5249 C CA . ALA A 1 683 ? 12.952 21.122 -21.113 1.00 95.81 683 ALA A CA 1
ATOM 5250 C C . ALA A 1 683 ? 12.067 19.991 -21.676 1.00 95.81 683 ALA A C 1
ATOM 5252 O O . ALA A 1 683 ? 11.929 19.856 -22.890 1.00 95.81 683 ALA A O 1
ATOM 5253 N N . TYR A 1 684 ? 11.456 19.203 -20.786 1.00 95.25 684 TYR A N 1
ATOM 5254 C CA . TYR A 1 684 ? 10.556 18.098 -21.112 1.00 95.25 684 TYR A CA 1
ATOM 5255 C C . TYR A 1 684 ? 9.071 18.483 -21.240 1.00 95.25 684 TYR A C 1
ATOM 5257 O O . TYR A 1 684 ? 8.227 17.605 -21.423 1.00 95.25 684 TYR A O 1
ATOM 5265 N N . LEU A 1 685 ? 8.741 19.775 -21.147 1.00 96.62 685 LEU A N 1
ATOM 5266 C CA . LEU A 1 685 ? 7.374 20.301 -21.225 1.00 96.62 685 LEU A CA 1
ATOM 5267 C C . LEU A 1 685 ? 7.196 21.187 -22.470 1.00 96.62 685 LEU A C 1
ATOM 5269 O O . LEU A 1 685 ? 8.162 21.801 -22.928 1.00 96.62 685 LEU A O 1
ATOM 5273 N N . PRO A 1 686 ? 5.974 21.286 -23.026 1.00 95.56 686 PRO A N 1
ATOM 5274 C CA . PRO A 1 686 ? 4.738 20.606 -22.607 1.00 95.56 686 PRO A CA 1
ATOM 5275 C C . PRO A 1 686 ? 4.595 19.173 -23.152 1.00 95.56 686 PRO A C 1
ATOM 5277 O O . PRO A 1 686 ? 3.582 18.527 -22.907 1.00 95.56 686 PRO A O 1
ATOM 5280 N N . ASP A 1 687 ? 5.571 18.674 -23.915 1.00 96.06 687 ASP A N 1
ATOM 5281 C CA . ASP A 1 687 ? 5.455 17.413 -24.650 1.00 96.06 687 ASP A CA 1
ATOM 5282 C C . ASP A 1 687 ? 6.689 16.525 -24.443 1.00 96.06 687 ASP A C 1
ATOM 5284 O O . ASP A 1 687 ? 7.779 16.793 -24.957 1.00 96.06 687 ASP A O 1
ATOM 5288 N N . ASN A 1 688 ? 6.496 15.438 -23.696 1.00 96.81 688 ASN A N 1
ATOM 5289 C CA . ASN A 1 688 ? 7.551 14.493 -23.339 1.00 96.81 688 ASN A CA 1
ATOM 5290 C C . ASN A 1 688 ? 8.150 13.767 -24.553 1.00 96.81 688 ASN A C 1
ATOM 5292 O O . ASN A 1 688 ? 9.355 13.520 -24.592 1.00 96.81 688 ASN A O 1
ATOM 5296 N N . VAL A 1 689 ? 7.340 13.430 -25.557 1.00 97.00 689 VAL A N 1
ATOM 5297 C CA . VAL A 1 689 ? 7.803 12.685 -26.738 1.00 97.00 689 VAL A CA 1
ATOM 5298 C C . VAL A 1 689 ? 8.614 13.605 -27.648 1.00 97.00 689 VAL A C 1
ATOM 5300 O O . VAL A 1 689 ? 9.663 13.205 -28.154 1.00 97.00 689 VAL A O 1
ATOM 5303 N N . GLU A 1 690 ? 8.193 14.863 -27.805 1.00 97.38 690 GLU A N 1
ATOM 5304 C CA . GLU A 1 690 ? 8.978 15.856 -28.548 1.00 97.38 690 GLU A CA 1
ATOM 5305 C C . GLU A 1 690 ? 10.300 16.185 -27.839 1.00 97.38 690 GLU A C 1
ATOM 5307 O O . GLU A 1 690 ? 11.338 16.336 -28.489 1.00 97.38 690 GLU A O 1
ATOM 5312 N N . TYR A 1 691 ? 10.299 16.223 -26.505 1.00 97.50 691 TYR A N 1
ATOM 5313 C CA . TYR A 1 691 ? 11.532 16.295 -25.727 1.00 97.50 691 TYR A CA 1
ATOM 5314 C C . TYR A 1 691 ? 12.454 15.107 -25.998 1.00 97.50 691 TYR A C 1
ATOM 5316 O O . TYR A 1 691 ? 13.622 15.316 -26.317 1.00 97.50 691 TYR A O 1
ATOM 5324 N N . LEU A 1 692 ? 11.950 13.871 -25.933 1.00 97.25 692 LEU A N 1
ATOM 5325 C CA . LEU A 1 692 ? 12.753 12.677 -26.202 1.00 97.25 692 LEU A CA 1
ATOM 5326 C C . LEU A 1 692 ? 13.336 12.689 -27.619 1.00 97.25 692 LEU A C 1
ATOM 5328 O O . LEU A 1 692 ? 14.491 12.299 -27.799 1.00 97.25 692 LEU A O 1
ATOM 5332 N N . ARG A 1 693 ? 12.590 13.196 -28.609 1.00 97.94 693 ARG A N 1
ATOM 5333 C CA . ARG A 1 693 ? 13.087 13.380 -29.979 1.00 97.94 693 ARG A CA 1
ATOM 5334 C C . ARG A 1 693 ? 14.297 14.315 -30.010 1.00 97.94 693 ARG A C 1
ATOM 5336 O O . ARG A 1 693 ? 15.334 13.951 -30.568 1.00 97.94 693 ARG A O 1
ATOM 5343 N N . LYS A 1 694 ? 14.175 15.497 -29.393 1.00 97.69 694 LYS A N 1
ATOM 5344 C CA . LYS A 1 694 ? 15.255 16.495 -29.313 1.00 97.69 694 LYS A CA 1
ATOM 5345 C C . LYS A 1 694 ? 16.447 15.957 -28.530 1.00 97.69 694 LYS A C 1
ATOM 5347 O O . LYS A 1 694 ? 17.550 15.949 -29.060 1.00 97.69 694 LYS A O 1
ATOM 5352 N N . ASN A 1 695 ? 16.211 15.427 -27.330 1.00 96.38 695 ASN A N 1
ATOM 5353 C CA . ASN A 1 695 ? 17.231 14.891 -26.428 1.00 96.38 695 ASN A CA 1
ATOM 5354 C C . ASN A 1 695 ? 18.064 13.770 -27.072 1.00 96.38 695 ASN A C 1
ATOM 5356 O O . ASN A 1 695 ? 19.224 13.592 -26.719 1.00 96.38 695 ASN A O 1
ATOM 5360 N N . ASN A 1 696 ? 17.494 13.034 -28.034 1.00 96.56 696 ASN A N 1
ATOM 5361 C CA . ASN A 1 696 ? 18.165 11.923 -28.711 1.00 96.56 696 ASN A CA 1
ATOM 5362 C C . ASN A 1 696 ? 18.612 12.215 -30.153 1.00 96.56 696 ASN A C 1
ATOM 5364 O O . ASN A 1 696 ? 19.059 11.298 -30.846 1.00 96.56 696 ASN A O 1
ATOM 5368 N N . ALA A 1 697 ? 18.510 13.468 -30.610 1.00 96.75 697 ALA A N 1
ATOM 5369 C CA . ALA A 1 697 ? 18.851 13.881 -31.975 1.00 96.75 697 ALA A CA 1
ATOM 5370 C C . ALA A 1 697 ? 18.164 13.024 -33.065 1.00 96.75 697 ALA A C 1
ATOM 5372 O O . ALA A 1 697 ? 18.799 12.620 -34.050 1.00 96.75 697 ALA A O 1
ATOM 5373 N N . LEU A 1 698 ? 16.876 12.730 -32.855 1.00 96.94 698 LEU A N 1
ATOM 5374 C CA . LEU A 1 698 ? 16.030 11.948 -33.760 1.00 96.94 698 LEU A CA 1
ATOM 5375 C C . LEU A 1 698 ? 15.310 12.850 -34.772 1.00 96.94 698 LEU A C 1
ATOM 5377 O O . LEU A 1 698 ? 15.030 14.024 -34.504 1.00 96.94 698 LEU A O 1
ATOM 5381 N N . GLU A 1 699 ? 14.991 12.291 -35.938 1.00 95.56 699 GLU A N 1
ATOM 5382 C CA . GLU A 1 699 ? 14.429 13.041 -37.065 1.00 95.56 699 GLU A CA 1
ATOM 5383 C C . GLU A 1 699 ? 12.956 13.391 -36.840 1.00 95.56 699 GLU A C 1
ATOM 5385 O O . GLU A 1 699 ? 12.550 14.530 -37.068 1.00 95.56 699 GLU A O 1
ATOM 5390 N N . SER A 1 700 ? 12.161 12.447 -36.334 1.00 96.94 700 SER A N 1
ATOM 5391 C CA . SER A 1 700 ? 10.714 12.602 -36.199 1.00 96.94 700 SER A CA 1
ATOM 5392 C C . SER A 1 700 ? 10.184 12.157 -34.836 1.00 96.94 700 SER A C 1
ATOM 5394 O O . SER A 1 700 ? 10.772 11.326 -34.145 1.00 96.94 700 SER A O 1
ATOM 5396 N N . ARG A 1 701 ? 9.009 12.678 -34.456 1.00 95.88 701 ARG A N 1
ATOM 5397 C CA . ARG A 1 701 ? 8.249 12.195 -33.290 1.00 95.88 701 ARG A CA 1
ATOM 5398 C C . ARG A 1 701 ? 7.984 10.690 -33.389 1.00 95.88 701 ARG A C 1
ATOM 5400 O O . ARG A 1 701 ? 8.042 9.974 -32.393 1.00 95.88 701 ARG A O 1
ATOM 5407 N N . ARG A 1 702 ? 7.711 10.204 -34.603 1.00 96.06 702 ARG A N 1
ATOM 5408 C CA . ARG A 1 702 ? 7.392 8.799 -34.841 1.00 96.06 702 ARG A CA 1
ATOM 5409 C C . ARG A 1 702 ? 8.568 7.873 -34.531 1.00 96.06 702 ARG A C 1
ATOM 5411 O O . ARG A 1 702 ? 8.317 6.786 -34.028 1.00 96.06 702 ARG A O 1
ATOM 5418 N N . ASP A 1 703 ? 9.814 8.314 -34.715 1.00 96.25 703 ASP A N 1
ATOM 5419 C CA . ASP A 1 703 ? 11.003 7.530 -34.338 1.00 96.25 703 ASP A CA 1
ATOM 5420 C C . ASP A 1 703 ? 11.049 7.222 -32.836 1.00 96.25 703 ASP A C 1
ATOM 5422 O O . ASP A 1 703 ? 11.496 6.148 -32.429 1.00 96.25 703 ASP A O 1
ATOM 5426 N N . VAL A 1 704 ? 10.546 8.146 -32.009 1.00 96.88 704 VAL A N 1
ATOM 5427 C CA . VAL A 1 704 ? 10.432 7.955 -30.559 1.00 96.88 704 VAL A CA 1
ATOM 5428 C C . VAL A 1 704 ? 9.400 6.875 -30.248 1.00 96.88 704 VAL A C 1
ATOM 5430 O O . VAL A 1 704 ? 9.702 5.929 -29.527 1.00 96.88 704 VAL A O 1
ATOM 5433 N N . LEU A 1 705 ? 8.199 6.969 -30.819 1.00 96.75 705 LEU A N 1
ATOM 5434 C CA . LEU A 1 705 ? 7.110 6.016 -30.565 1.00 96.75 705 LEU A CA 1
ATOM 5435 C C . LEU A 1 705 ? 7.404 4.622 -31.133 1.00 96.75 705 LEU A C 1
ATOM 5437 O O . LEU A 1 705 ? 7.129 3.613 -30.488 1.00 96.75 705 LEU A O 1
ATOM 5441 N N . ASP A 1 706 ? 8.028 4.563 -32.309 1.00 95.44 706 ASP A N 1
ATOM 5442 C CA . ASP A 1 706 ? 8.470 3.324 -32.945 1.00 95.44 706 ASP A CA 1
ATOM 5443 C C . ASP A 1 706 ? 9.436 2.527 -32.064 1.00 95.44 706 ASP A C 1
ATOM 5445 O O . ASP A 1 706 ? 9.469 1.299 -32.158 1.00 95.44 706 ASP A O 1
ATOM 5449 N N . SER A 1 707 ? 10.203 3.192 -31.192 1.00 95.44 707 SER A N 1
ATOM 5450 C CA . SER A 1 707 ? 11.087 2.493 -30.256 1.00 95.44 707 SER A CA 1
ATOM 5451 C C . SER A 1 707 ? 10.334 1.571 -29.302 1.00 95.44 707 SER A C 1
ATOM 5453 O O . SER A 1 707 ? 10.862 0.523 -28.953 1.00 95.44 707 SER A O 1
ATOM 5455 N N . LEU A 1 708 ? 9.084 1.887 -28.945 1.00 97.00 708 LEU A N 1
ATOM 5456 C CA . LEU A 1 708 ? 8.285 1.055 -28.043 1.00 97.00 708 LEU A CA 1
ATOM 5457 C C . LEU A 1 708 ? 7.959 -0.302 -28.674 1.00 97.00 708 LEU A C 1
ATOM 5459 O O . LEU A 1 708 ? 7.957 -1.313 -27.983 1.00 97.00 708 LEU A O 1
ATOM 5463 N N . VAL A 1 709 ? 7.724 -0.341 -29.987 1.00 96.75 709 VAL A N 1
ATOM 5464 C CA . VAL A 1 709 ? 7.210 -1.535 -30.682 1.00 96.75 709 VAL A CA 1
ATOM 5465 C C . VAL A 1 709 ? 8.259 -2.272 -31.518 1.00 96.75 709 VAL A C 1
ATOM 5467 O O . VAL A 1 709 ? 8.074 -3.448 -31.826 1.00 96.75 709 VAL A O 1
ATOM 5470 N N . LYS A 1 710 ? 9.370 -1.621 -31.898 1.00 96.50 710 LYS A N 1
ATOM 5471 C CA . LYS A 1 710 ? 10.386 -2.210 -32.796 1.00 96.50 710 LYS A CA 1
ATOM 5472 C C . LYS A 1 710 ? 11.505 -2.979 -32.088 1.00 96.50 710 LYS A C 1
ATOM 5474 O O . LYS A 1 710 ? 12.300 -3.628 -32.766 1.00 96.50 710 LYS A O 1
ATOM 5479 N N . THR A 1 711 ? 11.563 -2.958 -30.758 1.00 95.38 711 THR A N 1
ATOM 5480 C CA . THR A 1 711 ? 12.505 -3.762 -29.964 1.00 95.38 711 THR A CA 1
ATOM 5481 C C . THR A 1 711 ? 11.764 -4.575 -28.904 1.00 95.38 711 THR A C 1
ATOM 5483 O O . THR A 1 711 ? 10.774 -4.096 -28.354 1.00 95.38 711 THR A O 1
ATOM 5486 N N . PRO A 1 712 ? 12.223 -5.798 -28.583 1.00 96.12 712 PRO A N 1
ATOM 5487 C CA . PRO A 1 712 ? 11.871 -6.412 -27.313 1.00 96.12 712 PRO A CA 1
ATOM 5488 C C . PRO A 1 712 ? 12.496 -5.632 -26.151 1.00 96.12 712 PRO A C 1
ATOM 5490 O O . PRO A 1 712 ? 13.606 -5.094 -26.271 1.00 96.12 712 PRO A O 1
ATOM 5493 N N . TRP A 1 713 ? 11.781 -5.618 -25.031 1.00 97.88 713 TRP A N 1
ATOM 5494 C CA . TRP A 1 713 ? 12.175 -4.976 -23.783 1.00 97.88 713 TRP A CA 1
ATOM 5495 C C . TRP A 1 713 ? 12.428 -6.044 -22.721 1.00 97.88 713 TRP A C 1
ATOM 5497 O O . TRP A 1 713 ? 11.529 -6.812 -22.397 1.00 97.88 713 TRP A O 1
ATOM 5507 N N . LEU A 1 714 ? 13.648 -6.115 -22.197 1.00 97.94 714 LEU A N 1
ATOM 5508 C CA . LEU A 1 714 ? 14.018 -7.031 -21.121 1.00 97.94 714 LEU A CA 1
ATOM 5509 C C . LEU A 1 714 ? 13.670 -6.398 -19.775 1.00 97.94 714 LEU A C 1
ATOM 5511 O O . LEU A 1 714 ? 14.216 -5.346 -19.455 1.00 97.94 714 LEU A O 1
ATOM 5515 N N . ALA A 1 715 ? 12.810 -7.030 -18.979 1.00 97.75 715 ALA A N 1
ATOM 5516 C CA . ALA A 1 715 ? 12.531 -6.630 -17.604 1.00 97.75 715 ALA A CA 1
ATOM 5517 C C . ALA A 1 715 ? 13.760 -6.877 -16.724 1.00 97.75 715 ALA A C 1
ATOM 5519 O O . ALA A 1 715 ? 14.061 -8.006 -16.336 1.00 97.75 715 ALA A O 1
ATOM 5520 N N . VAL A 1 716 ? 14.472 -5.799 -16.419 1.00 96.56 716 VAL A N 1
ATOM 5521 C CA . VAL A 1 716 ? 15.701 -5.801 -15.621 1.00 96.56 716 VAL A CA 1
ATOM 5522 C C . VAL A 1 716 ? 15.431 -5.553 -14.140 1.00 96.56 716 VAL A C 1
ATOM 5524 O O . VAL A 1 716 ? 16.252 -5.915 -13.314 1.00 96.56 716 VAL A O 1
ATOM 5527 N N . GLY A 1 717 ? 14.265 -5.010 -13.791 1.00 96.00 717 GLY A N 1
ATOM 5528 C CA . GLY A 1 717 ? 13.768 -4.912 -12.420 1.00 96.00 717 GLY A CA 1
ATOM 5529 C C . GLY A 1 717 ? 12.242 -4.944 -12.397 1.00 96.00 717 GLY A C 1
ATOM 5530 O O . GLY A 1 717 ? 11.598 -4.634 -13.400 1.00 96.00 717 GLY A O 1
ATOM 5531 N N . VAL A 1 718 ? 11.652 -5.335 -11.269 1.00 96.69 718 VAL A N 1
ATOM 5532 C CA . VAL A 1 718 ? 10.197 -5.313 -11.047 1.00 96.69 718 VAL A CA 1
ATOM 5533 C C . VAL A 1 718 ? 9.960 -4.752 -9.650 1.00 96.69 718 VAL A C 1
ATOM 5535 O O . VAL A 1 718 ? 10.329 -5.397 -8.677 1.00 96.69 718 VAL A O 1
ATOM 5538 N N . GLY A 1 719 ? 9.398 -3.549 -9.552 1.00 94.94 719 GLY A N 1
ATOM 5539 C CA . GLY A 1 719 ? 9.310 -2.815 -8.290 1.00 94.94 719 GLY A CA 1
ATOM 5540 C C . GLY A 1 719 ? 8.565 -1.486 -8.408 1.00 94.94 719 GLY A C 1
ATOM 5541 O O . GLY A 1 719 ? 7.477 -1.426 -8.976 1.00 94.94 719 GLY A O 1
ATOM 5542 N N . PHE A 1 720 ? 9.157 -0.423 -7.866 1.00 93.19 720 PHE A N 1
ATOM 5543 C CA . PHE A 1 720 ? 8.598 0.916 -7.683 1.00 93.19 720 PHE A CA 1
ATOM 5544 C C . PHE A 1 720 ? 7.281 0.861 -6.903 1.00 93.19 720 PHE A C 1
ATOM 5546 O O . PHE A 1 720 ? 7.313 0.773 -5.681 1.00 93.19 720 PHE A O 1
ATOM 5553 N N . PHE A 1 721 ? 6.143 0.861 -7.597 1.00 93.94 721 PHE A N 1
ATOM 5554 C CA . PHE A 1 721 ? 4.841 0.574 -7.012 1.00 93.94 721 PHE A CA 1
ATOM 5555 C C . PHE A 1 721 ? 4.231 -0.648 -7.692 1.00 93.94 721 PHE A C 1
ATOM 5557 O O . PHE A 1 721 ? 4.086 -0.672 -8.916 1.00 93.94 721 PHE A O 1
ATOM 5564 N N . VAL A 1 722 ? 3.842 -1.622 -6.868 1.00 93.75 722 VAL A N 1
ATOM 5565 C CA . VAL A 1 722 ? 2.956 -2.753 -7.183 1.00 93.75 722 VAL A CA 1
ATOM 5566 C C . VAL A 1 722 ? 3.287 -3.482 -8.495 1.00 93.75 722 VAL A C 1
ATOM 5568 O O . VAL A 1 722 ? 2.432 -3.729 -9.343 1.00 93.75 722 VAL A O 1
ATOM 5571 N N . GLY A 1 723 ? 4.555 -3.854 -8.660 1.00 95.50 723 GLY A N 1
ATOM 5572 C CA . GLY A 1 723 ? 5.015 -4.710 -9.750 1.00 95.50 723 GLY A CA 1
ATOM 5573 C C . GLY A 1 723 ? 5.360 -3.984 -11.047 1.00 95.50 723 GLY A C 1
ATOM 5574 O O . GLY A 1 723 ? 5.318 -4.610 -12.107 1.00 95.50 723 GLY A O 1
ATOM 5575 N N . SER A 1 724 ? 5.698 -2.691 -10.988 1.00 97.31 724 SER A N 1
ATOM 5576 C CA . SER A 1 724 ? 6.147 -1.916 -12.152 1.00 97.31 724 SER A CA 1
ATOM 5577 C C . SER A 1 724 ? 7.408 -2.545 -12.754 1.00 97.31 724 SER A C 1
ATOM 5579 O O . SER A 1 724 ? 8.436 -2.610 -12.070 1.00 97.31 724 SER A O 1
ATOM 5581 N N . PRO A 1 725 ? 7.387 -3.013 -14.015 1.00 97.44 725 PRO A N 1
ATOM 5582 C CA . PRO A 1 725 ? 8.592 -3.483 -14.671 1.00 97.44 725 PRO A CA 1
ATOM 5583 C C . PRO A 1 725 ? 9.440 -2.283 -15.087 1.00 97.44 725 PRO A C 1
ATOM 5585 O O . PRO A 1 725 ? 8.949 -1.356 -15.729 1.00 97.44 725 PRO A O 1
ATOM 5588 N N . VAL A 1 726 ? 10.729 -2.336 -14.781 1.00 96.44 726 VAL A N 1
ATOM 5589 C CA . VAL A 1 726 ? 11.751 -1.469 -15.366 1.00 96.44 726 VAL A CA 1
ATOM 5590 C C . VAL A 1 726 ? 12.505 -2.293 -16.396 1.00 96.44 726 VAL A C 1
ATOM 5592 O O . VAL A 1 726 ? 12.948 -3.406 -16.109 1.00 96.44 726 VAL A O 1
ATOM 5595 N N . MET A 1 727 ? 12.601 -1.780 -17.618 1.00 97.44 727 MET A N 1
ATOM 5596 C CA . MET A 1 727 ? 13.009 -2.557 -18.779 1.00 97.44 727 MET A CA 1
ATOM 5597 C C . MET A 1 727 ? 14.096 -1.873 -19.598 1.00 97.44 727 MET A C 1
ATOM 5599 O O . MET A 1 727 ? 14.097 -0.655 -19.764 1.00 97.44 727 MET A O 1
ATOM 5603 N N . PHE A 1 728 ? 14.980 -2.681 -20.176 1.00 96.81 728 PHE A N 1
ATOM 5604 C CA . PHE A 1 728 ? 16.053 -2.243 -21.061 1.00 96.81 728 PHE A CA 1
ATOM 5605 C C . PHE A 1 728 ? 15.840 -2.794 -22.483 1.00 96.81 728 PHE A C 1
ATOM 5607 O O . PHE A 1 728 ? 15.432 -3.951 -22.631 1.00 96.81 728 PHE A O 1
ATOM 5614 N N . PRO A 1 729 ? 16.080 -2.010 -23.549 1.00 96.75 729 PRO A N 1
ATOM 5615 C CA . PRO A 1 729 ? 15.889 -2.487 -24.912 1.00 96.75 729 PRO A CA 1
ATOM 5616 C C . PRO A 1 729 ? 17.001 -3.466 -25.309 1.00 96.75 729 PRO A C 1
ATOM 5618 O O . PRO A 1 729 ? 18.180 -3.236 -25.055 1.00 96.75 729 PRO A O 1
ATOM 5621 N N . LEU A 1 730 ? 16.642 -4.541 -26.010 1.00 95.44 730 LEU A N 1
ATOM 5622 C CA . LEU A 1 730 ? 17.591 -5.564 -26.478 1.00 95.44 730 LEU A CA 1
ATOM 5623 C C . LEU A 1 730 ? 18.242 -5.254 -27.841 1.00 95.44 730 LEU A C 1
ATOM 5625 O O . LEU A 1 730 ? 18.864 -6.119 -28.471 1.00 95.44 730 LEU A O 1
ATOM 5629 N N . ASP A 1 731 ? 18.108 -4.018 -28.313 1.00 95.00 731 ASP A N 1
ATOM 5630 C CA . ASP A 1 731 ? 18.729 -3.527 -29.536 1.00 95.00 731 ASP A CA 1
ATOM 5631 C C . ASP A 1 731 ? 19.390 -2.158 -29.283 1.00 95.00 731 ASP A C 1
ATOM 5633 O O . ASP A 1 731 ? 18.702 -1.210 -28.886 1.00 95.00 731 ASP A O 1
ATOM 5637 N N . PRO A 1 732 ? 20.708 -2.021 -29.544 1.00 94.50 732 PRO A N 1
ATOM 5638 C CA . PRO A 1 732 ? 21.458 -0.798 -29.268 1.00 94.50 732 PRO A CA 1
ATOM 5639 C C . PRO A 1 732 ? 20.919 0.434 -30.009 1.00 94.50 732 PRO A C 1
ATOM 5641 O O . PRO A 1 732 ? 21.104 1.555 -29.536 1.00 94.50 732 PRO A O 1
ATOM 5644 N N . LYS A 1 733 ? 20.213 0.261 -31.139 1.00 93.12 733 LYS A N 1
ATOM 5645 C CA . LYS A 1 733 ? 19.596 1.369 -31.888 1.00 93.12 733 LYS A CA 1
ATOM 5646 C C . LYS A 1 733 ? 18.524 2.111 -31.080 1.00 93.12 733 LYS A C 1
ATOM 5648 O O . LYS A 1 733 ? 18.272 3.283 -31.347 1.00 93.12 733 LYS A O 1
ATOM 5653 N N . TYR A 1 734 ? 17.905 1.441 -30.110 1.00 95.00 734 TYR A N 1
ATOM 5654 C CA . TYR A 1 734 ? 16.794 1.974 -29.318 1.00 95.00 734 TYR A CA 1
ATOM 5655 C C . TYR A 1 734 ? 17.199 2.346 -27.886 1.00 95.00 734 TYR A C 1
ATOM 5657 O O . TYR A 1 734 ? 16.339 2.627 -27.056 1.00 95.00 734 TYR A O 1
ATOM 5665 N N . VAL A 1 735 ? 18.504 2.395 -27.588 1.00 94.06 735 VAL A N 1
ATOM 5666 C CA . VAL A 1 735 ? 19.022 2.886 -26.300 1.00 94.06 735 VAL A CA 1
ATOM 5667 C C . VAL A 1 735 ? 18.974 4.413 -26.293 1.00 94.06 735 VAL A C 1
ATOM 5669 O O . VAL A 1 735 ? 19.967 5.107 -26.544 1.00 94.06 735 VAL A O 1
ATOM 5672 N N . PHE A 1 736 ? 17.777 4.934 -26.056 1.00 94.50 736 PHE A N 1
ATOM 5673 C CA . PHE A 1 736 ? 17.528 6.358 -25.881 1.00 94.50 736 PHE A CA 1
ATOM 5674 C C . PHE A 1 736 ? 17.843 6.792 -24.453 1.00 94.50 736 PHE A C 1
ATOM 5676 O O . PHE A 1 736 ? 17.955 5.967 -23.551 1.00 94.50 736 PHE A O 1
ATOM 5683 N N . THR A 1 737 ? 18.006 8.095 -24.252 1.00 92.12 737 THR A N 1
ATOM 5684 C CA . THR A 1 737 ? 18.148 8.701 -22.931 1.00 92.12 737 THR A CA 1
ATOM 5685 C C . THR A 1 737 ? 17.073 9.758 -22.712 1.00 92.12 737 THR A C 1
ATOM 5687 O O . THR A 1 737 ? 16.622 10.411 -23.655 1.00 92.12 737 THR A O 1
ATOM 5690 N N . GLY A 1 738 ? 16.655 9.943 -21.465 1.00 91.88 738 GLY A N 1
ATOM 5691 C CA . GLY A 1 738 ? 15.761 11.021 -21.060 1.00 91.88 738 GLY A CA 1
ATOM 5692 C C . GLY A 1 738 ? 15.967 11.370 -19.593 1.00 91.88 738 GLY A C 1
ATOM 5693 O O . GLY A 1 738 ? 16.164 10.492 -18.756 1.00 91.88 738 GLY A O 1
ATOM 5694 N N . GLN A 1 739 ? 15.937 12.654 -19.257 1.00 90.25 739 GLN A N 1
ATOM 5695 C CA . GLN A 1 739 ? 15.985 13.087 -17.866 1.00 90.25 739 GLN A CA 1
ATOM 5696 C C . GLN A 1 739 ? 14.678 12.708 -17.154 1.00 90.25 739 GLN A C 1
ATOM 5698 O O . GLN A 1 739 ? 13.594 12.812 -17.728 1.00 90.25 739 GLN A O 1
ATOM 5703 N N . LYS A 1 740 ? 14.770 12.285 -15.891 1.00 92.19 740 LYS A N 1
ATOM 5704 C CA . LYS A 1 740 ? 13.598 12.097 -15.022 1.00 92.19 740 LYS A CA 1
ATOM 5705 C C . LYS A 1 740 ? 13.069 13.464 -14.558 1.00 92.19 740 LYS A C 1
ATOM 5707 O O . LYS A 1 740 ? 13.846 14.397 -14.382 1.00 92.19 740 LYS A O 1
ATOM 5712 N N . TYR A 1 741 ? 11.763 13.589 -14.348 1.00 92.00 741 TYR A N 1
ATOM 5713 C CA . TYR A 1 741 ? 11.119 14.827 -13.893 1.00 92.00 741 TYR A CA 1
ATOM 5714 C C . TYR A 1 741 ? 11.796 15.414 -12.640 1.00 92.00 741 TYR A C 1
ATOM 5716 O O . TYR A 1 741 ? 12.224 14.674 -11.751 1.00 92.00 741 TYR A O 1
ATOM 5724 N N . ASN A 1 742 ? 11.855 16.747 -12.565 1.00 88.25 742 ASN A N 1
ATOM 5725 C CA . ASN A 1 742 ? 12.484 17.504 -11.480 1.00 88.25 742 ASN A CA 1
ATOM 5726 C C . ASN A 1 742 ? 11.611 18.712 -11.069 1.00 88.25 742 ASN A C 1
ATOM 5728 O O . ASN A 1 742 ? 11.656 19.737 -11.764 1.00 88.25 742 ASN A O 1
ATOM 5732 N N . PRO A 1 743 ? 10.841 18.622 -9.965 1.00 84.88 743 PRO A N 1
ATOM 5733 C CA . PRO A 1 743 ? 10.572 17.412 -9.171 1.00 84.88 743 PRO A CA 1
ATOM 5734 C C . PRO A 1 743 ? 9.625 16.442 -9.902 1.00 84.88 743 PRO A C 1
ATOM 5736 O O . PRO A 1 743 ? 9.040 16.789 -10.928 1.00 84.88 743 PRO A O 1
ATOM 5739 N N . ASN A 1 744 ? 9.462 15.226 -9.380 1.00 85.56 744 ASN A N 1
ATOM 5740 C CA . ASN A 1 744 ? 8.585 14.194 -9.946 1.00 85.56 744 ASN A CA 1
ATOM 5741 C C . ASN A 1 744 ? 7.089 14.575 -9.921 1.00 85.56 744 ASN A C 1
ATOM 5743 O O . ASN A 1 744 ? 6.656 15.403 -9.118 1.00 85.56 744 ASN A O 1
ATOM 5747 N N . ARG A 1 745 ? 6.280 13.926 -10.772 1.00 87.12 745 ARG A N 1
ATOM 5748 C CA . ARG A 1 745 ? 4.814 14.049 -10.739 1.00 87.12 745 ARG A CA 1
ATOM 5749 C C . ARG A 1 745 ? 4.243 13.377 -9.495 1.00 87.12 745 ARG A C 1
ATOM 5751 O O . ARG A 1 745 ? 4.731 12.324 -9.078 1.00 87.12 745 ARG A O 1
ATOM 5758 N N . THR A 1 746 ? 3.150 13.930 -8.979 1.00 81.38 746 THR A N 1
ATOM 5759 C CA . THR A 1 746 ? 2.327 13.330 -7.914 1.00 81.38 746 THR A CA 1
ATOM 5760 C C . THR A 1 746 ? 1.285 12.344 -8.445 1.00 81.38 746 THR A C 1
ATOM 5762 O O . THR A 1 746 ? 0.840 11.488 -7.692 1.00 81.38 746 THR A O 1
ATOM 5765 N N . TYR A 1 747 ? 0.941 12.417 -9.736 1.00 85.38 747 TYR A N 1
ATOM 5766 C CA . TYR A 1 747 ? -0.037 11.547 -10.390 1.00 85.38 747 TYR A CA 1
ATOM 5767 C C . TYR A 1 747 ? 0.424 11.147 -11.801 1.00 85.38 747 TYR A C 1
ATOM 5769 O O . TYR A 1 747 ? 0.911 11.972 -12.573 1.00 85.38 747 TYR A O 1
ATOM 5777 N N . THR A 1 748 ? 0.258 9.869 -12.128 1.00 92.19 748 THR A N 1
ATOM 5778 C CA . THR A 1 748 ? 0.493 9.238 -13.430 1.00 92.19 748 THR A CA 1
ATOM 5779 C C . THR A 1 748 ? -0.621 8.206 -13.622 1.00 92.19 748 THR A C 1
ATOM 5781 O O . THR A 1 748 ? -0.819 7.403 -12.713 1.00 92.19 748 THR A O 1
ATOM 5784 N N . PRO A 1 749 ? -1.360 8.202 -14.745 1.00 93.19 749 PRO A N 1
ATOM 5785 C CA . PRO A 1 749 ? -2.444 7.245 -14.971 1.00 93.19 749 PRO A CA 1
ATOM 5786 C C . PRO A 1 749 ? -1.967 5.784 -14.972 1.00 93.19 749 PRO A C 1
ATOM 5788 O O . PRO A 1 749 ? -0.882 5.490 -15.481 1.00 93.19 749 PRO A O 1
ATOM 5791 N N . SER A 1 750 ? -2.808 4.861 -14.492 1.00 94.75 750 SER A N 1
ATOM 5792 C CA . SER A 1 750 ? -2.565 3.411 -14.596 1.00 94.75 750 SER A CA 1
ATOM 5793 C C . SER A 1 750 ? -2.349 2.992 -16.053 1.00 94.75 750 SER A C 1
ATOM 5795 O O . SER A 1 750 ? -3.008 3.506 -16.961 1.00 94.75 750 SER A O 1
ATOM 5797 N N . GLY A 1 751 ? -1.412 2.078 -16.276 1.00 96.62 751 GLY A N 1
ATOM 5798 C CA . GLY A 1 751 ? -1.012 1.581 -17.583 1.00 96.62 751 GLY A CA 1
ATOM 5799 C C . GLY A 1 751 ? -0.085 2.515 -18.360 1.00 96.62 751 GLY A C 1
ATOM 5800 O O . GLY A 1 751 ? 0.302 2.186 -19.477 1.00 96.62 751 GLY A O 1
ATOM 5801 N N . SER A 1 752 ? 0.281 3.688 -17.832 1.00 97.69 752 SER A N 1
ATOM 5802 C CA . SER A 1 752 ? 1.175 4.603 -18.554 1.00 97.69 752 SER A CA 1
ATOM 5803 C C . SER A 1 752 ? 2.529 3.949 -18.830 1.00 97.69 752 SER A C 1
ATOM 5805 O O . SER A 1 752 ? 3.097 3.294 -17.960 1.00 97.69 752 SER A O 1
ATOM 5807 N N . VAL A 1 753 ? 3.064 4.170 -20.027 1.00 98.06 753 VAL A N 1
ATOM 5808 C CA . VAL A 1 753 ? 4.393 3.719 -20.446 1.00 98.06 753 VAL A CA 1
ATOM 5809 C C . VAL A 1 753 ? 5.292 4.937 -20.589 1.00 98.06 753 VAL A C 1
ATOM 5811 O O . VAL A 1 753 ? 4.928 5.897 -21.277 1.00 98.06 753 VAL A O 1
ATOM 5814 N N . GLY A 1 754 ? 6.454 4.918 -19.940 1.00 96.69 754 GLY A N 1
ATOM 5815 C CA . GLY A 1 754 ? 7.378 6.048 -19.981 1.00 96.69 754 GLY A CA 1
ATOM 5816 C C . GLY A 1 754 ? 8.846 5.658 -19.925 1.00 96.69 754 GLY A C 1
ATOM 5817 O O . GLY A 1 754 ? 9.180 4.548 -19.523 1.00 96.69 754 GLY A O 1
ATOM 5818 N N . LEU A 1 755 ? 9.715 6.591 -20.317 1.00 96.06 755 LEU A N 1
ATOM 5819 C CA . LEU A 1 755 ? 11.166 6.427 -20.399 1.00 96.06 755 LEU A CA 1
ATOM 5820 C C . LEU A 1 755 ? 11.892 7.369 -19.428 1.00 96.06 755 LEU A C 1
ATOM 5822 O O . LEU A 1 755 ? 11.594 8.561 -19.355 1.00 96.06 755 LEU A O 1
ATOM 5826 N N . GLY A 1 756 ? 12.857 6.846 -18.677 1.00 93.31 756 GLY A N 1
ATOM 5827 C CA . GLY A 1 756 ? 13.655 7.592 -17.707 1.00 93.31 756 GLY A CA 1
ATOM 5828 C C . GLY A 1 756 ? 15.071 7.033 -17.644 1.00 93.31 756 GLY A C 1
ATOM 5829 O O . GLY A 1 756 ? 15.269 5.831 -17.494 1.00 93.31 756 GLY A O 1
ATOM 5830 N N . GLY A 1 757 ? 16.076 7.893 -17.796 1.00 90.56 757 GLY A N 1
ATOM 5831 C CA . GLY A 1 757 ? 17.415 7.428 -18.142 1.00 90.56 757 GLY A CA 1
ATOM 5832 C C . GLY A 1 757 ? 17.357 6.672 -19.467 1.00 90.56 757 GLY A C 1
ATOM 5833 O O . GLY A 1 757 ? 16.791 7.181 -20.429 1.00 90.56 757 GLY A O 1
ATOM 5834 N N . SER A 1 758 ? 17.899 5.458 -19.494 1.00 92.25 758 SER A N 1
ATOM 5835 C CA . SER A 1 758 ? 17.820 4.526 -20.632 1.00 92.25 758 SER A CA 1
ATOM 5836 C C . SER A 1 758 ? 16.836 3.370 -20.426 1.00 92.25 758 SER A C 1
ATOM 5838 O O . SER A 1 758 ? 16.884 2.370 -21.143 1.00 92.25 758 SER A O 1
ATOM 5840 N N . LEU A 1 759 ? 15.943 3.510 -19.444 1.00 95.19 759 LEU A N 1
ATOM 5841 C CA . LEU A 1 759 ? 15.011 2.473 -19.022 1.00 95.19 759 LEU A CA 1
ATOM 5842 C C . LEU A 1 759 ? 13.571 2.865 -19.346 1.00 95.19 759 LEU A C 1
ATOM 5844 O O . LEU A 1 759 ? 13.196 4.037 -19.267 1.00 95.19 759 LEU A O 1
ATOM 5848 N N . LEU A 1 760 ? 12.759 1.868 -19.683 1.00 96.88 760 LEU A N 1
ATOM 5849 C CA . LEU A 1 760 ? 11.320 1.991 -19.893 1.00 96.88 760 LEU A CA 1
ATOM 5850 C C . LEU A 1 760 ? 10.567 1.408 -18.696 1.00 96.88 760 LEU A C 1
ATOM 5852 O O . LEU A 1 760 ? 10.971 0.375 -18.172 1.00 96.88 760 LEU A O 1
ATOM 5856 N N . ALA A 1 761 ? 9.461 2.024 -18.293 1.00 97.19 761 ALA A N 1
ATOM 5857 C CA . ALA A 1 761 ? 8.599 1.517 -17.231 1.00 97.19 761 ALA A CA 1
ATOM 5858 C C . ALA A 1 761 ? 7.124 1.474 -17.645 1.00 97.19 761 ALA A C 1
ATOM 5860 O O . ALA A 1 761 ? 6.686 2.286 -18.465 1.00 97.19 761 ALA A O 1
ATOM 5861 N N . ILE A 1 762 ? 6.366 0.551 -17.045 1.00 98.06 762 ILE A N 1
ATOM 5862 C CA . ILE A 1 762 ? 4.894 0.522 -17.081 1.00 98.06 762 ILE A CA 1
ATOM 5863 C C . ILE A 1 762 ? 4.393 0.834 -15.673 1.00 98.06 762 ILE A C 1
ATOM 5865 O O . ILE A 1 762 ? 4.719 0.104 -14.750 1.00 98.06 762 ILE A O 1
ATOM 5869 N N . TYR A 1 763 ? 3.577 1.872 -15.507 1.00 97.12 763 TYR A N 1
ATOM 5870 C CA . TYR A 1 763 ? 2.952 2.209 -14.225 1.00 97.12 763 TYR A CA 1
ATOM 5871 C C . TYR A 1 763 ? 1.712 1.332 -14.006 1.00 97.12 763 TYR A C 1
ATOM 5873 O O . TYR A 1 763 ? 0.721 1.562 -14.698 1.00 97.12 763 TYR A O 1
ATOM 5881 N N . PRO A 1 764 ? 1.709 0.342 -13.092 1.00 96.06 764 PRO A N 1
ATOM 5882 C CA . PRO A 1 764 ? 0.611 -0.621 -13.041 1.00 96.06 764 PRO A CA 1
ATOM 5883 C C . PRO A 1 764 ? -0.693 0.013 -12.536 1.00 96.06 764 PRO A C 1
ATOM 5885 O O . PRO A 1 764 ? -1.775 -0.150 -13.095 1.00 96.06 764 PRO A O 1
ATOM 5888 N N . VAL A 1 765 ? -0.583 0.855 -11.517 1.00 92.62 765 VAL A N 1
ATOM 5889 C CA . VAL A 1 765 ? -1.701 1.611 -10.944 1.00 92.62 765 VAL A CA 1
ATOM 5890 C C . VAL A 1 765 ? -1.482 3.104 -11.136 1.00 92.62 765 VAL A C 1
ATOM 5892 O O . VAL A 1 765 ? -0.418 3.539 -11.580 1.00 92.62 765 VAL A O 1
ATOM 5895 N N . ALA A 1 766 ? -2.500 3.903 -10.822 1.00 90.00 766 ALA A N 1
ATOM 5896 C CA . ALA A 1 766 ? -2.307 5.339 -10.750 1.00 90.00 766 ALA A CA 1
ATOM 5897 C C . ALA A 1 766 ? -1.362 5.668 -9.582 1.00 90.00 766 ALA A C 1
ATOM 5899 O O . ALA A 1 766 ? -1.608 5.244 -8.457 1.00 90.00 766 ALA A O 1
ATOM 5900 N N . SER A 1 767 ? -0.274 6.393 -9.840 1.00 89.25 767 SER A N 1
ATOM 5901 C CA . SER A 1 767 ? 0.758 6.646 -8.823 1.00 89.25 767 SER A CA 1
ATOM 5902 C C . SER A 1 767 ? 1.604 7.885 -9.142 1.00 89.25 767 SER A C 1
ATOM 59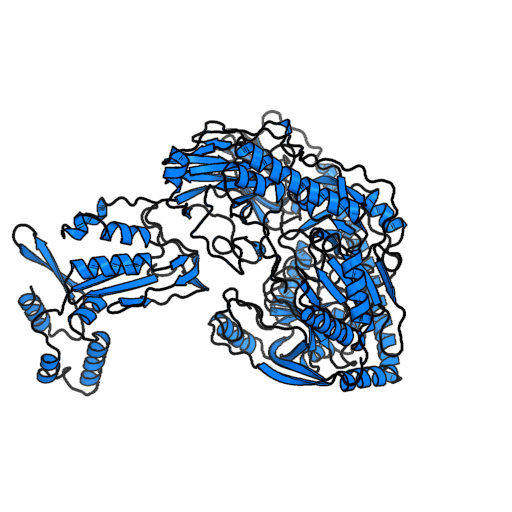04 O O . SER A 1 767 ? 1.596 8.367 -10.278 1.00 89.25 767 SER A O 1
ATOM 5906 N N . PRO A 1 768 ? 2.424 8.389 -8.203 1.00 87.81 768 PRO A N 1
ATOM 5907 C CA . PRO A 1 768 ? 3.520 9.299 -8.531 1.00 87.81 768 PRO A CA 1
ATOM 5908 C C . PRO A 1 768 ? 4.457 8.709 -9.599 1.00 87.81 768 PRO A C 1
ATOM 5910 O O . PRO A 1 768 ? 4.534 7.491 -9.765 1.00 87.81 768 PRO A O 1
ATOM 5913 N N . GLY A 1 769 ? 5.196 9.556 -10.322 1.00 89.81 769 GLY A N 1
ATOM 5914 C CA . GLY A 1 769 ? 6.086 9.083 -11.388 1.00 89.81 769 GLY A CA 1
ATOM 5915 C C . GLY A 1 769 ? 7.068 10.132 -11.903 1.00 89.81 769 GLY A C 1
ATOM 5916 O O . GLY A 1 769 ? 6.781 11.327 -11.908 1.00 89.81 769 GLY A O 1
ATOM 5917 N N . GLY A 1 770 ? 8.253 9.679 -12.318 1.00 90.44 770 GLY A N 1
ATOM 5918 C CA . GLY A 1 770 ? 9.333 10.543 -12.805 1.00 90.44 770 GLY A CA 1
ATOM 5919 C C . GLY A 1 770 ? 9.692 10.364 -14.281 1.00 90.44 770 GLY A C 1
ATOM 5920 O O . GLY A 1 770 ? 10.494 11.134 -14.796 1.00 90.44 770 GLY A O 1
ATOM 5921 N N . TYR A 1 771 ? 9.153 9.353 -14.963 1.00 95.25 771 TYR A N 1
ATOM 5922 C CA . TYR A 1 771 ? 9.561 9.008 -16.328 1.00 95.25 771 TYR A CA 1
ATOM 5923 C C . TYR A 1 771 ? 8.789 9.841 -17.359 1.00 95.25 771 TYR A C 1
ATOM 5925 O O . TYR A 1 771 ? 7.653 10.248 -17.104 1.00 95.25 771 TYR A O 1
ATOM 5933 N N . GLN A 1 772 ? 9.399 10.085 -18.516 1.00 96.19 772 GLN A N 1
ATOM 5934 C CA . GLN A 1 772 ? 8.817 10.798 -19.653 1.00 96.19 772 GLN A CA 1
ATOM 5935 C C . GLN A 1 772 ? 7.752 9.926 -20.315 1.00 96.19 772 GLN A C 1
ATOM 5937 O O . GLN A 1 772 ? 8.063 8.831 -20.774 1.00 96.19 772 GLN A O 1
ATOM 5942 N N . LEU A 1 773 ? 6.498 10.368 -20.326 1.00 97.12 773 LEU A N 1
ATOM 5943 C CA . LEU A 1 773 ? 5.367 9.552 -20.762 1.00 97.12 773 LEU A CA 1
ATOM 5944 C C . LEU A 1 773 ? 5.259 9.506 -22.294 1.00 97.12 773 LEU A C 1
ATOM 5946 O O . LEU A 1 773 ? 5.442 10.519 -22.966 1.00 97.12 773 LEU A O 1
ATOM 5950 N N . MET A 1 774 ? 4.958 8.327 -22.846 1.00 96.88 774 MET A N 1
ATOM 5951 C CA . MET A 1 774 ? 4.946 8.082 -24.299 1.00 96.88 774 MET A CA 1
ATOM 5952 C C . MET A 1 774 ? 3.671 7.381 -24.804 1.00 96.88 774 MET A C 1
ATOM 5954 O O . MET A 1 774 ? 3.346 7.452 -25.989 1.00 96.88 774 MET A O 1
ATOM 5958 N N . GLY A 1 775 ? 2.944 6.679 -23.933 1.00 96.94 775 GLY A N 1
ATOM 5959 C CA . GLY A 1 775 ? 1.743 5.929 -24.308 1.00 96.94 775 GLY A CA 1
ATOM 5960 C C . GLY A 1 775 ? 1.102 5.218 -23.121 1.00 96.94 775 GLY A C 1
ATOM 5961 O O . GLY A 1 775 ? 1.476 5.463 -21.973 1.00 96.94 775 GLY A O 1
ATOM 5962 N N . ARG A 1 776 ? 0.140 4.331 -23.397 1.00 97.56 776 ARG A N 1
ATOM 5963 C CA . ARG A 1 776 ? -0.612 3.586 -22.378 1.00 97.56 776 ARG A CA 1
ATOM 5964 C C . ARG A 1 776 ? -0.871 2.131 -22.795 1.00 97.56 776 ARG A C 1
ATOM 5966 O O . ARG A 1 776 ? -1.253 1.858 -23.931 1.00 97.56 776 ARG A O 1
ATOM 5973 N N . THR A 1 777 ? -0.643 1.210 -21.867 1.00 97.81 777 THR A N 1
ATOM 5974 C CA . THR A 1 777 ? -0.964 -0.223 -21.901 1.00 97.81 777 THR A CA 1
ATOM 5975 C C . THR A 1 777 ? -1.918 -0.556 -20.737 1.00 97.81 777 THR A C 1
ATOM 5977 O O . THR A 1 777 ? -2.491 0.353 -20.142 1.00 97.81 777 THR A O 1
ATOM 5980 N N . LEU A 1 778 ? -2.170 -1.833 -20.446 1.00 96.50 778 LEU A N 1
ATOM 5981 C CA . LEU A 1 778 ? -3.055 -2.249 -19.349 1.00 96.50 778 LEU A CA 1
ATOM 5982 C C . LEU A 1 778 ? -2.400 -2.037 -17.972 1.00 96.50 778 LEU A C 1
ATOM 5984 O O . LEU A 1 778 ? -1.179 -1.969 -17.866 1.00 96.50 778 LEU A O 1
ATOM 5988 N N . GLY A 1 779 ? -3.206 -1.997 -16.908 1.00 89.69 779 GLY A N 1
ATOM 5989 C CA . GLY A 1 779 ? -2.728 -1.767 -15.540 1.00 89.69 779 GLY A CA 1
ATOM 5990 C C . GLY A 1 779 ? -1.872 -2.888 -14.930 1.00 89.69 779 GLY A C 1
ATOM 5991 O O . GLY A 1 779 ? -1.177 -2.657 -13.963 1.00 89.69 779 GLY A O 1
ATOM 5992 N N . THR A 1 780 ? -1.822 -4.109 -15.468 1.00 95.06 780 THR A N 1
ATOM 5993 C CA . THR A 1 780 ? -0.853 -5.170 -15.059 1.00 95.06 780 THR A CA 1
ATOM 5994 C C . THR A 1 780 ? -0.740 -5.504 -13.549 1.00 95.06 780 THR A C 1
ATOM 5996 O O . THR A 1 780 ? 0.193 -6.199 -13.145 1.00 95.06 780 THR A O 1
ATOM 5999 N N . TRP A 1 781 ? -1.707 -5.067 -12.740 1.00 94.94 781 TRP A N 1
ATOM 6000 C CA . TRP A 1 781 ? -1.878 -5.346 -11.316 1.00 94.94 781 TRP A CA 1
ATOM 6001 C C . TRP A 1 781 ? -3.317 -5.796 -11.077 1.00 94.94 781 TRP A C 1
ATOM 6003 O O . TRP A 1 781 ? -4.252 -5.196 -11.615 1.00 94.94 781 TRP A O 1
ATOM 6013 N N . ASP A 1 782 ? -3.486 -6.841 -10.278 1.00 93.12 782 ASP A N 1
ATOM 6014 C CA . ASP A 1 782 ? -4.785 -7.351 -9.857 1.00 93.12 782 ASP A CA 1
ATOM 6015 C C . ASP A 1 782 ? -4.734 -7.649 -8.364 1.00 93.12 782 ASP A C 1
ATOM 6017 O O . ASP A 1 782 ? -4.146 -8.648 -7.957 1.00 93.12 782 ASP A O 1
ATOM 6021 N N . MET A 1 783 ? -5.326 -6.768 -7.556 1.00 88.31 783 MET A N 1
ATOM 6022 C CA . MET A 1 783 ? -5.160 -6.759 -6.102 1.00 88.31 783 MET A CA 1
ATOM 6023 C C . MET A 1 783 ? -5.430 -8.132 -5.484 1.00 88.31 783 MET A C 1
ATOM 6025 O O . MET A 1 783 ? -4.594 -8.640 -4.751 1.00 88.31 783 MET A O 1
ATOM 6029 N N . MET A 1 784 ? -6.542 -8.777 -5.833 1.00 86.12 784 MET A N 1
ATOM 6030 C CA . MET A 1 784 ? -6.891 -10.088 -5.272 1.00 86.12 784 MET A CA 1
ATOM 6031 C C . MET A 1 784 ? -6.313 -11.272 -6.060 1.00 86.12 784 MET A C 1
ATOM 6033 O O . MET A 1 784 ? -6.492 -12.424 -5.664 1.00 86.12 784 MET A O 1
ATOM 6037 N N . GLY A 1 785 ? -5.635 -11.011 -7.180 1.00 90.88 785 GLY A N 1
ATOM 6038 C CA . GLY A 1 785 ? -5.030 -12.029 -8.032 1.00 90.88 785 GLY A CA 1
ATOM 6039 C C . GLY A 1 785 ? -6.021 -13.077 -8.548 1.00 90.88 785 GLY A C 1
ATOM 6040 O O . GLY A 1 785 ? -5.694 -14.262 -8.597 1.00 90.88 785 GLY A O 1
ATOM 6041 N N . THR A 1 786 ? -7.241 -12.658 -8.886 1.00 88.56 786 THR A N 1
ATOM 6042 C CA . THR A 1 786 ? -8.325 -13.524 -9.376 1.00 88.56 786 THR A CA 1
ATOM 6043 C C . THR A 1 786 ? -8.447 -13.532 -10.901 1.00 88.56 786 THR A C 1
ATOM 6045 O O . THR A 1 786 ? -9.073 -14.432 -11.467 1.00 88.56 786 THR A O 1
ATOM 6048 N N . ARG A 1 787 ? -7.867 -12.543 -11.589 1.00 91.25 787 ARG A N 1
ATOM 6049 C CA . ARG A 1 787 ? -7.916 -12.408 -13.048 1.00 91.25 787 ARG A CA 1
ATOM 6050 C C . ARG A 1 787 ? -6.898 -13.335 -13.724 1.00 91.25 787 ARG A C 1
ATOM 6052 O O . ARG A 1 787 ? -5.853 -13.645 -13.145 1.00 91.25 787 ARG A O 1
ATOM 6059 N N . PRO A 1 788 ? -7.143 -13.747 -14.984 1.00 92.25 788 PRO A N 1
ATOM 6060 C CA . PRO A 1 788 ? -6.184 -14.546 -15.741 1.00 92.25 788 PRO A CA 1
ATOM 6061 C C . PRO A 1 788 ? -4.787 -13.903 -15.780 1.00 92.25 788 PRO A C 1
ATOM 6063 O O . PRO A 1 788 ? -4.636 -12.745 -16.162 1.00 92.25 788 PRO A O 1
ATOM 6066 N N . GLY A 1 789 ? -3.759 -14.671 -15.409 1.00 91.12 789 GLY A N 1
ATOM 6067 C CA . GLY A 1 789 ? -2.359 -14.220 -15.359 1.00 91.12 789 GLY A CA 1
ATOM 6068 C C . GLY A 1 789 ? -1.836 -13.890 -13.954 1.00 91.12 789 GLY A C 1
ATOM 6069 O O . GLY A 1 789 ? -0.614 -13.845 -13.771 1.00 91.12 789 GLY A O 1
ATOM 6070 N N . PHE A 1 790 ? -2.730 -13.754 -12.971 1.00 94.81 790 PHE A N 1
ATOM 6071 C CA . PHE A 1 790 ? -2.414 -13.437 -11.577 1.00 94.81 790 PHE A CA 1
ATOM 6072 C C . PHE A 1 790 ? -2.760 -14.591 -10.630 1.00 94.81 790 PHE A C 1
ATOM 6074 O O . PHE A 1 790 ? -3.354 -15.594 -11.025 1.00 94.81 790 PHE A O 1
ATOM 6081 N N . SER A 1 791 ? -2.335 -14.457 -9.377 1.00 93.25 791 SER A N 1
ATOM 6082 C CA . SER A 1 791 ? -2.711 -15.346 -8.272 1.00 93.25 791 SER A CA 1
ATOM 6083 C C . SER A 1 791 ? -2.711 -14.556 -6.961 1.00 93.25 791 SER A C 1
ATOM 6085 O O . SER A 1 791 ? -1.965 -13.580 -6.888 1.00 93.25 791 SER A O 1
ATOM 6087 N N . PRO A 1 792 ? -3.417 -14.982 -5.899 1.00 89.81 792 PRO A N 1
ATOM 6088 C CA . PRO A 1 792 ? -3.426 -14.262 -4.619 1.00 89.81 792 PRO A CA 1
ATOM 6089 C C . PRO A 1 792 ? -2.029 -14.006 -4.026 1.00 89.81 792 PRO A C 1
ATOM 6091 O O . PRO A 1 792 ? -1.782 -12.958 -3.444 1.00 89.81 792 PRO A O 1
ATOM 6094 N N . SER A 1 793 ? -1.076 -14.920 -4.239 1.00 90.62 793 SER A N 1
ATOM 6095 C CA . SER A 1 793 ? 0.325 -14.764 -3.810 1.00 90.62 793 SER A CA 1
ATOM 6096 C C . SER A 1 793 ? 1.205 -13.978 -4.794 1.00 90.62 793 SER A C 1
ATOM 6098 O O . SER A 1 793 ? 2.409 -13.850 -4.587 1.00 90.62 793 SER A O 1
ATOM 6100 N N . ARG A 1 794 ? 0.646 -13.537 -5.927 1.00 93.00 794 ARG A N 1
ATOM 6101 C CA . ARG A 1 794 ? 1.341 -12.811 -6.999 1.00 93.00 794 ARG A CA 1
ATOM 6102 C C . ARG A 1 794 ? 0.357 -11.901 -7.760 1.00 93.00 794 ARG A C 1
ATOM 6104 O O . ARG A 1 794 ? 0.003 -12.210 -8.903 1.00 93.00 794 ARG A O 1
ATOM 6111 N N . PRO A 1 795 ? -0.094 -10.802 -7.131 1.00 94.81 795 PRO A N 1
ATOM 6112 C CA . PRO A 1 795 ? -0.980 -9.806 -7.747 1.00 94.81 795 PRO A CA 1
ATOM 6113 C C . PRO A 1 795 ? -0.311 -8.947 -8.839 1.00 94.81 795 PRO A C 1
ATOM 6115 O O . PRO A 1 795 ? -0.973 -8.152 -9.501 1.00 94.81 795 PRO A O 1
ATOM 6118 N N . TRP A 1 796 ? 0.990 -9.127 -9.084 1.00 96.25 796 TRP A N 1
ATOM 6119 C CA . TRP A 1 796 ? 1.739 -8.489 -10.170 1.00 96.25 796 TRP A CA 1
ATOM 6120 C C . TRP A 1 796 ? 2.016 -9.447 -11.341 1.00 96.25 796 TRP A C 1
ATOM 6122 O O . TRP A 1 796 ? 2.225 -10.651 -11.167 1.00 96.25 796 TRP A O 1
ATOM 6132 N N . LEU A 1 797 ? 2.071 -8.912 -12.564 1.00 96.75 797 LEU A N 1
ATOM 6133 C CA . LEU A 1 797 ? 2.214 -9.726 -13.779 1.00 96.75 797 LEU A CA 1
ATOM 6134 C C . LEU A 1 797 ? 3.661 -10.192 -14.045 1.00 96.75 797 LEU A C 1
ATOM 6136 O O . LEU A 1 797 ? 3.909 -11.363 -14.390 1.00 96.75 797 LEU A O 1
ATOM 6140 N N . PHE A 1 798 ? 4.608 -9.264 -13.905 1.00 97.31 798 PHE A N 1
ATOM 6141 C CA . PHE A 1 798 ? 5.971 -9.381 -14.428 1.00 97.31 798 PHE A CA 1
ATOM 6142 C C . PHE A 1 798 ? 6.934 -10.113 -13.487 1.00 97.31 798 PHE A C 1
ATOM 6144 O O . PHE A 1 798 ? 6.730 -10.197 -12.278 1.00 97.31 798 PHE A O 1
ATOM 6151 N N . LYS A 1 799 ? 8.007 -10.651 -14.062 1.00 95.50 799 LYS A N 1
ATOM 6152 C CA . LYS A 1 799 ? 9.158 -11.247 -13.378 1.00 95.50 799 LYS A CA 1
ATOM 6153 C C . LYS A 1 799 ? 10.446 -10.652 -13.945 1.00 95.50 799 LYS A C 1
ATOM 6155 O O . LYS A 1 799 ? 10.491 -10.223 -15.097 1.00 95.50 799 LYS A O 1
ATOM 6160 N N . HIS A 1 800 ? 11.507 -10.678 -13.143 1.00 95.19 800 HIS A N 1
ATOM 6161 C CA . HIS A 1 800 ? 12.857 -10.392 -13.627 1.00 95.19 800 HIS A CA 1
ATOM 6162 C C . HIS A 1 800 ? 13.193 -11.318 -14.811 1.00 95.19 800 HIS A C 1
ATOM 6164 O O . HIS A 1 800 ? 12.937 -12.520 -14.730 1.00 95.19 800 HIS A O 1
ATOM 6170 N N . PHE A 1 801 ? 13.762 -10.755 -15.879 1.00 96.19 801 PHE A N 1
ATOM 6171 C CA . PHE A 1 801 ? 14.051 -11.390 -17.172 1.00 96.19 801 PHE A CA 1
ATOM 6172 C C . PHE A 1 801 ? 12.850 -11.734 -18.070 1.00 96.19 801 PHE A C 1
ATOM 6174 O O . PHE A 1 801 ? 13.035 -12.367 -19.110 1.00 96.19 801 PHE A O 1
ATOM 6181 N N . ASP A 1 802 ? 11.633 -11.287 -17.756 1.00 97.81 802 ASP A N 1
ATOM 6182 C CA . ASP A 1 802 ? 10.560 -11.313 -18.755 1.00 97.81 802 ASP A CA 1
ATOM 6183 C C . ASP A 1 802 ? 10.919 -10.433 -19.971 1.00 97.81 802 ASP A C 1
ATOM 6185 O O . ASP A 1 802 ? 11.542 -9.378 -19.839 1.00 97.81 802 ASP A O 1
ATOM 6189 N N . ILE A 1 803 ? 10.486 -10.845 -21.161 1.00 98.25 803 ILE A N 1
ATOM 6190 C CA . ILE A 1 803 ? 10.558 -10.060 -22.393 1.00 98.25 803 ILE A CA 1
ATOM 6191 C C . ILE A 1 803 ? 9.187 -9.463 -22.674 1.00 98.25 803 ILE A C 1
ATOM 6193 O O . ILE A 1 803 ? 8.219 -10.190 -22.867 1.00 98.25 803 ILE A O 1
ATOM 6197 N N . VAL A 1 804 ? 9.097 -8.143 -22.766 1.00 98.38 804 VAL A N 1
ATOM 6198 C CA . VAL A 1 804 ? 7.868 -7.444 -23.143 1.00 98.38 804 VAL A CA 1
ATOM 6199 C C . VAL A 1 804 ? 7.955 -7.001 -24.599 1.00 98.38 804 VAL A C 1
ATOM 6201 O O . VAL A 1 804 ? 8.929 -6.377 -25.032 1.00 98.38 804 VAL A O 1
ATOM 6204 N N . ARG A 1 805 ? 6.912 -7.315 -25.370 1.00 98.12 805 ARG A N 1
ATOM 6205 C CA . ARG A 1 805 ? 6.696 -6.805 -26.725 1.00 98.12 805 ARG A CA 1
ATOM 6206 C C . ARG A 1 805 ? 5.382 -6.051 -26.784 1.00 98.12 805 ARG A C 1
ATOM 6208 O O . ARG A 1 805 ? 4.321 -6.604 -26.497 1.00 98.12 805 ARG A O 1
ATOM 6215 N N . PHE A 1 806 ? 5.444 -4.800 -27.211 1.00 98.44 806 PHE A N 1
ATOM 6216 C CA . PHE A 1 806 ? 4.244 -4.010 -27.427 1.00 98.44 806 PHE A CA 1
ATOM 6217 C C . PHE A 1 806 ? 3.696 -4.213 -28.836 1.00 98.44 806 PHE A C 1
ATOM 6219 O O . PHE A 1 806 ? 4.440 -4.252 -29.817 1.00 98.44 806 PHE A O 1
ATOM 6226 N N . ARG A 1 807 ? 2.371 -4.292 -28.930 1.00 97.19 807 ARG A N 1
ATOM 6227 C CA . ARG A 1 807 ? 1.617 -4.221 -30.177 1.00 97.19 807 ARG A CA 1
ATOM 6228 C C . ARG A 1 807 ? 0.821 -2.927 -30.176 1.00 97.19 807 ARG A C 1
ATOM 6230 O O . ARG A 1 807 ? -0.059 -2.747 -29.339 1.00 97.19 807 ARG A O 1
ATOM 6237 N N . GLU A 1 808 ? 1.113 -2.049 -31.125 1.00 97.88 808 GLU A N 1
ATOM 6238 C CA . GLU A 1 808 ? 0.352 -0.812 -31.288 1.00 97.88 808 GLU A CA 1
ATOM 6239 C C . GLU A 1 808 ? -1.118 -1.108 -31.623 1.00 97.88 808 GLU A C 1
ATOM 6241 O O . GLU A 1 808 ? -1.416 -1.953 -32.474 1.00 97.88 808 GLU A O 1
ATOM 6246 N N . VAL A 1 809 ? -2.030 -0.418 -30.941 1.00 98.25 809 VAL A N 1
ATOM 6247 C CA . VAL A 1 809 ? -3.481 -0.468 -31.161 1.00 98.25 809 VAL A CA 1
ATOM 6248 C C . VAL A 1 809 ? -4.050 0.950 -31.220 1.00 98.25 809 VAL A C 1
ATOM 6250 O O . VAL A 1 809 ? -3.446 1.885 -30.695 1.00 98.25 809 VAL A O 1
ATOM 6253 N N . SER A 1 810 ? -5.220 1.119 -31.848 1.00 97.81 810 SER A N 1
ATOM 6254 C CA . SER A 1 810 ? -5.954 2.389 -31.775 1.00 97.81 810 SER A CA 1
ATOM 6255 C C . SER A 1 810 ? -6.485 2.633 -30.361 1.00 97.81 810 SER A C 1
ATOM 6257 O O . SER A 1 810 ? -6.543 1.708 -29.543 1.00 97.81 810 SER A O 1
ATOM 6259 N N . LYS A 1 811 ? -6.944 3.858 -30.088 1.00 96.38 811 LYS A N 1
ATOM 6260 C CA . LYS A 1 811 ? -7.602 4.187 -28.821 1.00 96.38 811 LYS A CA 1
ATOM 6261 C C . LYS A 1 811 ? -8.811 3.279 -28.564 1.00 96.38 811 LYS A C 1
ATOM 6263 O O . LYS A 1 811 ? -8.956 2.749 -27.473 1.00 96.38 811 LYS A O 1
ATOM 6268 N N . GLU A 1 812 ? -9.641 3.028 -29.571 1.00 97.50 812 GLU A N 1
ATOM 6269 C CA . GLU A 1 812 ? -10.818 2.160 -29.444 1.00 97.50 812 GLU A CA 1
ATOM 6270 C C . GLU A 1 812 ? -10.423 0.710 -29.138 1.00 97.50 812 GLU A C 1
ATOM 6272 O O . GLU A 1 812 ? -11.067 0.047 -28.322 1.00 97.50 812 GLU A O 1
ATOM 6277 N N . GLY A 1 813 ? -9.349 0.220 -29.771 1.00 97.75 813 GLY A N 1
ATOM 6278 C CA . GLY A 1 813 ? -8.796 -1.107 -29.496 1.00 97.75 813 GLY A CA 1
ATOM 6279 C C . GLY A 1 813 ? -8.232 -1.219 -28.079 1.00 97.75 813 GLY A C 1
ATOM 6280 O O . GLY A 1 813 ? -8.431 -2.236 -27.414 1.00 97.75 813 GLY A O 1
ATOM 6281 N N . PHE A 1 814 ? -7.584 -0.159 -27.593 1.00 97.56 814 PHE A N 1
ATOM 6282 C CA . PHE A 1 814 ? -7.139 -0.053 -26.208 1.00 97.56 814 PHE A CA 1
ATOM 6283 C C . PHE A 1 814 ? -8.320 -0.048 -25.228 1.00 97.56 814 PHE A C 1
ATOM 6285 O O . PHE A 1 814 ? -8.354 -0.893 -24.338 1.00 97.56 814 PHE A O 1
ATOM 6292 N N . ASP A 1 815 ? -9.323 0.811 -25.437 1.00 96.81 815 ASP A N 1
ATOM 6293 C CA . ASP A 1 815 ? -10.519 0.901 -24.585 1.00 96.81 815 ASP A CA 1
ATOM 6294 C C . ASP A 1 815 ? -11.258 -0.455 -24.516 1.00 96.81 815 ASP A C 1
ATOM 6296 O O . ASP A 1 815 ? -11.817 -0.840 -23.487 1.00 96.81 815 ASP A O 1
ATOM 6300 N N . GLN A 1 816 ? -11.278 -1.218 -25.618 1.00 97.62 816 GLN A N 1
ATOM 6301 C CA . GLN A 1 816 ? -11.845 -2.568 -25.639 1.00 97.62 816 GLN A CA 1
ATOM 6302 C C . GLN A 1 816 ? -11.030 -3.555 -24.793 1.00 97.62 816 GLN A C 1
ATOM 6304 O O . GLN A 1 816 ? -11.624 -4.349 -24.057 1.00 97.62 816 GLN A O 1
ATOM 6309 N N . ALA A 1 817 ? -9.699 -3.518 -24.894 1.00 97.25 817 ALA A N 1
ATOM 6310 C CA . ALA A 1 817 ? -8.815 -4.359 -24.094 1.00 97.25 817 ALA A CA 1
ATOM 6311 C C . ALA A 1 817 ? -8.903 -4.012 -22.599 1.00 97.25 817 ALA A C 1
ATOM 6313 O O . ALA A 1 817 ? -8.984 -4.919 -21.774 1.00 97.25 817 ALA A O 1
ATOM 6314 N N . GLU A 1 818 ? -8.965 -2.723 -22.259 1.00 95.62 818 GLU A N 1
ATOM 6315 C CA . GLU A 1 818 ? -9.112 -2.229 -20.886 1.00 95.62 818 GLU A CA 1
ATOM 6316 C C . GLU A 1 818 ? -10.432 -2.708 -20.267 1.00 95.62 818 GLU A C 1
ATOM 6318 O O . GLU A 1 818 ? -10.410 -3.380 -19.238 1.00 95.62 818 GLU A O 1
ATOM 6323 N N . ARG A 1 819 ? -11.570 -2.534 -20.957 1.00 95.81 819 ARG A N 1
ATOM 6324 C CA . ARG A 1 819 ? -12.866 -3.072 -20.495 1.00 95.81 819 ARG A CA 1
ATOM 6325 C C . ARG A 1 819 ? -12.866 -4.593 -20.333 1.00 95.81 819 ARG A C 1
ATOM 6327 O O . ARG A 1 819 ? -13.542 -5.131 -19.457 1.00 95.81 819 ARG A O 1
ATOM 6334 N N . ALA A 1 820 ? -12.165 -5.320 -21.205 1.00 96.00 820 ALA A N 1
ATOM 6335 C CA . ALA A 1 820 ? -12.033 -6.767 -21.065 1.00 96.00 820 ALA A CA 1
ATOM 6336 C C . ALA A 1 820 ? -11.179 -7.136 -19.842 1.00 96.00 820 ALA A C 1
ATOM 6338 O O . ALA A 1 820 ? -11.506 -8.099 -19.149 1.00 96.00 820 ALA A O 1
ATOM 6339 N N . PHE A 1 821 ? -10.120 -6.374 -19.564 1.00 94.31 821 PHE A N 1
ATOM 6340 C CA . PHE A 1 821 ? -9.246 -6.563 -18.411 1.00 94.31 821 PHE A CA 1
ATOM 6341 C C . PHE A 1 821 ? -9.966 -6.264 -17.093 1.00 94.31 821 PHE A C 1
ATOM 6343 O O . PHE A 1 821 ? -9.908 -7.082 -16.177 1.00 94.31 821 PHE A O 1
ATOM 6350 N N . GLU A 1 822 ? -10.702 -5.155 -17.015 1.00 89.62 822 GLU A N 1
ATOM 6351 C CA . GLU A 1 822 ? -11.532 -4.789 -15.859 1.00 89.62 822 GLU A CA 1
ATOM 6352 C C . GLU A 1 822 ? -12.623 -5.827 -15.581 1.00 89.62 822 GLU A C 1
ATOM 6354 O O . GLU A 1 822 ? -12.854 -6.194 -14.435 1.00 89.62 822 GLU A O 1
ATOM 6359 N N . ALA A 1 823 ? -13.233 -6.384 -16.632 1.00 89.75 823 ALA A N 1
ATOM 6360 C CA . ALA A 1 823 ? -14.229 -7.446 -16.509 1.00 89.75 823 ALA A CA 1
ATOM 6361 C C . ALA A 1 823 ? -13.633 -8.844 -16.224 1.00 89.75 823 ALA A C 1
ATOM 6363 O O . ALA A 1 823 ? -14.378 -9.825 -16.219 1.00 89.75 823 ALA A O 1
ATOM 6364 N N . GLY A 1 824 ? -12.309 -8.979 -16.070 1.00 90.56 824 GLY A N 1
ATOM 6365 C CA . GLY A 1 824 ? -11.636 -10.268 -15.855 1.00 90.56 824 GLY A CA 1
ATOM 6366 C C . GLY A 1 824 ? -11.701 -11.233 -17.048 1.00 90.56 824 GLY A C 1
ATOM 6367 O O . GLY A 1 824 ? -11.549 -12.440 -16.875 1.00 90.56 824 GLY A O 1
ATOM 6368 N N . ARG A 1 825 ? -11.951 -10.721 -18.260 1.00 94.06 825 ARG A N 1
ATOM 6369 C CA . ARG A 1 825 ? -12.082 -11.494 -19.513 1.00 94.06 825 ARG A CA 1
ATOM 6370 C C . ARG A 1 825 ? -10.857 -11.399 -20.424 1.00 94.06 825 ARG A C 1
ATOM 6372 O O . ARG A 1 825 ? -10.787 -12.123 -21.414 1.00 94.06 825 ARG A O 1
ATOM 6379 N N . PHE A 1 826 ? -9.921 -10.498 -20.136 1.00 95.81 826 PHE A N 1
ATOM 6380 C CA . PHE A 1 826 ? -8.674 -10.385 -20.889 1.00 95.81 826 PHE A CA 1
ATOM 6381 C C . PHE A 1 826 ? -7.700 -11.490 -20.475 1.00 95.81 826 PHE A C 1
ATOM 6383 O O . PHE A 1 826 ? -7.474 -11.711 -19.287 1.00 95.81 826 PHE A O 1
ATOM 6390 N N . VAL A 1 827 ? -7.103 -12.159 -21.458 1.00 95.38 827 VAL A N 1
ATOM 6391 C CA . VAL A 1 827 ? -6.075 -13.182 -21.245 1.00 95.38 827 VAL A CA 1
ATOM 6392 C C . VAL A 1 827 ? -4.777 -12.668 -21.845 1.00 95.38 827 VAL A C 1
ATOM 6394 O O . VAL A 1 827 ? -4.722 -12.363 -23.034 1.00 95.38 827 VAL A O 1
ATOM 6397 N N . PHE A 1 828 ? -3.736 -12.558 -21.022 1.00 94.62 828 PHE A N 1
ATOM 6398 C CA . PHE A 1 828 ? -2.416 -12.150 -21.491 1.00 94.62 828 PHE A CA 1
ATOM 6399 C C . PHE A 1 828 ? -1.805 -13.220 -22.400 1.00 94.62 828 PHE A C 1
ATOM 6401 O O . PHE A 1 828 ? -1.772 -14.401 -22.054 1.00 94.62 828 PHE A O 1
ATOM 6408 N N . GLU A 1 829 ? -1.268 -12.794 -23.542 1.00 96.38 829 GLU A N 1
ATOM 6409 C CA . GLU A 1 829 ? -0.440 -13.638 -24.401 1.00 96.38 829 GLU A CA 1
ATOM 6410 C C . GLU A 1 829 ? 0.947 -13.783 -23.760 1.00 96.38 829 GLU A C 1
ATOM 6412 O O . GLU A 1 829 ? 1.765 -12.861 -23.823 1.00 96.38 829 GLU A O 1
ATOM 6417 N N . ILE A 1 830 ? 1.187 -14.929 -23.116 1.00 96.69 830 ILE A N 1
ATOM 6418 C CA . ILE A 1 830 ? 2.453 -15.271 -22.460 1.00 96.69 830 ILE A CA 1
ATOM 6419 C C . ILE A 1 830 ? 2.973 -16.584 -23.048 1.00 96.69 830 ILE A C 1
ATOM 6421 O O . ILE A 1 830 ? 2.256 -17.584 -23.048 1.00 96.69 830 ILE A O 1
ATOM 6425 N N . SER A 1 831 ? 4.217 -16.595 -23.523 1.00 97.00 831 SER A N 1
ATOM 6426 C CA . SER A 1 831 ? 4.878 -17.795 -24.052 1.00 97.00 831 SER A CA 1
ATOM 6427 C C . SER A 1 831 ? 6.270 -17.974 -23.463 1.00 97.00 831 SER A C 1
ATOM 6429 O O . SER A 1 831 ? 7.002 -16.997 -23.315 1.00 97.00 831 SER A O 1
ATOM 6431 N N . ASP A 1 832 ? 6.660 -19.213 -23.182 1.00 97.44 832 ASP A N 1
ATOM 6432 C CA . ASP A 1 832 ? 8.019 -19.523 -22.739 1.00 97.44 832 ASP A CA 1
ATOM 6433 C C . ASP A 1 832 ? 9.020 -19.427 -23.899 1.00 97.44 832 ASP A C 1
ATOM 6435 O O . ASP A 1 832 ? 8.706 -19.729 -25.054 1.00 97.44 832 ASP A O 1
ATOM 6439 N N . GLY A 1 833 ? 10.246 -19.016 -23.586 1.00 94.94 833 GLY A N 1
ATOM 6440 C CA . GLY A 1 833 ? 11.332 -18.874 -24.545 1.00 94.94 833 GLY A CA 1
ATOM 6441 C C . GLY A 1 833 ? 12.708 -18.987 -23.897 1.00 94.94 833 GLY A C 1
ATOM 6442 O O . GLY A 1 833 ? 12.849 -19.157 -22.685 1.00 94.94 833 GLY A O 1
ATOM 6443 N N . ILE A 1 834 ? 13.744 -18.890 -24.729 1.00 95.12 834 ILE A N 1
ATOM 6444 C CA . ILE A 1 834 ? 15.143 -18.877 -24.296 1.00 95.12 834 ILE A CA 1
ATOM 6445 C C . ILE A 1 834 ? 15.803 -17.629 -24.874 1.00 95.12 834 ILE A C 1
ATOM 6447 O O . ILE A 1 834 ? 15.792 -17.427 -26.087 1.00 95.12 834 ILE A O 1
ATOM 6451 N N . LEU A 1 835 ? 16.390 -16.813 -24.004 1.00 93.50 835 LEU A N 1
ATOM 6452 C CA . LEU A 1 835 ? 17.185 -15.647 -24.366 1.00 93.50 835 LEU A CA 1
ATOM 6453 C C . LEU A 1 835 ? 18.670 -16.017 -24.325 1.00 93.50 835 LEU A C 1
ATOM 6455 O O . LEU A 1 835 ? 19.174 -16.413 -23.273 1.00 93.50 835 LEU A O 1
ATOM 6459 N N . SER A 1 836 ? 19.376 -15.880 -25.450 1.00 93.44 836 SER A N 1
ATOM 6460 C CA . SER A 1 836 ? 20.842 -15.919 -25.459 1.00 93.44 836 SER A CA 1
ATOM 6461 C C . SER A 1 836 ? 21.377 -14.524 -25.161 1.00 93.44 836 SER A C 1
ATOM 6463 O O . SER A 1 836 ? 21.229 -13.611 -25.973 1.00 93.44 836 SER A O 1
ATOM 6465 N N . MET A 1 837 ? 22.002 -14.349 -23.997 1.00 91.25 837 MET A N 1
ATOM 6466 C CA . MET A 1 837 ? 22.594 -13.059 -23.638 1.00 91.25 837 MET A CA 1
ATOM 6467 C C . MET A 1 837 ? 23.781 -12.720 -24.542 1.00 91.25 837 MET A C 1
ATOM 6469 O O . MET A 1 837 ? 23.943 -11.559 -24.910 1.00 91.25 837 MET A O 1
ATOM 6473 N N . ASP A 1 838 ? 24.539 -13.726 -24.987 1.00 88.75 838 ASP A N 1
ATOM 6474 C CA . ASP A 1 838 ? 25.698 -13.549 -25.870 1.00 88.75 838 ASP A CA 1
ATOM 6475 C C . ASP A 1 838 ? 25.332 -12.916 -27.211 1.00 88.75 838 ASP A C 1
ATOM 6477 O O . ASP A 1 838 ? 26.044 -12.038 -27.694 1.00 88.75 838 ASP A O 1
ATOM 6481 N N . GLU A 1 839 ? 24.214 -13.332 -27.815 1.00 91.50 839 GLU A N 1
ATOM 6482 C CA . GLU A 1 839 ? 23.751 -12.775 -29.090 1.00 91.50 839 GLU A CA 1
ATOM 6483 C C . GLU A 1 839 ? 23.485 -11.269 -28.968 1.00 91.50 839 GLU A C 1
ATOM 6485 O O . GLU A 1 839 ? 23.874 -10.481 -29.837 1.00 91.50 839 GLU A O 1
ATOM 6490 N N . HIS A 1 840 ? 22.869 -10.849 -27.860 1.00 92.06 840 HIS A N 1
ATOM 6491 C CA . HIS A 1 840 ? 22.598 -9.442 -27.595 1.00 92.06 840 HIS A CA 1
ATOM 6492 C C . HIS A 1 840 ? 23.867 -8.681 -27.208 1.00 92.06 840 HIS A C 1
ATOM 6494 O O . HIS A 1 840 ? 24.117 -7.618 -27.771 1.00 92.06 840 HIS A O 1
ATOM 6500 N N . ILE A 1 841 ? 24.713 -9.229 -26.336 1.00 91.94 841 ILE A N 1
ATOM 6501 C CA . ILE A 1 841 ? 26.005 -8.633 -25.972 1.00 91.94 841 ILE A CA 1
ATOM 6502 C C . ILE A 1 841 ? 26.863 -8.398 -27.227 1.00 91.94 841 ILE A C 1
ATOM 6504 O O . ILE A 1 841 ? 27.305 -7.276 -27.473 1.00 91.94 841 ILE A O 1
ATOM 6508 N N . ALA A 1 842 ? 26.998 -9.401 -28.100 1.00 91.88 842 ALA A N 1
ATOM 6509 C CA . ALA A 1 842 ? 27.746 -9.286 -29.351 1.00 91.88 842 ALA A CA 1
ATOM 6510 C C . ALA A 1 842 ? 27.158 -8.221 -30.293 1.00 91.88 842 ALA A C 1
ATOM 6512 O O . ALA A 1 842 ? 27.905 -7.508 -30.971 1.00 91.88 842 ALA A O 1
ATOM 6513 N N . LYS A 1 843 ? 25.825 -8.075 -30.327 1.00 94.12 843 LYS A N 1
ATOM 6514 C CA . LYS A 1 843 ? 25.146 -7.015 -31.087 1.00 94.12 843 LYS A CA 1
ATOM 6515 C C . LYS A 1 843 ? 25.493 -5.624 -30.550 1.00 94.12 843 LYS A C 1
ATOM 6517 O O . LYS A 1 843 ? 2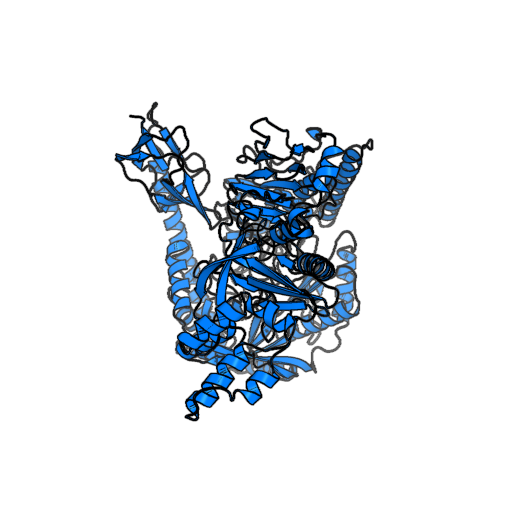5.760 -4.721 -31.347 1.00 94.12 843 LYS A O 1
ATOM 6522 N N . PHE A 1 844 ? 25.524 -5.447 -29.230 1.00 93.75 844 PHE A N 1
ATOM 6523 C CA . PHE A 1 844 ? 25.945 -4.196 -28.594 1.00 93.75 844 PHE A CA 1
ATOM 6524 C C . PHE A 1 844 ? 27.431 -3.901 -28.861 1.00 93.75 844 PHE A C 1
ATOM 6526 O O . PHE A 1 844 ? 27.755 -2.800 -29.308 1.00 93.75 844 PHE A O 1
ATOM 6533 N N . ASP A 1 845 ? 28.317 -4.889 -28.726 1.00 92.62 845 ASP A N 1
ATOM 6534 C CA . ASP A 1 845 ? 29.754 -4.747 -29.010 1.00 92.62 845 ASP A CA 1
ATOM 6535 C C . ASP A 1 845 ? 30.043 -4.464 -30.496 1.00 92.62 845 ASP A C 1
ATOM 6537 O O . ASP A 1 845 ? 31.006 -3.786 -30.863 1.00 92.62 845 ASP A O 1
ATOM 6541 N N . ALA A 1 846 ? 29.243 -5.012 -31.412 1.00 94.94 846 ALA A N 1
ATOM 6542 C CA . ALA A 1 846 ? 29.334 -4.683 -32.832 1.00 94.94 846 ALA A CA 1
ATOM 6543 C C . ALA A 1 846 ? 28.891 -3.236 -33.101 1.00 94.94 846 ALA A C 1
ATOM 6545 O O . ALA A 1 846 ? 29.534 -2.532 -33.883 1.00 94.94 846 ALA A O 1
ATOM 6546 N N . ALA A 1 847 ? 27.832 -2.769 -32.432 1.00 94.06 847 ALA A N 1
ATOM 6547 C CA . ALA A 1 847 ? 27.356 -1.397 -32.562 1.00 94.06 847 ALA A CA 1
ATOM 6548 C C . ALA A 1 847 ? 28.386 -0.382 -32.047 1.00 94.06 847 ALA A C 1
ATOM 6550 O O . ALA A 1 847 ? 28.658 0.597 -32.739 1.00 94.06 847 ALA A O 1
ATOM 6551 N N . THR A 1 848 ? 29.033 -0.626 -30.903 1.00 91.38 848 THR A N 1
ATOM 6552 C CA . THR A 1 848 ? 30.064 0.284 -30.359 1.00 91.38 848 THR A CA 1
ATOM 6553 C C . THR A 1 848 ? 31.274 0.446 -31.281 1.00 91.38 848 THR A C 1
ATOM 6555 O O . THR A 1 848 ? 31.919 1.492 -31.252 1.00 91.38 848 THR A O 1
ATOM 6558 N N . ARG A 1 849 ? 31.552 -0.536 -32.149 1.00 94.69 849 ARG A N 1
ATOM 6559 C CA . ARG A 1 849 ? 32.603 -0.481 -33.184 1.00 94.69 849 ARG A CA 1
ATOM 6560 C C . ARG A 1 849 ? 32.146 0.146 -34.507 1.00 94.69 849 ARG A C 1
ATOM 6562 O O . ARG A 1 849 ? 32.986 0.435 -35.355 1.00 94.69 849 ARG A O 1
ATOM 6569 N N . ASN A 1 850 ? 30.845 0.359 -34.710 1.00 95.69 850 ASN A N 1
ATOM 6570 C CA . ASN A 1 850 ? 30.296 0.911 -35.948 1.00 95.69 850 ASN A CA 1
ATOM 6571 C C . ASN A 1 850 ? 30.441 2.452 -35.981 1.00 95.69 850 ASN A C 1
ATOM 6573 O O . ASN A 1 850 ? 29.841 3.128 -35.139 1.00 95.69 850 ASN A O 1
ATOM 6577 N N . PRO A 1 851 ? 31.147 3.040 -36.970 1.00 95.69 851 PRO A N 1
ATOM 6578 C CA . PRO A 1 851 ? 31.346 4.490 -37.047 1.00 95.69 851 PRO A CA 1
ATOM 6579 C C . PRO A 1 851 ? 30.048 5.308 -37.109 1.00 95.69 851 PRO A C 1
ATOM 6581 O O . PRO A 1 851 ? 29.962 6.371 -36.498 1.00 95.69 851 PRO A O 1
ATOM 6584 N N . ALA A 1 852 ? 29.014 4.814 -37.799 1.00 94.75 852 ALA A N 1
ATOM 6585 C CA . ALA A 1 852 ? 27.730 5.509 -37.897 1.00 94.75 852 ALA A CA 1
ATOM 6586 C C . ALA A 1 852 ? 26.991 5.532 -36.549 1.00 94.75 852 ALA A C 1
ATOM 6588 O O . ALA A 1 852 ? 26.379 6.539 -36.192 1.00 94.75 852 ALA A O 1
ATOM 6589 N N . TYR A 1 853 ? 27.084 4.442 -35.780 1.00 94.38 853 TYR A N 1
ATOM 6590 C CA . TYR A 1 853 ? 26.533 4.381 -34.427 1.00 94.38 853 TYR A CA 1
ATOM 6591 C C . TYR A 1 853 ? 27.288 5.317 -33.482 1.00 94.38 853 TYR A C 1
ATOM 6593 O O . TYR A 1 853 ? 26.659 6.089 -32.766 1.00 94.38 853 TYR A O 1
ATOM 6601 N N . GLN A 1 854 ? 28.625 5.316 -33.520 1.00 95.06 854 GLN A N 1
ATOM 6602 C CA . GLN A 1 854 ? 29.445 6.241 -32.732 1.00 95.06 854 GLN A CA 1
ATOM 6603 C C . GLN A 1 854 ? 29.098 7.705 -33.029 1.00 95.06 854 GLN A C 1
ATOM 6605 O O . GLN A 1 854 ? 28.960 8.506 -32.105 1.00 95.06 854 GLN A O 1
ATOM 6610 N N . GLU A 1 855 ? 28.913 8.056 -34.303 1.00 96.00 855 GLU A N 1
ATOM 6611 C CA . GLU A 1 855 ? 28.540 9.413 -34.701 1.00 96.00 855 GLU A CA 1
ATOM 6612 C C . GLU A 1 855 ? 27.126 9.788 -34.236 1.00 96.00 855 GLU A C 1
ATOM 6614 O O . GLU A 1 855 ? 26.909 10.877 -33.704 1.00 96.00 855 GLU A O 1
ATOM 6619 N N . TRP A 1 856 ? 26.161 8.870 -34.343 1.00 95.00 856 TRP A N 1
ATOM 6620 C CA . TRP A 1 856 ? 24.834 9.076 -33.760 1.00 95.00 856 TRP A CA 1
ATOM 6621 C C . TRP A 1 856 ? 24.896 9.267 -32.236 1.00 95.00 856 TRP A C 1
ATOM 6623 O O . TRP A 1 856 ? 24.301 10.216 -31.729 1.00 95.00 856 TRP A O 1
ATOM 6633 N N . ARG A 1 857 ? 25.669 8.449 -31.508 1.00 93.94 857 ARG A N 1
ATOM 6634 C CA . ARG A 1 857 ? 25.853 8.578 -30.050 1.00 93.94 857 ARG A CA 1
ATOM 6635 C C . ARG A 1 857 ? 26.484 9.912 -29.653 1.00 93.94 857 ARG A C 1
ATOM 6637 O O . ARG A 1 857 ? 26.097 10.473 -28.632 1.00 93.94 857 ARG A O 1
ATOM 6644 N N . LYS A 1 858 ? 27.410 10.454 -30.453 1.00 95.25 858 LYS A N 1
ATOM 6645 C CA . LYS A 1 858 ? 27.955 11.805 -30.231 1.00 95.25 858 LYS A CA 1
ATOM 6646 C C . LYS A 1 858 ? 26.878 12.878 -30.375 1.00 95.25 858 LYS A C 1
ATOM 6648 O O . LYS A 1 858 ? 26.769 13.735 -29.500 1.00 95.25 858 LYS A O 1
ATOM 6653 N N . ARG A 1 859 ? 26.054 12.815 -31.431 1.00 96.31 859 ARG A N 1
ATOM 6654 C CA . ARG A 1 859 ? 24.920 13.741 -31.620 1.00 96.31 859 ARG A CA 1
ATOM 6655 C C . ARG A 1 859 ? 23.899 13.625 -30.489 1.00 96.31 859 ARG A C 1
ATOM 6657 O O . ARG A 1 859 ? 23.468 14.646 -29.966 1.00 96.31 859 ARG A O 1
ATOM 6664 N N . GLN A 1 860 ? 23.568 12.399 -30.082 1.00 94.75 860 GLN A N 1
ATOM 6665 C CA . GLN A 1 860 ? 22.698 12.113 -28.940 1.00 94.75 860 GLN A CA 1
ATOM 6666 C C . GLN A 1 860 ? 23.248 12.756 -27.657 1.00 94.75 860 GLN A C 1
ATOM 6668 O O . GLN A 1 860 ? 22.530 13.479 -26.978 1.00 94.75 860 GLN A O 1
ATOM 6673 N N . ALA A 1 861 ? 24.532 12.553 -27.344 1.00 92.50 861 ALA A N 1
ATOM 6674 C CA . ALA A 1 861 ? 25.157 13.119 -26.148 1.00 92.50 861 ALA A CA 1
ATOM 6675 C C . ALA A 1 861 ? 25.186 14.658 -26.163 1.00 92.50 861 ALA A C 1
ATOM 6677 O O . ALA A 1 861 ? 24.922 15.286 -25.138 1.00 92.50 861 ALA A O 1
ATOM 6678 N N . ALA A 1 862 ? 25.471 15.268 -27.319 1.00 95.12 862 ALA A N 1
ATOM 6679 C CA . ALA A 1 862 ? 25.442 16.721 -27.476 1.00 95.12 862 ALA A CA 1
ATOM 6680 C C . ALA A 1 862 ? 24.030 17.290 -27.260 1.00 95.12 862 ALA A C 1
ATOM 6682 O O . ALA A 1 862 ? 23.867 18.246 -26.504 1.00 95.12 862 ALA A O 1
ATOM 6683 N N . ALA A 1 863 ? 23.011 16.664 -27.854 1.00 95.94 863 ALA A N 1
ATOM 6684 C CA . ALA A 1 863 ? 21.625 17.092 -27.704 1.00 95.94 863 ALA A CA 1
ATOM 6685 C C . ALA A 1 863 ? 21.102 16.897 -26.269 1.00 95.94 863 ALA A C 1
ATOM 6687 O O . ALA A 1 863 ? 20.431 17.775 -25.729 1.00 95.94 863 ALA A O 1
ATOM 6688 N N . ALA A 1 864 ? 21.455 15.788 -25.613 1.00 93.25 864 ALA A N 1
ATOM 6689 C CA . ALA A 1 864 ? 21.102 15.547 -24.216 1.00 93.25 864 ALA A CA 1
ATOM 6690 C C . ALA A 1 864 ? 21.735 16.578 -23.268 1.00 93.25 864 ALA A C 1
ATOM 6692 O O . ALA A 1 864 ? 21.096 17.014 -22.308 1.00 93.25 864 ALA A O 1
ATOM 6693 N N . LYS A 1 865 ? 22.974 17.001 -23.554 1.00 92.75 865 LYS A N 1
ATOM 6694 C CA . LYS A 1 865 ? 23.646 18.074 -22.816 1.00 92.75 865 LYS A CA 1
ATOM 6695 C C . LYS A 1 865 ? 22.920 19.411 -22.990 1.00 92.75 865 LYS A C 1
ATOM 6697 O O . LYS A 1 865 ? 22.617 20.051 -21.990 1.00 92.75 865 LYS A O 1
ATOM 6702 N N . GLU A 1 866 ? 22.591 19.791 -24.224 1.00 94.56 866 GLU A N 1
ATOM 6703 C CA . GLU A 1 866 ? 21.845 21.024 -24.521 1.00 94.56 866 GLU A CA 1
ATOM 6704 C C . GLU A 1 866 ? 20.491 21.058 -23.793 1.00 94.56 866 GLU A C 1
ATOM 6706 O O . GLU A 1 866 ? 20.141 22.051 -23.153 1.00 94.56 866 GLU A O 1
ATOM 6711 N N . MET A 1 867 ? 19.741 19.952 -23.830 1.00 95.06 867 MET A N 1
ATOM 6712 C CA . MET A 1 867 ? 18.463 19.852 -23.125 1.00 95.06 867 MET A CA 1
ATOM 6713 C C . MET A 1 867 ? 18.622 19.903 -21.596 1.00 95.06 867 MET A C 1
ATOM 6715 O O . MET A 1 867 ? 17.780 20.491 -20.918 1.00 95.06 867 MET A O 1
ATOM 6719 N N . GLY A 1 868 ? 19.690 19.318 -21.046 1.00 90.81 868 GLY A N 1
ATOM 6720 C CA . GLY A 1 868 ? 19.999 19.396 -19.615 1.00 90.81 868 GLY A CA 1
ATOM 6721 C C . GLY A 1 868 ? 20.341 20.819 -19.161 1.00 90.81 868 GLY A C 1
ATOM 6722 O O . GLY A 1 868 ? 19.826 21.286 -18.146 1.00 90.81 868 GLY A O 1
ATOM 6723 N N . GLU A 1 869 ? 21.151 21.543 -19.938 1.00 92.19 869 GLU A N 1
ATOM 6724 C CA . GLU A 1 869 ? 21.472 22.958 -19.690 1.00 92.19 869 GLU A CA 1
ATOM 6725 C C . GLU A 1 869 ? 20.217 23.844 -19.779 1.00 92.19 869 GLU A C 1
ATOM 6727 O O . GLU A 1 869 ? 20.013 24.736 -18.949 1.00 92.19 869 GLU A O 1
ATOM 6732 N N . LEU A 1 870 ? 19.330 23.564 -20.742 1.00 94.50 870 LEU A N 1
ATOM 6733 C CA . LEU A 1 870 ? 18.028 24.219 -20.847 1.00 94.50 870 LEU A CA 1
ATOM 6734 C C . LEU A 1 870 ? 17.166 23.975 -19.600 1.00 94.50 870 LEU A C 1
ATOM 6736 O O . LEU A 1 870 ? 16.597 24.929 -19.069 1.00 94.50 870 LEU A O 1
ATOM 6740 N N . ASP A 1 871 ? 17.076 22.734 -19.110 1.00 93.12 871 ASP A N 1
ATOM 6741 C CA . ASP A 1 871 ? 16.284 22.425 -17.915 1.00 93.12 871 ASP A CA 1
ATOM 6742 C C . ASP A 1 871 ? 16.826 23.126 -16.665 1.00 93.12 871 ASP A C 1
ATOM 6744 O O . ASP A 1 871 ? 16.046 23.712 -15.916 1.00 93.12 871 ASP A O 1
ATOM 6748 N N . GLN A 1 872 ? 18.148 23.137 -16.467 1.00 89.19 872 GLN A N 1
ATOM 6749 C CA . GLN A 1 872 ? 18.785 23.837 -15.344 1.00 89.19 872 GLN A CA 1
ATOM 6750 C C . GLN A 1 872 ? 18.493 25.342 -15.360 1.00 89.19 872 GLN A C 1
ATOM 6752 O O . GLN A 1 872 ? 18.226 25.947 -14.312 1.00 89.19 872 GLN A O 1
ATOM 6757 N N . ARG A 1 873 ? 18.510 25.956 -16.549 1.00 93.81 873 ARG A N 1
ATOM 6758 C CA . ARG A 1 873 ? 18.154 27.366 -16.722 1.00 93.81 873 ARG A CA 1
ATOM 6759 C C . ARG A 1 873 ? 16.687 27.617 -16.376 1.00 93.81 873 ARG A C 1
ATOM 6761 O O . ARG A 1 873 ? 16.417 28.459 -15.521 1.00 93.81 873 ARG A O 1
ATOM 6768 N N . LEU A 1 874 ? 15.765 26.846 -16.956 1.00 94.69 874 LEU A N 1
ATOM 6769 C CA . LEU A 1 874 ? 14.325 26.960 -16.684 1.00 94.69 874 LEU A CA 1
ATOM 6770 C C . LEU A 1 874 ? 13.999 26.714 -15.203 1.00 94.69 874 LEU A C 1
ATOM 6772 O O . LEU A 1 874 ? 13.161 27.399 -14.625 1.00 94.69 874 LEU A O 1
ATOM 6776 N N . PHE A 1 875 ? 14.689 25.771 -14.559 1.00 90.00 875 PHE A N 1
ATOM 6777 C CA . PHE A 1 875 ? 14.537 25.497 -13.130 1.00 90.00 875 PHE A CA 1
ATOM 6778 C C . PHE A 1 875 ? 14.979 26.688 -12.274 1.00 90.00 875 PHE A C 1
ATOM 6780 O O . PHE A 1 875 ? 14.312 27.056 -11.303 1.00 90.00 875 PHE A O 1
ATOM 6787 N N . SER A 1 876 ? 16.098 27.313 -12.642 1.00 89.69 876 SER A N 1
ATOM 6788 C CA . SER A 1 876 ? 16.620 28.495 -11.956 1.00 89.69 876 SER A CA 1
ATOM 6789 C C . SER A 1 876 ? 15.695 29.702 -12.117 1.00 89.69 876 SER A C 1
ATOM 6791 O O . SER A 1 876 ? 15.475 30.424 -11.147 1.00 89.69 876 SER A O 1
ATOM 6793 N N . GLU A 1 877 ? 15.134 29.908 -13.310 1.00 92.06 877 GLU A N 1
ATOM 6794 C CA . GLU A 1 877 ? 14.129 30.945 -13.585 1.00 92.06 877 GLU A CA 1
ATOM 6795 C C . GLU A 1 877 ? 12.863 30.725 -12.741 1.00 92.06 877 GLU A C 1
ATOM 6797 O O . GLU A 1 877 ? 12.434 31.630 -12.027 1.00 92.06 877 GLU A O 1
ATOM 6802 N N . TRP A 1 878 ? 12.331 29.499 -12.732 1.00 89.38 878 TRP A N 1
ATOM 6803 C CA . TRP A 1 878 ? 11.158 29.131 -11.937 1.00 89.38 878 TRP A CA 1
ATOM 6804 C C . TRP A 1 878 ? 11.381 29.300 -10.428 1.00 89.38 878 TRP A C 1
ATOM 6806 O O . TRP A 1 878 ? 10.533 29.861 -9.737 1.00 89.38 878 TRP A O 1
ATOM 6816 N N . THR A 1 879 ? 12.538 28.877 -9.906 1.00 85.31 879 THR A N 1
ATOM 6817 C CA . THR A 1 879 ? 12.842 29.024 -8.471 1.00 85.31 879 THR A CA 1
ATOM 6818 C C . THR A 1 879 ? 12.927 30.496 -8.068 1.00 85.31 879 THR A C 1
ATOM 6820 O O . THR A 1 879 ? 12.430 30.873 -7.010 1.00 85.31 879 THR A O 1
ATOM 6823 N N . LYS A 1 880 ? 13.543 31.342 -8.907 1.00 87.25 880 LYS A N 1
ATOM 6824 C CA . LYS A 1 880 ? 13.621 32.789 -8.661 1.00 87.25 880 LYS A CA 1
ATOM 6825 C C . LYS A 1 880 ? 12.237 33.433 -8.658 1.00 87.25 880 LYS A C 1
ATOM 6827 O O . LYS A 1 880 ? 11.971 34.246 -7.780 1.00 87.25 880 LYS A O 1
ATOM 6832 N N . ALA A 1 881 ? 11.368 33.050 -9.596 1.00 85.25 881 ALA A N 1
ATOM 6833 C CA . ALA A 1 881 ? 9.988 33.528 -9.641 1.00 85.25 881 ALA A CA 1
ATOM 6834 C C . ALA A 1 881 ? 9.215 33.135 -8.371 1.00 85.25 881 ALA A C 1
ATOM 6836 O O . ALA A 1 881 ? 8.654 34.007 -7.715 1.00 85.25 881 ALA A O 1
ATOM 6837 N N . LYS A 1 882 ? 9.292 31.863 -7.951 1.00 80.38 882 LYS A N 1
ATOM 6838 C CA . LYS A 1 882 ? 8.670 31.400 -6.698 1.00 80.38 882 LYS A CA 1
ATOM 6839 C C . LYS A 1 882 ? 9.174 32.145 -5.462 1.00 80.38 882 LYS A C 1
ATOM 6841 O O . LYS A 1 882 ? 8.383 32.493 -4.594 1.00 80.38 882 LYS A O 1
ATOM 6846 N N . ALA A 1 883 ? 10.482 32.384 -5.366 1.00 77.69 883 ALA A N 1
ATOM 6847 C CA . ALA A 1 883 ? 11.053 33.131 -4.246 1.00 77.69 883 ALA A CA 1
ATOM 6848 C C . ALA A 1 883 ? 10.561 34.590 -4.219 1.00 77.69 883 ALA A C 1
ATOM 6850 O O . ALA A 1 883 ? 10.272 35.113 -3.146 1.00 77.69 883 ALA A O 1
ATOM 6851 N N . ALA A 1 884 ? 10.425 35.226 -5.388 1.00 75.50 884 ALA A N 1
ATOM 6852 C CA . ALA A 1 884 ? 9.883 36.578 -5.503 1.00 75.50 884 ALA A CA 1
ATOM 6853 C C . ALA A 1 884 ? 8.396 36.639 -5.099 1.00 75.50 884 ALA A C 1
ATOM 6855 O O . ALA A 1 884 ? 8.011 37.511 -4.321 1.00 75.50 884 ALA A O 1
ATOM 6856 N N . GLU A 1 885 ? 7.579 35.683 -5.551 1.00 71.38 885 GLU A N 1
ATOM 6857 C CA . GLU A 1 885 ? 6.168 35.566 -5.153 1.00 71.38 885 GLU A CA 1
ATOM 6858 C C . GLU A 1 885 ? 6.022 35.377 -3.637 1.00 71.38 885 GLU A C 1
ATOM 6860 O O . GLU A 1 885 ? 5.272 36.115 -2.998 1.00 71.38 885 GLU A O 1
ATOM 6865 N N . ALA A 1 886 ? 6.802 34.469 -3.041 1.00 63.78 886 ALA A N 1
ATOM 6866 C CA . ALA A 1 886 ? 6.803 34.249 -1.595 1.00 63.78 886 ALA A CA 1
ATOM 6867 C C . ALA A 1 886 ? 7.184 35.521 -0.813 1.00 63.78 886 ALA A C 1
ATOM 6869 O O . ALA A 1 886 ? 6.543 35.842 0.185 1.00 63.78 886 ALA A O 1
ATOM 6870 N N . SER A 1 887 ? 8.173 36.290 -1.292 1.00 57.56 887 SER A N 1
ATOM 6871 C CA . SER A 1 887 ? 8.542 37.565 -0.661 1.00 57.56 887 SER A CA 1
ATOM 6872 C C . SER A 1 887 ? 7.434 38.622 -0.755 1.00 57.56 887 SER A C 1
ATOM 6874 O O . SER A 1 887 ? 7.169 39.303 0.231 1.00 57.56 887 SER A O 1
ATOM 6876 N N . SER A 1 888 ? 6.719 38.699 -1.884 1.00 53.41 888 SER A N 1
ATOM 6877 C CA . SER A 1 888 ? 5.602 39.642 -2.052 1.00 53.41 888 SER A CA 1
ATOM 6878 C C . SER A 1 888 ? 4.378 39.300 -1.194 1.00 53.41 888 SER A C 1
ATOM 6880 O O . SER A 1 888 ? 3.670 40.198 -0.758 1.00 53.41 888 SER A O 1
ATOM 6882 N N . GLN A 1 889 ? 4.150 38.013 -0.902 1.00 49.09 889 GLN A N 1
ATOM 6883 C CA . GLN A 1 889 ? 3.067 37.571 -0.016 1.00 49.09 889 GLN A CA 1
ATOM 6884 C C . GLN A 1 889 ? 3.376 37.842 1.465 1.00 49.09 889 GLN A C 1
ATOM 6886 O O . GLN A 1 889 ? 2.460 38.130 2.227 1.00 49.09 889 GLN A O 1
ATOM 6891 N N . SER A 1 890 ? 4.654 37.813 1.867 1.00 44.62 890 SER A N 1
ATOM 6892 C CA . SER A 1 890 ? 5.066 38.115 3.248 1.00 44.62 890 SER A CA 1
ATOM 6893 C C . SER A 1 890 ? 4.966 39.600 3.631 1.00 44.62 890 SER A C 1
ATOM 6895 O O . SER A 1 890 ? 4.889 39.919 4.814 1.00 44.62 890 SER A O 1
ATOM 6897 N N . GLU A 1 891 ? 4.932 40.519 2.657 1.00 38.78 891 GLU A N 1
ATOM 6898 C CA . GLU A 1 891 ? 4.727 41.956 2.915 1.00 38.78 891 GLU A CA 1
ATOM 6899 C C . GLU A 1 891 ? 3.254 42.301 3.230 1.00 38.78 891 GLU A C 1
ATOM 6901 O O . GLU A 1 891 ? 2.994 43.317 3.872 1.00 38.78 891 GLU A O 1
ATOM 6906 N N . ASP A 1 892 ? 2.303 41.433 2.862 1.00 41.62 892 ASP A N 1
ATOM 6907 C CA . ASP A 1 892 ? 0.852 41.604 3.081 1.00 41.62 892 ASP A CA 1
ATOM 6908 C C . ASP A 1 892 ? 0.352 40.914 4.381 1.00 41.62 892 ASP A C 1
ATOM 6910 O O . ASP A 1 892 ? -0.825 40.982 4.739 1.00 41.62 892 ASP A O 1
ATOM 6914 N N . ASP A 1 893 ? 1.252 40.255 5.130 1.00 39.88 893 ASP A N 1
ATOM 6915 C CA . ASP A 1 893 ? 1.000 39.668 6.465 1.00 39.88 893 ASP A CA 1
ATOM 6916 C C . ASP A 1 893 ? 0.925 40.734 7.587 1.00 39.88 893 ASP A C 1
ATOM 6918 O O . ASP A 1 893 ? 0.633 40.417 8.741 1.00 39.88 893 ASP A O 1
ATOM 6922 N N . GLY A 1 894 ? 1.182 42.005 7.263 1.00 37.84 894 GLY A N 1
ATOM 6923 C CA . GLY A 1 894 ? 1.280 43.122 8.205 1.00 37.84 894 GLY A CA 1
ATOM 6924 C C . GLY A 1 894 ? 0.008 43.949 8.402 1.00 37.84 894 GLY A C 1
ATOM 6925 O O . GLY A 1 894 ? 0.135 45.160 8.577 1.00 37.84 894 GLY A O 1
ATOM 6926 N N . ASP A 1 895 ? -1.191 43.354 8.377 1.00 38.00 895 ASP A N 1
ATOM 6927 C CA . ASP A 1 895 ? -2.443 44.106 8.568 1.00 38.00 895 ASP A CA 1
ATOM 6928 C C . ASP A 1 895 ? -3.217 43.685 9.834 1.00 38.00 895 ASP A C 1
ATOM 6930 O O . ASP A 1 895 ? -3.370 42.508 10.158 1.00 38.00 895 ASP A O 1
ATOM 6934 N N . ALA A 1 896 ? -3.640 44.698 10.590 1.00 39.56 896 ALA A N 1
ATOM 6935 C CA . ALA A 1 896 ? -3.846 44.681 12.036 1.00 39.56 896 ALA A CA 1
ATOM 6936 C C . ALA A 1 896 ? -4.975 43.770 12.566 1.00 39.56 896 ALA A C 1
ATOM 6938 O O . ALA A 1 896 ? -6.074 43.694 12.015 1.00 39.56 896 ALA A O 1
ATOM 6939 N N . ALA A 1 897 ? -4.727 43.172 13.738 1.00 38.09 897 ALA A N 1
ATOM 6940 C CA . ALA A 1 897 ? -5.732 42.515 14.567 1.00 38.09 897 ALA A CA 1
ATOM 6941 C C . ALA A 1 897 ? -6.837 43.505 14.988 1.00 38.09 897 ALA A C 1
ATOM 6943 O O . ALA A 1 897 ? -6.602 44.436 15.760 1.00 38.09 897 ALA A O 1
ATOM 6944 N N . LEU A 1 898 ? -8.060 43.282 14.503 1.00 46.81 898 LEU A N 1
ATOM 6945 C CA . LEU A 1 898 ? -9.277 43.861 15.071 1.00 46.81 898 LEU A CA 1
ATOM 6946 C C . LEU A 1 898 ? -9.622 43.073 16.341 1.00 46.81 898 LEU A C 1
ATOM 6948 O O . LEU A 1 898 ? -9.921 41.885 16.267 1.00 46.81 898 LEU A O 1
ATOM 6952 N N . ALA A 1 899 ? -9.583 43.737 17.496 1.00 47.03 899 ALA A N 1
ATOM 6953 C CA . ALA A 1 899 ? -9.666 43.130 18.829 1.00 47.03 899 ALA A CA 1
ATOM 6954 C C . ALA A 1 899 ? -10.997 42.416 19.181 1.00 47.03 899 ALA A C 1
ATOM 6956 O O . ALA A 1 899 ? -11.099 41.886 20.279 1.00 47.03 899 ALA A O 1
ATOM 6957 N N . ASP A 1 900 ? -11.972 42.350 18.265 1.00 56.78 900 ASP A N 1
ATOM 6958 C CA . ASP A 1 900 ? -13.292 41.720 18.467 1.00 56.78 900 ASP A CA 1
ATOM 6959 C C . ASP A 1 900 ? -13.750 40.834 17.279 1.00 56.78 900 ASP A C 1
ATOM 6961 O O . ASP A 1 900 ? -14.925 40.475 17.174 1.00 56.78 900 ASP A O 1
ATOM 6965 N N . ALA A 1 901 ? -12.852 40.484 16.349 1.00 70.69 901 ALA A N 1
ATOM 6966 C CA . ALA A 1 901 ? -13.193 39.662 15.184 1.00 70.69 901 ALA A CA 1
ATOM 6967 C C . ALA A 1 901 ? -12.918 38.166 15.430 1.00 70.69 901 ALA A C 1
ATOM 6969 O O . ALA A 1 901 ? -11.848 37.792 15.902 1.00 70.69 901 ALA A O 1
ATOM 6970 N N . LEU A 1 902 ? -13.872 37.300 15.073 1.00 84.25 902 LEU A N 1
ATOM 6971 C CA . LEU A 1 902 ? -13.678 35.849 15.056 1.00 84.25 902 LEU A CA 1
ATOM 6972 C C . LEU A 1 902 ? -12.984 35.451 13.753 1.00 84.25 902 LEU A C 1
ATOM 6974 O O . LEU A 1 902 ? -13.382 35.868 12.669 1.00 84.25 902 LEU A O 1
ATOM 6978 N N . THR A 1 903 ? -11.971 34.603 13.829 1.00 88.69 903 THR A N 1
ATOM 6979 C CA . THR A 1 903 ? -11.241 34.103 12.660 1.00 88.69 903 THR A CA 1
ATOM 6980 C C . THR A 1 903 ? -11.540 32.627 12.457 1.00 88.69 903 THR A C 1
ATOM 6982 O O . THR A 1 903 ? -11.608 31.860 13.417 1.00 88.69 903 THR A O 1
ATOM 6985 N N . VAL A 1 904 ? -11.742 32.215 11.205 1.00 87.38 904 VAL A N 1
ATOM 6986 C CA . VAL A 1 904 ? -11.620 30.812 10.810 1.00 87.38 904 VAL A CA 1
ATOM 6987 C C . VAL A 1 904 ? -10.215 30.621 10.267 1.00 87.38 904 VAL A C 1
ATOM 6989 O O . VAL A 1 904 ? -9.850 31.176 9.227 1.00 87.38 904 VAL A O 1
ATOM 6992 N N . GLU A 1 905 ? -9.415 29.882 11.020 1.00 87.88 905 GLU A N 1
ATOM 6993 C CA . GLU A 1 905 ? -7.979 29.748 10.810 1.00 87.88 905 GLU A CA 1
ATOM 6994 C C . GLU A 1 905 ? -7.633 28.426 10.138 1.00 87.88 905 GLU A C 1
ATOM 6996 O O . GLU A 1 905 ? -8.368 27.438 10.226 1.00 87.88 905 GLU A O 1
ATOM 7001 N N . SER A 1 906 ? -6.485 28.400 9.466 1.00 80.62 906 SER A N 1
ATOM 7002 C CA . SER A 1 906 ? -5.930 27.154 8.967 1.00 80.62 906 SER A CA 1
ATOM 7003 C C . SER A 1 906 ? -5.515 26.268 10.145 1.00 80.62 906 SER A C 1
ATOM 7005 O O . SER A 1 906 ? -4.727 26.708 10.984 1.00 80.62 906 SER A O 1
ATOM 7007 N N . PRO A 1 907 ? -5.961 25.003 10.218 1.00 71.75 907 PRO A N 1
ATOM 7008 C CA . PRO A 1 907 ? -5.535 24.093 11.277 1.00 71.75 907 PRO A CA 1
ATOM 7009 C C . PRO A 1 907 ? -4.085 23.618 11.096 1.00 71.75 907 PRO A C 1
ATOM 7011 O O . PRO A 1 907 ? -3.520 23.011 12.003 1.00 71.75 907 PRO A O 1
ATOM 7014 N N . MET A 1 908 ? -3.479 23.843 9.923 1.00 72.06 908 MET A N 1
ATOM 7015 C CA . MET A 1 908 ? -2.140 23.351 9.603 1.00 72.06 908 MET A CA 1
ATOM 7016 C C . MET A 1 908 ? -1.424 24.173 8.524 1.00 72.06 908 MET A C 1
ATOM 7018 O O . MET A 1 908 ? -2.005 25.063 7.908 1.00 72.06 908 MET A O 1
ATOM 7022 N N . GLY A 1 909 ? -0.159 23.835 8.267 1.00 72.19 909 GLY A N 1
ATOM 7023 C CA . GLY A 1 909 ? 0.556 24.301 7.081 1.00 72.19 909 GLY A CA 1
ATOM 7024 C C . GLY A 1 909 ? -0.058 23.709 5.811 1.00 72.19 909 GLY A C 1
ATOM 7025 O O . GLY A 1 909 ? -0.093 22.484 5.688 1.00 72.19 909 GLY A O 1
ATOM 7026 N N . ALA A 1 910 ? -0.555 24.535 4.890 1.00 77.69 910 ALA A N 1
ATOM 7027 C CA . ALA A 1 910 ? -1.243 24.082 3.679 1.00 77.69 910 ALA A CA 1
ATOM 7028 C C . ALA A 1 910 ? -1.271 25.143 2.569 1.00 77.69 910 ALA A C 1
ATOM 7030 O O . ALA A 1 910 ? -1.023 26.318 2.818 1.00 77.69 910 ALA A O 1
ATOM 7031 N N . ASN A 1 911 ? -1.648 24.746 1.353 1.00 78.00 911 ASN A N 1
ATOM 7032 C CA . ASN A 1 911 ? -2.083 25.686 0.319 1.00 78.00 911 ASN A CA 1
ATOM 7033 C C . ASN A 1 911 ? -3.602 25.884 0.423 1.00 78.00 911 ASN A C 1
ATOM 7035 O O . ASN A 1 911 ? -4.342 24.912 0.555 1.00 78.00 911 ASN A O 1
ATOM 7039 N N . VAL A 1 912 ? -4.105 27.112 0.318 1.00 80.31 912 VAL A N 1
ATOM 7040 C CA . VAL A 1 912 ? -5.546 27.366 0.185 1.00 80.31 912 VAL A CA 1
ATOM 7041 C C . VAL A 1 912 ? -5.967 26.960 -1.221 1.00 80.31 912 VAL A C 1
ATOM 7043 O O . VAL A 1 912 ? -5.546 27.580 -2.191 1.00 80.31 912 VAL A O 1
ATOM 7046 N N . TRP A 1 913 ? -6.789 25.923 -1.361 1.00 76.62 913 TRP A N 1
ATOM 7047 C CA . TRP A 1 913 ? -7.259 25.483 -2.675 1.00 76.62 913 TRP A CA 1
ATOM 7048 C C . TRP A 1 913 ? -8.558 26.181 -3.075 1.00 76.62 913 TRP A C 1
ATOM 7050 O O . TRP A 1 913 ? -8.685 26.655 -4.201 1.00 76.62 913 TRP A O 1
ATOM 7060 N N . LYS A 1 914 ? -9.523 26.268 -2.153 1.00 87.25 914 LYS A N 1
ATOM 7061 C CA . LYS A 1 914 ? -10.809 26.944 -2.364 1.00 87.25 914 LYS A CA 1
ATOM 7062 C C . LYS A 1 914 ? -11.258 27.650 -1.096 1.00 87.25 914 LYS A C 1
ATOM 7064 O O . LYS A 1 914 ? -11.048 27.145 0.002 1.00 87.25 914 LYS A O 1
ATOM 7069 N N . VAL A 1 915 ? -11.957 28.763 -1.260 1.00 89.69 915 VAL A N 1
ATOM 7070 C CA . VAL A 1 915 ? -12.780 29.374 -0.213 1.00 89.69 915 VAL A CA 1
ATOM 7071 C C . VAL A 1 915 ? -14.226 29.245 -0.683 1.00 89.69 915 VAL A C 1
ATOM 7073 O O . VAL A 1 915 ? -14.517 29.550 -1.836 1.00 89.69 915 VAL A O 1
ATOM 7076 N N . LEU A 1 916 ? -15.089 28.675 0.158 1.00 93.81 916 LEU A N 1
ATOM 7077 C CA . LEU A 1 916 ? -16.461 28.270 -0.182 1.00 93.81 916 LEU A CA 1
ATOM 7078 C C . LEU A 1 916 ? -17.531 29.225 0.365 1.00 93.81 916 LEU A C 1
ATOM 7080 O O . LEU A 1 916 ? -18.716 28.942 0.222 1.00 93.81 916 LEU A O 1
ATOM 7084 N N . VAL A 1 917 ? -17.113 30.310 1.012 1.00 92.75 917 VAL A N 1
ATOM 7085 C CA . VAL A 1 917 ? -17.981 31.350 1.574 1.00 92.75 917 VAL A CA 1
ATOM 7086 C C . VAL A 1 917 ? -17.570 32.712 1.034 1.00 92.75 917 VAL A C 1
ATOM 7088 O O . VAL A 1 917 ? -16.395 32.935 0.724 1.00 92.75 917 VAL A O 1
ATOM 7091 N N . GLU A 1 918 ? -18.528 33.623 0.945 1.00 94.12 918 GLU A N 1
ATOM 7092 C CA . GLU A 1 918 ? -18.335 34.996 0.492 1.00 94.12 918 GLU A CA 1
ATOM 7093 C C . GLU A 1 918 ? -18.510 35.997 1.643 1.00 94.12 918 GLU A C 1
ATOM 7095 O O . GLU A 1 918 ? -19.038 35.688 2.713 1.00 94.12 918 GLU A O 1
ATOM 7100 N N . VAL A 1 919 ? -18.037 37.231 1.444 1.00 91.81 919 VAL A N 1
ATOM 7101 C CA . VAL A 1 919 ? -18.265 38.317 2.408 1.00 91.81 919 VAL A CA 1
ATOM 7102 C C . VAL A 1 919 ? -19.762 38.621 2.479 1.00 91.81 919 VAL A C 1
ATOM 7104 O O . VAL A 1 919 ? -20.376 38.941 1.466 1.00 91.81 919 VAL A O 1
ATOM 7107 N N . GLY A 1 920 ? -20.331 38.565 3.684 1.00 89.31 920 GLY A N 1
ATOM 7108 C CA . GLY A 1 920 ? -21.761 38.722 3.954 1.00 89.31 920 GLY A CA 1
ATOM 7109 C C . GLY A 1 920 ? -22.485 37.423 4.319 1.00 89.31 920 GLY A C 1
ATOM 7110 O O . GLY A 1 920 ? -23.588 37.500 4.862 1.00 89.31 920 GLY A O 1
ATOM 7111 N N . ASP A 1 921 ? -21.876 36.255 4.096 1.00 93.12 921 ASP A N 1
ATOM 7112 C CA . ASP A 1 921 ? -22.479 34.967 4.453 1.00 93.12 921 ASP A CA 1
ATOM 7113 C C . ASP A 1 921 ? -22.559 34.776 5.973 1.00 93.12 921 ASP A C 1
ATOM 7115 O O . ASP A 1 921 ? -21.632 35.129 6.706 1.00 93.12 921 ASP A O 1
ATOM 7119 N N . VAL A 1 922 ? -23.654 34.176 6.454 1.00 92.81 922 VAL A N 1
ATOM 7120 C CA . VAL A 1 922 ? -23.793 33.745 7.854 1.00 92.81 922 VAL A CA 1
ATOM 7121 C C . VAL A 1 922 ? -23.281 32.316 7.981 1.00 92.81 922 VAL A C 1
ATOM 7123 O O . VAL A 1 922 ? -23.760 31.422 7.288 1.00 92.81 922 VAL A O 1
ATOM 7126 N N . LEU A 1 923 ? -22.327 32.093 8.880 1.00 91.06 923 LEU A N 1
ATOM 7127 C CA . LEU A 1 923 ? -21.708 30.788 9.069 1.00 91.06 923 LEU A CA 1
ATOM 7128 C C . LEU A 1 923 ? -22.629 29.838 9.840 1.00 91.06 923 LEU A C 1
ATOM 7130 O O . LEU A 1 923 ? -23.058 30.131 10.956 1.00 91.06 923 LEU A O 1
ATOM 7134 N N . GLU A 1 924 ? -22.894 28.662 9.281 1.00 88.81 924 GLU A N 1
ATOM 7135 C CA . GLU A 1 924 ? -23.618 27.588 9.962 1.00 88.81 924 GLU A CA 1
ATOM 7136 C C . GLU A 1 924 ? -22.670 26.722 10.802 1.00 88.81 924 GLU A C 1
ATOM 7138 O O . GLU A 1 924 ? -21.450 26.763 10.649 1.00 88.81 924 GLU A O 1
ATOM 7143 N N . ARG A 1 925 ? -23.215 25.911 11.715 1.00 84.06 925 ARG A N 1
ATOM 7144 C CA . ARG A 1 925 ? -22.428 24.994 12.556 1.00 84.06 925 ARG A CA 1
ATOM 7145 C C . ARG A 1 925 ? -21.840 23.857 11.707 1.00 84.06 925 ARG A C 1
ATOM 7147 O O . ARG A 1 925 ? -22.580 23.209 10.975 1.00 84.06 925 ARG A O 1
ATOM 7154 N N . LYS A 1 926 ? -20.537 23.569 11.848 1.00 78.38 926 LYS A N 1
ATOM 7155 C CA . LYS A 1 926 ? -19.808 22.536 11.074 1.00 78.38 926 LYS A CA 1
ATOM 7156 C C . LYS A 1 926 ? -19.873 22.725 9.542 1.00 78.38 926 LYS A C 1
ATOM 7158 O O . LYS A 1 926 ? -19.643 21.777 8.791 1.00 78.38 926 LYS A O 1
ATOM 7163 N N . GLN A 1 927 ? -20.148 23.937 9.062 1.00 89.19 927 GLN A N 1
ATOM 7164 C CA . GLN A 1 927 ? -20.085 24.297 7.646 1.00 89.19 927 GLN A CA 1
ATOM 7165 C C . GLN A 1 927 ? -18.635 24.266 7.159 1.00 89.19 927 GLN A C 1
ATOM 7167 O O . GLN A 1 927 ? -17.730 24.740 7.843 1.00 89.19 927 GLN A O 1
ATOM 7172 N N . THR A 1 928 ? -18.398 23.743 5.954 1.00 88.88 928 THR A N 1
ATOM 7173 C CA . THR A 1 928 ? -17.083 23.866 5.309 1.00 88.88 928 THR A CA 1
ATOM 7174 C C . THR A 1 928 ? -16.924 25.261 4.716 1.00 88.88 928 THR A C 1
ATOM 7176 O O . THR A 1 928 ? -17.660 25.612 3.799 1.00 88.88 928 THR A O 1
ATOM 7179 N N . VAL A 1 929 ? -15.948 26.030 5.198 1.00 91.25 929 VAL A N 1
ATOM 7180 C CA . VAL A 1 929 ? -15.700 27.406 4.727 1.00 91.25 929 VAL A CA 1
ATOM 7181 C C . VAL A 1 929 ? -14.569 27.507 3.714 1.00 91.25 929 VAL A C 1
ATOM 7183 O O . VAL A 1 929 ? -14.552 28.409 2.884 1.00 91.25 929 VAL A O 1
ATOM 7186 N N . ALA A 1 930 ? -13.616 26.583 3.761 1.00 89.94 930 ALA A N 1
ATOM 7187 C CA . ALA A 1 930 ? -12.489 26.532 2.844 1.00 89.94 930 ALA A CA 1
ATOM 7188 C C . ALA A 1 930 ? -12.030 25.086 2.657 1.00 89.94 930 ALA A C 1
ATOM 7190 O O . ALA A 1 930 ? -12.260 24.226 3.510 1.00 89.94 930 ALA A O 1
ATOM 7191 N N . ILE A 1 931 ? -11.368 24.830 1.534 1.00 82.75 931 ILE A N 1
ATOM 7192 C CA . ILE A 1 931 ? -10.656 23.586 1.271 1.00 82.75 931 ILE A CA 1
ATOM 7193 C C . ILE A 1 931 ? -9.183 23.929 1.111 1.00 82.75 931 ILE A C 1
ATOM 7195 O O . ILE A 1 931 ? -8.815 24.761 0.281 1.00 82.75 931 ILE A O 1
ATOM 7199 N N . LEU A 1 932 ? -8.351 23.284 1.913 1.00 81.19 932 LEU A N 1
ATOM 7200 C CA . LEU A 1 932 ? -6.902 23.367 1.845 1.00 81.19 932 LEU A CA 1
ATOM 7201 C C . LEU A 1 932 ? -6.342 22.136 1.133 1.00 81.19 932 LEU A C 1
ATOM 7203 O O . LEU A 1 932 ? -6.958 21.074 1.145 1.00 81.19 932 LEU A O 1
ATOM 7207 N N . GLU A 1 933 ? -5.160 22.270 0.554 1.00 74.06 933 GLU A N 1
ATOM 7208 C CA . GLU A 1 933 ? -4.351 21.169 0.051 1.00 74.06 933 GLU A CA 1
ATOM 7209 C C . GLU A 1 933 ? -3.080 21.067 0.903 1.00 74.06 933 GLU A C 1
ATOM 7211 O O . GLU A 1 933 ? -2.223 21.954 0.897 1.00 74.06 933 GLU A O 1
ATOM 7216 N N . ALA A 1 934 ? -2.951 19.975 1.651 1.00 71.69 934 ALA A N 1
ATOM 7217 C CA . ALA A 1 934 ? -1.716 19.595 2.333 1.00 71.69 934 ALA A CA 1
ATOM 7218 C C . ALA A 1 934 ? -1.622 18.078 2.395 1.00 71.69 934 ALA A C 1
ATOM 7220 O O . ALA A 1 934 ? -2.628 17.381 2.302 1.00 71.69 934 ALA A O 1
ATOM 7221 N N . MET A 1 935 ? -0.405 17.548 2.521 1.00 67.69 935 MET A N 1
ATOM 7222 C CA . MET A 1 935 ? -0.181 16.098 2.548 1.00 67.69 935 MET A CA 1
ATOM 7223 C C . MET A 1 935 ? -0.765 15.363 1.325 1.00 67.69 935 MET A C 1
ATOM 7225 O O . MET A 1 935 ? -1.100 14.185 1.410 1.00 67.69 935 MET A O 1
ATOM 7229 N N . LYS A 1 936 ? -0.882 16.063 0.181 1.00 65.88 936 LYS A N 1
ATOM 7230 C CA . LYS A 1 936 ? -1.557 15.606 -1.052 1.00 65.88 936 LYS A CA 1
ATOM 7231 C C . LYS A 1 936 ? -3.044 15.253 -0.871 1.00 65.88 936 LYS A C 1
ATOM 7233 O O . LYS A 1 936 ? -3.593 14.475 -1.648 1.00 65.88 936 LYS A O 1
ATOM 7238 N N . MET A 1 937 ? -3.685 15.805 0.153 1.00 65.56 937 MET A N 1
ATOM 7239 C CA . MET A 1 937 ? -5.091 15.597 0.473 1.00 65.56 937 MET A CA 1
ATOM 7240 C C . MET A 1 937 ? -5.837 16.929 0.514 1.00 65.56 937 MET A C 1
ATOM 7242 O O . MET A 1 937 ? -5.280 17.964 0.880 1.00 65.56 937 MET A O 1
ATOM 7246 N N . GLU A 1 938 ? -7.126 16.872 0.191 1.00 76.56 938 GLU A N 1
ATOM 7247 C CA . GLU A 1 938 ? -8.061 17.963 0.449 1.00 76.56 938 GLU A CA 1
ATOM 7248 C C . GLU A 1 938 ? -8.468 17.960 1.927 1.00 76.56 938 GLU A C 1
ATOM 7250 O O . GLU A 1 938 ? -8.939 16.950 2.458 1.00 76.56 938 GLU A O 1
ATOM 7255 N N . ILE A 1 939 ? -8.313 19.101 2.591 1.00 75.81 939 ILE A N 1
ATOM 7256 C CA . ILE A 1 939 ? -8.642 19.294 4.003 1.00 75.81 939 ILE A CA 1
ATOM 7257 C C . ILE A 1 939 ? -9.734 20.347 4.101 1.00 75.81 939 ILE A C 1
ATOM 7259 O O . ILE A 1 939 ? -9.542 21.510 3.753 1.00 75.81 939 ILE A O 1
ATOM 7263 N N . LYS A 1 940 ? -10.901 19.929 4.586 1.00 83.94 940 LYS A N 1
ATOM 7264 C CA . LYS A 1 940 ? -12.036 20.821 4.822 1.00 83.94 940 LYS A CA 1
ATOM 7265 C C . LYS A 1 940 ? -11.810 21.597 6.114 1.00 83.94 940 LYS A C 1
ATOM 7267 O O . LYS A 1 940 ? -11.664 20.994 7.174 1.00 83.94 940 LYS A O 1
ATOM 7272 N N . VAL A 1 941 ? -11.823 22.922 6.028 1.00 84.56 941 VAL A N 1
ATOM 7273 C CA . VAL A 1 941 ? -11.831 23.803 7.199 1.00 84.56 941 VAL A CA 1
ATOM 7274 C C . VAL A 1 941 ? -13.281 24.026 7.591 1.00 84.56 941 VAL A C 1
ATOM 7276 O O . VAL A 1 941 ? -14.066 24.555 6.799 1.00 84.56 941 VAL A O 1
ATOM 7279 N N . LEU A 1 942 ? -13.639 23.564 8.785 1.00 85.50 942 LEU A N 1
ATOM 7280 C CA . LEU A 1 942 ? -15.001 23.622 9.304 1.00 85.50 942 LEU A CA 1
ATOM 7281 C C . LEU A 1 942 ? -15.160 24.774 10.296 1.00 85.50 942 LEU A C 1
ATOM 7283 O O . LEU A 1 942 ? -14.229 25.100 11.031 1.00 85.50 942 LEU A O 1
ATOM 7287 N N . THR A 1 943 ? -16.360 25.338 10.363 1.00 86.00 943 THR A N 1
ATOM 7288 C CA . THR A 1 943 ? -16.754 26.248 11.441 1.00 86.00 943 THR A CA 1
ATOM 7289 C C . THR A 1 943 ? -16.912 25.517 12.772 1.00 86.00 943 THR A C 1
ATOM 7291 O O . THR A 1 943 ? -17.539 24.459 12.873 1.00 86.00 943 THR A O 1
ATOM 7294 N N . SER A 1 944 ? -16.365 26.124 13.819 1.00 78.94 944 SER A N 1
ATOM 7295 C CA . SER A 1 944 ? -16.567 25.755 15.218 1.00 78.94 944 SER A CA 1
ATOM 7296 C C . SER A 1 944 ? -17.894 26.289 15.763 1.00 78.94 944 SER A C 1
ATOM 7298 O O . SER A 1 944 ? -18.501 27.209 15.209 1.00 78.94 944 SER A O 1
ATOM 7300 N N . ASP A 1 945 ? -18.306 25.769 16.919 1.00 78.50 945 ASP A N 1
ATOM 7301 C CA . ASP A 1 945 ? -19.507 26.225 17.630 1.00 78.50 945 ASP A CA 1
ATOM 7302 C C . ASP A 1 945 ? -19.437 27.711 18.016 1.00 78.50 945 ASP A C 1
ATOM 7304 O O . ASP A 1 945 ? -20.459 28.391 18.066 1.00 78.50 945 ASP A O 1
ATOM 7308 N N . ALA A 1 946 ? -18.232 28.245 18.237 1.00 79.50 946 ALA A N 1
ATOM 7309 C CA . ALA A 1 946 ? -18.033 29.656 18.555 1.00 79.50 946 ALA A CA 1
ATOM 7310 C C . ALA A 1 946 ? -18.282 30.588 17.355 1.00 79.50 946 ALA A C 1
ATOM 7312 O O . ALA A 1 946 ? -18.622 31.753 17.568 1.00 79.50 946 ALA A O 1
ATOM 7313 N N . GLN A 1 947 ? -18.117 30.081 16.129 1.00 85.44 947 GLN A N 1
ATOM 7314 C CA . GLN A 1 947 ? -18.251 30.825 14.869 1.00 85.44 947 GLN A CA 1
ATOM 7315 C C . GLN A 1 947 ? -19.646 30.685 14.242 1.00 85.44 947 GLN A C 1
ATOM 7317 O O . GLN A 1 947 ? -19.994 31.465 13.359 1.00 85.44 947 GLN A O 1
ATOM 7322 N N . ALA A 1 948 ? -20.454 29.720 14.689 1.00 87.25 948 ALA A N 1
ATOM 7323 C CA . ALA A 1 948 ? -21.818 29.548 14.202 1.00 87.25 948 ALA A CA 1
ATOM 7324 C C . ALA A 1 948 ? -22.667 30.806 14.482 1.00 87.25 948 ALA A C 1
ATOM 7326 O O . ALA A 1 948 ? -22.687 31.326 15.599 1.00 87.25 948 ALA A O 1
ATOM 7327 N N . GLY A 1 949 ? -23.362 31.297 13.455 1.00 85.56 949 GLY A N 1
ATOM 7328 C CA . GLY A 1 949 ? -24.144 32.534 13.474 1.00 85.56 949 GLY A CA 1
ATOM 7329 C C . GLY A 1 949 ? -23.337 33.818 13.235 1.00 85.56 949 GLY A C 1
ATOM 7330 O O . GLY A 1 949 ? -23.932 34.892 13.202 1.00 85.56 949 GLY A O 1
ATOM 7331 N N . ALA A 1 950 ? -22.011 33.745 13.067 1.00 89.81 950 ALA A N 1
ATOM 7332 C CA . ALA A 1 950 ? -21.190 34.905 12.717 1.00 89.81 950 ALA A CA 1
ATOM 7333 C C . ALA A 1 950 ? -21.264 35.213 11.211 1.00 89.81 950 ALA A C 1
ATOM 7335 O O . ALA A 1 950 ? -21.336 34.300 10.392 1.00 89.81 950 ALA A O 1
ATOM 7336 N N . VAL A 1 951 ? -21.210 36.495 10.844 1.00 92.12 951 VAL A N 1
ATOM 7337 C CA . VAL A 1 951 ? -21.202 36.958 9.448 1.00 92.12 951 VAL A CA 1
ATOM 7338 C C . VAL A 1 951 ? -19.772 37.130 8.960 1.00 92.12 951 VAL A C 1
ATOM 7340 O O . VAL A 1 951 ? -18.955 37.749 9.643 1.00 92.12 951 VAL A O 1
ATOM 7343 N N . VAL A 1 952 ? -19.461 36.610 7.774 1.00 92.06 952 VAL A N 1
ATOM 7344 C CA . VAL A 1 952 ? -18.154 36.770 7.128 1.00 92.06 952 VAL A CA 1
ATOM 7345 C C . VAL A 1 952 ? -17.939 38.231 6.735 1.00 92.06 952 VAL A C 1
ATOM 7347 O O . VAL A 1 952 ? -18.704 38.794 5.958 1.00 92.06 952 VAL A O 1
ATOM 7350 N N . THR A 1 953 ? -16.874 38.853 7.237 1.00 89.75 953 THR A N 1
ATOM 7351 C CA . THR A 1 953 ? -16.541 40.262 6.974 1.00 89.75 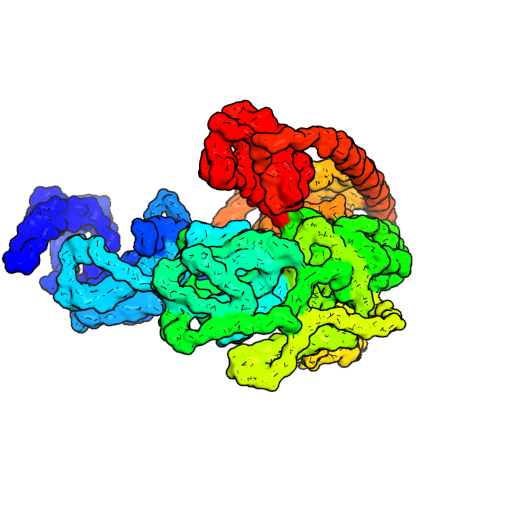953 THR A CA 1
ATOM 7352 C C . THR A 1 953 ? -15.352 40.427 6.029 1.00 89.75 953 THR A C 1
ATOM 7354 O O . THR A 1 953 ? -15.264 41.441 5.337 1.00 89.75 953 THR A O 1
ATOM 7357 N N . LYS A 1 954 ? -14.444 39.441 5.958 1.00 88.62 954 LYS A N 1
ATOM 7358 C CA . LYS A 1 954 ? -13.274 39.463 5.061 1.00 88.62 954 LYS A CA 1
ATOM 7359 C C . LYS A 1 954 ? -12.800 38.047 4.724 1.00 88.62 954 LYS A C 1
ATOM 7361 O O . LYS A 1 954 ? -12.706 37.198 5.606 1.00 88.62 954 LYS A O 1
ATOM 7366 N N . ILE A 1 955 ? -12.405 37.821 3.469 1.00 89.62 955 ILE A N 1
ATOM 7367 C CA . ILE A 1 955 ? -11.582 36.665 3.083 1.00 89.62 955 ILE A CA 1
ATOM 7368 C C . ILE A 1 955 ? -10.117 37.088 3.202 1.00 89.62 955 ILE A C 1
ATOM 7370 O O . ILE A 1 955 ? -9.649 37.937 2.447 1.00 89.62 955 ILE A O 1
ATOM 7374 N N . ALA A 1 956 ? -9.410 36.559 4.199 1.00 84.00 956 ALA A N 1
ATOM 7375 C CA . ALA A 1 956 ? -8.040 36.956 4.510 1.00 84.00 956 ALA A CA 1
ATOM 7376 C C . ALA A 1 956 ? -7.010 36.276 3.596 1.00 84.00 956 ALA A C 1
ATOM 7378 O O . ALA A 1 956 ? -5.971 36.866 3.303 1.00 84.00 956 ALA A O 1
ATOM 7379 N N . ARG A 1 957 ? -7.285 35.054 3.121 1.00 83.19 957 ARG A N 1
ATOM 7380 C CA . ARG A 1 957 ? -6.391 34.299 2.228 1.00 83.19 957 ARG A CA 1
ATOM 7381 C C . ARG A 1 957 ? -7.164 33.743 1.041 1.00 83.19 957 ARG A C 1
ATOM 7383 O O . ARG A 1 957 ? -8.245 33.184 1.203 1.00 83.19 957 ARG A O 1
ATOM 7390 N N . THR A 1 958 ? -6.612 33.921 -0.154 1.00 80.88 958 THR A N 1
ATOM 7391 C CA . THR A 1 958 ? -7.256 33.544 -1.418 1.00 80.88 958 THR A CA 1
ATOM 7392 C C . THR A 1 958 ? -6.729 32.197 -1.923 1.00 80.88 958 THR A C 1
ATOM 7394 O O . THR A 1 958 ? -5.669 31.745 -1.480 1.00 80.88 958 THR A O 1
ATOM 7397 N N . PRO A 1 959 ? -7.448 31.520 -2.838 1.00 83.12 959 PRO A N 1
ATOM 7398 C CA . PRO A 1 959 ? -6.929 30.333 -3.510 1.00 83.12 959 PRO A CA 1
ATOM 7399 C C . PRO A 1 959 ? -5.518 30.553 -4.082 1.00 83.12 959 PRO A C 1
ATOM 7401 O O . PRO A 1 959 ? -5.276 31.527 -4.790 1.00 83.12 959 PRO A O 1
ATOM 7404 N N . GLY A 1 960 ? -4.592 29.648 -3.768 1.00 67.88 960 GLY A N 1
ATOM 7405 C CA . GLY A 1 960 ? -3.172 29.717 -4.120 1.00 67.88 960 GLY A CA 1
ATOM 7406 C C . GLY A 1 960 ? -2.256 30.248 -3.011 1.00 67.88 960 GLY A C 1
ATOM 7407 O O . GLY A 1 960 ? -1.045 30.058 -3.102 1.00 67.88 960 GLY A O 1
ATOM 7408 N N . SER A 1 961 ? -2.791 30.871 -1.951 1.00 73.31 961 SER A N 1
ATOM 7409 C CA . SER A 1 961 ? -1.986 31.302 -0.796 1.00 73.31 961 SER A CA 1
ATOM 7410 C C . SER A 1 961 ? -1.459 30.107 0.007 1.00 73.31 961 SER A C 1
ATOM 7412 O O . SER A 1 961 ? -2.193 29.147 0.240 1.00 73.31 961 SER A O 1
ATOM 7414 N N . VAL A 1 962 ? -0.218 30.184 0.496 1.00 70.31 962 VAL A N 1
ATOM 7415 C CA . VAL A 1 962 ? 0.307 29.250 1.507 1.00 70.31 962 VAL A CA 1
ATOM 7416 C C . VAL A 1 962 ? -0.058 29.783 2.892 1.00 70.31 962 VAL A C 1
ATOM 7418 O O . VAL A 1 962 ? 0.113 30.966 3.170 1.00 70.31 962 VAL A O 1
ATOM 7421 N N . VAL A 1 963 ? -0.583 28.923 3.758 1.00 73.88 963 VAL A N 1
ATOM 7422 C CA . VAL A 1 963 ? -1.013 29.258 5.120 1.00 73.88 963 VAL A CA 1
ATOM 7423 C C . VAL A 1 963 ? -0.306 28.365 6.128 1.00 73.88 963 VAL A C 1
ATOM 7425 O O . VAL A 1 963 ? -0.018 27.209 5.830 1.00 73.88 963 VAL A O 1
ATOM 7428 N N . ASN A 1 964 ? -0.042 28.896 7.319 1.00 71.12 964 ASN A N 1
ATOM 7429 C CA . ASN A 1 964 ? 0.503 28.162 8.460 1.00 71.12 964 ASN A CA 1
ATOM 7430 C C . ASN A 1 964 ? -0.621 27.818 9.456 1.00 71.12 964 ASN A C 1
ATOM 7432 O O . ASN A 1 964 ? -1.707 28.400 9.371 1.00 71.12 964 ASN A O 1
ATOM 7436 N N . PRO A 1 965 ? -0.398 26.892 10.411 1.00 70.06 965 PRO A N 1
ATOM 7437 C CA . PRO A 1 965 ? -1.361 26.673 11.486 1.00 70.06 965 PRO A CA 1
ATOM 7438 C C . PRO A 1 965 ? -1.651 27.994 12.220 1.00 70.06 965 PRO A C 1
ATOM 7440 O O . PRO A 1 965 ? -0.721 28.720 12.569 1.00 70.06 965 PRO A O 1
ATOM 7443 N N . GLY A 1 966 ? -2.928 28.309 12.433 1.00 70.06 966 GLY A N 1
ATOM 7444 C CA . GLY A 1 966 ? -3.382 29.556 13.058 1.00 70.06 966 GLY A CA 1
ATOM 7445 C C . GLY A 1 966 ? -3.464 30.761 12.113 1.00 70.06 966 GLY A C 1
ATOM 7446 O O . GLY A 1 966 ? -3.926 31.820 12.519 1.00 70.06 966 GLY A O 1
ATOM 7447 N N . THR A 1 967 ? -3.057 30.646 10.841 1.00 80.94 967 THR A N 1
ATOM 7448 C CA . THR A 1 967 ? -3.237 31.744 9.877 1.00 80.94 967 THR A CA 1
ATOM 7449 C C . THR A 1 967 ? -4.731 31.945 9.585 1.00 80.94 967 THR A C 1
ATOM 7451 O O . THR A 1 967 ? -5.377 30.995 9.129 1.00 80.94 967 THR A O 1
ATOM 7454 N N . PRO A 1 968 ? -5.299 33.153 9.774 1.00 86.50 968 PRO A N 1
ATOM 7455 C CA . PRO A 1 968 ? -6.688 33.430 9.420 1.00 86.50 968 PRO A CA 1
ATOM 7456 C C . PRO A 1 968 ? -6.933 33.246 7.920 1.00 86.50 968 PRO A C 1
ATOM 7458 O O . PRO A 1 968 ? -6.234 33.830 7.095 1.00 86.50 968 PRO A O 1
ATOM 7461 N N . ILE A 1 969 ? -7.943 32.453 7.561 1.00 88.31 969 ILE A N 1
ATOM 7462 C CA . ILE A 1 969 ? -8.411 32.285 6.176 1.00 88.31 969 ILE A CA 1
ATOM 7463 C C . ILE A 1 969 ? -9.630 33.176 5.943 1.00 88.31 969 ILE A C 1
ATOM 7465 O O . ILE A 1 969 ? -9.715 33.875 4.933 1.00 88.31 969 ILE A O 1
ATOM 7469 N N . VAL A 1 970 ? -10.554 33.179 6.904 1.00 89.88 970 VAL A N 1
ATOM 7470 C CA . VAL A 1 970 ? -11.787 33.968 6.886 1.00 89.88 970 VAL A CA 1
ATOM 7471 C C . VAL A 1 970 ? -11.886 34.744 8.194 1.00 89.88 970 VAL A C 1
ATOM 7473 O O . VAL A 1 970 ? -11.596 34.206 9.259 1.00 89.88 970 VAL A O 1
ATOM 7476 N N . VAL A 1 971 ? -12.299 36.004 8.127 1.00 90.31 971 VAL A N 1
ATOM 7477 C CA . VAL A 1 971 ? -12.626 36.831 9.293 1.00 90.31 971 VAL A CA 1
ATOM 7478 C C . VAL A 1 971 ? -14.136 37.024 9.318 1.00 90.31 971 VAL A C 1
ATOM 7480 O O . VAL A 1 971 ? -14.754 37.295 8.288 1.00 90.31 971 VAL A O 1
ATOM 7483 N N . CYS A 1 972 ? -14.731 36.857 10.491 1.00 89.88 972 CYS A N 1
ATOM 7484 C CA . CYS A 1 972 ? -16.160 36.938 10.730 1.00 89.88 972 CYS A CA 1
ATOM 7485 C C . CYS A 1 972 ? -16.460 37.684 12.037 1.00 89.88 972 CYS A C 1
ATOM 7487 O O . CYS A 1 972 ? -15.592 37.881 12.888 1.00 89.88 972 CYS A O 1
ATOM 7489 N N . GLN A 1 973 ? -17.698 38.138 12.193 1.00 89.00 973 GLN A N 1
ATOM 7490 C CA . GLN A 1 973 ? -18.137 38.897 13.359 1.00 89.00 973 GLN A CA 1
ATOM 7491 C C . GLN A 1 973 ? -19.522 38.420 13.794 1.00 89.00 973 GLN A C 1
ATOM 7493 O O . GLN A 1 973 ? -20.389 38.179 12.954 1.00 89.00 973 GLN A O 1
ATOM 7498 N N . LYS A 1 974 ? -19.733 38.251 15.104 1.00 79.62 974 LYS A N 1
ATOM 7499 C CA . LYS A 1 974 ? -21.069 37.951 15.636 1.00 79.62 974 LYS A CA 1
ATOM 7500 C C . LYS A 1 974 ? -21.971 39.168 15.450 1.00 79.62 974 LYS A C 1
ATOM 7502 O O . LYS A 1 974 ? -21.550 40.283 15.753 1.00 79.62 974 LYS A O 1
ATOM 7507 N N . VAL A 1 975 ? -23.176 38.922 14.940 1.00 62.31 975 VAL A N 1
ATOM 7508 C CA . VAL A 1 975 ? -24.249 39.920 14.821 1.00 62.31 975 VAL A CA 1
ATOM 7509 C C . VAL A 1 975 ? -25.038 39.990 16.115 1.00 62.31 975 VAL A C 1
ATOM 7511 O O . VAL A 1 975 ? -25.288 38.910 16.702 1.00 62.31 975 VAL A O 1
#

Organism: NCBI:txid681940

Sequence (975 aa):
MLQAAVSYASHLKYKSAGTVEFLVDDETADFFFLEMNTRLQIEHGITEMCYRVDLVHLMLYQADYERGGQLGIPSDELQGFQQAHPRGSAIEARIYAEIPLLDFTPSPGLLQNVSWPQGDGVRVDTWVKNDQHITPFYDPLIAKIMVHSPDGRADAQRKMIAALANTTLQGTQTNLQYLLQVLQSDNFSKGNTLANFLAAFQVEVCAMQVLSPGVLTTVQDYPGRTTVGHGVPPSGPMDDLSSRVANILVGNDPSVEFLEITMTGPELEFHESAIVAVCGAQVPVTVDGEERPMWSRIIVKQGQTLNIGSVFGDGLRAYLAVKGGFPEIPLFLDSKSTAPELGLGGLQGRKLQANDIIALSPESGAWAAAAKPFSLPPGVVPDYNVSEIYCLNGPFGSQDILTPEGMDMITSSQWTVSHNSSRIGVRLEGPRLKWARTTGGGGGSHPSNVFDYEYPNGGVNWTGEYPFIFSRDRPDLGGFACPVTICSAEMWKVGQLKAGHAFRFQLVTFEDAVEITRRNEGYLKSLAALVDGEETEVTPPGPTTSGSQKTTSILHTTQSLGDHPRVTYRQGGDAAIVIEYGEQVADLRNTVCVKILKEKISARKLVSIRCEPNISTLTVHFDPLQMHQSELLQKLMELDESIEEVVGVKVAVRELRLPLCVDHPTVKEATERYMESIRPTAAYLPDNVEYLRKNNALESRRDVLDSLVKTPWLAVGVGFFVGSPVMFPLDPKYVFTGQKYNPNRTYTPSGSVGLGGSLLAIYPVASPGGYQLMGRTLGTWDMMGTRPGFSPSRPWLFKHFDIVRFREVSKEGFDQAERAFEAGRFVFEISDGILSMDEHIAKFDAATRNPAYQEWRKRQAAAAKEMGELDQRLFSEWTKAKAAEASSQSEDDGDAALADALTVESPMGANVWKVLVEVGDVLERKQTVAILEAMKMEIKVLTSDAQAGAVVTKIARTPGSVVNPGTPIVVCQKV

Secondary structure (DSSP, 8-state):
-HHHHHHHHHHHT--S--EEEEEE-TTT--EEEEEEE-S--TTHHHHHHHHT--HHHHHHHHHHHHHTTSSSS-HHHHHHH--SS--SEEEEEEEESEEGGGTTEE--EEE-EEE---STTEEEEE---TTEEEPTTS--EEEEEEEEETT-HHHHHHHHHHHHHT-EEESS--SHHHHHHHHHSHHHHHT---TTGGGGPPPP--EEEEEE--SEEEEE-SS-STTT-TT------SSHHHHHHHHHHHT--TTS-EEEEESB--EEEESS-EEEEEEES---EEETTEE--SSEEEEE-TT-EEEE-B--SS-SEEEEEETT--TTSPPBTTB---BGGGTBSTTTTS---TT-EEEPPTTHHHHHHH---EE--GGGSPP---SEEEEEE-SS-STTTB-HHHHHHHHHSPEEE-SS-BTTEEEEE-PPP-BS-S--GGG-SSTTEEEEEEPPTTEEEEETTEEEEE-TT--SEEEE--SEEE-GGGHHHHHH--TT-EEEEEE--HHHHHHHHHHHHHHHHHHHHHHTT---------------PPP-SEEEEE--BTTBPPEEEEE-SSSEEEEEESSSS--HHHHHHHHHHHHHHHHHT-TT-EEEE-SSEEEEE--TTTS-HHHHHHHHHHHHHT---SSS-EEEEEEEEEEEEET-HHHHHHHHHHHHHT-S--TT-S-HHHHHHHHTT-S-HHHHHHHHHHS-EEEEEEETTTTEEEEEESSGGG---BPPPSSPEEEE-TTEEEEEBTEEEE--SSEEE-SEEEEE----B-TT--STT-BTTB-B---TTPEEEEEE--HHHHHHHHHHHHTT----EEEEEEEEHHHHHHHHHHHHH-HHHHHHHHHHHHHHHHHHHHHHHHHHHHHHHHHHHHHHHHGGG-----TT-EEEE-SSSEEEEEE---TTPBPPTT-EEEEEEETTEEEEEEPPTTTTTEEEEEE-S-TT-EE-TT-EEEEEEE-

Foldseek 3Di:
DVVVVVVVCVVVVQAADKDFDWDADPPPRDIDTDDMGNDDDPPCVQVCLFQVDDSVVQNVQQVVCVVVVHSGPDPVVVVVSDDPGGQAGKDKDWKFLFDVVVVRHHWWAAFQAWDFDDDPQWDKDADDHHGDTGDPPDGRTGIIIMGGDNVHDLVNLVVVLVRLVRTATFQTDICSQVRNVVSVDPCVNVVVCPVCNCVPDDGQAQWKFWQFQADFKFKFFPPAQPPQFLQAFRFHALALLFQLLFCLQQPHHSGAIWIKHFFFHTKMAGSAKWWKAKTFADWFWDKQNHTDDHQKTDIHHHGIIIGTGGGDDFFTIMIMDINQHQVSFDDANNTQGADLVFQDHHNRNHGDDGGDITHDPPCGNVSSVVDDMDHDDPQQGDDLLAAEFEWAFDLQLDLLQANPVLNVQQFVWKWFWALQAAQQWTWIDGDFGDTNDQQQALQARASQFFFKDFAFQQQFFCLRRITIGGHRSHWGMDTGTRRIGTQPLRSSSRSGHAGGRIHGYDYAELVVSVVSVVLSVVLSVQSSCVSVPHDDDHHYRDDDPGDPDDGDQFPDWDPADVLFFIWTWGDNHNFKIKIFGHDSHQAQLLLLLLVQLQVLVVVVVDPQWDWFFFRGIIIITHDCVVDPPVRVVVVSVVSSVPCPDSAPDKDKAKEWEWEWAWPPVVLQVLLVVCLVPPNVDFLCPDANLVSQCLLLVHDDSVVSLVLQAVFKWWQRGRIRHAGKGKTATLALVSQTAHDWDRNWGQWDAAQWWFAGSSIIIGQLHIGIGGGRTTTGTHSQFDSCQPAAQGHSSGRGRDDHGYIYHYDYDHPVVRVVQRVCVVVSNHHIDMDIDMDRSNVSSVNNVVLVVDPVSVVSVVSSNVSNNVSSVRRVVSVVVRVVVVVVVVVVVVVLLPDDDPPAKDFQADQAWFFFAFAPDDQFDAAAAQDFGTWTAGNNDTDTRGDHPVRHRWGWHDQSDHGGDTHGRGHGRTITHHD

Radius of gyration: 32.64 Å; chains: 1; bounding box: 99×81×77 Å